Protein 2KR1 (pdb70)

InterPro domains:
  IPR000569 HECT domain [PF00632] (576-874)
  IPR000569 HECT domain [PS50237] (547-875)
  IPR000569 HECT domain [SM00119] (545-875)
  IPR000569 HECT domain [cd00078] (523-873)
  IPR017134 Ubiquitin-protein ligase E3A [PIRSF037201] (8-875)
  IPR032353 Ubiquitin-protein ligase E3A, N-terminal zinc-binding domain [PF16558] (29-83)
  IPR035983 HECT, E3 ligase catalytic domain [SSF56204] (521-868)
  IPR042556 Ubiquitin-protein ligase E3A, N-terminal zinc-binding domain superfamily [G3DSA:6.10.130.10] (24-87)
  IPR044611 Ubiquitin-protein ligase E3A/B/C-like [PTHR45700] (105-874)

Secondary structure (DSSP, 8-state):
---HHHHHHHHHHHHHHHT--S-SS---TTSTTSTT-----HHHHHHHHHHHHHHT--------

Structure (mmCIF, N/CA/C/O backbone):
data_2KR1
#
_entry.id   2KR1
#
_cell.length_a   1.000
_cell.length_b   1.000
_cell.length_c   1.000
_cell.angle_alpha   90.00
_cell.angle_beta   90.00
_cell.angle_gamma   90.00
#
_symmetry.space_group_name_H-M   'P 1'
#
loop_
_entity.id
_entity.type
_entity.pdbx_description
1 polymer 'Ubiquitin protein ligase E3A'
2 non-polymer 'ZINC ION'
#
loop_
_atom_site.group_PDB
_atom_site.id
_atom_site.type_symbol
_atom_site.label_atom_id
_atom_site.label_alt_id
_atom_site.label_comp_id
_atom_site.label_asym_id
_atom_site.label_entity_id
_atom_site.label_seq_id
_atom_site.pdbx_PDB_ins_code
_atom_site.Cartn_x
_atom_site.Cartn_y
_atom_site.Cartn_z
_atom_site.occupancy
_atom_site.B_iso_or_equiv
_atom_site.auth_seq_id
_atom_site.auth_comp_id
_atom_site.auth_asym_id
_atom_site.auth_atom_id
_atom_site.pdbx_PDB_model_num
ATOM 1 N N . MET A 1 19 ? 1.127 1.121 -0.316 1.00 0.00 1 MET A N 1
ATOM 2 C CA . MET A 1 19 ? 1.629 0.800 -1.680 1.00 0.00 1 MET A CA 1
ATOM 3 C C . MET A 1 19 ? 1.640 2.053 -2.569 1.00 0.00 1 MET A C 1
ATOM 4 O O . MET A 1 19 ? 2.439 2.138 -3.506 1.00 0.00 1 MET A O 1
ATOM 18 N N . LYS A 1 20 ? 0.734 3.013 -2.271 1.00 0.00 2 LYS A N 1
ATOM 19 C CA . LYS A 1 20 ? 0.662 4.304 -2.971 1.00 0.00 2 LYS A CA 1
ATOM 20 C C . LYS A 1 20 ? 1.970 5.097 -2.744 1.00 0.00 2 LYS A C 1
ATOM 21 O O . LYS A 1 20 ? 2.274 5.523 -1.617 1.00 0.00 2 LYS A O 1
ATOM 40 N N . ARG A 1 21 ? 2.759 5.225 -3.815 1.00 0.00 3 ARG A N 1
ATOM 41 C CA . ARG A 1 21 ? 4.025 5.962 -3.806 1.00 0.00 3 ARG A CA 1
ATOM 42 C C . ARG A 1 21 ? 3.732 7.448 -4.076 1.00 0.00 3 ARG A C 1
ATOM 43 O O . ARG A 1 21 ? 3.533 7.835 -5.229 1.00 0.00 3 ARG A O 1
ATOM 64 N N . ALA A 1 22 ? 3.656 8.260 -3.002 1.00 0.00 4 ALA A N 1
ATOM 65 C CA . ALA A 1 22 ? 3.328 9.698 -3.092 1.00 0.00 4 ALA A CA 1
ATOM 66 C C . ALA A 1 22 ? 4.397 10.471 -3.885 1.00 0.00 4 ALA A C 1
ATOM 67 O O . ALA A 1 22 ? 4.064 11.306 -4.725 1.00 0.00 4 ALA A O 1
ATOM 74 N N . ALA A 1 23 ? 5.680 10.148 -3.618 1.00 0.00 5 ALA A N 1
ATOM 75 C CA . ALA A 1 23 ? 6.837 10.785 -4.286 1.00 0.00 5 ALA A CA 1
ATOM 76 C C . ALA A 1 23 ? 6.819 10.516 -5.803 1.00 0.00 5 ALA A C 1
ATOM 77 O O . ALA A 1 23 ? 7.055 11.427 -6.604 1.00 0.00 5 ALA A O 1
ATOM 84 N N . ALA A 1 24 ? 6.515 9.252 -6.169 1.00 0.00 6 ALA A N 1
ATOM 85 C CA . ALA A 1 24 ? 6.401 8.812 -7.574 1.00 0.00 6 ALA A CA 1
ATOM 86 C C . ALA A 1 24 ? 5.206 9.469 -8.272 1.00 0.00 6 ALA A C 1
ATOM 87 O O . ALA A 1 24 ? 5.321 9.904 -9.413 1.00 0.00 6 ALA A O 1
ATOM 94 N N . LYS A 1 25 ? 4.069 9.547 -7.553 1.00 0.00 7 LYS A N 1
ATOM 95 C CA . LYS A 1 25 ? 2.804 10.091 -8.084 1.00 0.00 7 LYS A CA 1
ATOM 96 C C . LYS A 1 25 ? 2.939 11.591 -8.397 1.00 0.00 7 LYS A C 1
ATOM 97 O O . LYS A 1 25 ? 2.450 12.063 -9.426 1.00 0.00 7 LYS A O 1
ATOM 116 N N . HIS A 1 26 ? 3.630 12.315 -7.493 1.00 0.00 8 HIS A N 1
ATOM 117 C CA . HIS A 1 26 ? 3.919 13.750 -7.659 1.00 0.00 8 HIS A CA 1
ATOM 118 C C . HIS A 1 26 ? 4.954 13.970 -8.766 1.00 0.00 8 HIS A C 1
ATOM 119 O O . HIS A 1 26 ? 4.864 14.953 -9.474 1.00 0.00 8 HIS A O 1
ATOM 134 N N . LEU A 1 27 ? 5.910 13.028 -8.925 1.00 0.00 9 LEU A N 1
ATOM 135 C CA . LEU A 1 27 ? 6.931 13.080 -10.004 1.00 0.00 9 LEU A CA 1
ATOM 136 C C . LEU A 1 27 ? 6.233 13.010 -11.380 1.00 0.00 9 LEU A C 1
ATOM 137 O O . LEU A 1 27 ? 6.521 13.812 -12.280 1.00 0.00 9 LEU A O 1
ATOM 153 N N . ILE A 1 28 ? 5.289 12.059 -11.491 1.00 0.00 10 ILE A N 1
ATOM 154 C CA . ILE A 1 28 ? 4.403 11.897 -12.662 1.00 0.00 10 ILE A CA 1
ATOM 155 C C . ILE A 1 28 ? 3.555 13.165 -12.874 1.00 0.00 10 ILE A C 1
ATOM 156 O O . ILE A 1 28 ? 3.311 13.566 -14.008 1.00 0.00 10 ILE A O 1
ATOM 172 N N . GLU A 1 29 ? 3.122 13.782 -11.753 1.00 0.00 11 GLU A N 1
ATOM 173 C CA . GLU A 1 29 ? 2.296 15.009 -11.753 1.00 0.00 11 GLU A CA 1
ATOM 174 C C . GLU A 1 29 ? 3.105 16.236 -12.215 1.00 0.00 11 GLU A C 1
ATOM 175 O O . GLU A 1 29 ? 2.529 17.200 -12.705 1.00 0.00 11 GLU A O 1
ATOM 187 N N . ARG A 1 30 ? 4.442 16.193 -12.051 1.00 0.00 12 ARG A N 1
ATOM 188 C CA . ARG A 1 30 ? 5.343 17.267 -12.530 1.00 0.00 12 ARG A CA 1
ATOM 189 C C . ARG A 1 30 ? 5.555 17.148 -14.043 1.00 0.00 12 ARG A C 1
ATOM 190 O O . ARG A 1 30 ? 5.699 18.164 -14.730 1.00 0.00 12 ARG A O 1
ATOM 211 N N . TYR A 1 31 ? 5.580 15.897 -14.542 1.00 0.00 13 TYR A N 1
ATOM 212 C CA . TYR A 1 31 ? 5.551 15.612 -15.987 1.00 0.00 13 TYR A CA 1
ATOM 213 C C . TYR A 1 31 ? 4.176 15.997 -16.580 1.00 0.00 13 TYR A C 1
ATOM 214 O O . TYR A 1 31 ? 4.104 16.606 -17.636 1.00 0.00 13 TYR A O 1
ATOM 232 N N . TYR A 1 32 ? 3.103 15.676 -15.845 1.00 0.00 14 TYR A N 1
ATOM 233 C CA . TYR A 1 32 ? 1.711 15.959 -16.252 1.00 0.00 14 TYR A CA 1
ATOM 234 C C . TYR A 1 32 ? 1.478 17.477 -16.316 1.00 0.00 14 TYR A C 1
ATOM 235 O O . TYR A 1 32 ? 0.855 17.973 -17.259 1.00 0.00 14 TYR A O 1
ATOM 253 N N . HIS A 1 33 ? 2.017 18.194 -15.310 1.00 0.00 15 HIS A N 1
ATOM 254 C CA . HIS A 1 33 ? 1.979 19.665 -15.237 1.00 0.00 15 HIS A CA 1
ATOM 255 C C . HIS A 1 33 ? 2.804 20.255 -16.376 1.00 0.00 15 HIS A C 1
ATOM 256 O O . HIS A 1 33 ? 2.442 21.287 -16.931 1.00 0.00 15 HIS A O 1
ATOM 271 N N . GLN A 1 34 ? 3.925 19.577 -16.696 1.00 0.00 16 GLN A N 1
ATOM 272 C CA . GLN A 1 34 ? 4.828 19.967 -17.790 1.00 0.00 16 GLN A CA 1
ATOM 273 C C . GLN A 1 34 ? 4.101 19.945 -19.148 1.00 0.00 16 GLN A C 1
ATOM 274 O O . GLN A 1 34 ? 4.320 20.830 -19.967 1.00 0.00 16 GLN A O 1
ATOM 288 N N . LEU A 1 35 ? 3.217 18.950 -19.366 1.00 0.00 17 LEU A N 1
ATOM 289 C CA . LEU A 1 35 ? 2.431 18.851 -20.619 1.00 0.00 17 LEU A CA 1
ATOM 290 C C . LEU A 1 35 ? 1.199 19.797 -20.618 1.00 0.00 17 LEU A C 1
ATOM 291 O O . LEU A 1 35 ? 0.910 20.415 -21.641 1.00 0.00 17 LEU A O 1
ATOM 307 N N . THR A 1 36 ? 0.479 19.903 -19.486 1.00 0.00 18 THR A N 1
ATOM 308 C CA . THR A 1 36 ? -0.789 20.671 -19.425 1.00 0.00 18 THR A CA 1
ATOM 309 C C . THR A 1 36 ? -0.535 22.190 -19.336 1.00 0.00 18 THR A C 1
ATOM 310 O O . THR A 1 36 ? -0.976 22.960 -20.198 1.00 0.00 18 THR A O 1
ATOM 321 N N . GLU A 1 37 ? 0.171 22.612 -18.280 1.00 0.00 19 GLU A N 1
ATOM 322 C CA . GLU A 1 37 ? 0.395 24.045 -17.974 1.00 0.00 19 GLU A CA 1
ATOM 323 C C . GLU A 1 37 ? 1.799 24.506 -18.392 1.00 0.00 19 GLU A C 1
ATOM 324 O O . GLU A 1 37 ? 2.026 25.707 -18.590 1.00 0.00 19 GLU A O 1
ATOM 336 N N . GLY A 1 38 ? 2.730 23.556 -18.518 1.00 0.00 20 GLY A N 1
ATOM 337 C CA . GLY A 1 38 ? 4.130 23.851 -18.800 1.00 0.00 20 GLY A CA 1
ATOM 338 C C . GLY A 1 38 ? 4.981 23.918 -17.548 1.00 0.00 20 GLY A C 1
ATOM 339 O O . GLY A 1 38 ? 4.777 23.152 -16.600 1.00 0.00 20 GLY A O 1
ATOM 343 N N . CYS A 1 39 ? 5.959 24.822 -17.569 1.00 0.00 21 CYS A N 1
ATOM 344 C CA . CYS A 1 39 ? 6.856 25.078 -16.422 1.00 0.00 21 CYS A CA 1
ATOM 345 C C . CYS A 1 39 ? 6.985 26.587 -16.124 1.00 0.00 21 CYS A C 1
ATOM 346 O O . CYS A 1 39 ? 7.831 26.988 -15.309 1.00 0.00 21 CYS A O 1
ATOM 353 N N . GLY A 1 40 ? 6.146 27.414 -16.785 1.00 0.00 22 GLY A N 1
ATOM 354 C CA . GLY A 1 40 ? 6.046 28.847 -16.481 1.00 0.00 22 GLY A CA 1
ATOM 355 C C . GLY A 1 40 ? 6.990 29.735 -17.288 1.00 0.00 22 GLY A C 1
ATOM 356 O O . GLY A 1 40 ? 6.591 30.822 -17.724 1.00 0.00 22 GLY A O 1
ATOM 360 N N . ASN A 1 41 ? 8.248 29.289 -17.458 1.00 0.00 23 ASN A N 1
ATOM 361 C CA . ASN A 1 41 ? 9.307 30.100 -18.104 1.00 0.00 23 ASN A CA 1
ATOM 362 C C . ASN A 1 41 ? 9.083 30.228 -19.630 1.00 0.00 23 ASN A C 1
ATOM 363 O O . ASN A 1 41 ? 8.668 29.264 -20.296 1.00 0.00 23 ASN A O 1
ATOM 374 N N . GLU A 1 42 ? 9.322 31.445 -20.159 1.00 0.00 24 GLU A N 1
ATOM 375 C CA . GLU A 1 42 ? 9.234 31.729 -21.601 1.00 0.00 24 GLU A CA 1
ATOM 376 C C . GLU A 1 42 ? 10.382 31.025 -22.352 1.00 0.00 24 GLU A C 1
ATOM 377 O O . GLU A 1 42 ? 10.171 30.406 -23.410 1.00 0.00 24 GLU A O 1
ATOM 389 N N . ALA A 1 43 ? 11.592 31.107 -21.777 1.00 0.00 25 ALA A N 1
ATOM 390 C CA . ALA A 1 43 ? 12.803 30.523 -22.368 1.00 0.00 25 ALA A CA 1
ATOM 391 C C . ALA A 1 43 ? 12.934 29.036 -21.973 1.00 0.00 25 ALA A C 1
ATOM 392 O O . ALA A 1 43 ? 13.690 28.670 -21.069 1.00 0.00 25 ALA A O 1
ATOM 399 N N . CYS A 1 44 ? 12.113 28.200 -22.628 1.00 0.00 26 CYS A N 1
ATOM 400 C CA . CYS A 1 44 ? 12.186 26.732 -22.526 1.00 0.00 26 CYS A CA 1
ATOM 401 C C . CYS A 1 44 ? 12.082 26.142 -23.939 1.00 0.00 26 CYS A C 1
ATOM 402 O O . CYS A 1 44 ? 11.116 26.422 -24.657 1.00 0.00 26 CYS A O 1
ATOM 409 N N . THR A 1 45 ? 13.102 25.358 -24.343 1.00 0.00 27 THR A N 1
ATOM 410 C CA . THR A 1 45 ? 13.132 24.666 -25.645 1.00 0.00 27 THR A CA 1
ATOM 411 C C . THR A 1 45 ? 13.141 23.142 -25.401 1.00 0.00 27 THR A C 1
ATOM 412 O O . THR A 1 45 ? 14.138 22.430 -25.595 1.00 0.00 27 THR A O 1
ATOM 423 N N . ASN A 1 46 ? 11.993 22.656 -24.921 1.00 0.00 28 ASN A N 1
ATOM 424 C CA . ASN A 1 46 ? 11.779 21.239 -24.604 1.00 0.00 28 ASN A CA 1
ATOM 425 C C . ASN A 1 46 ? 10.497 20.798 -25.325 1.00 0.00 28 ASN A C 1
ATOM 426 O O . ASN A 1 46 ? 9.406 21.286 -25.004 1.00 0.00 28 ASN A O 1
ATOM 437 N N . GLU A 1 47 ? 10.648 19.896 -26.307 1.00 0.00 29 GLU A N 1
ATOM 438 C CA . GLU A 1 47 ? 9.529 19.403 -27.136 1.00 0.00 29 GLU A CA 1
ATOM 439 C C . GLU A 1 47 ? 8.496 18.618 -26.301 1.00 0.00 29 GLU A C 1
ATOM 440 O O . GLU A 1 47 ? 7.309 18.589 -26.635 1.00 0.00 29 GLU A O 1
ATOM 452 N N . PHE A 1 48 ? 8.964 18.030 -25.190 1.00 0.00 30 PHE A N 1
ATOM 453 C CA . PHE A 1 48 ? 8.130 17.250 -24.254 1.00 0.00 30 PHE A CA 1
ATOM 454 C C . PHE A 1 48 ? 7.484 18.161 -23.187 1.00 0.00 30 PHE A C 1
ATOM 455 O O . PHE A 1 48 ? 7.080 17.682 -22.113 1.00 0.00 30 PHE A O 1
ATOM 472 N N . CYS A 1 49 ? 7.338 19.463 -23.505 1.00 0.00 31 CYS A N 1
ATOM 473 C CA . CYS A 1 49 ? 6.938 20.482 -22.529 1.00 0.00 31 CYS A CA 1
ATOM 474 C C . CYS A 1 49 ? 6.093 21.584 -23.171 1.00 0.00 31 CYS A C 1
ATOM 475 O O . CYS A 1 49 ? 6.410 22.060 -24.260 1.00 0.00 31 CYS A O 1
ATOM 482 N N . ALA A 1 50 ? 5.042 21.992 -22.446 1.00 0.00 32 ALA A N 1
ATOM 483 C CA . ALA A 1 50 ? 4.244 23.189 -22.728 1.00 0.00 32 ALA A CA 1
ATOM 484 C C . ALA A 1 50 ? 5.004 24.429 -22.234 1.00 0.00 32 ALA A C 1
ATOM 485 O O . ALA A 1 50 ? 5.999 24.294 -21.503 1.00 0.00 32 ALA A O 1
ATOM 492 N N . SER A 1 51 ? 4.558 25.620 -22.686 1.00 0.00 33 SER A N 1
ATOM 493 C CA . SER A 1 51 ? 5.280 26.910 -22.529 1.00 0.00 33 SER A CA 1
ATOM 494 C C . SER A 1 51 ? 6.524 26.969 -23.458 1.00 0.00 33 SER A C 1
ATOM 495 O O . SER A 1 51 ? 7.284 27.944 -23.433 1.00 0.00 33 SER A O 1
ATOM 503 N N . CYS A 1 52 ? 6.707 25.917 -24.291 1.00 0.00 34 CYS A N 1
ATOM 504 C CA . CYS A 1 52 ? 7.762 25.827 -25.303 1.00 0.00 34 CYS A CA 1
ATOM 505 C C . CYS A 1 52 ? 7.123 25.945 -26.702 1.00 0.00 34 CYS A C 1
ATOM 506 O O . CYS A 1 52 ? 6.021 25.423 -26.894 1.00 0.00 34 CYS A O 1
ATOM 514 N N . PRO A 1 53 ? 7.798 26.613 -27.702 1.00 0.00 35 PRO A N 1
ATOM 515 C CA . PRO A 1 53 ? 7.260 26.779 -29.087 1.00 0.00 35 PRO A CA 1
ATOM 516 C C . PRO A 1 53 ? 6.935 25.435 -29.773 1.00 0.00 35 PRO A C 1
ATOM 517 O O . PRO A 1 53 ? 5.984 25.321 -30.538 1.00 0.00 35 PRO A O 1
ATOM 528 N N . THR A 1 54 ? 7.727 24.417 -29.425 1.00 0.00 36 THR A N 1
ATOM 529 C CA . THR A 1 54 ? 7.726 23.100 -30.074 1.00 0.00 36 THR A CA 1
ATOM 530 C C . THR A 1 54 ? 6.603 22.160 -29.561 1.00 0.00 36 THR A C 1
ATOM 531 O O . THR A 1 54 ? 6.495 21.018 -30.030 1.00 0.00 36 THR A O 1
ATOM 542 N N . PHE A 1 55 ? 5.763 22.650 -28.620 1.00 0.00 37 PHE A N 1
ATOM 543 C CA . PHE A 1 55 ? 4.660 21.863 -28.028 1.00 0.00 37 PHE A CA 1
ATOM 544 C C . PHE A 1 55 ? 3.392 21.906 -28.911 1.00 0.00 37 PHE A C 1
ATOM 545 O O . PHE A 1 55 ? 2.984 22.982 -29.366 1.00 0.00 37 PHE A O 1
ATOM 562 N N . LEU A 1 56 ? 2.785 20.724 -29.127 1.00 0.00 38 LEU A N 1
ATOM 563 C CA . LEU A 1 56 ? 1.456 20.571 -29.758 1.00 0.00 38 LEU A CA 1
ATOM 564 C C . LEU A 1 56 ? 0.440 20.266 -28.641 1.00 0.00 38 LEU A C 1
ATOM 565 O O . LEU A 1 56 ? 0.658 19.346 -27.841 1.00 0.00 38 LEU A O 1
ATOM 581 N N . ARG A 1 57 ? -0.649 21.054 -28.602 1.00 0.00 39 ARG A N 1
ATOM 582 C CA . ARG A 1 57 ? -1.714 20.951 -27.583 1.00 0.00 39 ARG A CA 1
ATOM 583 C C . ARG A 1 57 ? -2.368 19.548 -27.572 1.00 0.00 39 ARG A C 1
ATOM 584 O O . ARG A 1 57 ? -3.090 19.179 -28.512 1.00 0.00 39 ARG A O 1
ATOM 605 N N . MET A 1 58 ? -2.073 18.777 -26.512 1.00 0.00 40 MET A N 1
ATOM 606 C CA . MET A 1 58 ? -2.648 17.435 -26.279 1.00 0.00 40 MET A CA 1
ATOM 607 C C . MET A 1 58 ? -3.766 17.506 -25.221 1.00 0.00 40 MET A C 1
ATOM 608 O O . MET A 1 58 ? -3.946 18.535 -24.547 1.00 0.00 40 MET A O 1
ATOM 622 N N . ASP A 1 59 ? -4.517 16.400 -25.094 1.00 0.00 41 ASP A N 1
ATOM 623 C CA . ASP A 1 59 ? -5.553 16.241 -24.050 1.00 0.00 41 ASP A CA 1
ATOM 624 C C . ASP A 1 59 ? -4.894 15.956 -22.698 1.00 0.00 41 ASP A C 1
ATOM 625 O O . ASP A 1 59 ? -3.714 15.609 -22.651 1.00 0.00 41 ASP A O 1
ATOM 634 N N . ASN A 1 60 ? -5.671 16.091 -21.601 1.00 0.00 42 ASN A N 1
ATOM 635 C CA . ASN A 1 60 ? -5.185 15.792 -20.228 1.00 0.00 42 ASN A CA 1
ATOM 636 C C . ASN A 1 60 ? -5.008 14.280 -20.007 1.00 0.00 42 ASN A C 1
ATOM 637 O O . ASN A 1 60 ? -4.192 13.864 -19.174 1.00 0.00 42 ASN A O 1
ATOM 648 N N . ASN A 1 61 ? -5.771 13.468 -20.766 1.00 0.00 43 ASN A N 1
ATOM 649 C CA . ASN A 1 61 ? -5.609 11.997 -20.775 1.00 0.00 43 ASN A CA 1
ATOM 650 C C . ASN A 1 61 ? -4.269 11.637 -21.449 1.00 0.00 43 ASN A C 1
ATOM 651 O O . ASN A 1 61 ? -3.510 10.807 -20.938 1.00 0.00 43 ASN A O 1
ATOM 662 N N . ALA A 1 62 ? -3.993 12.314 -22.586 1.00 0.00 44 ALA A N 1
ATOM 663 C CA . ALA A 1 62 ? -2.750 12.146 -23.368 1.00 0.00 44 ALA A CA 1
ATOM 664 C C . ALA A 1 62 ? -1.531 12.697 -22.609 1.00 0.00 44 ALA A C 1
ATOM 665 O O . ALA A 1 62 ? -0.425 12.168 -22.733 1.00 0.00 44 ALA A O 1
ATOM 672 N N . ALA A 1 63 ? -1.772 13.756 -21.814 1.00 0.00 45 ALA A N 1
ATOM 673 C CA . ALA A 1 63 ? -0.750 14.415 -20.982 1.00 0.00 45 ALA A CA 1
ATOM 674 C C . ALA A 1 63 ? -0.328 13.504 -19.830 1.00 0.00 45 ALA A C 1
ATOM 675 O O . ALA A 1 63 ? 0.833 13.505 -19.432 1.00 0.00 45 ALA A O 1
ATOM 682 N N . ALA A 1 64 ? -1.304 12.735 -19.307 1.00 0.00 46 ALA A N 1
ATOM 683 C CA . ALA A 1 64 ? -1.085 11.751 -18.236 1.00 0.00 46 ALA A CA 1
ATOM 684 C C . ALA A 1 64 ? -0.397 10.483 -18.781 1.00 0.00 46 ALA A C 1
ATOM 685 O O . ALA A 1 64 ? 0.438 9.895 -18.102 1.00 0.00 46 ALA A O 1
ATOM 692 N N . ILE A 1 65 ? -0.747 10.091 -20.023 1.00 0.00 47 ILE A N 1
ATOM 693 C CA . ILE A 1 65 ? -0.102 8.964 -20.735 1.00 0.00 47 ILE A CA 1
ATOM 694 C C . ILE A 1 65 ? 1.386 9.279 -20.969 1.00 0.00 47 ILE A C 1
ATOM 695 O O . ILE A 1 65 ? 2.265 8.473 -20.638 1.00 0.00 47 ILE A O 1
ATOM 711 N N . LYS A 1 66 ? 1.651 10.485 -21.497 1.00 0.00 48 LYS A N 1
ATOM 712 C CA . LYS A 1 66 ? 3.010 10.924 -21.824 1.00 0.00 48 LYS A CA 1
ATOM 713 C C . LYS A 1 66 ? 3.787 11.276 -20.538 1.00 0.00 48 LYS A C 1
ATOM 714 O O . LYS A 1 66 ? 5.011 11.238 -20.529 1.00 0.00 48 LYS A O 1
ATOM 733 N N . ALA A 1 67 ? 3.050 11.604 -19.451 1.00 0.00 49 ALA A N 1
ATOM 734 C CA . ALA A 1 67 ? 3.632 11.774 -18.105 1.00 0.00 49 ALA A CA 1
ATOM 735 C C . ALA A 1 67 ? 4.300 10.471 -17.646 1.00 0.00 49 ALA A C 1
ATOM 736 O O . ALA A 1 67 ? 5.424 10.500 -17.152 1.00 0.00 49 ALA A O 1
ATOM 743 N N . LEU A 1 68 ? 3.598 9.336 -17.862 1.00 0.00 50 LEU A N 1
ATOM 744 C CA . LEU A 1 68 ? 4.111 7.982 -17.545 1.00 0.00 50 LEU A CA 1
ATOM 745 C C . LEU A 1 68 ? 5.279 7.571 -18.467 1.00 0.00 50 LEU A C 1
ATOM 746 O O . LEU A 1 68 ? 6.205 6.892 -18.013 1.00 0.00 50 LEU A O 1
ATOM 762 N N . GLU A 1 69 ? 5.216 7.963 -19.759 1.00 0.00 51 GLU A N 1
ATOM 763 C CA . GLU A 1 69 ? 6.285 7.664 -20.737 1.00 0.00 51 GLU A CA 1
ATOM 764 C C . GLU A 1 69 ? 7.596 8.329 -20.326 1.00 0.00 51 GLU A C 1
ATOM 765 O O . GLU A 1 69 ? 8.611 7.652 -20.144 1.00 0.00 51 GLU A O 1
ATOM 777 N N . LEU A 1 70 ? 7.528 9.652 -20.136 1.00 0.00 52 LEU A N 1
ATOM 778 C CA . LEU A 1 70 ? 8.673 10.486 -19.739 1.00 0.00 52 LEU A CA 1
ATOM 779 C C . LEU A 1 70 ? 9.165 10.132 -18.327 1.00 0.00 52 LEU A C 1
ATOM 780 O O . LEU A 1 70 ? 10.333 10.335 -18.008 1.00 0.00 52 LEU A O 1
ATOM 796 N N . TYR A 1 71 ? 8.249 9.615 -17.491 1.00 0.00 53 TYR A N 1
ATOM 797 C CA . TYR A 1 71 ? 8.567 9.184 -16.123 1.00 0.00 53 TYR A CA 1
ATOM 798 C C . TYR A 1 71 ? 9.461 7.937 -16.135 1.00 0.00 53 TYR A C 1
ATOM 799 O O . TYR A 1 71 ? 10.534 7.945 -15.523 1.00 0.00 53 TYR A O 1
ATOM 817 N N . LYS A 1 72 ? 9.019 6.886 -16.850 1.00 0.00 54 LYS A N 1
ATOM 818 C CA . LYS A 1 72 ? 9.670 5.564 -16.804 1.00 0.00 54 LYS A CA 1
ATOM 819 C C . LYS A 1 72 ? 11.049 5.605 -17.490 1.00 0.00 54 LYS A C 1
ATOM 820 O O . LYS A 1 72 ? 11.980 4.933 -17.050 1.00 0.00 54 LYS A O 1
ATOM 839 N N . ILE A 1 73 ? 11.165 6.411 -18.567 1.00 0.00 55 ILE A N 1
ATOM 840 C CA . ILE A 1 73 ? 12.438 6.595 -19.297 1.00 0.00 55 ILE A CA 1
ATOM 841 C C . ILE A 1 73 ? 13.314 7.653 -18.600 1.00 0.00 55 ILE A C 1
ATOM 842 O O . ILE A 1 73 ? 14.526 7.713 -18.845 1.00 0.00 55 ILE A O 1
ATOM 858 N N . ASN A 1 74 ? 12.676 8.472 -17.718 1.00 0.00 56 ASN A N 1
ATOM 859 C CA . ASN A 1 74 ? 13.314 9.588 -16.990 1.00 0.00 56 ASN A CA 1
ATOM 860 C C . ASN A 1 74 ? 13.936 10.588 -17.982 1.00 0.00 56 ASN A C 1
ATOM 861 O O . ASN A 1 74 ? 15.164 10.724 -18.083 1.00 0.00 56 ASN A O 1
ATOM 872 N N . ALA A 1 75 ? 13.051 11.238 -18.759 1.00 0.00 57 ALA A N 1
ATOM 873 C CA . ALA A 1 75 ? 13.420 12.218 -19.797 1.00 0.00 57 ALA A CA 1
ATOM 874 C C . ALA A 1 75 ? 13.687 13.610 -19.188 1.00 0.00 57 ALA A C 1
ATOM 875 O O . ALA A 1 75 ? 13.860 13.744 -17.966 1.00 0.00 57 ALA A O 1
ATOM 882 N N . LYS A 1 76 ? 13.742 14.635 -20.062 1.00 0.00 58 LYS A N 1
ATOM 883 C CA . LYS A 1 76 ? 13.970 16.025 -19.659 1.00 0.00 58 LYS A CA 1
ATOM 884 C C . LYS A 1 76 ? 12.738 16.574 -18.907 1.00 0.00 58 LYS A C 1
ATOM 885 O O . LYS A 1 76 ? 11.736 16.969 -19.528 1.00 0.00 58 LYS A O 1
ATOM 904 N N . LEU A 1 77 ? 12.801 16.525 -17.567 1.00 0.00 59 LEU A N 1
ATOM 905 C CA . LEU A 1 77 ? 11.809 17.163 -16.697 1.00 0.00 59 LEU A CA 1
ATOM 906 C C . LEU A 1 77 ? 12.274 18.582 -16.368 1.00 0.00 59 LEU A C 1
ATOM 907 O O . LEU A 1 77 ? 13.464 18.821 -16.146 1.00 0.00 59 LEU A O 1
ATOM 923 N N . CYS A 1 78 ? 11.324 19.510 -16.346 1.00 0.00 60 CYS A N 1
ATOM 924 C CA . CYS A 1 78 ? 11.552 20.881 -15.914 1.00 0.00 60 CYS A CA 1
ATOM 925 C C . CYS A 1 78 ? 11.185 20.980 -14.427 1.00 0.00 60 CYS A C 1
ATOM 926 O O . CYS A 1 78 ? 9.990 20.994 -14.076 1.00 0.00 60 CYS A O 1
ATOM 933 N N . ASP A 1 79 ? 12.209 20.982 -13.564 1.00 0.00 61 ASP A N 1
ATOM 934 C CA . ASP A 1 79 ? 12.029 21.136 -12.110 1.00 0.00 61 ASP A CA 1
ATOM 935 C C . ASP A 1 79 ? 11.668 22.602 -11.781 1.00 0.00 61 ASP A C 1
ATOM 936 O O . ASP A 1 79 ? 12.206 23.527 -12.417 1.00 0.00 61 ASP A O 1
ATOM 945 N N . PRO A 1 80 ? 10.722 22.848 -10.814 1.00 0.00 62 PRO A N 1
ATOM 946 C CA . PRO A 1 80 ? 10.433 24.218 -10.354 1.00 0.00 62 PRO A CA 1
ATOM 947 C C . PRO A 1 80 ? 11.538 24.699 -9.380 1.00 0.00 62 PRO A C 1
ATOM 948 O O . PRO A 1 80 ? 11.626 24.231 -8.237 1.00 0.00 62 PRO A O 1
ATOM 959 N N . HIS A 1 81 ? 12.393 25.615 -9.859 1.00 0.00 63 HIS A N 1
ATOM 960 C CA . HIS A 1 81 ? 13.500 26.189 -9.069 1.00 0.00 63 HIS A CA 1
ATOM 961 C C . HIS A 1 81 ? 13.350 27.725 -9.064 1.00 0.00 63 HIS A C 1
ATOM 962 O O . HIS A 1 81 ? 13.757 28.374 -10.036 1.00 0.00 63 HIS A O 1
ATOM 977 N N . PRO A 1 82 ? 12.696 28.318 -8.012 1.00 0.00 64 PRO A N 1
ATOM 978 C CA . PRO A 1 82 ? 12.560 29.790 -7.878 1.00 0.00 64 PRO A CA 1
ATOM 979 C C . PRO A 1 82 ? 13.936 30.483 -7.656 1.00 0.00 64 PRO A C 1
ATOM 980 O O . PRO A 1 82 ? 14.450 31.123 -8.598 1.00 0.00 64 PRO A O 1
ATOM 993 N N . MET A 1 19 ? 11.742 3.133 -4.387 1.00 0.00 1 MET A N 2
ATOM 994 C CA . MET A 1 19 ? 10.546 2.349 -3.986 1.00 0.00 1 MET A CA 2
ATOM 995 C C . MET A 1 19 ? 9.491 3.248 -3.311 1.00 0.00 1 MET A C 2
ATOM 996 O O . MET A 1 19 ? 8.448 2.756 -2.856 1.00 0.00 1 MET A O 2
ATOM 1010 N N . LYS A 1 20 ? 9.767 4.570 -3.256 1.00 0.00 2 LYS A N 2
ATOM 1011 C CA . LYS A 1 20 ? 8.816 5.568 -2.748 1.00 0.00 2 LYS A CA 2
ATOM 1012 C C . LYS A 1 20 ? 7.711 5.796 -3.795 1.00 0.00 2 LYS A C 2
ATOM 1013 O O . LYS A 1 20 ? 7.935 6.466 -4.817 1.00 0.00 2 LYS A O 2
ATOM 1032 N N . ARG A 1 21 ? 6.535 5.196 -3.547 1.00 0.00 3 ARG A N 2
ATOM 1033 C CA . ARG A 1 21 ? 5.360 5.313 -4.436 1.00 0.00 3 ARG A CA 2
ATOM 1034 C C . ARG A 1 21 ? 4.768 6.741 -4.380 1.00 0.00 3 ARG A C 2
ATOM 1035 O O . ARG A 1 21 ? 4.170 7.213 -5.356 1.00 0.00 3 ARG A O 2
ATOM 1056 N N . ALA A 1 22 ? 4.968 7.414 -3.230 1.00 0.00 4 ALA A N 2
ATOM 1057 C CA . ALA A 1 22 ? 4.631 8.836 -3.050 1.00 0.00 4 ALA A CA 2
ATOM 1058 C C . ALA A 1 22 ? 5.441 9.708 -4.027 1.00 0.00 4 ALA A C 2
ATOM 1059 O O . ALA A 1 22 ? 4.875 10.554 -4.725 1.00 0.00 4 ALA A O 2
ATOM 1066 N N . ALA A 1 23 ? 6.766 9.442 -4.092 1.00 0.00 5 ALA A N 2
ATOM 1067 C CA . ALA A 1 23 ? 7.702 10.143 -5.000 1.00 0.00 5 ALA A CA 2
ATOM 1068 C C . ALA A 1 23 ? 7.356 9.875 -6.472 1.00 0.00 5 ALA A C 2
ATOM 1069 O O . ALA A 1 23 ? 7.471 10.770 -7.310 1.00 0.00 5 ALA A O 2
ATOM 1076 N N . ALA A 1 24 ? 6.917 8.631 -6.753 1.00 0.00 6 ALA A N 2
ATOM 1077 C CA . ALA A 1 24 ? 6.451 8.213 -8.088 1.00 0.00 6 ALA A CA 2
ATOM 1078 C C . ALA A 1 24 ? 5.281 9.089 -8.556 1.00 0.00 6 ALA A C 2
ATOM 1079 O O . ALA A 1 24 ? 5.301 9.613 -9.665 1.00 0.00 6 ALA A O 2
ATOM 1086 N N . LYS A 1 25 ? 4.298 9.277 -7.655 1.00 0.00 7 LYS A N 2
ATOM 1087 C CA . LYS A 1 25 ? 3.099 10.106 -7.912 1.00 0.00 7 LYS A CA 2
ATOM 1088 C C . LYS A 1 25 ? 3.438 11.602 -8.003 1.00 0.00 7 LYS A C 2
ATOM 1089 O O . LYS A 1 25 ? 2.745 12.332 -8.699 1.00 0.00 7 LYS A O 2
ATOM 1108 N N . HIS A 1 26 ? 4.497 12.036 -7.292 1.00 0.00 8 HIS A N 2
ATOM 1109 C CA . HIS A 1 26 ? 4.983 13.437 -7.347 1.00 0.00 8 HIS A CA 2
ATOM 1110 C C . HIS A 1 26 ? 5.612 13.735 -8.723 1.00 0.00 8 HIS A C 2
ATOM 1111 O O . HIS A 1 26 ? 5.529 14.854 -9.225 1.00 0.00 8 HIS A O 2
ATOM 1126 N N . LEU A 1 27 ? 6.237 12.705 -9.317 1.00 0.00 9 LEU A N 2
ATOM 1127 C CA . LEU A 1 27 ? 6.858 12.790 -10.654 1.00 0.00 9 LEU A CA 2
ATOM 1128 C C . LEU A 1 27 ? 5.790 12.770 -11.756 1.00 0.00 9 LEU A C 2
ATOM 1129 O O . LEU A 1 27 ? 5.869 13.555 -12.693 1.00 0.00 9 LEU A O 2
ATOM 1145 N N . ILE A 1 28 ? 4.798 11.870 -11.620 1.00 0.00 10 ILE A N 2
ATOM 1146 C CA . ILE A 1 28 ? 3.653 11.782 -12.554 1.00 0.00 10 ILE A CA 2
ATOM 1147 C C . ILE A 1 28 ? 2.866 13.114 -12.544 1.00 0.00 10 ILE A C 2
ATOM 1148 O O . ILE A 1 28 ? 2.434 13.589 -13.582 1.00 0.00 10 ILE A O 2
ATOM 1164 N N . GLU A 1 29 ? 2.730 13.692 -11.337 1.00 0.00 11 GLU A N 2
ATOM 1165 C CA . GLU A 1 29 ? 2.152 15.034 -11.085 1.00 0.00 11 GLU A CA 2
ATOM 1166 C C . GLU A 1 29 ? 2.907 16.124 -11.879 1.00 0.00 11 GLU A C 2
ATOM 1167 O O . GLU A 1 29 ? 2.283 16.948 -12.571 1.00 0.00 11 GLU A O 2
ATOM 1179 N N . ARG A 1 30 ? 4.252 16.096 -11.785 1.00 0.00 12 ARG A N 2
ATOM 1180 C CA . ARG A 1 30 ? 5.126 17.127 -12.386 1.00 0.00 12 ARG A CA 2
ATOM 1181 C C . ARG A 1 30 ? 5.243 16.991 -13.913 1.00 0.00 12 ARG A C 2
ATOM 1182 O O . ARG A 1 30 ? 5.393 18.001 -14.594 1.00 0.00 12 ARG A O 2
ATOM 1203 N N . TYR A 1 31 ? 5.167 15.752 -14.439 1.00 0.00 13 TYR A N 2
ATOM 1204 C CA . TYR A 1 31 ? 5.187 15.492 -15.898 1.00 0.00 13 TYR A CA 2
ATOM 1205 C C . TYR A 1 31 ? 3.819 15.838 -16.526 1.00 0.00 13 TYR A C 2
ATOM 1206 O O . TYR A 1 31 ? 3.762 16.428 -17.599 1.00 0.00 13 TYR A O 2
ATOM 1224 N N . TYR A 1 32 ? 2.736 15.489 -15.815 1.00 0.00 14 TYR A N 2
ATOM 1225 C CA . TYR A 1 32 ? 1.342 15.768 -16.236 1.00 0.00 14 TYR A CA 2
ATOM 1226 C C . TYR A 1 32 ? 1.118 17.277 -16.439 1.00 0.00 14 TYR A C 2
ATOM 1227 O O . TYR A 1 32 ? 0.642 17.708 -17.493 1.00 0.00 14 TYR A O 2
ATOM 1245 N N . HIS A 1 33 ? 1.490 18.055 -15.407 1.00 0.00 15 HIS A N 2
ATOM 1246 C CA . HIS A 1 33 ? 1.354 19.525 -15.403 1.00 0.00 15 HIS A CA 2
ATOM 1247 C C . HIS A 1 33 ? 2.436 20.201 -16.251 1.00 0.00 15 HIS A C 2
ATOM 1248 O O . HIS A 1 33 ? 2.263 21.343 -16.641 1.00 0.00 15 HIS A O 2
ATOM 1263 N N . GLN A 1 34 ? 3.560 19.501 -16.507 1.00 0.00 16 GLN A N 2
ATOM 1264 C CA . GLN A 1 34 ? 4.572 19.945 -17.497 1.00 0.00 16 GLN A CA 2
ATOM 1265 C C . GLN A 1 34 ? 3.960 19.991 -18.913 1.00 0.00 16 GLN A C 2
ATOM 1266 O O . GLN A 1 34 ? 4.294 20.855 -19.721 1.00 0.00 16 GLN A O 2
ATOM 1280 N N . LEU A 1 35 ? 3.065 19.041 -19.194 1.00 0.00 17 LEU A N 2
ATOM 1281 C CA . LEU A 1 35 ? 2.454 18.869 -20.525 1.00 0.00 17 LEU A CA 2
ATOM 1282 C C . LEU A 1 35 ? 1.153 19.693 -20.690 1.00 0.00 17 LEU A C 2
ATOM 1283 O O . LEU A 1 35 ? 0.917 20.275 -21.756 1.00 0.00 17 LEU A O 2
ATOM 1299 N N . THR A 1 36 ? 0.318 19.736 -19.634 1.00 0.00 18 THR A N 2
ATOM 1300 C CA . THR A 1 36 ? -0.967 20.467 -19.655 1.00 0.00 18 THR A CA 2
ATOM 1301 C C . THR A 1 36 ? -0.745 21.987 -19.492 1.00 0.00 18 THR A C 2
ATOM 1302 O O . THR A 1 36 ? -1.210 22.782 -20.317 1.00 0.00 18 THR A O 2
ATOM 1313 N N . GLU A 1 37 ? -0.023 22.370 -18.421 1.00 0.00 19 GLU A N 2
ATOM 1314 C CA . GLU A 1 37 ? 0.213 23.787 -18.061 1.00 0.00 19 GLU A CA 2
ATOM 1315 C C . GLU A 1 37 ? 1.517 24.287 -18.704 1.00 0.00 19 GLU A C 2
ATOM 1316 O O . GLU A 1 37 ? 1.554 25.327 -19.372 1.00 0.00 19 GLU A O 2
ATOM 1328 N N . GLY A 1 38 ? 2.581 23.502 -18.489 1.00 0.00 20 GLY A N 2
ATOM 1329 C CA . GLY A 1 38 ? 3.933 23.865 -18.861 1.00 0.00 20 GLY A CA 2
ATOM 1330 C C . GLY A 1 38 ? 4.683 24.475 -17.708 1.00 0.00 20 GLY A C 2
ATOM 1331 O O . GLY A 1 38 ? 4.909 23.813 -16.689 1.00 0.00 20 GLY A O 2
ATOM 1335 N N . CYS A 1 39 ? 5.067 25.743 -17.874 1.00 0.00 21 CYS A N 2
ATOM 1336 C CA . CYS A 1 39 ? 5.784 26.507 -16.838 1.00 0.00 21 CYS A CA 2
ATOM 1337 C C . CYS A 1 39 ? 5.597 28.025 -17.001 1.00 0.00 21 CYS A C 2
ATOM 1338 O O . CYS A 1 39 ? 6.114 28.793 -16.187 1.00 0.00 21 CYS A O 2
ATOM 1345 N N . GLY A 1 40 ? 4.867 28.468 -18.043 1.00 0.00 22 GLY A N 2
ATOM 1346 C CA . GLY A 1 40 ? 4.686 29.903 -18.322 1.00 0.00 22 GLY A CA 2
ATOM 1347 C C . GLY A 1 40 ? 5.892 30.558 -19.008 1.00 0.00 22 GLY A C 2
ATOM 1348 O O . GLY A 1 40 ? 5.729 31.476 -19.805 1.00 0.00 22 GLY A O 2
ATOM 1352 N N . ASN A 1 41 ? 7.104 30.086 -18.665 1.00 0.00 23 ASN A N 2
ATOM 1353 C CA . ASN A 1 41 ? 8.374 30.685 -19.079 1.00 0.00 23 ASN A CA 2
ATOM 1354 C C . ASN A 1 41 ? 8.645 30.437 -20.577 1.00 0.00 23 ASN A C 2
ATOM 1355 O O . ASN A 1 41 ? 8.642 29.280 -21.032 1.00 0.00 23 ASN A O 2
ATOM 1366 N N . GLU A 1 42 ? 8.877 31.541 -21.316 1.00 0.00 24 GLU A N 2
ATOM 1367 C CA . GLU A 1 42 ? 9.134 31.533 -22.766 1.00 0.00 24 GLU A CA 2
ATOM 1368 C C . GLU A 1 42 ? 10.465 30.822 -23.100 1.00 0.00 24 GLU A C 2
ATOM 1369 O O . GLU A 1 42 ? 10.551 30.060 -24.077 1.00 0.00 24 GLU A O 2
ATOM 1381 N N . ALA A 1 43 ? 11.490 31.073 -22.264 1.00 0.00 25 ALA A N 2
ATOM 1382 C CA . ALA A 1 43 ? 12.827 30.473 -22.405 1.00 0.00 25 ALA A CA 2
ATOM 1383 C C . ALA A 1 43 ? 12.823 29.042 -21.839 1.00 0.00 25 ALA A C 2
ATOM 1384 O O . ALA A 1 43 ? 13.297 28.788 -20.727 1.00 0.00 25 ALA A O 2
ATOM 1391 N N . CYS A 1 44 ? 12.191 28.131 -22.580 1.00 0.00 26 CYS A N 2
ATOM 1392 C CA . CYS A 1 44 ? 12.127 26.709 -22.232 1.00 0.00 26 CYS A CA 2
ATOM 1393 C C . CYS A 1 44 ? 12.398 25.870 -23.499 1.00 0.00 26 CYS A C 2
ATOM 1394 O O . CYS A 1 44 ? 11.563 25.818 -24.407 1.00 0.00 26 CYS A O 2
ATOM 1401 N N . THR A 1 45 ? 13.589 25.244 -23.549 1.00 0.00 27 THR A N 2
ATOM 1402 C CA . THR A 1 45 ? 14.113 24.530 -24.734 1.00 0.00 27 THR A CA 2
ATOM 1403 C C . THR A 1 45 ? 13.614 23.064 -24.842 1.00 0.00 27 THR A C 2
ATOM 1404 O O . THR A 1 45 ? 13.908 22.380 -25.836 1.00 0.00 27 THR A O 2
ATOM 1415 N N . ASN A 1 46 ? 12.872 22.586 -23.826 1.00 0.00 28 ASN A N 2
ATOM 1416 C CA . ASN A 1 46 ? 12.342 21.209 -23.799 1.00 0.00 28 ASN A CA 2
ATOM 1417 C C . ASN A 1 46 ? 11.036 21.116 -24.607 1.00 0.00 28 ASN A C 2
ATOM 1418 O O . ASN A 1 46 ? 10.011 21.676 -24.211 1.00 0.00 28 ASN A O 2
ATOM 1429 N N . GLU A 1 47 ? 11.099 20.391 -25.730 1.00 0.00 29 GLU A N 2
ATOM 1430 C CA . GLU A 1 47 ? 9.940 20.121 -26.615 1.00 0.00 29 GLU A CA 2
ATOM 1431 C C . GLU A 1 47 ? 8.856 19.279 -25.909 1.00 0.00 29 GLU A C 2
ATOM 1432 O O . GLU A 1 47 ? 7.705 19.307 -26.319 1.00 0.00 29 GLU A O 2
ATOM 1444 N N . PHE A 1 48 ? 9.241 18.533 -24.849 1.00 0.00 30 PHE A N 2
ATOM 1445 C CA . PHE A 1 48 ? 8.302 17.744 -24.012 1.00 0.00 30 PHE A CA 2
ATOM 1446 C C . PHE A 1 48 ? 7.732 18.588 -22.848 1.00 0.00 30 PHE A C 2
ATOM 1447 O O . PHE A 1 48 ? 7.370 18.050 -21.799 1.00 0.00 30 PHE A O 2
ATOM 1464 N N . CYS A 1 49 ? 7.632 19.908 -23.051 1.00 0.00 31 CYS A N 2
ATOM 1465 C CA . CYS A 1 49 ? 7.069 20.838 -22.060 1.00 0.00 31 CYS A CA 2
ATOM 1466 C C . CYS A 1 49 ? 6.209 21.877 -22.762 1.00 0.00 31 CYS A C 2
ATOM 1467 O O . CYS A 1 49 ? 6.599 22.366 -23.813 1.00 0.00 31 CYS A O 2
ATOM 1474 N N . ALA A 1 50 ? 5.059 22.218 -22.170 1.00 0.00 32 ALA A N 2
ATOM 1475 C CA . ALA A 1 50 ? 4.215 23.317 -22.644 1.00 0.00 32 ALA A CA 2
ATOM 1476 C C . ALA A 1 50 ? 4.872 24.655 -22.282 1.00 0.00 32 ALA A C 2
ATOM 1477 O O . ALA A 1 50 ? 5.797 24.687 -21.447 1.00 0.00 32 ALA A O 2
ATOM 1484 N N . SER A 1 51 ? 4.406 25.733 -22.949 1.00 0.00 33 SER A N 2
ATOM 1485 C CA . SER A 1 51 ? 5.035 27.079 -22.934 1.00 0.00 33 SER A CA 2
ATOM 1486 C C . SER A 1 51 ? 6.332 27.102 -23.789 1.00 0.00 33 SER A C 2
ATOM 1487 O O . SER A 1 51 ? 7.024 28.128 -23.849 1.00 0.00 33 SER A O 2
ATOM 1495 N N . CYS A 1 52 ? 6.641 25.963 -24.454 1.00 0.00 34 CYS A N 2
ATOM 1496 C CA . CYS A 1 52 ? 7.774 25.837 -25.388 1.00 0.00 34 CYS A CA 2
ATOM 1497 C C . CYS A 1 52 ? 7.268 25.915 -26.849 1.00 0.00 34 CYS A C 2
ATOM 1498 O O . CYS A 1 52 ? 6.228 25.328 -27.156 1.00 0.00 34 CYS A O 2
ATOM 1506 N N . PRO A 1 53 ? 8.002 26.628 -27.768 1.00 0.00 35 PRO A N 2
ATOM 1507 C CA . PRO A 1 53 ? 7.621 26.758 -29.209 1.00 0.00 35 PRO A CA 2
ATOM 1508 C C . PRO A 1 53 ? 7.458 25.398 -29.925 1.00 0.00 35 PRO A C 2
ATOM 1509 O O . PRO A 1 53 ? 6.550 25.215 -30.737 1.00 0.00 35 PRO A O 2
ATOM 1520 N N . THR A 1 54 ? 8.351 24.456 -29.592 1.00 0.00 36 THR A N 2
ATOM 1521 C CA . THR A 1 54 ? 8.471 23.153 -30.271 1.00 0.00 36 THR A CA 2
ATOM 1522 C C . THR A 1 54 ? 7.571 22.062 -29.651 1.00 0.00 36 THR A C 2
ATOM 1523 O O . THR A 1 54 ? 7.663 20.885 -30.034 1.00 0.00 36 THR A O 2
ATOM 1534 N N . PHE A 1 55 ? 6.690 22.457 -28.715 1.00 0.00 37 PHE A N 2
ATOM 1535 C CA . PHE A 1 55 ? 5.766 21.528 -28.039 1.00 0.00 37 PHE A CA 2
ATOM 1536 C C . PHE A 1 55 ? 4.525 21.268 -28.900 1.00 0.00 37 PHE A C 2
ATOM 1537 O O . PHE A 1 55 ? 3.987 22.191 -29.534 1.00 0.00 37 PHE A O 2
ATOM 1554 N N . LEU A 1 56 ? 4.090 20.002 -28.917 1.00 0.00 38 LEU A N 2
ATOM 1555 C CA . LEU A 1 56 ? 2.821 19.588 -29.515 1.00 0.00 38 LEU A CA 2
ATOM 1556 C C . LEU A 1 56 ? 1.807 19.400 -28.377 1.00 0.00 38 LEU A C 2
ATOM 1557 O O . LEU A 1 56 ? 2.026 18.557 -27.492 1.00 0.00 38 LEU A O 2
ATOM 1573 N N . ARG A 1 57 ? 0.722 20.201 -28.404 1.00 0.00 39 ARG A N 2
ATOM 1574 C CA . ARG A 1 57 ? -0.266 20.277 -27.312 1.00 0.00 39 ARG A CA 2
ATOM 1575 C C . ARG A 1 57 ? -0.910 18.917 -26.991 1.00 0.00 39 ARG A C 2
ATOM 1576 O O . ARG A 1 57 ? -1.455 18.254 -27.881 1.00 0.00 39 ARG A O 2
ATOM 1597 N N . MET A 1 58 ? -0.829 18.530 -25.710 1.00 0.00 40 MET A N 2
ATOM 1598 C CA . MET A 1 58 ? -1.485 17.329 -25.168 1.00 0.00 40 MET A CA 2
ATOM 1599 C C . MET A 1 58 ? -2.191 17.711 -23.852 1.00 0.00 40 MET A C 2
ATOM 1600 O O . MET A 1 58 ? -1.566 18.224 -22.910 1.00 0.00 40 MET A O 2
ATOM 1614 N N . ASP A 1 59 ? -3.520 17.520 -23.828 1.00 0.00 41 ASP A N 2
ATOM 1615 C CA . ASP A 1 59 ? -4.374 17.860 -22.674 1.00 0.00 41 ASP A CA 2
ATOM 1616 C C . ASP A 1 59 ? -4.520 16.660 -21.726 1.00 0.00 41 ASP A C 2
ATOM 1617 O O . ASP A 1 59 ? -3.932 15.620 -21.975 1.00 0.00 41 ASP A O 2
ATOM 1626 N N . ASN A 1 60 ? -5.377 16.818 -20.696 1.00 0.00 42 ASN A N 2
ATOM 1627 C CA . ASN A 1 60 ? -5.414 15.990 -19.462 1.00 0.00 42 ASN A CA 2
ATOM 1628 C C . ASN A 1 60 ? -5.269 14.451 -19.689 1.00 0.00 42 ASN A C 2
ATOM 1629 O O . ASN A 1 60 ? -4.435 13.822 -19.039 1.00 0.00 42 ASN A O 2
ATOM 1640 N N . ASN A 1 61 ? -6.038 13.864 -20.634 1.00 0.00 43 ASN A N 2
ATOM 1641 C CA . ASN A 1 61 ? -5.994 12.405 -20.906 1.00 0.00 43 ASN A CA 2
ATOM 1642 C C . ASN A 1 61 ? -4.667 12.025 -21.597 1.00 0.00 43 ASN A C 2
ATOM 1643 O O . ASN A 1 61 ? -3.960 11.112 -21.156 1.00 0.00 43 ASN A O 2
ATOM 1654 N N . ALA A 1 62 ? -4.328 12.782 -22.655 1.00 0.00 44 ALA A N 2
ATOM 1655 C CA . ALA A 1 62 ? -3.116 12.555 -23.476 1.00 0.00 44 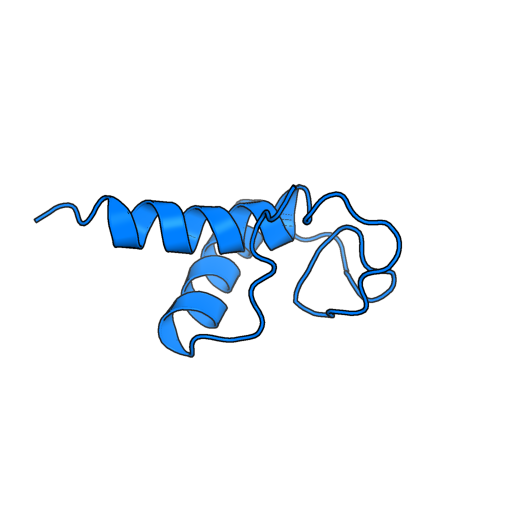ALA A CA 2
ATOM 1656 C C . ALA A 1 62 ? -1.819 12.805 -22.673 1.00 0.00 44 ALA A C 2
ATOM 1657 O O . ALA A 1 62 ? -0.796 12.142 -22.893 1.00 0.00 44 ALA A O 2
ATOM 1664 N N . ALA A 1 63 ? -1.912 13.740 -21.716 1.00 0.00 45 ALA A N 2
ATOM 1665 C CA . ALA A 1 63 ? -0.784 14.202 -20.896 1.00 0.00 45 ALA A CA 2
ATOM 1666 C C . ALA A 1 63 ? -0.585 13.295 -19.685 1.00 0.00 45 ALA A C 2
ATOM 1667 O O . ALA A 1 63 ? 0.510 13.234 -19.149 1.00 0.00 45 ALA A O 2
ATOM 1674 N N . ALA A 1 64 ? -1.672 12.623 -19.244 1.00 0.00 46 ALA A N 2
ATOM 1675 C CA . ALA A 1 64 ? -1.620 11.613 -18.166 1.00 0.00 46 ALA A CA 2
ATOM 1676 C C . ALA A 1 64 ? -0.851 10.373 -18.645 1.00 0.00 46 ALA A C 2
ATOM 1677 O O . ALA A 1 64 ? 0.056 9.881 -17.962 1.00 0.00 46 ALA A O 2
ATOM 1684 N N . ILE A 1 65 ? -1.215 9.911 -19.858 1.00 0.00 47 ILE A N 2
ATOM 1685 C CA . ILE A 1 65 ? -0.538 8.789 -20.538 1.00 0.00 47 ILE A CA 2
ATOM 1686 C C . ILE A 1 65 ? 0.947 9.121 -20.756 1.00 0.00 47 ILE A C 2
ATOM 1687 O O . ILE A 1 65 ? 1.833 8.343 -20.372 1.00 0.00 47 ILE A O 2
ATOM 1703 N N . LYS A 1 66 ? 1.189 10.318 -21.323 1.00 0.00 48 LYS A N 2
ATOM 1704 C CA . LYS A 1 66 ? 2.538 10.786 -21.662 1.00 0.00 48 LYS A CA 2
ATOM 1705 C C . LYS A 1 66 ? 3.354 11.105 -20.387 1.00 0.00 48 LYS A C 2
ATOM 1706 O O . LYS A 1 66 ? 4.570 11.090 -20.432 1.00 0.00 48 LYS A O 2
ATOM 1725 N N . ALA A 1 67 ? 2.666 11.378 -19.257 1.00 0.00 49 ALA A N 2
ATOM 1726 C CA . ALA A 1 67 ? 3.317 11.586 -17.941 1.00 0.00 49 ALA A CA 2
ATOM 1727 C C . ALA A 1 67 ? 4.031 10.306 -17.492 1.00 0.00 49 ALA A C 2
ATOM 1728 O O . ALA A 1 67 ? 5.184 10.350 -17.061 1.00 0.00 49 ALA A O 2
ATOM 1735 N N . LEU A 1 68 ? 3.322 9.168 -17.634 1.00 0.00 50 LEU A N 2
ATOM 1736 C CA . LEU A 1 68 ? 3.875 7.824 -17.339 1.00 0.00 50 LEU A CA 2
ATOM 1737 C C . LEU A 1 68 ? 5.014 7.459 -18.316 1.00 0.00 50 LEU A C 2
ATOM 1738 O O . LEU A 1 68 ? 6.006 6.849 -17.907 1.00 0.00 50 LEU A O 2
ATOM 1754 N N . GLU A 1 69 ? 4.841 7.829 -19.601 1.00 0.00 51 GLU A N 2
ATOM 1755 C CA . GLU A 1 69 ? 5.839 7.586 -20.664 1.00 0.00 51 GLU A CA 2
ATOM 1756 C C . GLU A 1 69 ? 7.166 8.301 -20.350 1.00 0.00 51 GLU A C 2
ATOM 1757 O O . GLU A 1 69 ? 8.223 7.670 -20.301 1.00 0.00 51 GLU A O 2
ATOM 1769 N N . LEU A 1 70 ? 7.071 9.616 -20.097 1.00 0.00 52 LEU A N 2
ATOM 1770 C CA . LEU A 1 70 ? 8.231 10.480 -19.825 1.00 0.00 52 LEU A CA 2
ATOM 1771 C C . LEU A 1 70 ? 8.856 10.168 -18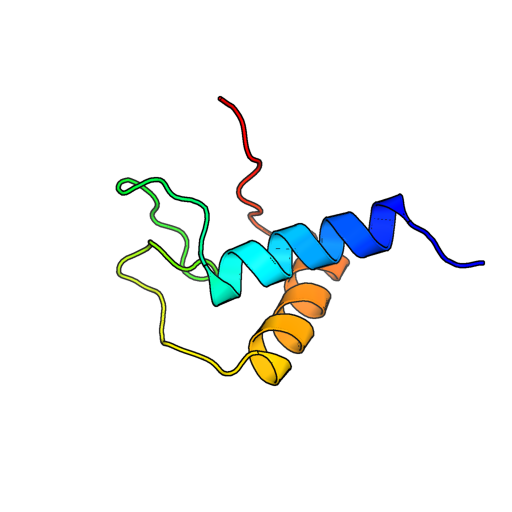.451 1.00 0.00 52 LEU A C 2
ATOM 1772 O O . LEU A 1 70 ? 10.025 10.473 -18.220 1.00 0.00 52 LEU A O 2
ATOM 1788 N N . TYR A 1 71 ? 8.065 9.570 -17.547 1.00 0.00 53 TYR A N 2
ATOM 1789 C CA . TYR A 1 71 ? 8.554 9.141 -16.230 1.00 0.00 53 TYR A CA 2
ATOM 1790 C C . TYR A 1 71 ? 9.434 7.875 -16.356 1.00 0.00 53 TYR A C 2
ATOM 1791 O O . TYR A 1 71 ? 10.566 7.860 -15.862 1.00 0.00 53 TYR A O 2
ATOM 1809 N N . LYS A 1 72 ? 8.923 6.838 -17.053 1.00 0.00 54 LYS A N 2
ATOM 1810 C CA . LYS A 1 72 ? 9.593 5.515 -17.117 1.00 0.00 54 LYS A CA 2
ATOM 1811 C C . LYS A 1 72 ? 10.900 5.569 -17.944 1.00 0.00 54 LYS A C 2
ATOM 1812 O O . LYS A 1 72 ? 11.863 4.859 -17.635 1.00 0.00 54 LYS A O 2
ATOM 1831 N N . ILE A 1 73 ? 10.928 6.427 -18.985 1.00 0.00 55 ILE A N 2
ATOM 1832 C CA . ILE A 1 73 ? 12.127 6.612 -19.841 1.00 0.00 55 ILE A CA 2
ATOM 1833 C C . ILE A 1 73 ? 13.116 7.622 -19.209 1.00 0.00 55 ILE A C 2
ATOM 1834 O O . ILE A 1 73 ? 14.271 7.691 -19.631 1.00 0.00 55 ILE A O 2
ATOM 1850 N N . ASN A 1 74 ? 12.631 8.386 -18.196 1.00 0.00 56 ASN A N 2
ATOM 1851 C CA . ASN A 1 74 ? 13.389 9.471 -17.528 1.00 0.00 56 ASN A CA 2
ATOM 1852 C C . ASN A 1 74 ? 13.746 10.574 -18.545 1.00 0.00 56 ASN A C 2
ATOM 1853 O O . ASN A 1 74 ? 14.923 10.833 -18.830 1.00 0.00 56 ASN A O 2
ATOM 1864 N N . ALA A 1 75 ? 12.694 11.172 -19.120 1.00 0.00 57 ALA A N 2
ATOM 1865 C CA . ALA A 1 75 ? 12.803 12.295 -20.067 1.00 0.00 57 ALA A CA 2
ATOM 1866 C C . ALA A 1 75 ? 13.044 13.621 -19.326 1.00 0.00 57 ALA A C 2
ATOM 1867 O O . ALA A 1 75 ? 13.108 13.650 -18.092 1.00 0.00 57 ALA A O 2
ATOM 1874 N N . LYS A 1 76 ? 13.185 14.704 -20.101 1.00 0.00 58 LYS A N 2
ATOM 1875 C CA . LYS A 1 76 ? 13.483 16.043 -19.583 1.00 0.00 58 LYS A CA 2
ATOM 1876 C C . LYS A 1 76 ? 12.308 16.591 -18.746 1.00 0.00 58 LYS A C 2
ATOM 1877 O O . LYS A 1 76 ? 11.247 16.937 -19.288 1.00 0.00 58 LYS A O 2
ATOM 1896 N N . LEU A 1 77 ? 12.501 16.600 -17.418 1.00 0.00 59 LEU A N 2
ATOM 1897 C CA . LEU A 1 77 ? 11.556 17.199 -16.465 1.00 0.00 59 LEU A CA 2
ATOM 1898 C C . LEU A 1 77 ? 11.888 18.691 -16.309 1.00 0.00 59 LEU A C 2
ATOM 1899 O O . LEU A 1 77 ? 13.061 19.057 -16.166 1.00 0.00 59 LEU A O 2
ATOM 1915 N N . CYS A 1 78 ? 10.852 19.551 -16.312 1.00 0.00 60 CYS A N 2
ATOM 1916 C CA . CYS A 1 78 ? 11.017 21.010 -16.310 1.00 0.00 60 CYS A CA 2
ATOM 1917 C C . CYS A 1 78 ? 11.177 21.580 -14.895 1.00 0.00 60 CYS A C 2
ATOM 1918 O O . CYS A 1 78 ? 11.215 22.809 -14.728 1.00 0.00 60 CYS A O 2
ATOM 1925 N N . ASP A 1 79 ? 11.266 20.691 -13.882 1.00 0.00 61 ASP A N 2
ATOM 1926 C CA . ASP A 1 79 ? 11.476 21.086 -12.483 1.00 0.00 61 ASP A CA 2
ATOM 1927 C C . ASP A 1 79 ? 12.760 21.941 -12.376 1.00 0.00 61 ASP A C 2
ATOM 1928 O O . ASP A 1 79 ? 13.827 21.466 -12.767 1.00 0.00 61 ASP A O 2
ATOM 1937 N N . PRO A 1 80 ? 12.666 23.212 -11.882 1.00 0.00 62 PRO A N 2
ATOM 1938 C CA . PRO A 1 80 ? 13.808 24.148 -11.886 1.00 0.00 62 PRO A CA 2
ATOM 1939 C C . PRO A 1 80 ? 14.897 23.718 -10.875 1.00 0.00 62 PRO A C 2
ATOM 1940 O O . PRO A 1 80 ? 14.703 23.788 -9.659 1.00 0.00 62 PRO A O 2
ATOM 1951 N N . HIS A 1 81 ? 16.020 23.229 -11.413 1.00 0.00 63 HIS A N 2
ATOM 1952 C CA . HIS A 1 81 ? 17.196 22.810 -10.625 1.00 0.00 63 HIS A CA 2
ATOM 1953 C C . HIS A 1 81 ? 18.201 23.985 -10.546 1.00 0.00 63 HIS A C 2
ATOM 1954 O O . HIS A 1 81 ? 18.115 24.910 -11.369 1.00 0.00 63 HIS A O 2
ATOM 1969 N N . PRO A 1 82 ? 19.150 23.988 -9.552 1.00 0.00 64 PRO A N 2
ATOM 1970 C CA . PRO A 1 82 ? 20.273 24.963 -9.527 1.00 0.00 64 PRO A CA 2
ATOM 1971 C C . PRO A 1 82 ? 21.157 24.836 -10.807 1.00 0.00 64 PRO A C 2
ATOM 1972 O O . PRO A 1 82 ? 21.136 25.750 -11.657 1.00 0.00 64 PRO A O 2
ATOM 1985 N N . MET A 1 19 ? 6.279 0.204 -7.254 1.00 0.00 1 MET A N 3
ATOM 1986 C CA . MET A 1 19 ? 7.135 1.257 -7.848 1.00 0.00 1 MET A CA 3
ATOM 1987 C C . MET A 1 19 ? 6.528 2.655 -7.610 1.00 0.00 1 MET A C 3
ATOM 1988 O O . MET A 1 19 ? 7.262 3.637 -7.454 1.00 0.00 1 MET A O 3
ATOM 2002 N N . LYS A 1 20 ? 5.175 2.733 -7.584 1.00 0.00 2 LYS A N 3
ATOM 2003 C CA . LYS A 1 20 ? 4.446 3.993 -7.400 1.00 0.00 2 LYS A CA 3
ATOM 2004 C C . LYS A 1 20 ? 4.481 4.399 -5.917 1.00 0.00 2 LYS A C 3
ATOM 2005 O O . LYS A 1 20 ? 3.670 3.944 -5.098 1.00 0.00 2 LYS A O 3
ATOM 2024 N N . ARG A 1 21 ? 5.509 5.181 -5.578 1.00 0.00 3 ARG A N 3
ATOM 2025 C CA . ARG A 1 21 ? 5.654 5.820 -4.265 1.00 0.00 3 ARG A CA 3
ATOM 2026 C C . ARG A 1 21 ? 4.915 7.172 -4.242 1.00 0.00 3 ARG A C 3
ATOM 2027 O O . ARG A 1 21 ? 4.305 7.569 -5.240 1.00 0.00 3 ARG A O 3
ATOM 2048 N N . ALA A 1 22 ? 4.981 7.870 -3.092 1.00 0.00 4 ALA A N 3
ATOM 2049 C CA . ALA A 1 22 ? 4.430 9.231 -2.935 1.00 0.00 4 ALA A CA 3
ATOM 2050 C C . ALA A 1 22 ? 5.231 10.236 -3.784 1.00 0.00 4 ALA A C 3
ATOM 2051 O O . ALA A 1 22 ? 4.652 11.087 -4.468 1.00 0.00 4 ALA A O 3
ATOM 2058 N N . ALA A 1 23 ? 6.572 10.095 -3.746 1.00 0.00 5 ALA A N 3
ATOM 2059 C CA . ALA A 1 23 ? 7.505 10.926 -4.529 1.00 0.00 5 ALA A CA 3
ATOM 2060 C C . ALA A 1 23 ? 7.403 10.594 -6.026 1.00 0.00 5 ALA A C 3
ATOM 2061 O O . ALA A 1 23 ? 7.532 11.481 -6.867 1.00 0.00 5 ALA A O 3
ATOM 2068 N N . ALA A 1 24 ? 7.169 9.299 -6.329 1.00 0.00 6 ALA A N 3
ATOM 2069 C CA . ALA A 1 24 ? 6.968 8.800 -7.706 1.00 0.00 6 ALA A CA 3
ATOM 2070 C C . ALA A 1 24 ? 5.681 9.361 -8.319 1.00 0.00 6 ALA A C 3
ATOM 2071 O O . ALA A 1 24 ? 5.668 9.746 -9.486 1.00 0.00 6 ALA A O 3
ATOM 2078 N N . LYS A 1 25 ? 4.610 9.409 -7.494 1.00 0.00 7 LYS A N 3
ATOM 2079 C CA . LYS A 1 25 ? 3.309 9.996 -7.873 1.00 0.00 7 LYS A CA 3
ATOM 2080 C C . LYS A 1 25 ? 3.484 11.492 -8.153 1.00 0.00 7 LYS A C 3
ATOM 2081 O O . LYS A 1 25 ? 2.980 11.993 -9.148 1.00 0.00 7 LYS A O 3
ATOM 2100 N N . HIS A 1 26 ? 4.238 12.172 -7.266 1.00 0.00 8 HIS A N 3
ATOM 2101 C CA . HIS A 1 26 ? 4.574 13.600 -7.406 1.00 0.00 8 HIS A CA 3
ATOM 2102 C C . HIS A 1 26 ? 5.381 13.859 -8.686 1.00 0.00 8 HIS A C 3
ATOM 2103 O O . HIS A 1 26 ? 5.203 14.892 -9.318 1.00 0.00 8 HIS A O 3
ATOM 2118 N N . LEU A 1 27 ? 6.245 12.893 -9.054 1.00 0.00 9 LEU A N 3
ATOM 2119 C CA . LEU A 1 27 ? 7.131 12.983 -10.236 1.00 0.00 9 LEU A CA 3
ATOM 2120 C C . LEU A 1 27 ? 6.297 12.872 -11.531 1.00 0.00 9 LEU A C 3
ATOM 2121 O O . LEU A 1 27 ? 6.573 13.555 -12.528 1.00 0.00 9 LEU A O 3
ATOM 2137 N N . ILE A 1 28 ? 5.262 12.017 -11.481 1.00 0.00 10 ILE A N 3
ATOM 2138 C CA . ILE A 1 28 ? 4.265 11.892 -12.559 1.00 0.00 10 ILE A CA 3
ATOM 2139 C C . ILE A 1 28 ? 3.464 13.208 -12.682 1.00 0.00 10 ILE A C 3
ATOM 2140 O O . ILE A 1 28 ? 3.144 13.641 -13.789 1.00 0.00 10 ILE A O 3
ATOM 2156 N N . GLU A 1 29 ? 3.163 13.836 -11.516 1.00 0.00 11 GLU A N 3
ATOM 2157 C CA . GLU A 1 29 ? 2.489 15.154 -11.445 1.00 0.00 11 GLU A CA 3
ATOM 2158 C C . GLU A 1 29 ? 3.366 16.276 -12.028 1.00 0.00 11 GLU A C 3
ATOM 2159 O O . GLU A 1 29 ? 2.843 17.259 -12.541 1.00 0.00 11 GLU A O 3
ATOM 2171 N N . ARG A 1 30 ? 4.704 16.126 -11.910 1.00 0.00 12 ARG A N 3
ATOM 2172 C CA . ARG A 1 30 ? 5.666 17.089 -12.474 1.00 0.00 12 ARG A CA 3
ATOM 2173 C C . ARG A 1 30 ? 5.599 17.056 -14.002 1.00 0.00 12 ARG A C 3
ATOM 2174 O O . ARG A 1 30 ? 5.518 18.103 -14.638 1.00 0.00 12 ARG A O 3
ATOM 2195 N N . TYR A 1 31 ? 5.617 15.827 -14.559 1.00 0.00 13 TYR A N 3
ATOM 2196 C CA . TYR A 1 31 ? 5.512 15.594 -16.009 1.00 0.00 13 TYR A CA 3
ATOM 2197 C C . TYR A 1 31 ? 4.128 15.984 -16.552 1.00 0.00 13 TYR A C 3
ATOM 2198 O O . TYR A 1 31 ? 4.037 16.501 -17.663 1.00 0.00 13 TYR A O 3
ATOM 2216 N N . TYR A 1 32 ? 3.071 15.746 -15.763 1.00 0.00 14 TYR A N 3
ATOM 2217 C CA . TYR A 1 32 ? 1.688 16.060 -16.166 1.00 0.00 14 TYR A CA 3
ATOM 2218 C C . TYR A 1 32 ? 1.492 17.580 -16.245 1.00 0.00 14 TYR A C 3
ATOM 2219 O O . TYR A 1 32 ? 0.999 18.096 -17.250 1.00 0.00 14 TYR A O 3
ATOM 2237 N N . HIS A 1 33 ? 1.907 18.277 -15.170 1.00 0.00 15 HIS A N 3
ATOM 2238 C CA . HIS A 1 33 ? 1.849 19.751 -15.077 1.00 0.00 15 HIS A CA 3
ATOM 2239 C C . HIS A 1 33 ? 2.777 20.385 -16.126 1.00 0.00 15 HIS A C 3
ATOM 2240 O O . HIS A 1 33 ? 2.524 21.487 -16.582 1.00 0.00 15 HIS A O 3
ATOM 2255 N N . GLN A 1 34 ? 3.859 19.666 -16.483 1.00 0.00 16 GLN A N 3
ATOM 2256 C CA . GLN A 1 34 ? 4.809 20.081 -17.535 1.00 0.00 16 GLN A CA 3
ATOM 2257 C C . GLN A 1 34 ? 4.112 20.126 -18.910 1.00 0.00 16 GLN A C 3
ATOM 2258 O O . GLN A 1 34 ? 4.346 21.039 -19.698 1.00 0.00 16 GLN A O 3
ATOM 2272 N N . LEU A 1 35 ? 3.247 19.133 -19.167 1.00 0.00 17 LEU A N 3
ATOM 2273 C CA . LEU A 1 35 ? 2.540 18.976 -20.463 1.00 0.00 17 LEU A CA 3
ATOM 2274 C C . LEU A 1 35 ? 1.317 19.915 -20.578 1.00 0.00 17 LEU A C 3
ATOM 2275 O O . LEU A 1 35 ? 1.141 20.602 -21.591 1.00 0.00 17 LEU A O 3
ATOM 2291 N N . THR A 1 36 ? 0.478 19.927 -19.534 1.00 0.00 18 THR A N 3
ATOM 2292 C CA . THR A 1 36 ? -0.823 20.619 -19.556 1.00 0.00 18 THR A CA 3
ATOM 2293 C C . THR A 1 36 ? -0.690 22.114 -19.251 1.00 0.00 18 THR A C 3
ATOM 2294 O O . THR A 1 36 ? -1.498 22.911 -19.725 1.00 0.00 18 THR A O 3
ATOM 2305 N N . GLU A 1 37 ? 0.320 22.495 -18.445 1.00 0.00 19 GLU A N 3
ATOM 2306 C CA . GLU A 1 37 ? 0.472 23.883 -17.953 1.00 0.00 19 GLU A CA 3
ATOM 2307 C C . GLU A 1 37 ? 1.784 24.510 -18.446 1.00 0.00 19 GLU A C 3
ATOM 2308 O O . GLU A 1 37 ? 1.777 25.567 -19.093 1.00 0.00 19 GLU A O 3
ATOM 2320 N N . GLY A 1 38 ? 2.900 23.820 -18.159 1.00 0.00 20 GLY A N 3
ATOM 2321 C CA . GLY A 1 38 ? 4.256 24.330 -18.399 1.00 0.00 20 GLY A CA 3
ATOM 2322 C C . GLY A 1 38 ? 5.015 24.553 -17.095 1.00 0.00 20 GLY A C 3
ATOM 2323 O O . GLY A 1 38 ? 4.890 23.756 -16.156 1.00 0.00 20 GLY A O 3
ATOM 2327 N N . CYS A 1 39 ? 5.799 25.643 -17.047 1.00 0.00 21 CYS A N 3
ATOM 2328 C CA . CYS A 1 39 ? 6.620 26.031 -15.873 1.00 0.00 21 CYS A CA 3
ATOM 2329 C C . CYS A 1 39 ? 6.624 27.554 -15.650 1.00 0.00 21 CYS A C 3
ATOM 2330 O O . CYS A 1 39 ? 7.309 28.047 -14.743 1.00 0.00 21 CYS A O 3
ATOM 2337 N N . GLY A 1 40 ? 5.873 28.297 -16.486 1.00 0.00 22 GLY A N 3
ATOM 2338 C CA . GLY A 1 40 ? 5.824 29.762 -16.405 1.00 0.00 22 GLY A CA 3
ATOM 2339 C C . GLY A 1 40 ? 6.767 30.428 -17.393 1.00 0.00 22 GLY A C 3
ATOM 2340 O O . GLY A 1 40 ? 6.472 31.522 -17.883 1.00 0.00 22 GLY A O 3
ATOM 2344 N N . ASN A 1 41 ? 7.916 29.762 -17.657 1.00 0.00 23 ASN A N 3
ATOM 2345 C CA . ASN A 1 41 ? 8.966 30.239 -18.581 1.00 0.00 23 ASN A CA 3
ATOM 2346 C C . ASN A 1 41 ? 8.392 30.630 -19.956 1.00 0.00 23 ASN A C 3
ATOM 2347 O O . ASN A 1 41 ? 7.800 29.791 -20.649 1.00 0.00 23 ASN A O 3
ATOM 2358 N N . GLU A 1 42 ? 8.554 31.910 -20.320 1.00 0.00 24 GLU A N 3
ATOM 2359 C CA . GLU A 1 42 ? 8.289 32.404 -21.677 1.00 0.00 24 GLU A CA 3
ATOM 2360 C C . GLU A 1 42 ? 9.257 31.714 -22.656 1.00 0.00 24 GLU A C 3
ATOM 2361 O O . GLU A 1 42 ? 8.853 31.196 -23.699 1.00 0.00 24 GLU A O 3
ATOM 2373 N N . ALA A 1 43 ? 10.537 31.696 -22.267 1.00 0.00 25 ALA A N 3
ATOM 2374 C CA . ALA A 1 43 ? 11.610 31.016 -22.995 1.00 0.00 25 ALA A CA 3
ATOM 2375 C C . ALA A 1 43 ? 12.031 29.743 -22.229 1.00 0.00 25 ALA A C 3
ATOM 2376 O O . ALA A 1 43 ? 12.679 29.817 -21.174 1.00 0.00 25 ALA A O 3
ATOM 2383 N N . CYS A 1 44 ? 11.589 28.588 -22.747 1.00 0.00 26 CYS A N 3
ATOM 2384 C CA . CYS A 1 44 ? 11.976 27.249 -22.259 1.00 0.00 26 CYS A CA 3
ATOM 2385 C C . CYS A 1 44 ? 12.143 26.332 -23.467 1.00 0.00 26 CYS A C 3
ATOM 2386 O O . CYS A 1 44 ? 11.312 26.342 -24.386 1.00 0.00 26 CYS A O 3
ATOM 2393 N N . THR A 1 45 ? 13.232 25.564 -23.467 1.00 0.00 27 THR A N 3
ATOM 2394 C CA . THR A 1 45 ? 13.639 24.736 -24.575 1.00 0.00 27 THR A CA 3
ATOM 2395 C C . THR A 1 45 ? 13.557 23.259 -24.165 1.00 0.00 27 THR A C 3
ATOM 2396 O O . THR A 1 45 ? 14.530 22.667 -23.678 1.00 0.00 27 THR A O 3
ATOM 2407 N N . ASN A 1 46 ? 12.343 22.714 -24.278 1.00 0.00 28 ASN A N 3
ATOM 2408 C CA . ASN A 1 46 ? 12.070 21.281 -24.076 1.00 0.00 28 ASN A CA 3
ATOM 2409 C C . ASN A 1 46 ? 10.808 20.888 -24.849 1.00 0.00 28 ASN A C 3
ATOM 2410 O O . ASN A 1 46 ? 9.739 21.467 -24.647 1.00 0.00 28 ASN A O 3
ATOM 2421 N N . GLU A 1 47 ? 10.960 19.864 -25.696 1.00 0.00 29 GLU A N 3
ATOM 2422 C CA . GLU A 1 47 ? 9.892 19.318 -26.566 1.00 0.00 29 GLU A CA 3
ATOM 2423 C C . GLU A 1 47 ? 8.735 18.681 -25.758 1.00 0.00 29 GLU A C 3
ATOM 2424 O O . GLU A 1 47 ? 7.654 18.445 -26.302 1.00 0.00 29 GLU A O 3
ATOM 2436 N N . PHE A 1 48 ? 8.993 18.389 -24.468 1.00 0.00 30 PHE A N 3
ATOM 2437 C CA . PHE A 1 48 ? 8.004 17.783 -23.550 1.00 0.00 30 PHE A CA 3
ATOM 2438 C C . PHE A 1 48 ? 7.401 18.821 -22.584 1.00 0.00 30 PHE A C 3
ATOM 2439 O O . PHE A 1 48 ? 6.560 18.469 -21.752 1.00 0.00 30 PHE A O 3
ATOM 2456 N N . CYS A 1 49 ? 7.831 20.090 -22.690 1.00 0.00 31 CYS A N 3
ATOM 2457 C CA . CYS A 1 49 ? 7.366 21.171 -21.790 1.00 0.00 31 CYS A CA 3
ATOM 2458 C C . CYS A 1 49 ? 6.425 22.116 -22.544 1.00 0.00 31 CYS A C 3
ATOM 2459 O O . CYS A 1 49 ? 6.697 22.465 -23.690 1.00 0.00 31 CYS A O 3
ATOM 2466 N N . ALA A 1 50 ? 5.328 22.536 -21.888 1.00 0.00 32 ALA A N 3
ATOM 2467 C CA . ALA A 1 50 ? 4.294 23.376 -22.514 1.00 0.00 32 ALA A CA 3
ATOM 2468 C C . ALA A 1 50 ? 4.795 24.805 -22.710 1.00 0.00 32 ALA A C 3
ATOM 2469 O O . ALA A 1 50 ? 5.633 25.271 -21.936 1.00 0.00 32 ALA A O 3
ATOM 2476 N N . SER A 1 51 ? 4.283 25.458 -23.779 1.00 0.00 33 SER A N 3
ATOM 2477 C CA . SER A 1 51 ? 4.646 26.831 -24.198 1.00 0.00 33 SER A CA 3
ATOM 2478 C C . SER A 1 51 ? 6.039 26.892 -24.874 1.00 0.00 33 SER A C 3
ATOM 2479 O O . SER A 1 51 ? 6.510 27.977 -25.229 1.00 0.00 33 SER A O 3
ATOM 2487 N N . CYS A 1 52 ? 6.682 25.719 -25.073 1.00 0.00 34 CYS A N 3
ATOM 2488 C CA . CYS A 1 52 ? 7.963 25.602 -25.790 1.00 0.00 34 CYS A CA 3
ATOM 2489 C C . CYS A 1 52 ? 7.718 25.491 -27.316 1.00 0.00 34 CYS A C 3
ATOM 2490 O O . CYS A 1 52 ? 6.663 24.983 -27.721 1.00 0.00 34 CYS A O 3
ATOM 2498 N N . PRO A 1 53 ? 8.689 25.970 -28.183 1.00 0.00 35 PRO A N 3
ATOM 2499 C CA . PRO A 1 53 ? 8.526 26.002 -29.665 1.00 0.00 35 PRO A CA 3
ATOM 2500 C C . PRO A 1 53 ? 8.128 24.642 -30.284 1.00 0.00 35 PRO A C 3
ATOM 2501 O O . PRO A 1 53 ? 7.190 24.555 -31.079 1.00 0.00 35 PRO A O 3
ATOM 2512 N N . THR A 1 54 ? 8.836 23.584 -29.864 1.00 0.00 36 THR A N 3
ATOM 2513 C CA . THR A 1 54 ? 8.713 22.228 -30.440 1.00 0.00 36 THR A CA 3
ATOM 2514 C C . THR A 1 54 ? 7.627 21.379 -29.735 1.00 0.00 36 THR A C 3
ATOM 2515 O O . THR A 1 54 ? 7.569 20.153 -29.918 1.00 0.00 36 THR A O 3
ATOM 2526 N N . PHE A 1 55 ? 6.742 22.045 -28.968 1.00 0.00 37 PHE A N 3
ATOM 2527 C CA . PHE A 1 55 ? 5.662 21.390 -28.212 1.00 0.00 37 PHE A CA 3
ATOM 2528 C C . PHE A 1 55 ? 4.289 21.733 -28.832 1.00 0.00 37 PHE A C 3
ATOM 2529 O O . PHE A 1 55 ? 4.095 22.834 -29.362 1.00 0.00 37 PHE A O 3
ATOM 2546 N N . LEU A 1 56 ? 3.350 20.772 -28.755 1.00 0.00 38 LEU A N 3
ATOM 2547 C CA . LEU A 1 56 ? 1.935 20.946 -29.152 1.00 0.00 38 LEU A CA 3
ATOM 2548 C C . LEU A 1 56 ? 1.038 20.464 -28.005 1.00 0.00 38 LEU A C 3
ATOM 2549 O O . LEU A 1 56 ? 1.334 19.435 -27.380 1.00 0.00 38 LEU A O 3
ATOM 2565 N N . ARG A 1 57 ? -0.042 21.221 -27.729 1.00 0.00 39 ARG A N 3
ATOM 2566 C CA . ARG A 1 57 ? -0.960 20.931 -26.611 1.00 0.00 39 ARG A CA 3
ATOM 2567 C C . ARG A 1 57 ? -1.744 19.632 -26.869 1.00 0.00 39 ARG A C 3
ATOM 2568 O O . ARG A 1 57 ? -2.501 19.529 -27.842 1.00 0.00 39 ARG A O 3
ATOM 2589 N N . MET A 1 58 ? -1.529 18.644 -26.003 1.00 0.00 40 MET A N 3
ATOM 2590 C CA . MET A 1 58 ? -2.251 17.357 -26.033 1.00 0.00 40 MET A CA 3
ATOM 2591 C C . MET A 1 58 ? -3.514 17.419 -25.144 1.00 0.00 40 MET A C 3
ATOM 2592 O O . MET A 1 58 ? -3.657 18.328 -24.313 1.00 0.00 40 MET A O 3
ATOM 2606 N N . ASP A 1 59 ? -4.422 16.436 -25.337 1.00 0.00 41 ASP A N 3
ATOM 2607 C CA . ASP A 1 59 ? -5.619 16.234 -24.476 1.00 0.00 41 ASP A CA 3
ATOM 2608 C C . ASP A 1 59 ? -5.176 15.820 -23.051 1.00 0.00 41 ASP A C 3
ATOM 2609 O O . ASP A 1 59 ? -4.034 15.391 -22.877 1.00 0.00 41 ASP A O 3
ATOM 2618 N N . ASN A 1 60 ? -6.079 15.937 -22.045 1.00 0.00 42 ASN A N 3
ATOM 2619 C CA . ASN A 1 60 ? -5.752 15.637 -20.621 1.00 0.00 42 ASN A CA 3
ATOM 2620 C C . ASN A 1 60 ? -5.384 14.147 -20.431 1.00 0.00 42 ASN A C 3
ATOM 2621 O O . ASN A 1 60 ? -4.496 13.818 -19.643 1.00 0.00 42 ASN A O 3
ATOM 2632 N N . ASN A 1 61 ? -6.081 13.263 -21.175 1.00 0.00 43 ASN A N 3
ATOM 2633 C CA . ASN A 1 61 ? -5.848 11.806 -21.144 1.00 0.00 43 ASN A CA 3
ATOM 2634 C C . ASN A 1 61 ? -4.556 11.457 -21.893 1.00 0.00 43 ASN A C 3
ATOM 2635 O O . ASN A 1 61 ? -3.831 10.545 -21.496 1.00 0.00 43 ASN A O 3
ATOM 2646 N N . ALA A 1 62 ? -4.286 12.203 -22.980 1.00 0.00 44 ALA A N 3
ATOM 2647 C CA . ALA A 1 62 ? -3.056 12.052 -23.779 1.00 0.00 44 ALA A CA 3
ATOM 2648 C C . ALA A 1 62 ? -1.825 12.495 -22.965 1.00 0.00 44 ALA A C 3
ATOM 2649 O O . ALA A 1 62 ? -0.762 11.885 -23.052 1.00 0.00 44 ALA A O 3
ATOM 2656 N N . ALA A 1 63 ? -2.021 13.552 -22.152 1.00 0.00 45 ALA A N 3
ATOM 2657 C CA . ALA A 1 63 ? -0.999 14.110 -21.250 1.00 0.00 45 ALA A CA 3
ATOM 2658 C C . ALA A 1 63 ? -0.793 13.201 -20.039 1.00 0.00 45 ALA A C 3
ATOM 2659 O O . ALA A 1 63 ? 0.288 13.175 -19.470 1.00 0.00 45 ALA A O 3
ATOM 2666 N N . ALA A 1 64 ? -1.862 12.488 -19.644 1.00 0.00 46 ALA A N 3
ATOM 2667 C CA . ALA A 1 64 ? -1.816 11.500 -18.559 1.00 0.00 46 ALA A CA 3
ATOM 2668 C C . ALA A 1 64 ? -0.927 10.309 -18.960 1.00 0.00 46 ALA A C 3
ATOM 2669 O O . ALA A 1 64 ? -0.007 9.938 -18.222 1.00 0.00 46 ALA A O 3
ATOM 2676 N N . ILE A 1 65 ? -1.188 9.762 -20.165 1.00 0.00 47 ILE A N 3
ATOM 2677 C CA . ILE A 1 65 ? -0.389 8.674 -20.758 1.00 0.00 47 ILE A CA 3
ATOM 2678 C C . ILE A 1 65 ? 1.069 9.126 -20.933 1.00 0.00 47 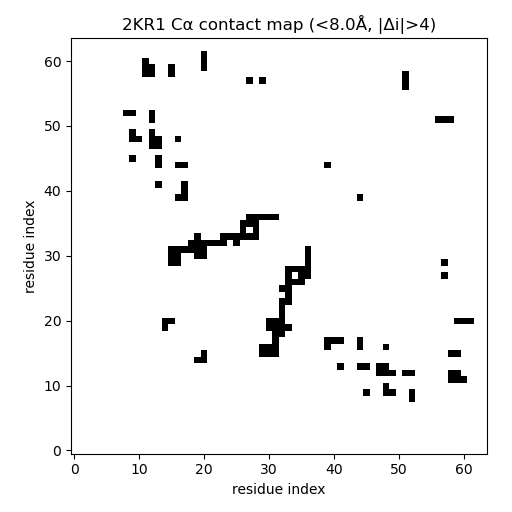ILE A C 3
ATOM 2679 O O . ILE A 1 65 ? 1.994 8.432 -20.506 1.00 0.00 47 ILE A O 3
ATOM 2695 N N . LYS A 1 66 ? 1.240 10.329 -21.527 1.00 0.00 48 LYS A N 3
ATOM 2696 C CA . LYS A 1 66 ? 2.560 10.890 -21.856 1.00 0.00 48 LYS A CA 3
ATOM 2697 C C . LYS A 1 66 ? 3.376 11.136 -20.578 1.00 0.00 48 LYS A C 3
ATOM 2698 O O . LYS A 1 66 ? 4.567 10.906 -20.571 1.00 0.00 48 LYS A O 3
ATOM 2717 N N . ALA A 1 67 ? 2.692 11.557 -19.488 1.00 0.00 49 ALA A N 3
ATOM 2718 C CA . ALA A 1 67 ? 3.327 11.801 -18.168 1.00 0.00 49 ALA A CA 3
ATOM 2719 C C . ALA A 1 67 ? 3.938 10.511 -17.606 1.00 0.00 49 ALA A C 3
ATOM 2720 O O . ALA A 1 67 ? 5.056 10.522 -17.077 1.00 0.00 49 ALA A O 3
ATOM 2727 N N . LEU A 1 68 ? 3.187 9.401 -17.759 1.00 0.00 50 LEU A N 3
ATOM 2728 C CA . LEU A 1 68 ? 3.638 8.056 -17.357 1.00 0.00 50 LEU A CA 3
ATOM 2729 C C . LEU A 1 68 ? 4.794 7.564 -18.245 1.00 0.00 50 LEU A C 3
ATOM 2730 O O . LEU A 1 68 ? 5.702 6.896 -17.746 1.00 0.00 50 LEU A O 3
ATOM 2746 N N . GLU A 1 69 ? 4.748 7.889 -19.553 1.00 0.00 51 GLU A N 3
ATOM 2747 C CA . GLU A 1 69 ? 5.787 7.467 -20.516 1.00 0.00 51 GLU A CA 3
ATOM 2748 C C . GLU A 1 69 ? 7.097 8.213 -20.279 1.00 0.00 51 GLU A C 3
ATOM 2749 O O . GLU A 1 69 ? 8.168 7.618 -20.322 1.00 0.00 51 GLU A O 3
ATOM 2761 N N . LEU A 1 70 ? 6.988 9.511 -19.985 1.00 0.00 52 LEU A N 3
ATOM 2762 C CA . LEU A 1 70 ? 8.145 10.367 -19.676 1.00 0.00 52 LEU A CA 3
ATOM 2763 C C . LEU A 1 70 ? 8.742 10.001 -18.311 1.00 0.00 52 LEU A C 3
ATOM 2764 O O . LEU A 1 70 ? 9.937 10.197 -18.079 1.00 0.00 52 LEU A O 3
ATOM 2780 N N . TYR A 1 71 ? 7.885 9.479 -17.413 1.00 0.00 53 TYR A N 3
ATOM 2781 C CA . TYR A 1 71 ? 8.301 9.008 -16.084 1.00 0.00 53 TYR A CA 3
ATOM 2782 C C . TYR A 1 71 ? 9.148 7.728 -16.207 1.00 0.00 53 TYR A C 3
ATOM 2783 O O . TYR A 1 71 ? 10.272 7.692 -15.704 1.00 0.00 53 TYR A O 3
ATOM 2801 N N . LYS A 1 72 ? 8.607 6.699 -16.901 1.00 0.00 54 LYS A N 3
ATOM 2802 C CA . LYS A 1 72 ? 9.251 5.368 -17.020 1.00 0.00 54 LYS A CA 3
ATOM 2803 C C . LYS A 1 72 ? 10.612 5.451 -17.744 1.00 0.00 54 LYS A C 3
ATOM 2804 O O . LYS A 1 72 ? 11.575 4.807 -17.327 1.00 0.00 54 LYS A O 3
ATOM 2823 N N . ILE A 1 73 ? 10.683 6.269 -18.814 1.00 0.00 55 ILE A N 3
ATOM 2824 C CA . ILE A 1 73 ? 11.919 6.442 -19.614 1.00 0.00 55 ILE A CA 3
ATOM 2825 C C . ILE A 1 73 ? 12.876 7.449 -18.941 1.00 0.00 55 ILE A C 3
ATOM 2826 O O . ILE A 1 73 ? 14.083 7.440 -19.222 1.00 0.00 55 ILE A O 3
ATOM 2842 N N . ASN A 1 74 ? 12.310 8.295 -18.036 1.00 0.00 56 ASN A N 3
ATOM 2843 C CA . ASN A 1 74 ? 12.992 9.453 -17.425 1.00 0.00 56 ASN A CA 3
ATOM 2844 C C . ASN A 1 74 ? 13.516 10.404 -18.519 1.00 0.00 56 ASN A C 3
ATOM 2845 O O . ASN A 1 74 ? 14.712 10.431 -18.836 1.00 0.00 56 ASN A O 3
ATOM 2856 N N . ALA A 1 75 ? 12.572 11.129 -19.140 1.00 0.00 57 ALA A N 3
ATOM 2857 C CA . ALA A 1 75 ? 12.858 12.133 -20.177 1.00 0.00 57 ALA A CA 3
ATOM 2858 C C . ALA A 1 75 ? 13.351 13.452 -19.547 1.00 0.00 57 ALA A C 3
ATOM 2859 O O . ALA A 1 75 ? 13.720 13.486 -18.362 1.00 0.00 57 ALA A O 3
ATOM 2866 N N . LYS A 1 76 ? 13.392 14.527 -20.356 1.00 0.00 58 LYS A N 3
ATOM 2867 C CA . LYS A 1 76 ? 13.765 15.863 -19.880 1.00 0.00 58 LYS A CA 3
ATOM 2868 C C . LYS A 1 76 ? 12.665 16.406 -18.952 1.00 0.00 58 LYS A C 3
ATOM 2869 O O . LYS A 1 76 ? 11.629 16.910 -19.413 1.00 0.00 58 LYS A O 3
ATOM 2888 N N . LEU A 1 77 ? 12.881 16.211 -17.645 1.00 0.00 59 LEU A N 3
ATOM 2889 C CA . LEU A 1 77 ? 12.009 16.754 -16.598 1.00 0.00 59 LEU A CA 3
ATOM 2890 C C . LEU A 1 77 ? 12.329 18.232 -16.388 1.00 0.00 59 LEU A C 3
ATOM 2891 O O . LEU A 1 77 ? 13.495 18.591 -16.249 1.00 0.00 59 LEU A O 3
ATOM 2907 N N . CYS A 1 78 ? 11.300 19.078 -16.357 1.00 0.00 60 CYS A N 3
ATOM 2908 C CA . CYS A 1 78 ? 11.480 20.523 -16.216 1.00 0.00 60 CYS A CA 3
ATOM 2909 C C . CYS A 1 78 ? 11.301 20.949 -14.751 1.00 0.00 60 CYS A C 3
ATOM 2910 O O . CYS A 1 78 ? 10.177 21.227 -14.294 1.00 0.00 60 CYS A O 3
ATOM 2917 N N . ASP A 1 79 ? 12.415 20.918 -14.006 1.00 0.00 61 ASP A N 3
ATOM 2918 C CA . ASP A 1 79 ? 12.514 21.525 -12.672 1.00 0.00 61 ASP A CA 3
ATOM 2919 C C . ASP A 1 79 ? 12.598 23.061 -12.831 1.00 0.00 61 ASP A C 3
ATOM 2920 O O . ASP A 1 79 ? 13.155 23.529 -13.831 1.00 0.00 61 ASP A O 3
ATOM 2929 N N . PRO A 1 80 ? 12.045 23.874 -11.873 1.00 0.00 62 PRO A N 3
ATOM 2930 C CA . PRO A 1 80 ? 12.189 25.349 -11.926 1.00 0.00 62 PRO A CA 3
ATOM 2931 C C . PRO A 1 80 ? 13.661 25.758 -11.671 1.00 0.00 62 PRO A C 3
ATOM 2932 O O . PRO A 1 80 ? 14.167 25.608 -10.554 1.00 0.00 62 PRO A O 3
ATOM 2943 N N . HIS A 1 81 ? 14.346 26.223 -12.734 1.00 0.00 63 HIS A N 3
ATOM 2944 C CA . HIS A 1 81 ? 15.770 26.614 -12.688 1.00 0.00 63 HIS A CA 3
ATOM 2945 C C . HIS A 1 81 ? 15.884 28.150 -12.528 1.00 0.00 63 HIS A C 3
ATOM 2946 O O . HIS A 1 81 ? 15.615 28.873 -13.494 1.00 0.00 63 HIS A O 3
ATOM 2961 N N . PRO A 1 82 ? 16.241 28.679 -11.313 1.00 0.00 64 PRO A N 3
ATOM 2962 C CA . PRO A 1 82 ? 16.495 30.130 -11.107 1.00 0.00 64 PRO A CA 3
ATOM 2963 C C . PRO A 1 82 ? 17.804 30.577 -11.817 1.00 0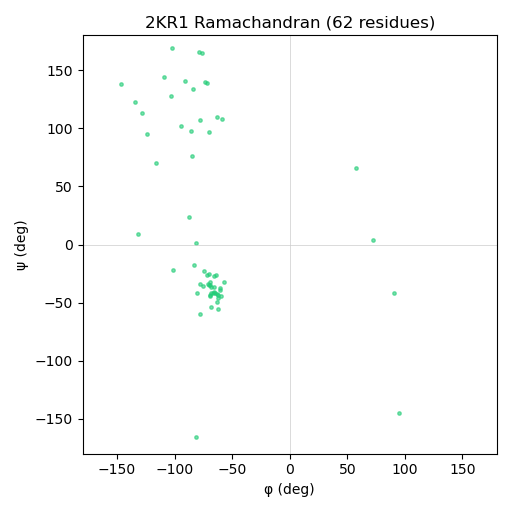.00 64 PRO A C 3
ATOM 2964 O O . PRO A 1 82 ? 17.724 31.227 -12.884 1.00 0.00 64 PRO A O 3
ATOM 2977 N N . MET A 1 19 ? 2.399 0.721 -4.295 1.00 0.00 1 MET A N 4
ATOM 2978 C CA . MET A 1 19 ? 3.338 0.738 -5.448 1.00 0.00 1 MET A CA 4
ATOM 2979 C C . MET A 1 19 ? 3.497 2.165 -5.990 1.00 0.00 1 MET A C 4
ATOM 2980 O O . MET A 1 19 ? 4.587 2.548 -6.440 1.00 0.00 1 MET A O 4
ATOM 2994 N N . LYS A 1 20 ? 2.399 2.949 -5.952 1.00 0.00 2 LYS A N 4
ATOM 2995 C CA . LYS A 1 20 ? 2.414 4.363 -6.351 1.00 0.00 2 LYS A CA 4
ATOM 2996 C C . LYS A 1 20 ? 2.917 5.209 -5.170 1.00 0.00 2 LYS A C 4
ATOM 2997 O O . LYS A 1 20 ? 2.134 5.781 -4.411 1.00 0.00 2 LYS A O 4
ATOM 3016 N N . ARG A 1 21 ? 4.249 5.170 -4.989 1.00 0.00 3 ARG A N 4
ATOM 3017 C CA . ARG A 1 21 ? 4.989 5.925 -3.944 1.00 0.00 3 ARG A CA 4
ATOM 3018 C C . ARG A 1 21 ? 4.780 7.430 -4.130 1.00 0.00 3 ARG A C 4
ATOM 3019 O O . ARG A 1 21 ? 4.804 7.876 -5.251 1.00 0.00 3 ARG A O 4
ATOM 3040 N N . ALA A 1 22 ? 4.608 8.190 -3.028 1.00 0.00 4 ALA A N 4
ATOM 3041 C CA . ALA A 1 22 ? 4.261 9.636 -3.065 1.00 0.00 4 ALA A CA 4
ATOM 3042 C C . ALA A 1 22 ? 5.277 10.467 -3.878 1.00 0.00 4 ALA A C 4
ATOM 3043 O O . ALA A 1 22 ? 4.883 11.358 -4.634 1.00 0.00 4 ALA A O 4
ATOM 3050 N N . ALA A 1 23 ? 6.572 10.144 -3.717 1.00 0.00 5 ALA A N 4
ATOM 3051 C CA . ALA A 1 23 ? 7.672 10.787 -4.471 1.00 0.00 5 ALA A CA 4
ATOM 3052 C C . ALA A 1 23 ? 7.533 10.526 -5.983 1.00 0.00 5 ALA A C 4
ATOM 3053 O O . ALA A 1 23 ? 7.608 11.449 -6.793 1.00 0.00 5 ALA A O 4
ATOM 3060 N N . ALA A 1 24 ? 7.275 9.247 -6.309 1.00 0.00 6 ALA A N 4
ATOM 3061 C CA . ALA A 1 24 ? 7.135 8.741 -7.689 1.00 0.00 6 ALA A CA 4
ATOM 3062 C C . ALA A 1 24 ? 5.780 9.150 -8.312 1.00 0.00 6 ALA A C 4
ATOM 3063 O O . ALA A 1 24 ? 5.659 9.290 -9.529 1.00 0.00 6 ALA A O 4
ATOM 3070 N N . LYS A 1 25 ? 4.783 9.373 -7.444 1.00 0.00 7 LYS A N 4
ATOM 3071 C CA . LYS A 1 25 ? 3.409 9.726 -7.827 1.00 0.00 7 LYS A CA 4
ATOM 3072 C C . LYS A 1 25 ? 3.395 11.177 -8.296 1.00 0.00 7 LYS A C 4
ATOM 3073 O O . LYS A 1 25 ? 2.959 11.477 -9.398 1.00 0.00 7 LYS A O 4
ATOM 3092 N N . HIS A 1 26 ? 3.939 12.052 -7.436 1.00 0.00 8 HIS A N 4
ATOM 3093 C CA . HIS A 1 26 ? 4.052 13.489 -7.703 1.00 0.00 8 HIS A CA 4
ATOM 3094 C C . HIS A 1 26 ? 5.092 13.770 -8.790 1.00 0.00 8 HIS A C 4
ATOM 3095 O O . HIS A 1 26 ? 5.034 14.813 -9.419 1.00 0.00 8 HIS A O 4
ATOM 3110 N N . LEU A 1 27 ? 6.039 12.824 -8.985 1.00 0.00 9 LEU A N 4
ATOM 3111 C CA . LEU A 1 27 ? 6.987 12.815 -10.130 1.00 0.00 9 LEU A CA 4
ATOM 3112 C C . LEU A 1 27 ? 6.180 12.758 -11.458 1.00 0.00 9 LEU A C 4
ATOM 3113 O O . LEU A 1 27 ? 6.485 13.473 -12.421 1.00 0.00 9 LEU A O 4
ATOM 3129 N N . ILE A 1 28 ? 5.136 11.897 -11.469 1.00 0.00 10 ILE A N 4
ATOM 3130 C CA . ILE A 1 28 ? 4.183 11.786 -12.602 1.00 0.00 10 ILE A CA 4
ATOM 3131 C C . ILE A 1 28 ? 3.344 13.079 -12.731 1.00 0.00 10 ILE A C 4
ATOM 3132 O O . ILE A 1 28 ? 3.007 13.475 -13.843 1.00 0.00 10 ILE A O 4
ATOM 3148 N N . GLU A 1 29 ? 3.004 13.718 -11.582 1.00 0.00 11 GLU A N 4
ATOM 3149 C CA . GLU A 1 29 ? 2.336 15.047 -11.573 1.00 0.00 11 GLU A CA 4
ATOM 3150 C C . GLU A 1 29 ? 3.277 16.160 -12.079 1.00 0.00 11 GLU A C 4
ATOM 3151 O O . GLU A 1 29 ? 2.796 17.174 -12.566 1.00 0.00 11 GLU A O 4
ATOM 3163 N N . ARG A 1 30 ? 4.604 15.977 -11.942 1.00 0.00 12 ARG A N 4
ATOM 3164 C CA . ARG A 1 30 ? 5.596 16.952 -12.444 1.00 0.00 12 ARG A CA 4
ATOM 3165 C C . ARG A 1 30 ? 5.628 16.904 -13.972 1.00 0.00 12 ARG A C 4
ATOM 3166 O O . ARG A 1 30 ? 5.673 17.941 -14.637 1.00 0.00 12 ARG A O 4
ATOM 3187 N N . TYR A 1 31 ? 5.598 15.671 -14.509 1.00 0.00 13 TYR A N 4
ATOM 3188 C CA . TYR A 1 31 ? 5.471 15.430 -15.949 1.00 0.00 13 TYR A CA 4
ATOM 3189 C C . TYR A 1 31 ? 4.125 15.943 -16.461 1.00 0.00 13 TYR A C 4
ATOM 3190 O O . TYR A 1 31 ? 4.085 16.688 -17.416 1.00 0.00 13 TYR A O 4
ATOM 3208 N N . TYR A 1 32 ? 3.038 15.572 -15.772 1.00 0.00 14 TYR A N 4
ATOM 3209 C CA . TYR A 1 32 ? 1.662 15.966 -16.137 1.00 0.00 14 TYR A CA 4
ATOM 3210 C C . TYR A 1 32 ? 1.541 17.500 -16.179 1.00 0.00 14 TYR A C 4
ATOM 3211 O O . TYR A 1 32 ? 0.894 18.052 -17.065 1.00 0.00 14 TYR A O 4
ATOM 3229 N N . HIS A 1 33 ? 2.211 18.154 -15.212 1.00 0.00 15 HIS A N 4
ATOM 3230 C CA . HIS A 1 33 ? 2.330 19.613 -15.145 1.00 0.00 15 HIS A CA 4
ATOM 3231 C C . HIS A 1 33 ? 3.106 20.131 -16.363 1.00 0.00 15 HIS A C 4
ATOM 3232 O O . HIS A 1 33 ? 2.724 21.129 -16.955 1.00 0.00 15 HIS A O 4
ATOM 3247 N N . GLN A 1 34 ? 4.193 19.426 -16.714 1.00 0.00 16 GLN A N 4
ATOM 3248 C CA . GLN A 1 34 ? 5.065 19.796 -17.840 1.00 0.00 16 GLN A CA 4
ATOM 3249 C C . GLN A 1 34 ? 4.354 19.594 -19.203 1.00 0.00 16 GLN A C 4
ATOM 3250 O O . GLN A 1 34 ? 4.674 20.274 -20.172 1.00 0.00 16 GLN A O 4
ATOM 3264 N N . LEU A 1 35 ? 3.370 18.680 -19.262 1.00 0.00 17 LEU A N 4
ATOM 3265 C CA . LEU A 1 35 ? 2.594 18.422 -20.498 1.00 0.00 17 LEU A CA 4
ATOM 3266 C C . LEU A 1 35 ? 1.377 19.369 -20.623 1.00 0.00 17 LEU A C 4
ATOM 3267 O O . LEU A 1 35 ? 0.972 19.701 -21.739 1.00 0.00 17 LEU A O 4
ATOM 3283 N N . THR A 1 36 ? 0.784 19.789 -19.485 1.00 0.00 18 THR A N 4
ATOM 3284 C CA . THR A 1 36 ? -0.424 20.651 -19.493 1.00 0.00 18 THR A CA 4
ATOM 3285 C C . THR A 1 36 ? -0.052 22.148 -19.544 1.00 0.00 18 THR A C 4
ATOM 3286 O O . THR A 1 36 ? -0.551 22.891 -20.393 1.00 0.00 18 THR A O 4
ATOM 3297 N N . GLU A 1 37 ? 0.820 22.582 -18.616 1.00 0.00 19 GLU A N 4
ATOM 3298 C CA . GLU A 1 37 ? 1.235 24.001 -18.475 1.00 0.00 19 GLU A CA 4
ATOM 3299 C C . GLU A 1 37 ? 2.695 24.232 -18.907 1.00 0.00 19 GLU A C 4
ATOM 3300 O O . GLU A 1 37 ? 3.039 25.306 -19.418 1.00 0.00 19 GLU A O 4
ATOM 3312 N N . GLY A 1 38 ? 3.543 23.214 -18.701 1.00 0.00 20 GLY A N 4
ATOM 3313 C CA . GLY A 1 38 ? 4.982 23.339 -18.891 1.00 0.00 20 GLY A CA 4
ATOM 3314 C C . GLY A 1 38 ? 5.683 23.671 -17.589 1.00 0.00 20 GLY A C 4
ATOM 3315 O O . GLY A 1 38 ? 5.813 22.816 -16.713 1.00 0.00 20 GLY A O 4
ATOM 3319 N N . CYS A 1 39 ? 6.152 24.909 -17.486 1.00 0.00 21 CYS A N 4
ATOM 3320 C CA . CYS A 1 39 ? 6.784 25.453 -16.273 1.00 0.00 21 CYS A CA 4
ATOM 3321 C C . CYS A 1 39 ? 6.547 26.974 -16.177 1.00 0.00 21 CYS A C 4
ATOM 3322 O O . CYS A 1 39 ? 7.125 27.639 -15.313 1.00 0.00 21 CYS A O 4
ATOM 3329 N N . GLY A 1 40 ? 5.659 27.507 -17.050 1.00 0.00 22 GLY A N 4
ATOM 3330 C CA . GLY A 1 40 ? 5.356 28.940 -17.101 1.00 0.00 22 GLY A CA 4
ATOM 3331 C C . GLY A 1 40 ? 6.184 29.680 -18.148 1.00 0.00 22 GLY A C 4
ATOM 3332 O O . GLY A 1 40 ? 5.639 30.441 -18.955 1.00 0.00 22 GLY A O 4
ATOM 3336 N N . ASN A 1 41 ? 7.513 29.449 -18.121 1.00 0.00 23 ASN A N 4
ATOM 3337 C CA . ASN A 1 41 ? 8.469 30.088 -19.049 1.00 0.00 23 ASN A CA 4
ATOM 3338 C C . ASN A 1 41 ? 8.232 29.615 -20.504 1.00 0.00 23 ASN A C 4
ATOM 3339 O O . ASN A 1 41 ? 8.399 28.432 -20.815 1.00 0.00 23 ASN A O 4
ATOM 3350 N N . GLU A 1 42 ? 7.855 30.558 -21.379 1.00 0.00 24 GLU A N 4
ATOM 3351 C CA . GLU A 1 42 ? 7.615 30.291 -22.816 1.00 0.00 24 GLU A CA 4
ATOM 3352 C C . GLU A 1 42 ? 8.941 30.039 -23.567 1.00 0.00 24 GLU A C 4
ATOM 3353 O O . GLU A 1 42 ? 9.000 29.212 -24.486 1.00 0.00 24 GLU A O 4
ATOM 3365 N N . ALA A 1 43 ? 10.008 30.738 -23.127 1.00 0.00 25 ALA A N 4
ATOM 3366 C CA . ALA A 1 43 ? 11.368 30.640 -23.701 1.00 0.00 25 ALA A CA 4
ATOM 3367 C C . ALA A 1 43 ? 12.159 29.490 -23.024 1.00 0.00 25 ALA A C 4
ATOM 3368 O O . ALA A 1 43 ? 13.326 29.642 -22.628 1.00 0.00 25 ALA A O 4
ATOM 3375 N N . CYS A 1 44 ? 11.505 28.329 -22.949 1.00 0.00 26 CYS A N 4
ATOM 3376 C CA . CYS A 1 44 ? 12.052 27.095 -22.374 1.00 0.00 26 CYS A CA 4
ATOM 3377 C C . CYS A 1 44 ? 12.483 26.134 -23.497 1.00 0.00 26 CYS A C 4
ATOM 3378 O O . CYS A 1 44 ? 11.657 25.759 -24.335 1.00 0.00 26 CYS A O 4
ATOM 3385 N N . THR A 1 45 ? 13.758 25.703 -23.480 1.00 0.00 27 THR A N 4
ATOM 3386 C CA . THR A 1 45 ? 14.375 24.880 -24.552 1.00 0.00 27 THR A CA 4
ATOM 3387 C C . THR A 1 45 ? 14.064 23.358 -24.403 1.00 0.00 27 THR A C 4
ATOM 3388 O O . THR A 1 45 ? 14.859 22.502 -24.816 1.00 0.00 27 THR A O 4
ATOM 3399 N N . ASN A 1 46 ? 12.886 23.035 -23.847 1.00 0.00 28 ASN A N 4
ATOM 3400 C CA . ASN A 1 46 ? 12.420 21.658 -23.621 1.00 0.00 28 ASN A CA 4
ATOM 3401 C C . ASN A 1 46 ? 11.214 21.397 -24.555 1.00 0.00 28 ASN A C 4
ATOM 3402 O O . ASN A 1 46 ? 10.160 22.020 -24.402 1.00 0.00 28 ASN A O 4
ATOM 3413 N N . GLU A 1 47 ? 11.400 20.495 -25.527 1.00 0.00 29 GLU A N 4
ATOM 3414 C CA . GLU A 1 47 ? 10.368 20.121 -26.528 1.00 0.00 29 GLU A CA 4
ATOM 3415 C C . GLU A 1 47 ? 9.195 19.335 -25.901 1.00 0.00 29 GLU A C 4
ATOM 3416 O O . GLU A 1 47 ? 8.098 19.328 -26.455 1.00 0.00 29 GLU A O 4
ATOM 3428 N N . PHE A 1 48 ? 9.443 18.680 -24.747 1.00 0.00 30 PHE A N 4
ATOM 3429 C CA . PHE A 1 48 ? 8.413 17.926 -23.981 1.00 0.00 30 PHE A CA 4
ATOM 3430 C C . PHE A 1 48 ? 7.702 18.831 -22.942 1.00 0.00 30 PHE A C 4
ATOM 3431 O O . PHE A 1 48 ? 7.109 18.332 -21.976 1.00 0.00 30 PHE A O 4
ATOM 3448 N N . CYS A 1 49 ? 7.723 20.154 -23.176 1.00 0.00 31 CYS A N 4
ATOM 3449 C CA . CYS A 1 49 ? 7.238 21.157 -22.211 1.00 0.00 31 CYS A CA 4
ATOM 3450 C C . CYS A 1 49 ? 6.217 22.083 -22.864 1.00 0.00 31 CYS A C 4
ATOM 3451 O O . CYS A 1 49 ? 6.517 22.700 -23.883 1.00 0.00 31 CYS A O 4
ATOM 3458 N N . ALA A 1 50 ? 5.034 22.200 -22.252 1.00 0.00 32 ALA A N 4
ATOM 3459 C CA . ALA A 1 50 ? 3.962 23.083 -22.724 1.00 0.00 32 ALA A CA 4
ATOM 3460 C C . ALA A 1 50 ? 4.343 24.551 -22.494 1.00 0.00 32 ALA A C 4
ATOM 3461 O O . ALA A 1 50 ? 5.289 24.838 -21.752 1.00 0.00 32 ALA A O 4
ATOM 3468 N N . SER A 1 51 ? 3.644 25.455 -23.204 1.00 0.00 33 SER A N 4
ATOM 3469 C CA . SER A 1 51 ? 3.953 26.902 -23.274 1.00 0.00 33 SER A CA 4
ATOM 3470 C C . SER A 1 51 ? 5.245 27.166 -24.104 1.00 0.00 33 SER A C 4
ATOM 3471 O O . SER A 1 51 ? 5.622 28.320 -24.296 1.00 0.00 33 SER A O 4
ATOM 3479 N N . CYS A 1 52 ? 5.880 26.103 -24.651 1.00 0.00 34 CYS A N 4
ATOM 3480 C CA . CYS A 1 52 ? 7.066 26.236 -25.524 1.00 0.00 34 CYS A CA 4
ATOM 3481 C C . CYS A 1 52 ? 6.639 26.121 -27.008 1.00 0.00 34 CYS A C 4
ATOM 3482 O O . CYS A 1 52 ? 5.726 25.343 -27.324 1.00 0.00 34 CYS A O 4
ATOM 3490 N N . PRO A 1 53 ? 7.295 26.879 -27.950 1.00 0.00 35 PRO A N 4
ATOM 3491 C CA . PRO A 1 53 ? 6.954 26.839 -29.400 1.00 0.00 35 PRO A CA 4
ATOM 3492 C C . PRO A 1 53 ? 7.454 25.545 -30.084 1.00 0.00 35 PRO A C 4
ATOM 3493 O O . PRO A 1 53 ? 7.174 25.307 -31.260 1.00 0.00 35 PRO A O 4
ATOM 3504 N N . THR A 1 54 ? 8.205 24.730 -29.322 1.00 0.00 36 THR A N 4
ATOM 3505 C CA . THR A 1 54 ? 8.748 23.441 -29.764 1.00 0.00 36 THR A CA 4
ATOM 3506 C C . THR A 1 54 ? 7.909 22.261 -29.231 1.00 0.00 36 THR A C 4
ATOM 3507 O O . THR A 1 54 ? 8.331 21.100 -29.316 1.00 0.00 36 THR A O 4
ATOM 3518 N N . PHE A 1 55 ? 6.709 22.569 -28.697 1.00 0.00 37 PHE A N 4
ATOM 3519 C CA . PHE A 1 55 ? 5.767 21.562 -28.162 1.00 0.00 37 PHE A CA 4
ATOM 3520 C C . PHE A 1 55 ? 4.431 21.634 -28.920 1.00 0.00 37 PHE A C 4
ATOM 3521 O O . PHE A 1 55 ? 4.087 22.673 -29.493 1.00 0.00 37 PHE A O 4
ATOM 3538 N N . LEU A 1 56 ? 3.694 20.512 -28.905 1.00 0.00 38 LEU A N 4
ATOM 3539 C CA . LEU A 1 56 ? 2.332 20.402 -29.445 1.00 0.00 38 LEU A CA 4
ATOM 3540 C C . LEU A 1 56 ? 1.372 20.106 -28.279 1.00 0.00 38 LEU A C 4
ATOM 3541 O O . LEU A 1 56 ? 1.463 19.027 -27.671 1.00 0.00 38 LEU A O 4
ATOM 3557 N N . ARG A 1 57 ? 0.490 21.087 -27.949 1.00 0.00 39 ARG A N 4
ATOM 3558 C CA . ARG A 1 57 ? -0.493 20.965 -26.844 1.00 0.00 39 ARG A CA 4
ATOM 3559 C C . ARG A 1 57 ? -1.386 19.720 -27.026 1.00 0.00 39 ARG A C 4
ATOM 3560 O O . ARG A 1 57 ? -1.823 19.407 -28.143 1.00 0.00 39 ARG A O 4
ATOM 3581 N N . MET A 1 58 ? -1.649 19.033 -25.912 1.00 0.00 40 MET A N 4
ATOM 3582 C CA . MET A 1 58 ? -2.418 17.781 -25.882 1.00 0.00 40 MET A CA 4
ATOM 3583 C C . MET A 1 58 ? -3.507 17.855 -24.802 1.00 0.00 40 MET A C 4
ATOM 3584 O O . MET A 1 58 ? -3.488 18.746 -23.938 1.00 0.00 40 MET A O 4
ATOM 3598 N N . ASP A 1 59 ? -4.458 16.909 -24.877 1.00 0.00 41 ASP A N 4
ATOM 3599 C CA . ASP A 1 59 ? -5.569 16.771 -23.906 1.00 0.00 41 ASP A CA 4
ATOM 3600 C C . ASP A 1 59 ? -5.029 16.314 -22.533 1.00 0.00 41 ASP A C 4
ATOM 3601 O O . ASP A 1 59 ? -3.914 15.823 -22.455 1.00 0.00 41 ASP A O 4
ATOM 3610 N N . ASN A 1 60 ? -5.837 16.492 -21.466 1.00 0.00 42 ASN A N 4
ATOM 3611 C CA . ASN A 1 60 ? -5.471 16.112 -20.080 1.00 0.00 42 ASN A CA 4
ATOM 3612 C C . ASN A 1 60 ? -5.199 14.589 -19.954 1.00 0.00 42 ASN A C 4
ATOM 3613 O O . ASN A 1 60 ? -4.241 14.184 -19.301 1.00 0.00 42 ASN A O 4
ATOM 3624 N N . ASN A 1 61 ? -6.028 13.762 -20.624 1.00 0.00 43 ASN A N 4
ATOM 3625 C CA . ASN A 1 61 ? -5.865 12.291 -20.628 1.00 0.00 43 ASN A CA 4
ATOM 3626 C C . ASN A 1 61 ? -4.622 11.898 -21.447 1.00 0.00 43 ASN A C 4
ATOM 3627 O O . ASN A 1 61 ? -3.874 11.004 -21.052 1.00 0.00 43 ASN A O 4
ATOM 3638 N N . ALA A 1 62 ? -4.410 12.610 -22.576 1.00 0.00 44 ALA A N 4
ATOM 3639 C CA . ALA A 1 62 ? -3.222 12.426 -23.447 1.00 0.00 44 ALA A CA 4
ATOM 3640 C C . ALA A 1 62 ? -1.933 12.862 -22.718 1.00 0.00 44 ALA A C 4
ATOM 3641 O O . ALA A 1 62 ? -0.863 12.292 -22.931 1.00 0.00 44 ALA A O 4
ATOM 3648 N N . ALA A 1 63 ? -2.081 13.860 -21.830 1.00 0.00 45 ALA A N 4
ATOM 3649 C CA . ALA A 1 63 ? -0.988 14.408 -21.011 1.00 0.00 45 ALA A CA 4
ATOM 3650 C C . ALA A 1 63 ? -0.636 13.445 -19.877 1.00 0.00 45 ALA A C 4
ATOM 3651 O O . ALA A 1 63 ? 0.496 13.423 -19.424 1.00 0.00 45 ALA A O 4
ATOM 3658 N N . ALA A 1 64 ? -1.640 12.664 -19.429 1.00 0.00 46 ALA A N 4
ATOM 3659 C CA . ALA A 1 64 ? -1.470 11.613 -18.407 1.00 0.00 46 ALA A CA 4
ATOM 3660 C C . ALA A 1 64 ? -0.756 10.379 -18.995 1.00 0.00 46 ALA A C 4
ATOM 3661 O O . ALA A 1 64 ? 0.053 9.731 -18.316 1.00 0.00 46 ALA A O 4
ATOM 3668 N N . ILE A 1 65 ? -1.078 10.067 -20.270 1.00 0.00 47 ILE A N 4
ATOM 3669 C CA . ILE A 1 65 ? -0.420 8.989 -21.039 1.00 0.00 47 ILE A CA 4
ATOM 3670 C C . ILE A 1 65 ? 1.059 9.344 -21.275 1.00 0.00 47 ILE A C 4
ATOM 3671 O O . ILE A 1 65 ? 1.954 8.535 -21.006 1.00 0.00 47 ILE A O 4
ATOM 3687 N N . LYS A 1 66 ? 1.286 10.580 -21.753 1.00 0.00 48 LYS A N 4
ATOM 3688 C CA . LYS A 1 66 ? 2.632 11.095 -22.058 1.00 0.00 48 LYS A CA 4
ATOM 3689 C C . LYS A 1 66 ? 3.451 11.270 -20.767 1.00 0.00 48 LYS A C 4
ATOM 3690 O O . LYS A 1 66 ? 4.654 11.047 -20.769 1.00 0.00 48 LYS A O 4
ATOM 3709 N N . ALA A 1 67 ? 2.769 11.647 -19.668 1.00 0.00 49 ALA A N 4
ATOM 3710 C CA . ALA A 1 67 ? 3.383 11.766 -18.329 1.00 0.00 49 ALA A CA 4
ATOM 3711 C C . ALA A 1 67 ? 3.952 10.421 -17.876 1.00 0.00 49 ALA A C 4
ATOM 3712 O O . ALA A 1 67 ? 5.048 10.367 -17.327 1.00 0.00 49 ALA A O 4
ATOM 3719 N N . LEU A 1 68 ? 3.185 9.347 -18.147 1.00 0.00 50 LEU A N 4
ATOM 3720 C CA . LEU A 1 68 ? 3.553 7.970 -17.766 1.00 0.00 50 LEU A CA 4
ATOM 3721 C C . LEU A 1 68 ? 4.698 7.440 -18.665 1.00 0.00 50 LEU A C 4
ATOM 3722 O O . LEU A 1 68 ? 5.565 6.705 -18.187 1.00 0.00 50 LEU A O 4
ATOM 3738 N N . GLU A 1 69 ? 4.670 7.815 -19.961 1.00 0.00 51 GLU A N 4
ATOM 3739 C CA . GLU A 1 69 ? 5.738 7.486 -20.930 1.00 0.00 51 GLU A CA 4
ATOM 3740 C C . GLU A 1 69 ? 7.076 8.077 -20.463 1.00 0.00 51 GLU A C 4
ATOM 3741 O O . GLU A 1 69 ? 8.061 7.358 -20.271 1.00 0.00 51 GLU A O 4
ATOM 3753 N N . LEU A 1 70 ? 7.056 9.394 -20.237 1.00 0.00 52 LEU A N 4
ATOM 3754 C CA . LEU A 1 70 ? 8.227 10.165 -19.822 1.00 0.00 52 LEU A CA 4
ATOM 3755 C C . LEU A 1 70 ? 8.676 9.771 -18.400 1.00 0.00 52 LEU A C 4
ATOM 3756 O O . LEU A 1 70 ? 9.854 9.894 -18.067 1.00 0.00 52 LEU A O 4
ATOM 3772 N N . TYR A 1 71 ? 7.727 9.277 -17.585 1.00 0.00 53 TYR A N 4
ATOM 3773 C CA . TYR A 1 71 ? 8.004 8.794 -16.220 1.00 0.00 53 TYR A CA 4
ATOM 3774 C C . TYR A 1 71 ? 8.893 7.552 -16.247 1.00 0.00 53 TYR A C 4
ATOM 3775 O O . TYR A 1 71 ? 9.956 7.533 -15.624 1.00 0.00 53 TYR A O 4
ATOM 3793 N N . LYS A 1 72 ? 8.451 6.533 -16.996 1.00 0.00 54 LYS A N 4
ATOM 3794 C CA . LYS A 1 72 ? 9.095 5.212 -16.983 1.00 0.00 54 LYS A CA 4
ATOM 3795 C C . LYS A 1 72 ? 10.471 5.240 -17.677 1.00 0.00 54 LYS A C 4
ATOM 3796 O O . LYS A 1 72 ? 11.359 4.465 -17.319 1.00 0.00 54 LYS A O 4
ATOM 3815 N N . ILE A 1 73 ? 10.650 6.159 -18.645 1.00 0.00 55 ILE A N 4
ATOM 3816 C CA . ILE A 1 73 ? 11.947 6.342 -19.347 1.00 0.00 55 ILE A CA 4
ATOM 3817 C C . ILE A 1 73 ? 12.854 7.368 -18.613 1.00 0.00 55 ILE A C 4
ATOM 3818 O O . ILE A 1 73 ? 14.057 7.439 -18.890 1.00 0.00 55 ILE A O 4
ATOM 3834 N N . ASN A 1 74 ? 12.248 8.141 -17.678 1.00 0.00 56 ASN A N 4
ATOM 3835 C CA . ASN A 1 74 ? 12.909 9.240 -16.931 1.00 0.00 56 ASN A CA 4
ATOM 3836 C C . ASN A 1 74 ? 13.459 10.316 -17.900 1.00 0.00 56 ASN A C 4
ATOM 3837 O O . ASN A 1 74 ? 14.674 10.454 -18.082 1.00 0.00 56 ASN A O 4
ATOM 3848 N N . ALA A 1 75 ? 12.532 11.030 -18.553 1.00 0.00 57 ALA A N 4
ATOM 3849 C CA . ALA A 1 75 ? 12.849 12.140 -19.464 1.00 0.00 57 ALA A CA 4
ATOM 3850 C C . ALA A 1 75 ? 13.218 13.430 -18.693 1.00 0.00 57 ALA A C 4
ATOM 3851 O O . ALA A 1 75 ? 13.251 13.454 -17.453 1.00 0.00 57 ALA A O 4
ATOM 3858 N N . LYS A 1 76 ? 13.518 14.485 -19.459 1.00 0.00 58 LYS A N 4
ATOM 3859 C CA . LYS A 1 76 ? 13.918 15.802 -18.936 1.00 0.00 58 LYS A CA 4
ATOM 3860 C C . LYS A 1 76 ? 12.730 16.540 -18.268 1.00 0.00 58 LYS A C 4
ATOM 3861 O O . LYS A 1 76 ? 11.712 16.829 -18.915 1.00 0.00 58 LYS A O 4
ATOM 3880 N N . LEU A 1 77 ? 12.863 16.794 -16.954 1.00 0.00 59 LEU A N 4
ATOM 3881 C CA . LEU A 1 77 ? 11.903 17.599 -16.179 1.00 0.00 59 LEU A CA 4
ATOM 3882 C C . LEU A 1 77 ? 12.414 19.034 -16.014 1.00 0.00 59 LEU A C 4
ATOM 3883 O O . LEU A 1 77 ? 13.623 19.278 -15.905 1.00 0.00 59 LEU A O 4
ATOM 3899 N N . CYS A 1 78 ? 11.460 19.967 -16.013 1.00 0.00 60 CYS A N 4
ATOM 3900 C CA . CYS A 1 78 ? 11.676 21.357 -15.597 1.00 0.00 60 CYS A CA 4
ATOM 3901 C C . CYS A 1 78 ? 11.495 21.476 -14.081 1.00 0.00 60 CYS A C 4
ATOM 3902 O O . CYS A 1 78 ? 12.129 22.307 -13.420 1.00 0.00 60 CYS A O 4
ATOM 3909 N N . ASP A 1 79 ? 10.609 20.621 -13.559 1.00 0.00 61 ASP A N 4
ATOM 3910 C CA . ASP A 1 79 ? 10.183 20.622 -12.163 1.00 0.00 61 ASP A CA 4
ATOM 3911 C C . ASP A 1 79 ? 11.251 19.996 -11.247 1.00 0.00 61 ASP A C 4
ATOM 3912 O O . ASP A 1 79 ? 11.896 19.016 -11.646 1.00 0.00 61 ASP A O 4
ATOM 3921 N N . PRO A 1 80 ? 11.458 20.559 -10.013 1.00 0.00 62 PRO A N 4
ATOM 3922 C CA . PRO A 1 80 ? 12.282 19.919 -8.964 1.00 0.00 62 PRO A CA 4
ATOM 3923 C C . PRO A 1 80 ? 11.668 18.575 -8.506 1.00 0.00 62 PRO A C 4
ATOM 3924 O O . PRO A 1 80 ? 10.436 18.448 -8.412 1.00 0.00 62 PRO A O 4
ATOM 3935 N N . HIS A 1 81 ? 12.534 17.572 -8.254 1.00 0.00 63 HIS A N 4
ATOM 3936 C CA . HIS A 1 81 ? 12.109 16.232 -7.808 1.00 0.00 63 HIS A CA 4
ATOM 3937 C C . HIS A 1 81 ? 11.487 16.327 -6.395 1.00 0.00 63 HIS A C 4
ATOM 3938 O O . HIS A 1 81 ? 12.130 16.871 -5.493 1.00 0.00 63 HIS A O 4
ATOM 3953 N N . PRO A 1 82 ? 10.205 15.870 -6.197 1.00 0.00 64 PRO A N 4
ATOM 3954 C CA . PRO A 1 82 ? 9.542 15.862 -4.866 1.00 0.00 64 PRO A CA 4
ATOM 3955 C C . PRO A 1 82 ? 10.221 14.851 -3.893 1.00 0.00 64 PRO A C 4
ATOM 3956 O O . PRO A 1 82 ? 9.852 13.657 -3.886 1.00 0.00 64 PRO A O 4
ATOM 3969 N N . MET A 1 19 ? 3.462 0.070 -7.017 1.00 0.00 1 MET A N 5
ATOM 3970 C CA . MET A 1 19 ? 4.239 1.339 -7.047 1.00 0.00 1 MET A CA 5
ATOM 3971 C C . MET A 1 19 ? 3.549 2.433 -6.189 1.00 0.00 1 MET A C 5
ATOM 3972 O O . MET A 1 19 ? 3.577 3.631 -6.530 1.00 0.00 1 MET A O 5
ATOM 3986 N N . LYS A 1 20 ? 2.971 2.008 -5.036 1.00 0.00 2 LYS A N 5
ATOM 3987 C CA . LYS A 1 20 ? 2.365 2.923 -4.048 1.00 0.00 2 LYS A CA 5
ATOM 3988 C C . LYS A 1 20 ? 3.469 3.732 -3.332 1.00 0.00 2 LYS A C 5
ATOM 3989 O O . LYS A 1 20 ? 4.047 3.282 -2.333 1.00 0.00 2 LYS A O 5
ATOM 4008 N N . ARG A 1 21 ? 3.772 4.904 -3.888 1.00 0.00 3 ARG A N 5
ATOM 4009 C CA . ARG A 1 21 ? 4.835 5.790 -3.395 1.00 0.00 3 ARG A CA 5
ATOM 4010 C C . ARG A 1 21 ? 4.424 7.242 -3.669 1.00 0.00 3 ARG A C 5
ATOM 4011 O O . ARG A 1 21 ? 4.040 7.568 -4.799 1.00 0.00 3 ARG A O 5
ATOM 4032 N N . ALA A 1 22 ? 4.502 8.097 -2.630 1.00 0.00 4 ALA A N 5
ATOM 4033 C CA . ALA A 1 22 ? 4.165 9.530 -2.728 1.00 0.00 4 ALA A CA 5
ATOM 4034 C C . ALA A 1 22 ? 5.116 10.258 -3.692 1.00 0.00 4 ALA A C 5
ATOM 4035 O O . ALA A 1 22 ? 4.673 11.059 -4.515 1.00 0.00 4 ALA A O 5
ATOM 4042 N N . ALA A 1 23 ? 6.421 9.934 -3.594 1.00 0.00 5 ALA A N 5
ATOM 4043 C CA . ALA A 1 23 ? 7.470 10.514 -4.461 1.00 0.00 5 ALA A CA 5
ATOM 4044 C C . ALA A 1 23 ? 7.251 10.140 -5.940 1.00 0.00 5 ALA A C 5
ATOM 4045 O O . ALA A 1 23 ? 7.539 10.947 -6.822 1.00 0.00 5 ALA A O 5
ATOM 4052 N N . ALA A 1 24 ? 6.710 8.924 -6.182 1.00 0.00 6 ALA A N 5
ATOM 4053 C CA . ALA A 1 24 ? 6.431 8.406 -7.539 1.00 0.00 6 ALA A CA 5
ATOM 4054 C C . ALA A 1 24 ? 5.207 9.103 -8.150 1.00 0.00 6 ALA A C 5
ATOM 4055 O O . ALA A 1 24 ? 5.250 9.532 -9.302 1.00 0.00 6 ALA A O 5
ATOM 4062 N N . LYS A 1 25 ? 4.127 9.210 -7.346 1.00 0.00 7 LYS A N 5
ATOM 4063 C CA . LYS A 1 25 ? 2.875 9.893 -7.740 1.00 0.00 7 LYS A CA 5
ATOM 4064 C C . LYS A 1 25 ? 3.145 11.369 -8.086 1.00 0.00 7 LYS A C 5
ATOM 4065 O O . LYS A 1 25 ? 2.678 11.873 -9.112 1.00 0.00 7 LYS A O 5
ATOM 4084 N N . HIS A 1 26 ? 3.919 12.032 -7.213 1.00 0.00 8 HIS A N 5
ATOM 4085 C CA . HIS A 1 26 ? 4.292 13.445 -7.374 1.00 0.00 8 HIS A CA 5
ATOM 4086 C C . HIS A 1 26 ? 5.318 13.632 -8.506 1.00 0.00 8 HIS A C 5
ATOM 4087 O O . HIS A 1 26 ? 5.383 14.710 -9.074 1.00 0.00 8 HIS A O 5
ATOM 4102 N N . LEU A 1 27 ? 6.087 12.576 -8.846 1.00 0.00 9 LEU A N 5
ATOM 4103 C CA . LEU A 1 27 ? 7.041 12.599 -9.986 1.00 0.00 9 LEU A CA 5
ATOM 4104 C C . LEU A 1 27 ? 6.256 12.628 -11.320 1.00 0.00 9 LEU A C 5
ATOM 4105 O O . LEU A 1 27 ? 6.552 13.430 -12.216 1.00 0.00 9 LEU A O 5
ATOM 4121 N N . ILE A 1 28 ? 5.244 11.743 -11.408 1.00 0.00 10 ILE A N 5
ATOM 4122 C CA . ILE A 1 28 ? 4.301 11.675 -12.548 1.00 0.00 10 ILE A CA 5
ATOM 4123 C C . ILE A 1 28 ? 3.516 12.999 -12.663 1.00 0.00 10 ILE A C 5
ATOM 4124 O O . ILE A 1 28 ? 3.205 13.455 -13.766 1.00 0.00 10 ILE A O 5
ATOM 4140 N N . GLU A 1 29 ? 3.201 13.580 -11.492 1.00 0.00 11 GLU A N 5
ATOM 4141 C CA . GLU A 1 29 ? 2.520 14.882 -11.353 1.00 0.00 11 GLU A CA 5
ATOM 4142 C C . GLU A 1 29 ? 3.352 16.016 -11.980 1.00 0.00 11 GLU A C 5
ATOM 4143 O O . GLU A 1 29 ? 2.787 16.940 -12.551 1.00 0.00 11 GLU A O 5
ATOM 4155 N N . ARG A 1 30 ? 4.693 15.917 -11.867 1.00 0.00 12 ARG A N 5
ATOM 4156 C CA . ARG A 1 30 ? 5.625 16.914 -12.449 1.00 0.00 12 ARG A CA 5
ATOM 4157 C C . ARG A 1 30 ? 5.672 16.814 -13.975 1.00 0.00 12 ARG A C 5
ATOM 4158 O O . ARG A 1 30 ? 5.731 17.838 -14.651 1.00 0.00 12 ARG A O 5
ATOM 4179 N N . TYR A 1 31 ? 5.646 15.570 -14.496 1.00 0.00 13 TYR A N 5
ATOM 4180 C CA . TYR A 1 31 ? 5.590 15.317 -15.951 1.00 0.00 13 TYR A CA 5
ATOM 4181 C C . TYR A 1 31 ? 4.233 15.762 -16.544 1.00 0.00 13 TYR A C 5
ATOM 4182 O O . TYR A 1 31 ? 4.183 16.308 -17.647 1.00 0.00 13 TYR A O 5
ATOM 4200 N N . TYR A 1 32 ? 3.147 15.533 -15.784 1.00 0.00 14 TYR A N 5
ATOM 4201 C CA . TYR A 1 32 ? 1.779 15.902 -16.192 1.00 0.00 14 TYR A CA 5
ATOM 4202 C C . TYR A 1 32 ? 1.634 17.427 -16.214 1.00 0.00 14 TYR A C 5
ATOM 4203 O O . TYR A 1 32 ? 1.141 17.995 -17.188 1.00 0.00 14 TYR A O 5
ATOM 4221 N N . HIS A 1 33 ? 2.101 18.063 -15.122 1.00 0.00 15 HIS A N 5
ATOM 4222 C CA . HIS A 1 33 ? 2.101 19.529 -14.951 1.00 0.00 15 HIS A CA 5
ATOM 4223 C C . HIS A 1 33 ? 2.951 20.190 -16.040 1.00 0.00 15 HIS A C 5
ATOM 4224 O O . HIS A 1 33 ? 2.634 21.277 -16.505 1.00 0.00 15 HIS A O 5
ATOM 4239 N N . GLN A 1 34 ? 4.038 19.504 -16.417 1.00 0.00 16 GLN A N 5
ATOM 4240 C CA . GLN A 1 34 ? 4.962 19.943 -17.471 1.00 0.00 16 GLN A CA 5
ATOM 4241 C C . GLN A 1 34 ? 4.245 20.073 -18.827 1.00 0.00 16 GLN A C 5
ATOM 4242 O O . GLN A 1 34 ? 4.421 21.070 -19.533 1.00 0.00 16 GLN A O 5
ATOM 4256 N N . LEU A 1 35 ? 3.423 19.065 -19.156 1.00 0.00 17 LEU A N 5
ATOM 4257 C CA . LEU A 1 35 ? 2.722 18.987 -20.459 1.00 0.00 17 LEU A CA 5
ATOM 4258 C C . LEU A 1 35 ? 1.458 19.891 -20.508 1.00 0.00 17 LEU A C 5
ATOM 4259 O O . LEU A 1 35 ? 1.222 20.577 -21.507 1.00 0.00 17 LEU A O 5
ATOM 4275 N N . THR A 1 36 ? 0.651 19.878 -19.435 1.00 0.00 18 THR A N 5
ATOM 4276 C CA . THR A 1 36 ? -0.641 20.601 -19.388 1.00 0.00 18 THR A CA 5
ATOM 4277 C C . THR A 1 36 ? -0.450 22.074 -18.984 1.00 0.00 18 THR A C 5
ATOM 4278 O O . THR A 1 36 ? -0.787 22.991 -19.748 1.00 0.00 18 THR A O 5
ATOM 4289 N N . GLU A 1 37 ? 0.109 22.288 -17.783 1.00 0.00 19 GLU A N 5
ATOM 4290 C CA . GLU A 1 37 ? 0.220 23.624 -17.166 1.00 0.00 19 GLU A CA 5
ATOM 4291 C C . GLU A 1 37 ? 1.402 24.406 -17.762 1.00 0.00 19 GLU A C 5
ATOM 4292 O O . GLU A 1 37 ? 1.294 25.614 -18.029 1.00 0.00 19 GLU A O 5
ATOM 4304 N N . GLY A 1 38 ? 2.525 23.702 -17.950 1.00 0.00 20 GLY A N 5
ATOM 4305 C CA . GLY A 1 38 ? 3.766 24.287 -18.434 1.00 0.00 20 GLY A CA 5
ATOM 4306 C C . GLY A 1 38 ? 4.669 24.741 -17.306 1.00 0.00 20 GLY A C 5
ATOM 4307 O O . GLY A 1 38 ? 4.607 24.206 -16.189 1.00 0.00 20 GLY A O 5
ATOM 4311 N N . CYS A 1 39 ? 5.515 25.728 -17.607 1.00 0.00 21 CYS A N 5
ATOM 4312 C CA . CYS A 1 39 ? 6.405 26.377 -16.623 1.00 0.00 21 CYS A CA 5
ATOM 4313 C C . CYS A 1 39 ? 6.350 27.915 -16.722 1.00 0.00 21 CYS A C 5
ATOM 4314 O O . CYS A 1 39 ? 7.089 28.601 -16.023 1.00 0.00 21 CYS A O 5
ATOM 4321 N N . GLY A 1 40 ? 5.490 28.452 -17.610 1.00 0.00 22 GLY A N 5
ATOM 4322 C CA . GLY A 1 40 ? 5.303 29.905 -17.761 1.00 0.00 22 GLY A CA 5
ATOM 4323 C C . GLY A 1 40 ? 6.381 30.608 -18.604 1.00 0.00 22 GLY A C 5
ATOM 4324 O O . GLY A 1 40 ? 6.070 31.574 -19.306 1.00 0.00 22 GLY A O 5
ATOM 4328 N N . ASN A 1 41 ? 7.643 30.130 -18.514 1.00 0.00 23 ASN A N 5
ATOM 4329 C CA . ASN A 1 41 ? 8.825 30.758 -19.149 1.00 0.00 23 ASN A CA 5
ATOM 4330 C C . ASN A 1 41 ? 8.685 30.851 -20.686 1.00 0.00 23 ASN A C 5
ATOM 4331 O O . ASN A 1 41 ? 8.248 29.889 -21.322 1.00 0.00 23 ASN A O 5
ATOM 4342 N N . GLU A 1 42 ? 9.097 32.013 -21.248 1.00 0.00 24 GLU A N 5
ATOM 4343 C CA . GLU A 1 42 ? 9.011 32.329 -22.689 1.00 0.00 24 GLU A CA 5
ATOM 4344 C C . GLU A 1 42 ? 9.776 31.287 -23.552 1.00 0.00 24 GLU A C 5
ATOM 4345 O O . GLU A 1 42 ? 9.152 30.419 -24.177 1.00 0.00 24 GLU A O 5
ATOM 4357 N N . ALA A 1 43 ? 11.126 31.354 -23.554 1.00 0.00 25 ALA A N 5
ATOM 4358 C CA . ALA A 1 43 ? 11.969 30.446 -24.361 1.00 0.00 25 ALA A CA 5
ATOM 4359 C C . ALA A 1 43 ? 12.446 29.269 -23.500 1.00 0.00 25 ALA A C 5
ATOM 4360 O O . ALA A 1 43 ? 13.569 29.273 -22.970 1.00 0.00 25 ALA A O 5
ATOM 4367 N N . CYS A 1 44 ? 11.546 28.302 -23.298 1.00 0.00 26 CYS A N 5
ATOM 4368 C CA . CYS A 1 44 ? 11.833 27.077 -22.535 1.00 0.00 26 CYS A CA 5
ATOM 4369 C C . CYS A 1 44 ? 12.553 26.027 -23.413 1.00 0.00 26 CYS A C 5
ATOM 4370 O O . CYS A 1 44 ? 12.056 25.670 -24.487 1.00 0.00 26 CYS A O 5
ATOM 4377 N N . THR A 1 45 ? 13.705 25.518 -22.926 1.00 0.00 27 THR A N 5
ATOM 4378 C CA . THR A 1 45 ? 14.614 24.644 -23.706 1.00 0.00 27 THR A CA 5
ATOM 4379 C C . THR A 1 45 ? 14.302 23.127 -23.494 1.00 0.00 27 THR A C 5
ATOM 4380 O O . THR A 1 45 ? 15.168 22.335 -23.107 1.00 0.00 27 THR A O 5
ATOM 4391 N N . ASN A 1 46 ? 13.044 22.727 -23.768 1.00 0.00 28 ASN A N 5
ATOM 4392 C CA . ASN A 1 46 ? 12.618 21.309 -23.730 1.00 0.00 28 ASN A CA 5
ATOM 4393 C C . ASN A 1 46 ? 11.389 21.111 -24.629 1.00 0.00 28 ASN A C 5
ATOM 4394 O O . ASN A 1 46 ? 10.349 21.728 -24.402 1.00 0.00 28 ASN A O 5
ATOM 4405 N N . GLU A 1 47 ? 11.538 20.236 -25.637 1.00 0.00 29 GLU A N 5
ATOM 4406 C CA . GLU A 1 47 ? 10.461 19.867 -26.576 1.00 0.00 29 GLU A CA 5
ATOM 4407 C C . GLU A 1 47 ? 9.235 19.263 -25.846 1.00 0.00 29 GLU A C 5
ATOM 4408 O O . GLU A 1 47 ? 8.087 19.553 -26.208 1.00 0.00 29 GLU A O 5
ATOM 4420 N N . PHE A 1 48 ? 9.501 18.447 -24.802 1.00 0.00 30 PHE A N 5
ATOM 4421 C CA . PHE A 1 48 ? 8.457 17.806 -23.971 1.00 0.00 30 PHE A CA 5
ATOM 4422 C C . PHE A 1 48 ? 8.070 18.726 -22.800 1.00 0.00 30 PHE A C 5
ATOM 4423 O O . PHE A 1 48 ? 8.275 18.378 -21.636 1.00 0.00 30 PHE A O 5
ATOM 4440 N N . CYS A 1 49 ? 7.536 19.914 -23.117 1.00 0.00 31 CYS A N 5
ATOM 4441 C CA . CYS A 1 49 ? 7.132 20.893 -22.097 1.00 0.00 31 CYS A CA 5
ATOM 4442 C C . CYS A 1 49 ? 6.250 21.973 -22.708 1.00 0.00 31 CYS A C 5
ATOM 4443 O O . CYS A 1 49 ? 6.601 22.522 -23.745 1.00 0.00 31 CYS A O 5
ATOM 4450 N N . ALA A 1 50 ? 5.120 22.286 -22.062 1.00 0.00 32 ALA A N 5
ATOM 4451 C CA . ALA A 1 50 ? 4.324 23.473 -22.392 1.00 0.00 32 ALA A CA 5
ATOM 4452 C C . ALA A 1 50 ? 5.082 24.730 -21.929 1.00 0.00 32 ALA A C 5
ATOM 4453 O O . ALA A 1 50 ? 5.970 24.625 -21.061 1.00 0.00 32 ALA A O 5
ATOM 4460 N N . SER A 1 51 ? 4.718 25.889 -22.521 1.00 0.00 33 SER A N 5
ATOM 4461 C CA . SER A 1 51 ? 5.528 27.132 -22.507 1.00 0.00 33 SER A CA 5
ATOM 4462 C C . SER A 1 51 ? 6.724 27.022 -23.483 1.00 0.00 33 SER A C 5
ATOM 4463 O O . SER A 1 51 ? 7.623 27.874 -23.488 1.00 0.00 33 SER A O 5
ATOM 4471 N N . CYS A 1 52 ? 6.718 25.966 -24.325 1.00 0.00 34 CYS A N 5
ATOM 4472 C CA . CYS A 1 52 ? 7.608 25.835 -25.481 1.00 0.00 34 CYS A CA 5
ATOM 4473 C C . CYS A 1 52 ? 6.747 25.872 -26.754 1.00 0.00 34 CYS A C 5
ATOM 4474 O O . CYS A 1 52 ? 5.710 25.189 -26.799 1.00 0.00 34 CYS A O 5
ATOM 4482 N N . PRO A 1 53 ? 7.136 26.667 -27.804 1.00 0.00 35 PRO A N 5
ATOM 4483 C CA . PRO A 1 53 ? 6.426 26.673 -29.119 1.00 0.00 35 PRO A CA 5
ATOM 4484 C C . PRO A 1 53 ? 6.549 25.318 -29.857 1.00 0.00 35 PRO A C 5
ATOM 4485 O O . PRO A 1 53 ? 5.750 25.002 -30.747 1.00 0.00 35 PRO A O 5
ATOM 4496 N N . THR A 1 54 ? 7.568 24.536 -29.461 1.00 0.00 36 THR A N 5
ATOM 4497 C CA . THR A 1 54 ? 7.850 23.200 -30.009 1.00 0.00 36 THR A CA 5
ATOM 4498 C C . THR A 1 54 ? 6.820 22.159 -29.528 1.00 0.00 36 THR A C 5
ATOM 4499 O O . THR A 1 54 ? 6.621 21.126 -30.188 1.00 0.00 36 THR A O 5
ATOM 4510 N N . PHE A 1 55 ? 6.186 22.434 -28.371 1.00 0.00 37 PHE A N 5
ATOM 4511 C CA . PHE A 1 55 ? 5.183 21.536 -27.783 1.00 0.00 37 PHE A CA 5
ATOM 4512 C C . PHE A 1 55 ? 3.834 21.684 -28.511 1.00 0.00 37 PHE A C 5
ATOM 4513 O O . PHE A 1 55 ? 3.278 22.790 -28.577 1.00 0.00 37 PHE A O 5
ATOM 4530 N N . LEU A 1 56 ? 3.321 20.569 -29.056 1.00 0.00 38 LEU A N 5
ATOM 4531 C CA . LEU A 1 56 ? 1.952 20.496 -29.577 1.00 0.00 38 LEU A CA 5
ATOM 4532 C C . LEU A 1 56 ? 0.984 20.267 -28.411 1.00 0.00 38 LEU A C 5
ATOM 4533 O O . LEU A 1 56 ? 1.189 19.341 -27.609 1.00 0.00 38 LEU A O 5
ATOM 4549 N N . ARG A 1 57 ? -0.045 21.122 -28.312 1.00 0.00 39 ARG A N 5
ATOM 4550 C CA . ARG A 1 57 ? -1.094 20.989 -27.304 1.00 0.00 39 ARG A CA 5
ATOM 4551 C C . ARG A 1 57 ? -1.857 19.669 -27.488 1.00 0.00 39 ARG A C 5
ATOM 4552 O O . ARG A 1 57 ? -2.605 19.495 -28.452 1.00 0.00 39 ARG A O 5
ATOM 4573 N N . MET A 1 58 ? -1.590 18.735 -26.575 1.00 0.00 40 MET A N 5
ATOM 4574 C CA . MET A 1 58 ? -2.259 17.431 -26.495 1.00 0.00 40 MET A CA 5
ATOM 4575 C C . MET A 1 58 ? -3.418 17.501 -25.481 1.00 0.00 40 MET A C 5
ATOM 4576 O O . MET A 1 58 ? -3.543 18.484 -24.727 1.00 0.00 40 MET A O 5
ATOM 4590 N N . ASP A 1 59 ? -4.255 16.455 -25.461 1.00 0.00 41 ASP A N 5
ATOM 4591 C CA . ASP A 1 59 ? -5.371 16.327 -24.507 1.00 0.00 41 ASP A CA 5
ATOM 4592 C C . ASP A 1 59 ? -4.824 16.017 -23.092 1.00 0.00 41 ASP A C 5
ATOM 4593 O O . ASP A 1 59 ? -3.667 15.620 -22.958 1.00 0.00 41 ASP A O 5
ATOM 4602 N N . ASN A 1 60 ? -5.664 16.218 -22.058 1.00 0.00 42 ASN A N 5
ATOM 4603 C CA . ASN A 1 60 ? -5.315 15.962 -20.644 1.00 0.00 42 ASN A CA 5
ATOM 4604 C C . ASN A 1 60 ? -5.067 14.459 -20.396 1.00 0.00 42 ASN A C 5
ATOM 4605 O O . ASN A 1 60 ? -4.165 14.098 -19.644 1.00 0.00 42 ASN A O 5
ATOM 4616 N N . ASN A 1 61 ? -5.868 13.594 -21.056 1.00 0.00 43 ASN A N 5
ATOM 4617 C CA . ASN A 1 61 ? -5.697 12.128 -20.998 1.00 0.00 43 ASN A CA 5
ATOM 4618 C C . ASN A 1 61 ? -4.394 11.730 -21.692 1.00 0.00 43 ASN A C 5
ATOM 4619 O O . ASN A 1 61 ? -3.655 10.888 -21.186 1.00 0.00 43 ASN A O 5
ATOM 4630 N N . ALA A 1 62 ? -4.149 12.363 -22.854 1.00 0.00 44 ALA A N 5
ATOM 4631 C CA . ALA A 1 62 ? -2.932 12.168 -23.658 1.00 0.00 44 ALA A CA 5
ATOM 4632 C C . ALA A 1 62 ? -1.676 12.561 -22.864 1.00 0.00 44 ALA A C 5
ATOM 4633 O O . ALA A 1 62 ? -0.655 11.883 -22.932 1.00 0.00 44 ALA A O 5
ATOM 4640 N N . ALA A 1 63 ? -1.795 13.658 -22.099 1.00 0.00 45 ALA A N 5
ATOM 4641 C CA . ALA A 1 63 ? -0.715 14.198 -21.265 1.00 0.00 45 ALA A CA 5
ATOM 4642 C C . ALA A 1 63 ? -0.500 13.336 -20.017 1.00 0.00 45 ALA A C 5
ATOM 4643 O O . ALA A 1 63 ? 0.591 13.320 -19.468 1.00 0.00 45 ALA A O 5
ATOM 4650 N N . ALA A 1 64 ? -1.567 12.646 -19.567 1.00 0.00 46 ALA A N 5
ATOM 4651 C CA . ALA A 1 64 ? -1.499 11.698 -18.438 1.00 0.00 46 ALA A CA 5
ATOM 4652 C C . ALA A 1 64 ? -0.786 10.403 -18.860 1.00 0.00 46 ALA A C 5
ATOM 4653 O O . ALA A 1 64 ? 0.009 9.851 -18.097 1.00 0.00 46 ALA A O 5
ATOM 4660 N N . ILE A 1 65 ? -1.070 9.948 -20.099 1.00 0.00 47 ILE A N 5
ATOM 4661 C CA . ILE A 1 65 ? -0.399 8.784 -20.704 1.00 0.00 47 ILE A CA 5
ATOM 4662 C C . ILE A 1 65 ? 1.086 9.105 -20.877 1.00 0.00 47 ILE A C 5
ATOM 4663 O O . ILE A 1 65 ? 1.946 8.346 -20.429 1.00 0.00 47 ILE A O 5
ATOM 4679 N N . LYS A 1 66 ? 1.365 10.272 -21.489 1.00 0.00 48 LYS A N 5
ATOM 4680 C CA . LYS A 1 66 ? 2.730 10.706 -21.793 1.00 0.00 48 LYS A CA 5
ATOM 4681 C C . LYS A 1 66 ? 3.480 11.078 -20.500 1.00 0.00 48 LYS A C 5
ATOM 4682 O O . LYS A 1 66 ? 4.698 11.050 -20.476 1.00 0.00 48 LYS A O 5
ATOM 4701 N N . ALA A 1 67 ? 2.737 11.404 -19.418 1.00 0.00 49 ALA A N 5
ATOM 4702 C CA . ALA A 1 67 ? 3.324 11.596 -18.074 1.00 0.00 49 ALA A CA 5
ATOM 4703 C C . ALA A 1 67 ? 3.938 10.281 -17.575 1.00 0.00 49 ALA A C 5
ATOM 4704 O O . ALA A 1 67 ? 5.056 10.276 -17.062 1.00 0.00 49 ALA A O 5
ATOM 4711 N N . LEU A 1 68 ? 3.190 9.175 -17.773 1.00 0.00 50 LEU A N 5
ATOM 4712 C CA . LEU A 1 68 ? 3.637 7.810 -17.419 1.00 0.00 50 LEU A CA 5
ATOM 4713 C C . LEU A 1 68 ? 4.778 7.318 -18.345 1.00 0.00 50 LEU A C 5
ATOM 4714 O O . LEU A 1 68 ? 5.664 6.579 -17.893 1.00 0.00 50 LEU A O 5
ATOM 4730 N N . GLU A 1 69 ? 4.731 7.712 -19.637 1.00 0.00 51 GLU A N 5
ATOM 4731 C CA . GLU A 1 69 ? 5.772 7.353 -20.620 1.00 0.00 51 GLU A CA 5
ATOM 4732 C C . GLU A 1 69 ? 7.093 8.025 -20.239 1.00 0.00 51 GLU A C 5
ATOM 4733 O O . GLU A 1 69 ? 8.083 7.342 -19.974 1.00 0.00 51 GLU A O 5
ATOM 4745 N N . LEU A 1 70 ? 7.053 9.369 -20.153 1.00 0.00 52 LEU A N 5
ATOM 4746 C CA . LEU A 1 70 ? 8.215 10.206 -19.789 1.00 0.00 52 LEU A CA 5
ATOM 4747 C C . LEU A 1 70 ? 8.748 9.855 -18.384 1.00 0.00 52 LEU A C 5
ATOM 4748 O O . LEU A 1 70 ? 9.935 10.049 -18.102 1.00 0.00 52 LEU A O 5
ATOM 4764 N N . TYR A 1 71 ? 7.855 9.322 -17.519 1.00 0.00 53 TYR A N 5
ATOM 4765 C CA . TYR A 1 71 ? 8.206 8.888 -16.160 1.00 0.00 53 TYR A CA 5
ATOM 4766 C C . TYR A 1 71 ? 9.178 7.709 -16.202 1.00 0.00 53 TYR A C 5
ATOM 4767 O O . TYR A 1 71 ? 10.284 7.794 -15.662 1.00 0.00 53 TYR A O 5
ATOM 4785 N N . LYS A 1 72 ? 8.765 6.624 -16.878 1.00 0.00 54 LYS A N 5
ATOM 4786 C CA . LYS A 1 72 ? 9.513 5.356 -16.864 1.00 0.00 54 LYS A CA 5
ATOM 4787 C C . LYS A 1 72 ? 10.769 5.429 -17.747 1.00 0.00 54 LYS A C 5
ATOM 4788 O O . LYS A 1 72 ? 11.790 4.819 -17.418 1.00 0.00 54 LYS A O 5
ATOM 4807 N N . ILE A 1 73 ? 10.702 6.192 -18.857 1.00 0.00 55 ILE A N 5
ATOM 4808 C CA . ILE A 1 73 ? 11.855 6.367 -19.776 1.00 0.00 55 ILE A CA 5
ATOM 4809 C C . ILE A 1 73 ? 12.830 7.440 -19.234 1.00 0.00 55 ILE A C 5
ATOM 4810 O O . ILE A 1 73 ? 13.911 7.631 -19.801 1.00 0.00 55 ILE A O 5
ATOM 4826 N N . ASN A 1 74 ? 12.405 8.132 -18.135 1.00 0.00 56 ASN A N 5
ATOM 4827 C CA . ASN A 1 74 ? 13.217 9.124 -17.396 1.00 0.00 56 ASN A CA 5
ATOM 4828 C C . ASN A 1 74 ? 13.656 10.273 -18.322 1.00 0.00 56 ASN A C 5
ATOM 4829 O O . ASN A 1 74 ? 14.849 10.592 -18.444 1.00 0.00 56 ASN A O 5
ATOM 4840 N N . ALA A 1 75 ? 12.653 10.873 -18.981 1.00 0.00 57 ALA A N 5
ATOM 4841 C CA . ALA A 1 75 ? 12.836 11.973 -19.937 1.00 0.00 57 ALA A CA 5
ATOM 4842 C C . ALA A 1 75 ? 13.103 13.310 -19.217 1.00 0.00 57 ALA A C 5
ATOM 4843 O O . ALA A 1 75 ? 13.260 13.360 -17.986 1.00 0.00 57 ALA A O 5
ATOM 4850 N N . LYS A 1 76 ? 13.158 14.387 -20.016 1.00 0.00 58 LYS A N 5
ATOM 4851 C CA . LYS A 1 76 ? 13.559 15.723 -19.556 1.00 0.00 58 LYS A CA 5
ATOM 4852 C C . LYS A 1 76 ? 12.494 16.361 -18.639 1.00 0.00 58 LYS A C 5
ATOM 4853 O O . LYS A 1 76 ? 11.425 16.768 -19.116 1.00 0.00 58 LYS A O 5
ATOM 4872 N N . LEU A 1 77 ? 12.784 16.400 -17.323 1.00 0.00 59 LEU A N 5
ATOM 4873 C CA . LEU A 1 77 ? 12.034 17.209 -16.352 1.00 0.00 59 LEU A CA 5
ATOM 4874 C C . LEU A 1 77 ? 12.473 18.675 -16.447 1.00 0.00 59 LEU A C 5
ATOM 4875 O O . LEU A 1 77 ? 13.672 18.979 -16.542 1.00 0.00 59 LEU A O 5
ATOM 4891 N N . CYS A 1 78 ? 11.481 19.556 -16.422 1.00 0.00 60 CYS A N 5
ATOM 4892 C CA . CYS A 1 78 ? 11.651 21.018 -16.460 1.00 0.00 60 CYS A CA 5
ATOM 4893 C C . CYS A 1 78 ? 11.169 21.615 -15.139 1.00 0.00 60 CYS A C 5
ATOM 4894 O O . CYS A 1 78 ? 11.677 22.645 -14.675 1.00 0.00 60 CYS A O 5
ATOM 4901 N N . ASP A 1 79 ? 10.156 20.960 -14.559 1.00 0.00 61 ASP A N 5
ATOM 4902 C CA . ASP A 1 79 ? 9.655 21.252 -13.216 1.00 0.00 61 ASP A CA 5
ATOM 4903 C C . ASP A 1 79 ? 10.698 20.818 -12.169 1.00 0.00 61 ASP A C 5
ATOM 4904 O O . ASP A 1 79 ? 11.406 19.816 -12.398 1.00 0.00 61 ASP A O 5
ATOM 4913 N N . PRO A 1 80 ? 10.808 21.550 -11.003 1.00 0.00 62 PRO A N 5
ATOM 4914 C CA . PRO A 1 80 ? 11.866 21.294 -9.996 1.00 0.00 62 PRO A CA 5
ATOM 4915 C C . PRO A 1 80 ? 11.785 19.866 -9.404 1.00 0.00 62 PRO A C 5
ATOM 4916 O O . PRO A 1 80 ? 10.699 19.380 -9.069 1.00 0.00 62 PRO A O 5
ATOM 4927 N N . HIS A 1 81 ? 12.949 19.210 -9.303 1.00 0.00 63 HIS A N 5
ATOM 4928 C CA . HIS A 1 81 ? 13.083 17.850 -8.749 1.00 0.00 63 HIS A CA 5
ATOM 4929 C C . HIS A 1 81 ? 13.968 17.910 -7.480 1.00 0.00 63 HIS A C 5
ATOM 4930 O O . HIS A 1 81 ? 15.202 17.909 -7.591 1.00 0.00 63 HIS A O 5
ATOM 4945 N N . PRO A 1 82 ? 13.358 18.046 -6.260 1.00 0.00 64 PRO A N 5
ATOM 4946 C CA . PRO A 1 82 ? 14.096 17.943 -4.978 1.00 0.00 64 PRO A CA 5
ATOM 4947 C C . PRO A 1 82 ? 14.644 16.504 -4.776 1.00 0.00 64 PRO A C 5
ATOM 4948 O O . PRO A 1 82 ? 15.871 16.311 -4.809 1.00 0.00 64 PRO A O 5
ATOM 4961 N N . MET A 1 19 ? 7.843 0.352 0.148 1.00 0.00 1 MET A N 6
ATOM 4962 C CA . MET A 1 19 ? 7.829 1.814 -0.089 1.00 0.00 1 MET A CA 6
ATOM 4963 C C . MET A 1 19 ? 6.537 2.207 -0.817 1.00 0.00 1 MET A C 6
ATOM 4964 O O . MET A 1 19 ? 6.212 1.631 -1.860 1.00 0.00 1 MET A O 6
ATOM 4978 N N . LYS A 1 20 ? 5.794 3.184 -0.256 1.00 0.00 2 LYS A N 6
ATOM 4979 C CA . LYS A 1 20 ? 4.604 3.750 -0.907 1.00 0.00 2 LYS A CA 6
ATOM 4980 C C . LYS A 1 20 ? 5.045 4.633 -2.083 1.00 0.00 2 LYS A C 6
ATOM 4981 O O . LYS A 1 20 ? 6.112 5.272 -2.038 1.00 0.00 2 LYS A O 6
ATOM 5000 N N . ARG A 1 21 ? 4.201 4.696 -3.113 1.00 0.00 3 ARG A N 6
ATOM 5001 C CA . ARG A 1 21 ? 4.522 5.370 -4.385 1.00 0.00 3 ARG A CA 6
ATOM 5002 C C . ARG A 1 21 ? 4.094 6.848 -4.347 1.00 0.00 3 ARG A C 6
ATOM 5003 O O . ARG A 1 21 ? 3.785 7.416 -5.381 1.00 0.00 3 ARG A O 6
ATOM 5024 N N . ALA A 1 22 ? 4.140 7.469 -3.145 1.00 0.00 4 ALA A N 6
ATOM 5025 C CA . ALA A 1 22 ? 3.764 8.880 -2.945 1.00 0.00 4 ALA A CA 6
ATOM 5026 C C . ALA A 1 22 ? 4.794 9.828 -3.587 1.00 0.00 4 ALA A C 6
ATOM 5027 O O . ALA A 1 22 ? 4.422 10.773 -4.287 1.00 0.00 4 ALA A O 6
ATOM 5034 N N . ALA A 1 23 ? 6.090 9.548 -3.350 1.00 0.00 5 ALA A N 6
ATOM 5035 C CA . ALA A 1 23 ? 7.206 10.320 -3.946 1.00 0.00 5 ALA A CA 6
ATOM 5036 C C . ALA A 1 23 ? 7.249 10.126 -5.473 1.00 0.00 5 ALA A C 6
ATOM 5037 O O . ALA A 1 23 ? 7.564 11.056 -6.221 1.00 0.00 5 ALA A O 6
ATOM 5044 N N . ALA A 1 24 ? 6.905 8.901 -5.906 1.00 0.00 6 ALA A N 6
ATOM 5045 C CA . ALA A 1 24 ? 6.807 8.531 -7.328 1.00 0.00 6 ALA A CA 6
ATOM 5046 C C . ALA A 1 24 ? 5.600 9.220 -7.995 1.00 0.00 6 ALA A C 6
ATOM 5047 O O . ALA A 1 24 ? 5.679 9.624 -9.153 1.00 0.00 6 ALA A O 6
ATOM 5054 N N . LYS A 1 25 ? 4.509 9.368 -7.222 1.00 0.00 7 LYS A N 6
ATOM 5055 C CA . LYS A 1 25 ? 3.251 10.008 -7.667 1.00 0.00 7 LYS A CA 6
ATOM 5056 C C . LYS A 1 25 ? 3.462 11.515 -7.865 1.00 0.00 7 LYS A C 6
ATOM 5057 O O . LYS A 1 25 ? 2.936 12.103 -8.808 1.00 0.00 7 LYS A O 6
ATOM 5076 N N . HIS A 1 26 ? 4.243 12.117 -6.944 1.00 0.00 8 HIS A N 6
ATOM 5077 C CA . HIS A 1 26 ? 4.666 13.525 -7.035 1.00 0.00 8 HIS A CA 6
ATOM 5078 C C . HIS A 1 26 ? 5.558 13.733 -8.266 1.00 0.00 8 HIS A C 6
ATOM 5079 O O . HIS A 1 26 ? 5.400 14.716 -8.968 1.00 0.00 8 HIS A O 6
ATOM 5094 N N . LEU A 1 27 ? 6.459 12.769 -8.524 1.00 0.00 9 LEU A N 6
ATOM 5095 C CA . LEU A 1 27 ? 7.399 12.815 -9.668 1.00 0.00 9 LEU A CA 6
ATOM 5096 C C . LEU A 1 27 ? 6.613 12.783 -11.009 1.00 0.00 9 LEU A C 6
ATOM 5097 O O . LEU A 1 27 ? 6.907 13.557 -11.928 1.00 0.00 9 LEU A O 6
ATOM 5113 N N . ILE A 1 28 ? 5.587 11.907 -11.072 1.00 0.00 10 ILE A N 6
ATOM 5114 C CA . ILE A 1 28 ? 4.646 11.826 -12.214 1.00 0.00 10 ILE A CA 6
ATOM 5115 C C . ILE A 1 28 ? 3.820 13.127 -12.324 1.00 0.00 10 ILE A C 6
ATOM 5116 O O . ILE A 1 28 ? 3.520 13.576 -13.428 1.00 0.00 10 ILE A O 6
ATOM 5132 N N . GLU A 1 29 ? 3.469 13.707 -11.158 1.00 0.00 11 GLU A N 6
ATOM 5133 C CA . GLU A 1 29 ? 2.661 14.943 -11.061 1.00 0.00 11 GLU A CA 6
ATOM 5134 C C . GLU A 1 29 ? 3.430 16.132 -11.673 1.00 0.00 11 GLU A C 6
ATOM 5135 O O . GLU A 1 29 ? 2.826 17.039 -12.246 1.00 0.00 11 GLU A O 6
ATOM 5147 N N . ARG A 1 30 ? 4.776 16.090 -11.551 1.00 0.00 12 ARG A N 6
ATOM 5148 C CA . ARG A 1 30 ? 5.674 17.117 -12.115 1.00 0.00 12 ARG A CA 6
ATOM 5149 C C . ARG A 1 30 ? 5.791 16.950 -13.641 1.00 0.00 12 ARG A C 6
ATOM 5150 O O . ARG A 1 30 ? 5.853 17.940 -14.373 1.00 0.00 12 ARG A O 6
ATOM 5171 N N . TYR A 1 31 ? 5.830 15.682 -14.106 1.00 0.00 13 TYR A N 6
ATOM 5172 C CA . TYR A 1 31 ? 5.798 15.362 -15.549 1.00 0.00 13 TYR A CA 6
ATOM 5173 C C . TYR A 1 31 ? 4.447 15.783 -16.165 1.00 0.00 13 TYR A C 6
ATOM 5174 O O . TYR A 1 31 ? 4.413 16.358 -17.247 1.00 0.00 13 TYR A O 6
ATOM 5192 N N . TYR A 1 32 ? 3.348 15.531 -15.435 1.00 0.00 14 TYR A N 6
ATOM 5193 C CA . TYR A 1 32 ? 1.984 15.878 -15.880 1.00 0.00 14 TYR A CA 6
ATOM 5194 C C . TYR A 1 32 ? 1.830 17.399 -15.939 1.00 0.00 14 TYR A C 6
ATOM 5195 O O . TYR A 1 32 ? 1.207 17.926 -16.867 1.00 0.00 14 TYR A O 6
ATOM 5213 N N . HIS A 1 33 ? 2.431 18.078 -14.940 1.00 0.00 15 HIS A N 6
ATOM 5214 C CA . HIS A 1 33 ? 2.484 19.543 -14.875 1.00 0.00 15 HIS A CA 6
ATOM 5215 C C . HIS A 1 33 ? 3.211 20.073 -16.108 1.00 0.00 15 HIS A C 6
ATOM 5216 O O . HIS A 1 33 ? 2.780 21.048 -16.699 1.00 0.00 15 HIS A O 6
ATOM 5231 N N . GLN A 1 34 ? 4.299 19.377 -16.491 1.00 0.00 16 GLN A N 6
ATOM 5232 C CA . GLN A 1 34 ? 5.114 19.723 -17.660 1.00 0.00 16 GLN A CA 6
ATOM 5233 C C . GLN A 1 34 ? 4.289 19.663 -18.969 1.00 0.00 16 GLN A C 6
ATOM 5234 O O . GLN A 1 34 ? 4.387 20.578 -19.785 1.00 0.00 16 GLN A O 6
ATOM 5248 N N . LEU A 1 35 ? 3.462 18.609 -19.152 1.00 0.00 17 LEU A N 6
ATOM 5249 C CA . LEU A 1 35 ? 2.610 18.485 -20.367 1.00 0.00 17 LEU A CA 6
ATOM 5250 C C . LEU A 1 35 ? 1.488 19.553 -20.397 1.00 0.00 17 LEU A C 6
ATOM 5251 O O . LEU A 1 35 ? 1.143 20.054 -21.469 1.00 0.00 17 LEU A O 6
ATOM 5267 N N . THR A 1 36 ? 0.901 19.871 -19.223 1.00 0.00 18 THR A N 6
ATOM 5268 C CA . THR A 1 36 ? -0.286 20.749 -19.142 1.00 0.00 18 THR A CA 6
ATOM 5269 C C . THR A 1 36 ? 0.101 22.231 -18.998 1.00 0.00 18 THR A C 6
ATOM 5270 O O . THR A 1 36 ? -0.165 23.034 -19.895 1.00 0.00 18 THR A O 6
ATOM 5281 N N . GLU A 1 37 ? 0.722 22.581 -17.863 1.00 0.00 19 GLU A N 6
ATOM 5282 C CA . GLU A 1 37 ? 1.083 23.970 -17.527 1.00 0.00 19 GLU A CA 6
ATOM 5283 C C . GLU A 1 37 ? 2.429 24.364 -18.180 1.00 0.00 19 GLU A C 6
ATOM 5284 O O . GLU A 1 37 ? 2.557 25.436 -18.793 1.00 0.00 19 GLU A O 6
ATOM 5296 N N . GLY A 1 38 ? 3.415 23.467 -18.048 1.00 0.00 20 GLY A N 6
ATOM 5297 C CA . GLY A 1 38 ? 4.783 23.716 -18.474 1.00 0.00 20 GLY A CA 6
ATOM 5298 C C . GLY A 1 38 ? 5.619 24.248 -17.326 1.00 0.00 20 GLY A C 6
ATOM 5299 O O . GLY A 1 38 ? 5.939 23.507 -16.392 1.00 0.00 20 GLY A O 6
ATOM 5303 N N . CYS A 1 39 ? 5.973 25.536 -17.413 1.00 0.00 21 CYS A N 6
ATOM 5304 C CA . CYS A 1 39 ? 6.738 26.249 -16.365 1.00 0.00 21 CYS A CA 6
ATOM 5305 C C . CYS A 1 39 ? 6.457 27.760 -16.371 1.00 0.00 21 CYS A C 6
ATOM 5306 O O . CYS A 1 39 ? 7.059 28.498 -15.583 1.00 0.00 21 CYS A O 6
ATOM 5313 N N . GLY A 1 40 ? 5.546 28.225 -17.261 1.00 0.00 22 GLY A N 6
ATOM 5314 C CA . GLY A 1 40 ? 5.279 29.660 -17.403 1.00 0.00 22 GLY A CA 6
ATOM 5315 C C . GLY A 1 40 ? 6.191 30.346 -18.421 1.00 0.00 22 GLY A C 6
ATOM 5316 O O . GLY A 1 40 ? 5.787 31.334 -19.033 1.00 0.00 22 GLY A O 6
ATOM 5320 N N . ASN A 1 41 ? 7.442 29.840 -18.552 1.00 0.00 23 ASN A N 6
ATOM 5321 C CA . ASN A 1 41 ? 8.491 30.415 -19.429 1.00 0.00 23 ASN A CA 6
ATOM 5322 C C . ASN A 1 41 ? 8.011 30.617 -20.879 1.00 0.00 23 ASN A C 6
ATOM 5323 O O . ASN A 1 41 ? 7.349 29.740 -21.455 1.00 0.00 23 ASN A O 6
ATOM 5334 N N . GLU A 1 42 ? 8.363 31.784 -21.446 1.00 0.00 24 GLU A N 6
ATOM 5335 C CA . GLU A 1 42 ? 8.196 32.066 -22.876 1.00 0.00 24 GLU A CA 6
ATOM 5336 C C . GLU A 1 42 ? 9.258 31.276 -23.666 1.00 0.00 24 GLU A C 6
ATOM 5337 O O . GLU A 1 42 ? 8.938 30.457 -24.536 1.00 0.00 24 GLU A O 6
ATOM 5349 N N . ALA A 1 43 ? 10.530 31.530 -23.326 1.00 0.00 25 ALA A N 6
ATOM 5350 C CA . ALA A 1 43 ? 11.674 30.796 -23.873 1.00 0.00 25 ALA A CA 6
ATOM 5351 C C . ALA A 1 43 ? 12.031 29.622 -22.947 1.00 0.00 25 ALA A C 6
ATOM 5352 O O . ALA A 1 43 ? 12.636 29.809 -21.879 1.00 0.00 25 ALA A O 6
ATOM 5359 N N . CYS A 1 44 ? 11.605 28.421 -23.345 1.00 0.00 26 CYS A N 6
ATOM 5360 C CA . CYS A 1 44 ? 11.949 27.162 -22.673 1.00 0.00 26 CYS A CA 6
ATOM 5361 C C . CYS A 1 44 ? 12.292 26.107 -23.732 1.00 0.00 26 CYS A C 6
ATOM 5362 O O . CYS A 1 44 ? 11.428 25.721 -24.533 1.00 0.00 26 CYS A O 6
ATOM 5369 N N . THR A 1 45 ? 13.556 25.645 -23.739 1.00 0.00 27 THR A N 6
ATOM 5370 C CA . THR A 1 45 ? 14.082 24.721 -24.763 1.00 0.00 27 THR A CA 6
ATOM 5371 C C . THR A 1 45 ? 13.899 23.237 -24.330 1.00 0.00 27 THR A C 6
ATOM 5372 O O . THR A 1 45 ? 14.851 22.447 -24.220 1.00 0.00 27 THR A O 6
ATOM 5383 N N . ASN A 1 46 ? 12.625 22.867 -24.101 1.00 0.00 28 ASN A N 6
ATOM 5384 C CA . ASN A 1 46 ? 12.231 21.501 -23.713 1.00 0.00 28 ASN A CA 6
ATOM 5385 C C . ASN A 1 46 ? 11.046 21.061 -24.600 1.00 0.00 28 ASN A C 6
ATOM 5386 O O . ASN A 1 46 ? 9.977 21.681 -24.586 1.00 0.00 28 ASN A O 6
ATOM 5397 N N . GLU A 1 47 ? 11.280 19.966 -25.336 1.00 0.00 29 GLU A N 6
ATOM 5398 C CA . GLU A 1 47 ? 10.370 19.413 -26.361 1.00 0.00 29 GLU A CA 6
ATOM 5399 C C . GLU A 1 47 ? 9.062 18.840 -25.767 1.00 0.00 29 GLU A C 6
ATOM 5400 O O . GLU A 1 47 ? 8.034 18.793 -26.449 1.00 0.00 29 GLU A O 6
ATOM 5412 N N . PHE A 1 48 ? 9.126 18.406 -24.498 1.00 0.00 30 PHE A N 6
ATOM 5413 C CA . PHE A 1 48 ? 7.989 17.782 -23.783 1.00 0.00 30 PHE A CA 6
ATOM 5414 C C . PHE A 1 48 ? 7.268 18.786 -22.851 1.00 0.00 30 PHE A C 6
ATOM 5415 O O . PHE A 1 48 ? 6.357 18.398 -22.106 1.00 0.00 30 PHE A O 6
ATOM 5432 N N . CYS A 1 49 ? 7.665 20.067 -22.903 1.00 0.00 31 CYS A N 6
ATOM 5433 C CA . CYS A 1 49 ? 7.175 21.099 -21.964 1.00 0.00 31 CYS A CA 6
ATOM 5434 C C . CYS A 1 49 ? 6.158 22.011 -22.642 1.00 0.00 31 CYS A C 6
ATOM 5435 O O . CYS A 1 49 ? 6.393 22.482 -23.751 1.00 0.00 31 CYS A O 6
ATOM 5442 N N . ALA A 1 50 ? 5.048 22.281 -21.950 1.00 0.00 32 ALA A N 6
ATOM 5443 C CA . ALA A 1 50 ? 4.006 23.196 -22.418 1.00 0.00 32 ALA A CA 6
ATOM 5444 C C . ALA A 1 50 ? 4.475 24.641 -22.251 1.00 0.00 32 ALA A C 6
ATOM 5445 O O . ALA A 1 50 ? 5.416 24.905 -21.477 1.00 0.00 32 ALA A O 6
ATOM 5452 N N . SER A 1 51 ? 3.845 25.554 -23.016 1.00 0.00 33 SER A N 6
ATOM 5453 C CA . SER A 1 51 ? 4.276 26.962 -23.140 1.00 0.00 33 SER A CA 6
ATOM 5454 C C . SER A 1 51 ? 5.665 27.068 -23.826 1.00 0.00 33 SER A C 6
ATOM 5455 O O . SER A 1 51 ? 6.327 28.104 -23.729 1.00 0.00 33 SER A O 6
ATOM 5463 N N . CYS A 1 52 ? 6.105 25.976 -24.515 1.00 0.00 34 CYS A N 6
ATOM 5464 C CA . CYS A 1 52 ? 7.340 25.970 -25.324 1.00 0.00 34 CYS A CA 6
ATOM 5465 C C . CYS A 1 52 ? 6.984 25.843 -26.824 1.00 0.00 34 CYS A C 6
ATOM 5466 O O . CYS A 1 52 ? 6.015 25.156 -27.160 1.00 0.00 34 CYS A O 6
ATOM 5474 N N . PRO A 1 53 ? 7.773 26.482 -27.754 1.00 0.00 35 PRO A N 6
ATOM 5475 C CA . PRO A 1 53 ? 7.503 26.418 -29.224 1.00 0.00 35 PRO A CA 6
ATOM 5476 C C . PRO A 1 53 ? 7.807 25.027 -29.835 1.00 0.00 35 PRO A C 6
ATOM 5477 O O . PRO A 1 53 ? 7.468 24.760 -30.991 1.00 0.00 35 PRO A O 6
ATOM 5488 N N . THR A 1 54 ? 8.450 24.160 -29.042 1.00 0.00 36 THR A N 6
ATOM 5489 C CA . THR A 1 54 ? 8.837 22.801 -29.445 1.00 0.00 36 THR A CA 6
ATOM 5490 C C . THR A 1 54 ? 7.793 21.752 -29.002 1.00 0.00 36 THR A C 6
ATOM 5491 O O . THR A 1 54 ? 7.998 20.548 -29.200 1.00 0.00 36 THR A O 6
ATOM 5502 N N . PHE A 1 55 ? 6.667 22.221 -28.423 1.00 0.00 37 PHE A N 6
ATOM 5503 C CA . PHE A 1 55 ? 5.573 21.343 -27.962 1.00 0.00 37 PHE A CA 6
ATOM 5504 C C . PHE A 1 55 ? 4.225 21.876 -28.475 1.00 0.00 37 PHE A C 6
ATOM 5505 O O . PHE A 1 55 ? 3.977 23.086 -28.449 1.00 0.00 37 PHE A O 6
ATOM 5522 N N . LEU A 1 56 ? 3.363 20.953 -28.945 1.00 0.00 38 LEU A N 6
ATOM 5523 C CA . LEU A 1 56 ? 2.025 21.274 -29.475 1.00 0.00 38 LEU A CA 6
ATOM 5524 C C . LEU A 1 56 ? 0.949 20.937 -28.433 1.00 0.00 38 LEU A C 6
ATOM 5525 O O . LEU A 1 56 ? 1.189 20.140 -27.518 1.00 0.00 38 LEU A O 6
ATOM 5541 N N . ARG A 1 57 ? -0.239 21.536 -28.608 1.00 0.00 39 ARG A N 6
ATOM 5542 C CA . ARG A 1 57 ? -1.383 21.360 -27.702 1.00 0.00 39 ARG A CA 6
ATOM 5543 C C . ARG A 1 57 ? -1.952 19.930 -27.832 1.00 0.00 39 ARG A C 6
ATOM 5544 O O . ARG A 1 57 ? -2.266 19.471 -28.937 1.00 0.00 39 ARG A O 6
ATOM 5565 N N . MET A 1 58 ? -2.065 19.247 -26.686 1.00 0.00 40 MET A N 6
ATOM 5566 C CA . MET A 1 58 ? -2.496 17.833 -26.593 1.00 0.00 40 MET A CA 6
ATOM 5567 C C . MET A 1 58 ? -3.938 17.727 -26.050 1.00 0.00 40 MET A C 6
ATOM 5568 O O . MET A 1 58 ? -4.662 18.728 -25.976 1.00 0.00 40 MET A O 6
ATOM 5582 N N . ASP A 1 59 ? -4.347 16.494 -25.707 1.00 0.00 41 ASP A N 6
ATOM 5583 C CA . ASP A 1 59 ? -5.606 16.213 -24.989 1.00 0.00 41 ASP A CA 6
ATOM 5584 C C . ASP A 1 59 ? -5.279 15.839 -23.528 1.00 0.00 41 ASP A C 6
ATOM 5585 O O . ASP A 1 59 ? -4.145 15.453 -23.233 1.00 0.00 41 ASP A O 6
ATOM 5594 N N . ASN A 1 60 ? -6.282 15.948 -22.636 1.00 0.00 42 ASN A N 6
ATOM 5595 C CA . ASN A 1 60 ? -6.142 15.661 -21.188 1.00 0.00 42 ASN A CA 6
ATOM 5596 C C . ASN A 1 60 ? -5.664 14.212 -20.926 1.00 0.00 42 ASN A C 6
ATOM 5597 O O . ASN A 1 60 ? -4.809 13.976 -20.068 1.00 0.00 42 ASN A O 6
ATOM 5608 N N . ASN A 1 61 ? -6.209 13.263 -21.710 1.00 0.00 43 ASN A N 6
ATOM 5609 C CA . ASN A 1 61 ? -5.849 11.839 -21.632 1.00 0.00 43 ASN A CA 6
ATOM 5610 C C . ASN A 1 61 ? -4.425 11.621 -22.159 1.00 0.00 43 ASN A C 6
ATOM 5611 O O . ASN A 1 61 ? -3.668 10.829 -21.604 1.00 0.00 43 ASN A O 6
ATOM 5622 N N . ALA A 1 62 ? -4.078 12.357 -23.235 1.00 0.00 44 ALA A N 6
ATOM 5623 C CA . ALA A 1 62 ? -2.745 12.294 -23.869 1.00 0.00 44 ALA A CA 6
ATOM 5624 C C . ALA A 1 62 ? -1.655 12.833 -22.925 1.00 0.00 44 ALA A C 6
ATOM 5625 O O . ALA A 1 62 ? -0.532 12.329 -22.914 1.00 0.00 44 ALA A O 6
ATOM 5632 N N . ALA A 1 63 ? -2.023 13.844 -22.120 1.00 0.00 45 ALA A N 6
ATOM 5633 C CA . ALA A 1 63 ? -1.137 14.452 -21.115 1.00 0.00 45 ALA A CA 6
ATOM 5634 C C . ALA A 1 63 ? -0.872 13.470 -19.966 1.00 0.00 45 ALA A C 6
ATOM 5635 O O . ALA A 1 63 ? 0.239 13.414 -19.434 1.00 0.00 45 ALA A O 6
ATOM 5642 N N . ALA A 1 64 ? -1.915 12.704 -19.596 1.00 0.00 46 ALA A N 6
ATOM 5643 C CA . ALA A 1 64 ? -1.835 11.685 -18.536 1.00 0.00 46 ALA A CA 6
ATOM 5644 C C . ALA A 1 64 ? -0.943 10.499 -18.951 1.00 0.00 46 ALA A C 6
ATOM 5645 O O . ALA A 1 64 ? -0.074 10.062 -18.178 1.00 0.00 46 ALA A O 6
ATOM 5652 N N . ILE A 1 65 ? -1.168 9.994 -20.184 1.00 0.00 47 ILE A N 6
ATOM 5653 C CA . ILE A 1 65 ? -0.384 8.884 -20.758 1.00 0.00 47 ILE A CA 6
ATOM 5654 C C . ILE A 1 65 ? 1.084 9.298 -20.884 1.00 0.00 47 ILE A C 6
ATOM 5655 O O . ILE A 1 65 ? 1.968 8.584 -20.408 1.00 0.00 47 ILE A O 6
ATOM 5671 N N . LYS A 1 66 ? 1.321 10.481 -21.482 1.00 0.00 48 LYS A N 6
ATOM 5672 C CA . LYS A 1 66 ? 2.678 10.973 -21.755 1.00 0.00 48 LYS A CA 6
ATOM 5673 C C . LYS A 1 66 ? 3.416 11.294 -20.441 1.00 0.00 48 LYS A C 6
ATOM 5674 O O . LYS A 1 66 ? 4.625 11.159 -20.384 1.00 0.00 48 LYS A O 6
ATOM 5693 N N . ALA A 1 67 ? 2.671 11.671 -19.381 1.00 0.00 49 ALA A N 6
ATOM 5694 C CA . ALA A 1 67 ? 3.240 11.873 -18.025 1.00 0.00 49 ALA A CA 6
ATOM 5695 C C . ALA A 1 67 ? 3.882 10.571 -17.508 1.00 0.00 49 ALA A C 6
ATOM 5696 O O . ALA A 1 67 ? 5.014 10.573 -17.005 1.00 0.00 49 ALA A O 6
ATOM 5703 N N . LEU A 1 68 ? 3.137 9.468 -17.675 1.00 0.00 50 LEU A N 6
ATOM 5704 C CA . LEU A 1 68 ? 3.603 8.116 -17.306 1.00 0.00 50 LEU A CA 6
ATOM 5705 C C . LEU A 1 68 ? 4.751 7.643 -18.224 1.00 0.00 50 LEU A C 6
ATOM 5706 O O . LEU A 1 68 ? 5.680 6.990 -17.743 1.00 0.00 50 LEU A O 6
ATOM 5722 N N . GLU A 1 69 ? 4.674 7.974 -19.533 1.00 0.00 51 GLU A N 6
ATOM 5723 C CA . GLU A 1 69 ? 5.722 7.629 -20.514 1.00 0.00 51 GLU A CA 6
ATOM 5724 C C . GLU A 1 69 ? 7.057 8.271 -20.102 1.00 0.00 51 GLU A C 6
ATOM 5725 O O . GLU A 1 69 ? 8.046 7.574 -19.905 1.00 0.00 51 GLU A O 6
ATOM 5737 N N . LEU A 1 70 ? 7.026 9.605 -19.918 1.00 0.00 52 LEU A N 6
ATOM 5738 C CA . LEU A 1 70 ? 8.211 10.423 -19.593 1.00 0.00 52 LEU A CA 6
ATOM 5739 C C . LEU A 1 70 ? 8.836 10.010 -18.257 1.00 0.00 52 LEU A C 6
ATOM 5740 O O . LEU A 1 70 ? 10.058 10.098 -18.083 1.00 0.00 52 LEU A O 6
ATOM 5756 N N . TYR A 1 71 ? 7.985 9.558 -17.331 1.00 0.00 53 TYR A N 6
ATOM 5757 C CA . TYR A 1 71 ? 8.421 9.034 -16.039 1.00 0.00 53 TYR A CA 6
ATOM 5758 C C . TYR A 1 71 ? 9.260 7.751 -16.230 1.00 0.00 53 TYR A C 6
ATOM 5759 O O . TYR A 1 71 ? 10.420 7.692 -15.819 1.00 0.00 53 TYR A O 6
ATOM 5777 N N . LYS A 1 72 ? 8.673 6.750 -16.906 1.00 0.00 54 LYS A N 6
ATOM 5778 C CA . LYS A 1 72 ? 9.257 5.397 -16.990 1.00 0.00 54 LYS A CA 6
ATOM 5779 C C . LYS A 1 72 ? 10.406 5.301 -18.017 1.00 0.00 54 LYS A C 6
ATOM 5780 O O . LYS A 1 72 ? 11.165 4.334 -17.985 1.00 0.00 54 LYS A O 6
ATOM 5799 N N . ILE A 1 73 ? 10.528 6.284 -18.931 1.00 0.00 55 ILE A N 6
ATOM 5800 C CA . ILE A 1 73 ? 11.664 6.350 -19.890 1.00 0.00 55 ILE A CA 6
ATOM 5801 C C . ILE A 1 73 ? 12.792 7.239 -19.328 1.00 0.00 55 ILE A C 6
ATOM 5802 O O . ILE A 1 73 ? 13.922 7.194 -19.832 1.00 0.00 55 ILE A O 6
ATOM 5818 N N . ASN A 1 74 ? 12.464 8.036 -18.278 1.00 0.00 56 ASN A N 6
ATOM 5819 C CA . ASN A 1 74 ? 13.376 9.029 -17.668 1.00 0.00 56 ASN A CA 6
ATOM 5820 C C . ASN A 1 74 ? 13.743 10.114 -18.700 1.00 0.00 56 ASN A C 6
ATOM 5821 O O . ASN A 1 74 ? 14.875 10.180 -19.201 1.00 0.00 56 ASN A O 6
ATOM 5832 N N . ALA A 1 75 ? 12.731 10.916 -19.055 1.00 0.00 57 ALA A N 6
ATOM 5833 C CA . ALA A 1 75 ? 12.868 12.041 -19.988 1.00 0.00 57 ALA A CA 6
ATOM 5834 C C . ALA A 1 75 ? 13.297 13.331 -19.257 1.00 0.00 57 ALA A C 6
ATOM 5835 O O . ALA A 1 75 ? 13.438 13.350 -18.024 1.00 0.00 57 ALA A O 6
ATOM 5842 N N . LYS A 1 76 ? 13.515 14.393 -20.050 1.00 0.00 58 LYS A N 6
ATOM 5843 C CA . LYS A 1 76 ? 13.919 15.721 -19.561 1.00 0.00 58 LYS A CA 6
ATOM 5844 C C . LYS A 1 76 ? 12.751 16.393 -18.788 1.00 0.00 58 LYS A C 6
ATOM 5845 O O . LYS A 1 76 ? 11.779 16.875 -19.387 1.00 0.00 58 LYS A O 6
ATOM 5864 N N . LEU A 1 77 ? 12.827 16.329 -17.444 1.00 0.00 59 LEU A N 6
ATOM 5865 C CA . LEU A 1 77 ? 11.858 16.973 -16.544 1.00 0.00 59 LEU A CA 6
ATOM 5866 C C . LEU A 1 77 ? 12.249 18.447 -16.333 1.00 0.00 59 LEU A C 6
ATOM 5867 O O . LEU A 1 77 ? 13.410 18.755 -16.025 1.00 0.00 59 LEU A O 6
ATOM 5883 N N . CYS A 1 78 ? 11.267 19.341 -16.503 1.00 0.00 60 CYS A N 6
ATOM 5884 C CA . CYS A 1 78 ? 11.467 20.795 -16.441 1.00 0.00 60 CYS A CA 6
ATOM 5885 C C . CYS A 1 78 ? 11.115 21.343 -15.055 1.00 0.00 60 CYS A C 6
ATOM 5886 O O . CYS A 1 78 ? 11.693 22.342 -14.610 1.00 0.00 60 CYS A O 6
ATOM 5893 N N . ASP A 1 79 ? 10.143 20.690 -14.388 1.00 0.00 61 ASP A N 6
ATOM 5894 C CA . ASP A 1 79 ? 9.784 20.988 -12.994 1.00 0.00 61 ASP A CA 6
ATOM 5895 C C . ASP A 1 79 ? 10.890 20.471 -12.054 1.00 0.00 61 ASP A C 6
ATOM 5896 O O . ASP A 1 79 ? 11.195 19.275 -12.097 1.00 0.00 61 ASP A O 6
ATOM 5905 N N . PRO A 1 80 ? 11.520 21.353 -11.202 1.00 0.00 62 PRO A N 6
ATOM 5906 C CA . PRO A 1 80 ? 12.634 20.949 -10.313 1.00 0.00 62 PRO A CA 6
ATOM 5907 C C . PRO A 1 80 ? 12.220 19.830 -9.337 1.00 0.00 62 PRO A C 6
ATOM 5908 O O . PRO A 1 80 ? 11.476 20.080 -8.384 1.00 0.00 62 PRO A O 6
ATOM 5919 N N . HIS A 1 81 ? 12.700 18.602 -9.597 1.00 0.00 63 HIS A N 6
ATOM 5920 C CA . HIS A 1 81 ? 12.367 17.424 -8.778 1.00 0.00 63 HIS A CA 6
ATOM 5921 C C . HIS A 1 81 ? 13.042 17.511 -7.387 1.00 0.00 63 HIS A C 6
ATOM 5922 O O . HIS A 1 81 ? 14.194 17.962 -7.302 1.00 0.00 63 HIS A O 6
ATOM 5937 N N . PRO A 1 82 ? 12.326 17.110 -6.277 1.00 0.00 64 PRO A N 6
ATOM 5938 C CA . PRO A 1 82 ? 12.857 17.190 -4.890 1.00 0.00 64 PRO A CA 6
ATOM 5939 C C . PRO A 1 82 ? 14.165 16.369 -4.698 1.00 0.00 64 PRO A C 6
ATOM 5940 O O . PRO A 1 82 ? 15.217 16.971 -4.405 1.00 0.00 64 PRO A O 6
ATOM 5953 N N . MET A 1 19 ? 11.165 2.897 -5.943 1.00 0.00 1 MET A N 7
ATOM 5954 C CA . MET A 1 19 ? 10.781 1.995 -4.830 1.00 0.00 1 MET A CA 7
ATOM 5955 C C . MET A 1 19 ? 9.589 2.594 -4.060 1.00 0.00 1 MET A C 7
ATOM 5956 O O . MET A 1 19 ? 8.591 1.911 -3.816 1.00 0.00 1 MET A O 7
ATOM 5970 N N . LYS A 1 20 ? 9.699 3.888 -3.702 1.00 0.00 2 LYS A N 7
ATOM 5971 C CA . LYS A 1 20 ? 8.707 4.588 -2.871 1.00 0.00 2 LYS A CA 7
ATOM 5972 C C . LYS A 1 20 ? 7.617 5.223 -3.763 1.00 0.00 2 LYS A C 7
ATOM 5973 O O . LYS A 1 20 ? 7.876 6.192 -4.497 1.00 0.00 2 LYS A O 7
ATOM 5992 N N . ARG A 1 21 ? 6.394 4.647 -3.676 1.00 0.00 3 ARG A N 7
ATOM 5993 C CA . ARG A 1 21 ? 5.251 4.971 -4.562 1.00 0.00 3 ARG A CA 7
ATOM 5994 C C . ARG A 1 21 ? 4.720 6.404 -4.357 1.00 0.00 3 ARG A C 7
ATOM 5995 O O . ARG A 1 21 ? 4.041 6.927 -5.239 1.00 0.00 3 ARG A O 7
ATOM 6016 N N . ALA A 1 22 ? 5.025 7.016 -3.189 1.00 0.00 4 ALA A N 7
ATOM 6017 C CA . ALA A 1 22 ? 4.628 8.408 -2.875 1.00 0.00 4 ALA A CA 7
ATOM 6018 C C . ALA A 1 22 ? 5.412 9.408 -3.748 1.00 0.00 4 ALA A C 7
ATOM 6019 O O . ALA A 1 22 ? 4.823 10.307 -4.366 1.00 0.00 4 ALA A O 7
ATOM 6026 N N . ALA A 1 23 ? 6.747 9.215 -3.793 1.00 0.00 5 ALA A N 7
ATOM 6027 C CA . ALA A 1 23 ? 7.661 10.006 -4.648 1.00 0.00 5 ALA A CA 7
ATOM 6028 C C . ALA A 1 23 ? 7.350 9.780 -6.133 1.00 0.00 5 ALA A C 7
ATOM 6029 O O . ALA A 1 23 ? 7.402 10.711 -6.939 1.00 0.00 5 ALA A O 7
ATOM 6036 N N . ALA A 1 24 ? 7.010 8.518 -6.455 1.00 0.00 6 ALA A N 7
ATOM 6037 C CA . ALA A 1 24 ? 6.647 8.075 -7.809 1.00 0.00 6 ALA A CA 7
ATOM 6038 C C . ALA A 1 24 ? 5.380 8.790 -8.314 1.00 0.00 6 ALA A C 7
ATOM 6039 O O . ALA A 1 24 ? 5.364 9.299 -9.433 1.00 0.00 6 ALA A O 7
ATOM 6046 N N . LYS A 1 25 ? 4.343 8.830 -7.453 1.00 0.00 7 LYS A N 7
ATOM 6047 C CA . LYS A 1 25 ? 3.048 9.502 -7.731 1.00 0.00 7 LYS A CA 7
ATOM 6048 C C . LYS A 1 25 ? 3.262 10.989 -8.052 1.00 0.00 7 LYS A C 7
ATOM 6049 O O . LYS A 1 25 ? 2.781 11.492 -9.075 1.00 0.00 7 LYS A O 7
ATOM 6068 N N . HIS A 1 26 ? 4.017 11.656 -7.172 1.00 0.00 8 HIS A N 7
ATOM 6069 C CA . HIS A 1 26 ? 4.286 13.098 -7.274 1.00 0.00 8 HIS A CA 7
ATOM 6070 C C . HIS A 1 26 ? 5.151 13.423 -8.499 1.00 0.00 8 HIS A C 7
ATOM 6071 O O . HIS A 1 26 ? 4.984 14.484 -9.092 1.00 0.00 8 HIS A O 7
ATOM 6086 N N . LEU A 1 27 ? 6.043 12.479 -8.886 1.00 0.00 9 LEU A N 7
ATOM 6087 C CA . LEU A 1 27 ? 6.901 12.612 -10.091 1.00 0.00 9 LEU A CA 7
ATOM 6088 C C . LEU A 1 27 ? 6.041 12.614 -11.364 1.00 0.00 9 LEU A C 7
ATOM 6089 O O . LEU A 1 27 ? 6.229 13.464 -12.238 1.00 0.00 9 LEU A O 7
ATOM 6105 N N . ILE A 1 28 ? 5.088 11.667 -11.434 1.00 0.00 10 ILE A N 7
ATOM 6106 C CA . ILE A 1 28 ? 4.112 11.578 -12.538 1.00 0.00 10 ILE A CA 7
ATOM 6107 C C . ILE A 1 28 ? 3.311 12.900 -12.648 1.00 0.00 10 ILE A C 7
ATOM 6108 O O . ILE A 1 28 ? 3.046 13.377 -13.748 1.00 0.00 10 ILE A O 7
ATOM 6124 N N . GLU A 1 29 ? 2.970 13.483 -11.483 1.00 0.00 11 GLU A N 7
ATOM 6125 C CA . GLU A 1 29 ? 2.240 14.764 -11.393 1.00 0.00 11 GLU A CA 7
ATOM 6126 C C . GLU A 1 29 ? 3.109 15.967 -11.819 1.00 0.00 11 GLU A C 7
ATOM 6127 O O . GLU A 1 29 ? 2.572 16.977 -12.276 1.00 0.00 11 GLU A O 7
ATOM 6139 N N . ARG A 1 30 ? 4.443 15.866 -11.633 1.00 0.00 12 ARG A N 7
ATOM 6140 C CA . ARG A 1 30 ? 5.398 16.916 -12.063 1.00 0.00 12 ARG A CA 7
ATOM 6141 C C . ARG A 1 30 ? 5.478 16.963 -13.594 1.00 0.00 12 ARG A C 7
ATOM 6142 O O . ARG A 1 30 ? 5.420 18.042 -14.200 1.00 0.00 12 ARG A O 7
ATOM 6163 N N . TYR A 1 31 ? 5.584 15.768 -14.197 1.00 0.00 13 TYR A N 7
ATOM 6164 C CA . TYR A 1 31 ? 5.573 15.601 -15.657 1.00 0.00 13 TYR A CA 7
ATOM 6165 C C . TYR A 1 31 ? 4.198 15.995 -16.238 1.00 0.00 13 TYR A C 7
ATOM 6166 O O . TYR A 1 31 ? 4.130 16.675 -17.248 1.00 0.00 13 TYR A O 7
ATOM 6184 N N . TYR A 1 32 ? 3.111 15.607 -15.545 1.00 0.00 14 TYR A N 7
ATOM 6185 C CA . TYR A 1 32 ? 1.719 15.910 -15.961 1.00 0.00 14 TYR A CA 7
ATOM 6186 C C . TYR A 1 32 ? 1.487 17.431 -16.010 1.00 0.00 14 TYR A C 7
ATOM 6187 O O . TYR A 1 32 ? 0.909 17.950 -16.967 1.00 0.00 14 TYR A O 7
ATOM 6205 N N . HIS A 1 33 ? 1.967 18.108 -14.955 1.00 0.00 15 HIS A N 7
ATOM 6206 C CA . HIS A 1 33 ? 1.969 19.577 -14.843 1.00 0.00 15 HIS A CA 7
ATOM 6207 C C . HIS A 1 33 ? 2.763 20.205 -16.003 1.00 0.00 15 HIS A C 7
ATOM 6208 O O . HIS A 1 33 ? 2.401 21.264 -16.508 1.00 0.00 15 HIS A O 7
ATOM 6223 N N . GLN A 1 34 ? 3.848 19.527 -16.400 1.00 0.00 16 GLN A N 7
ATOM 6224 C CA . GLN A 1 34 ? 4.749 19.995 -17.462 1.00 0.00 16 GLN A CA 7
ATOM 6225 C C . GLN A 1 34 ? 4.080 19.943 -18.857 1.00 0.00 16 GLN A C 7
ATOM 6226 O O . GLN A 1 34 ? 4.399 20.771 -19.707 1.00 0.00 16 GLN A O 7
ATOM 6240 N N . LEU A 1 35 ? 3.141 18.998 -19.089 1.00 0.00 17 LEU A N 7
ATOM 6241 C CA . LEU A 1 35 ? 2.405 18.926 -20.387 1.00 0.00 17 LEU A CA 7
ATOM 6242 C C . LEU A 1 35 ? 1.161 19.834 -20.397 1.00 0.00 17 LEU A C 7
ATOM 6243 O O . LEU A 1 35 ? 0.829 20.416 -21.431 1.00 0.00 17 LEU A O 7
ATOM 6259 N N . THR A 1 36 ? 0.447 19.914 -19.260 1.00 0.00 18 THR A N 7
ATOM 6260 C CA . THR A 1 36 ? -0.827 20.665 -19.171 1.00 0.00 18 THR A CA 7
ATOM 6261 C C . THR A 1 36 ? -0.590 22.187 -19.100 1.00 0.00 18 THR A C 7
ATOM 6262 O O . THR A 1 36 ? -1.304 22.973 -19.738 1.00 0.00 18 THR A O 7
ATOM 6273 N N . GLU A 1 37 ? 0.425 22.582 -18.321 1.00 0.00 19 GLU A N 7
ATOM 6274 C CA . GLU A 1 37 ? 0.742 23.994 -18.050 1.00 0.00 19 GLU A CA 7
ATOM 6275 C C . GLU A 1 37 ? 2.122 24.340 -18.622 1.00 0.00 19 GLU A C 7
ATOM 6276 O O . GLU A 1 37 ? 2.258 25.248 -19.452 1.00 0.00 19 GLU A O 7
ATOM 6288 N N . GLY A 1 38 ? 3.144 23.594 -18.183 1.00 0.00 20 GLY A N 7
ATOM 6289 C CA . GLY A 1 38 ? 4.526 23.795 -18.621 1.00 0.00 20 GLY A CA 7
ATOM 6290 C C . GLY A 1 38 ? 5.436 24.110 -17.452 1.00 0.00 20 GLY A C 7
ATOM 6291 O O . GLY A 1 38 ? 5.551 23.310 -16.514 1.00 0.00 20 GLY A O 7
ATOM 6295 N N . CYS A 1 39 ? 6.082 25.280 -17.506 1.00 0.00 21 CYS A N 7
ATOM 6296 C CA . CYS A 1 39 ? 6.997 25.747 -16.446 1.00 0.00 21 CYS A CA 7
ATOM 6297 C C . CYS A 1 39 ? 7.015 27.285 -16.340 1.00 0.00 21 CYS A C 7
ATOM 6298 O O . CYS A 1 39 ? 7.763 27.827 -15.535 1.00 0.00 21 CYS A O 7
ATOM 6305 N N . GLY A 1 40 ? 6.187 27.978 -17.146 1.00 0.00 22 GLY A N 7
ATOM 6306 C CA . GLY A 1 40 ? 6.176 29.452 -17.184 1.00 0.00 22 GLY A CA 7
ATOM 6307 C C . GLY A 1 40 ? 7.212 30.008 -18.157 1.00 0.00 22 GLY A C 7
ATOM 6308 O O . GLY A 1 40 ? 6.949 30.985 -18.872 1.00 0.00 22 GLY A O 7
ATOM 6312 N N . ASN A 1 41 ? 8.406 29.394 -18.137 1.00 0.00 23 ASN A N 7
ATOM 6313 C CA . ASN A 1 41 ? 9.477 29.640 -19.106 1.00 0.00 23 ASN A CA 7
ATOM 6314 C C . ASN A 1 41 ? 8.989 29.304 -20.539 1.00 0.00 23 ASN A C 7
ATOM 6315 O O . ASN A 1 41 ? 8.806 28.122 -20.887 1.00 0.00 23 ASN A O 7
ATOM 6326 N N . GLU A 1 42 ? 8.716 30.365 -21.331 1.00 0.00 24 GLU A N 7
ATOM 6327 C CA . GLU A 1 42 ? 8.326 30.236 -22.747 1.00 0.00 24 GLU A CA 7
ATOM 6328 C C . GLU A 1 42 ? 9.541 29.857 -23.618 1.00 0.00 24 GLU A C 7
ATOM 6329 O O . GLU A 1 42 ? 9.413 29.109 -24.595 1.00 0.00 24 GLU A O 7
ATOM 6341 N N . ALA A 1 43 ? 10.723 30.380 -23.233 1.00 0.00 25 ALA A N 7
ATOM 6342 C CA . ALA A 1 43 ? 12.008 30.069 -23.880 1.00 0.00 25 ALA A CA 7
ATOM 6343 C C . ALA A 1 43 ? 12.592 28.791 -23.260 1.00 0.00 25 ALA A C 7
ATOM 6344 O O . ALA A 1 43 ? 13.652 28.807 -22.628 1.00 0.00 25 ALA A O 7
ATOM 6351 N N . CYS A 1 44 ? 11.847 27.691 -23.415 1.00 0.00 26 CYS A N 7
ATOM 6352 C CA . CYS A 1 44 ? 12.181 26.385 -22.834 1.00 0.00 26 CYS A CA 7
ATOM 6353 C C . CYS A 1 44 ? 12.500 25.383 -23.948 1.00 0.00 26 CYS A C 7
ATOM 6354 O O . CYS A 1 44 ? 11.636 25.097 -24.786 1.00 0.00 26 CYS A O 7
ATOM 6361 N N . THR A 1 45 ? 13.737 24.846 -23.954 1.00 0.00 27 THR A N 7
ATOM 6362 C CA . THR A 1 45 ? 14.220 23.912 -24.991 1.00 0.00 27 THR A CA 7
ATOM 6363 C C . THR A 1 45 ? 13.867 22.443 -24.645 1.00 0.00 27 THR A C 7
ATOM 6364 O O . THR A 1 45 ? 14.744 21.577 -24.524 1.00 0.00 27 THR A O 7
ATOM 6375 N N . ASN A 1 46 ? 12.558 22.182 -24.491 1.00 0.00 28 ASN A N 7
ATOM 6376 C CA . ASN A 1 46 ? 12.037 20.840 -24.185 1.00 0.00 28 ASN A CA 7
ATOM 6377 C C . ASN A 1 46 ? 10.714 20.628 -24.939 1.00 0.00 28 ASN A C 7
ATOM 6378 O O . ASN A 1 46 ? 9.718 21.307 -24.660 1.00 0.00 28 ASN A O 7
ATOM 6389 N N . GLU A 1 47 ? 10.738 19.694 -25.909 1.00 0.00 29 GLU A N 7
ATOM 6390 C CA . GLU A 1 47 ? 9.555 19.289 -26.712 1.00 0.00 29 GLU A CA 7
ATOM 6391 C C . GLU A 1 47 ? 8.465 18.635 -25.829 1.00 0.00 29 GLU A C 7
ATOM 6392 O O . GLU A 1 47 ? 7.270 18.715 -26.134 1.00 0.00 29 GLU A O 7
ATOM 6404 N N . PHE A 1 48 ? 8.917 18.032 -24.711 1.00 0.00 30 PHE A N 7
ATOM 6405 C CA . PHE A 1 48 ? 8.062 17.331 -23.729 1.00 0.00 30 PHE A CA 7
ATOM 6406 C C . PHE A 1 48 ? 7.544 18.318 -22.657 1.00 0.00 30 PHE A C 7
ATOM 6407 O O . PHE A 1 48 ? 7.399 17.957 -21.477 1.00 0.00 30 PHE A O 7
ATOM 6424 N N . CYS A 1 49 ? 7.225 19.550 -23.082 1.00 0.00 31 CYS A N 7
ATOM 6425 C CA . CYS A 1 49 ? 6.874 20.639 -22.168 1.00 0.00 31 CYS A CA 7
ATOM 6426 C C . CYS A 1 49 ? 5.970 21.647 -22.863 1.00 0.00 31 CYS A C 7
ATOM 6427 O O . CYS A 1 49 ? 6.214 21.996 -24.016 1.00 0.00 31 CYS A O 7
ATOM 6434 N N . ALA A 1 50 ? 4.968 22.138 -22.124 1.00 0.00 32 ALA A N 7
ATOM 6435 C CA . ALA A 1 50 ? 4.051 23.182 -22.575 1.00 0.00 32 ALA A CA 7
ATOM 6436 C C . ALA A 1 50 ? 4.673 24.559 -22.340 1.00 0.00 32 ALA A C 7
ATOM 6437 O O . ALA A 1 50 ? 5.670 24.683 -21.607 1.00 0.00 32 ALA A O 7
ATOM 6444 N N . SER A 1 51 ? 4.093 25.571 -23.015 1.00 0.00 33 SER A N 7
ATOM 6445 C CA . SER A 1 51 ? 4.608 26.960 -23.088 1.00 0.00 33 SER A CA 7
ATOM 6446 C C . SER A 1 51 ? 5.895 27.037 -23.954 1.00 0.00 33 SER A C 7
ATOM 6447 O O . SER A 1 51 ? 6.435 28.123 -24.149 1.00 0.00 33 SER A O 7
ATOM 6455 N N . CYS A 1 52 ? 6.337 25.888 -24.527 1.00 0.00 34 CYS A N 7
ATOM 6456 C CA . CYS A 1 52 ? 7.523 25.812 -25.395 1.00 0.00 34 CYS A CA 7
ATOM 6457 C C . CYS A 1 52 ? 7.104 25.965 -26.875 1.00 0.00 34 CYS A C 7
ATOM 6458 O O . CYS A 1 52 ? 5.997 25.536 -27.236 1.00 0.00 34 CYS A O 7
ATOM 6466 N N . PRO A 1 53 ? 7.964 26.595 -27.749 1.00 0.00 35 PRO A N 7
ATOM 6467 C CA . PRO A 1 53 ? 7.706 26.709 -29.214 1.00 0.00 35 PRO A CA 7
ATOM 6468 C C . PRO A 1 53 ? 7.536 25.329 -29.885 1.00 0.00 35 PRO A C 7
ATOM 6469 O O . PRO A 1 53 ? 6.791 25.173 -30.856 1.00 0.00 35 PRO A O 7
ATOM 6480 N N . THR A 1 54 ? 8.245 24.342 -29.314 1.00 0.00 36 THR A N 7
ATOM 6481 C CA . THR A 1 54 ? 8.314 22.964 -29.810 1.00 0.00 36 THR A CA 7
ATOM 6482 C C . THR A 1 54 ? 7.168 22.074 -29.257 1.00 0.00 36 THR A C 7
ATOM 6483 O O . THR A 1 54 ? 7.229 20.847 -29.374 1.00 0.00 36 THR A O 7
ATOM 6494 N N . PHE A 1 55 ? 6.122 22.698 -28.665 1.00 0.00 37 PHE A N 7
ATOM 6495 C CA . PHE A 1 55 ? 4.961 21.967 -28.109 1.00 0.00 37 PHE A CA 7
ATOM 6496 C C . PHE A 1 55 ? 3.738 22.128 -29.028 1.00 0.00 37 PHE A C 7
ATOM 6497 O O . PHE A 1 55 ? 3.446 23.234 -29.502 1.00 0.00 37 PHE A O 7
ATOM 6514 N N . LEU A 1 56 ? 3.037 21.007 -29.269 1.00 0.00 38 LEU A N 7
ATOM 6515 C CA . LEU A 1 56 ? 1.716 20.983 -29.929 1.00 0.00 38 LEU A CA 7
ATOM 6516 C C . LEU A 1 56 ? 0.657 20.637 -28.869 1.00 0.00 38 LEU A C 7
ATOM 6517 O O . LEU A 1 56 ? 0.943 19.868 -27.942 1.00 0.00 38 LEU A O 7
ATOM 6533 N N . ARG A 1 57 ? -0.552 21.215 -29.005 1.00 0.00 39 ARG A N 7
ATOM 6534 C CA . ARG A 1 57 ? -1.659 20.999 -28.050 1.00 0.00 39 ARG A CA 7
ATOM 6535 C C . ARG A 1 57 ? -2.122 19.537 -28.076 1.00 0.00 39 ARG A C 7
ATOM 6536 O O . ARG A 1 57 ? -2.595 19.048 -29.105 1.00 0.00 39 ARG A O 7
ATOM 6557 N N . MET A 1 58 ? -1.937 18.858 -26.939 1.00 0.00 40 MET A N 7
ATOM 6558 C CA . MET A 1 58 ? -2.419 17.494 -26.694 1.00 0.00 40 MET A CA 7
ATOM 6559 C C . MET A 1 58 ? -3.526 17.549 -25.633 1.00 0.00 40 MET A C 7
ATOM 6560 O O . MET A 1 58 ? -3.651 18.545 -24.903 1.00 0.00 40 MET A O 7
ATOM 6574 N N . ASP A 1 59 ? -4.330 16.484 -25.565 1.00 0.00 41 ASP A N 7
ATOM 6575 C CA . ASP A 1 59 ? -5.427 16.360 -24.586 1.00 0.00 41 ASP A CA 7
ATOM 6576 C C . ASP A 1 59 ? -4.878 16.114 -23.178 1.00 0.00 41 ASP A C 7
ATOM 6577 O O . ASP A 1 59 ? -3.698 15.818 -23.018 1.00 0.00 41 ASP A O 7
ATOM 6586 N N . ASN A 1 60 ? -5.755 16.242 -22.166 1.00 0.00 42 ASN A N 7
ATOM 6587 C CA . ASN A 1 60 ? -5.387 16.035 -20.741 1.00 0.00 42 ASN A CA 7
ATOM 6588 C C . ASN A 1 60 ? -5.160 14.545 -20.439 1.00 0.00 42 ASN A C 7
ATOM 6589 O O . ASN A 1 60 ? -4.326 14.196 -19.598 1.00 0.00 42 ASN A O 7
ATOM 6600 N N . ASN A 1 61 ? -5.906 13.675 -21.142 1.00 0.00 43 ASN A N 7
ATOM 6601 C CA . ASN A 1 61 ? -5.704 12.214 -21.091 1.00 0.00 43 ASN A CA 7
ATOM 6602 C C . ASN A 1 61 ? -4.412 11.830 -21.841 1.00 0.00 43 ASN A C 7
ATOM 6603 O O . ASN A 1 61 ? -3.707 10.908 -21.433 1.00 0.00 43 ASN A O 7
ATOM 6614 N N . ALA A 1 62 ? -4.118 12.572 -22.933 1.00 0.00 44 ALA A N 7
ATOM 6615 C CA . ALA A 1 62 ? -2.861 12.423 -23.701 1.00 0.00 44 ALA A CA 7
ATOM 6616 C C . ALA A 1 62 ? -1.657 12.887 -22.864 1.00 0.00 44 ALA A C 7
ATOM 6617 O O . ALA A 1 62 ? -0.570 12.325 -22.970 1.00 0.00 44 ALA A O 7
ATOM 6624 N N . ALA A 1 63 ? -1.896 13.908 -22.020 1.00 0.00 45 ALA A N 7
ATOM 6625 C CA . ALA A 1 63 ? -0.895 14.483 -21.106 1.00 0.00 45 ALA A CA 7
ATOM 6626 C C . ALA A 1 63 ? -0.657 13.550 -19.910 1.00 0.00 45 ALA A C 7
ATOM 6627 O O . ALA A 1 63 ? 0.428 13.551 -19.336 1.00 0.00 45 ALA A O 7
ATOM 6634 N N . ALA A 1 64 ? -1.700 12.773 -19.540 1.00 0.00 46 ALA A N 7
ATOM 6635 C CA . ALA A 1 64 ? -1.614 11.734 -18.489 1.00 0.00 46 ALA A CA 7
ATOM 6636 C C . ALA A 1 64 ? -0.764 10.552 -18.968 1.00 0.00 46 ALA A C 7
ATOM 6637 O O . ALA A 1 64 ? 0.088 10.046 -18.228 1.00 0.00 46 ALA A O 7
ATOM 6644 N N . ILE A 1 65 ? -1.001 10.134 -20.228 1.00 0.00 47 ILE A N 7
ATOM 6645 C CA . ILE A 1 65 ? -0.180 9.116 -20.910 1.00 0.00 47 ILE A CA 7
ATOM 6646 C C . ILE A 1 65 ? 1.277 9.596 -20.990 1.00 0.00 47 ILE A C 7
ATOM 6647 O O . ILE A 1 65 ? 2.198 8.854 -20.638 1.00 0.00 47 ILE A O 7
ATOM 6663 N N . LYS A 1 66 ? 1.449 10.866 -21.405 1.00 0.00 48 LYS A N 7
ATOM 6664 C CA . LYS A 1 66 ? 2.766 11.488 -21.597 1.00 0.00 48 LYS A CA 7
ATOM 6665 C C . LYS A 1 66 ? 3.498 11.653 -20.254 1.00 0.00 48 LYS A C 7
ATOM 6666 O O . LYS A 1 66 ? 4.710 11.578 -20.208 1.00 0.00 48 LYS A O 7
ATOM 6685 N N . ALA A 1 67 ? 2.731 11.858 -19.172 1.00 0.00 49 ALA A N 7
ATOM 6686 C CA . ALA A 1 67 ? 3.261 11.921 -17.792 1.00 0.00 49 ALA A CA 7
ATOM 6687 C C . ALA A 1 67 ? 3.965 10.608 -17.422 1.00 0.00 49 ALA A C 7
ATOM 6688 O O . ALA A 1 67 ? 5.071 10.629 -16.879 1.00 0.00 49 ALA A O 7
ATOM 6695 N N . LEU A 1 68 ? 3.311 9.478 -17.756 1.00 0.00 50 LEU A N 7
ATOM 6696 C CA . LEU A 1 68 ? 3.879 8.122 -17.561 1.00 0.00 50 LEU A CA 7
ATOM 6697 C C . LEU A 1 68 ? 5.053 7.846 -18.536 1.00 0.00 50 LEU A C 7
ATOM 6698 O O . LEU A 1 68 ? 5.989 7.137 -18.170 1.00 0.00 50 LEU A O 7
ATOM 6714 N N . GLU A 1 69 ? 4.976 8.399 -19.771 1.00 0.00 51 GLU A N 7
ATOM 6715 C CA . GLU A 1 69 ? 6.056 8.290 -20.782 1.00 0.00 51 GLU A CA 7
ATOM 6716 C C . GLU A 1 69 ? 7.359 8.892 -20.230 1.00 0.00 51 GLU A C 7
ATOM 6717 O O . GLU A 1 69 ? 8.394 8.233 -20.181 1.00 0.00 51 GLU A O 7
ATOM 6729 N N . LEU A 1 70 ? 7.253 10.143 -19.772 1.00 0.00 52 LEU A N 7
ATOM 6730 C CA . LEU A 1 70 ? 8.388 10.933 -19.283 1.00 0.00 52 LEU A CA 7
ATOM 6731 C C . LEU A 1 70 ? 8.858 10.438 -17.916 1.00 0.00 52 LEU A C 7
ATOM 6732 O O . LEU A 1 70 ? 10.002 10.664 -17.540 1.00 0.00 52 LEU A O 7
ATOM 6748 N N . TYR A 1 71 ? 7.945 9.804 -17.173 1.00 0.00 53 TYR A N 7
ATOM 6749 C CA . TYR A 1 71 ? 8.250 9.193 -15.875 1.00 0.00 53 TYR A CA 7
ATOM 6750 C C . TYR A 1 71 ? 9.238 8.022 -16.038 1.00 0.00 53 TYR A C 7
ATOM 6751 O O . TYR A 1 71 ? 10.280 7.980 -15.370 1.00 0.00 53 TYR A O 7
ATOM 6769 N N . LYS A 1 72 ? 8.905 7.094 -16.957 1.00 0.00 54 LYS A N 7
ATOM 6770 C CA . LYS A 1 72 ? 9.658 5.841 -17.133 1.00 0.00 54 LYS A CA 7
ATOM 6771 C C . LYS A 1 72 ? 10.990 6.075 -17.874 1.00 0.00 54 LYS A C 7
ATOM 6772 O O . LYS A 1 72 ? 11.987 5.420 -17.564 1.00 0.00 54 LYS A O 7
ATOM 6791 N N . ILE A 1 73 ? 11.009 7.011 -18.846 1.00 0.00 55 ILE A N 7
ATOM 6792 C CA . ILE A 1 73 ? 12.249 7.367 -19.581 1.00 0.00 55 ILE A CA 7
ATOM 6793 C C . ILE A 1 73 ? 13.066 8.431 -18.803 1.00 0.00 55 ILE A C 7
ATOM 6794 O O . ILE A 1 73 ? 14.233 8.672 -19.126 1.00 0.00 55 ILE A O 7
ATOM 6810 N N . ASN A 1 74 ? 12.422 9.044 -17.775 1.00 0.00 56 ASN A N 7
ATOM 6811 C CA . ASN A 1 74 ? 13.014 10.099 -16.920 1.00 0.00 56 ASN A CA 7
ATOM 6812 C C . ASN A 1 74 ? 13.476 11.291 -17.785 1.00 0.00 56 ASN A C 7
ATOM 6813 O O . ASN A 1 74 ? 14.655 11.664 -17.790 1.00 0.00 56 ASN A O 7
ATOM 6824 N N . ALA A 1 75 ? 12.515 11.864 -18.533 1.00 0.00 57 ALA A N 7
ATOM 6825 C CA . ALA A 1 75 ? 12.763 12.973 -19.472 1.00 0.00 57 ALA A CA 7
ATOM 6826 C C . ALA A 1 75 ? 13.012 14.304 -18.738 1.00 0.00 57 ALA A C 7
ATOM 6827 O O . ALA A 1 75 ? 12.957 14.368 -17.501 1.00 0.00 57 ALA A O 7
ATOM 6834 N N . LYS A 1 76 ? 13.273 15.360 -19.536 1.00 0.00 58 LYS A N 7
ATOM 6835 C CA . LYS A 1 76 ? 13.672 16.692 -19.050 1.00 0.00 58 LYS A CA 7
ATOM 6836 C C . LYS A 1 76 ? 12.576 17.321 -18.177 1.00 0.00 58 LYS A C 7
ATOM 6837 O O . LYS A 1 76 ? 11.575 17.827 -18.687 1.00 0.00 58 LYS A O 7
ATOM 6856 N N . LEU A 1 77 ? 12.759 17.213 -16.858 1.00 0.00 59 LEU A N 7
ATOM 6857 C CA . LEU A 1 77 ? 11.839 17.786 -15.867 1.00 0.00 59 LEU A CA 7
ATOM 6858 C C . LEU A 1 77 ? 12.305 19.208 -15.496 1.00 0.00 59 LEU A C 7
ATOM 6859 O O . LEU A 1 77 ? 13.457 19.407 -15.087 1.00 0.00 59 LEU A O 7
ATOM 6875 N N . CYS A 1 78 ? 11.396 20.184 -15.640 1.00 0.00 60 CYS A N 7
ATOM 6876 C CA . CYS A 1 78 ? 11.696 21.623 -15.481 1.00 0.00 60 CYS A CA 7
ATOM 6877 C C . CYS A 1 78 ? 11.594 22.119 -14.019 1.00 0.00 60 CYS A C 7
ATOM 6878 O O . CYS A 1 78 ? 11.693 23.329 -13.781 1.00 0.00 60 CYS A O 7
ATOM 6885 N N . ASP A 1 79 ? 11.408 21.202 -13.053 1.00 0.00 61 ASP A N 7
ATOM 6886 C CA . ASP A 1 79 ? 11.326 21.553 -11.620 1.00 0.00 61 ASP A CA 7
ATOM 6887 C C . ASP A 1 79 ? 12.724 21.916 -11.046 1.00 0.00 61 ASP A C 7
ATOM 6888 O O . ASP A 1 79 ? 13.718 21.265 -11.407 1.00 0.00 61 ASP A O 7
ATOM 6897 N N . PRO A 1 80 ? 12.803 22.980 -10.160 1.00 0.00 62 PRO A N 7
ATOM 6898 C CA . PRO A 1 80 ? 14.069 23.430 -9.509 1.00 0.00 62 PRO A CA 7
ATOM 6899 C C . PRO A 1 80 ? 14.827 22.300 -8.771 1.00 0.00 62 PRO A C 7
ATOM 6900 O O . PRO A 1 80 ? 14.216 21.500 -8.058 1.00 0.00 62 PRO A O 7
ATOM 6911 N N . HIS A 1 81 ? 16.161 22.265 -8.941 1.00 0.00 63 HIS A N 7
ATOM 6912 C CA . HIS A 1 81 ? 17.034 21.215 -8.373 1.00 0.00 63 HIS A CA 7
ATOM 6913 C C . HIS A 1 81 ? 17.765 21.750 -7.110 1.00 0.00 63 HIS A C 7
ATOM 6914 O O . HIS A 1 81 ? 18.228 22.893 -7.121 1.00 0.00 63 HIS A O 7
ATOM 6929 N N . PRO A 1 82 ? 17.855 20.944 -5.991 1.00 0.00 64 PRO A N 7
ATOM 6930 C CA . PRO A 1 82 ? 18.535 21.360 -4.731 1.00 0.00 64 PRO A CA 7
ATOM 6931 C C . PRO A 1 82 ? 20.082 21.500 -4.904 1.00 0.00 64 PRO A C 7
ATOM 6932 O O . PRO A 1 82 ? 20.550 22.625 -5.173 1.00 0.00 64 PRO A O 7
ATOM 6945 N N . MET A 1 19 ? 9.963 3.112 -4.221 1.00 0.00 1 MET A N 8
ATOM 6946 C CA . MET A 1 19 ? 9.315 2.480 -3.049 1.00 0.00 1 MET A CA 8
ATOM 6947 C C . MET A 1 19 ? 8.225 3.401 -2.461 1.00 0.00 1 MET A C 8
ATOM 6948 O O . MET A 1 19 ? 7.193 2.924 -1.972 1.00 0.00 1 MET A O 8
ATOM 6962 N N . LYS A 1 20 ? 8.473 4.724 -2.518 1.00 0.00 2 LYS A N 8
ATOM 6963 C CA . LYS A 1 20 ? 7.577 5.746 -1.973 1.00 0.00 2 LYS A CA 8
ATOM 6964 C C . LYS A 1 20 ? 6.641 6.248 -3.087 1.00 0.00 2 LYS A C 8
ATOM 6965 O O . LYS A 1 20 ? 7.056 7.010 -3.969 1.00 0.00 2 LYS A O 8
ATOM 6984 N N . ARG A 1 21 ? 5.380 5.786 -3.036 1.00 0.00 3 ARG A N 8
ATOM 6985 C CA . ARG A 1 21 ? 4.347 6.095 -4.051 1.00 0.00 3 ARG A CA 8
ATOM 6986 C C . ARG A 1 21 ? 3.930 7.577 -4.021 1.00 0.00 3 ARG A C 8
ATOM 6987 O O . ARG A 1 21 ? 3.306 8.039 -4.963 1.00 0.00 3 ARG A O 8
ATOM 7008 N N . ALA A 1 22 ? 4.268 8.297 -2.935 1.00 0.00 4 ALA A N 8
ATOM 7009 C CA . ALA A 1 22 ? 4.037 9.746 -2.827 1.00 0.00 4 ALA A CA 8
ATOM 7010 C C . ALA A 1 22 ? 5.061 10.506 -3.684 1.00 0.00 4 ALA A C 8
ATOM 7011 O O . ALA A 1 22 ? 4.705 11.437 -4.402 1.00 0.00 4 ALA A O 8
ATOM 7018 N N . ALA A 1 23 ? 6.333 10.063 -3.614 1.00 0.00 5 ALA A N 8
ATOM 7019 C CA . ALA A 1 23 ? 7.436 10.621 -4.427 1.00 0.00 5 ALA A CA 8
ATOM 7020 C C . ALA A 1 23 ? 7.254 10.253 -5.904 1.00 0.00 5 ALA A C 8
ATOM 7021 O O . ALA A 1 23 ? 7.597 11.036 -6.791 1.00 0.00 5 ALA A O 8
ATOM 7028 N N . ALA A 1 24 ? 6.712 9.042 -6.139 1.00 0.00 6 ALA A N 8
ATOM 7029 C CA . ALA A 1 24 ? 6.377 8.547 -7.481 1.00 0.00 6 ALA A CA 8
ATOM 7030 C C . ALA A 1 24 ? 5.224 9.362 -8.081 1.00 0.00 6 ALA A C 8
ATOM 7031 O O . ALA A 1 24 ? 5.305 9.784 -9.228 1.00 0.00 6 ALA A O 8
ATOM 7038 N N . LYS A 1 25 ? 4.173 9.597 -7.265 1.00 0.00 7 LYS A N 8
ATOM 7039 C CA . LYS A 1 25 ? 2.971 10.354 -7.676 1.00 0.00 7 LYS A CA 8
ATOM 7040 C C . LYS A 1 25 ? 3.330 11.810 -7.995 1.00 0.00 7 LYS A C 8
ATOM 7041 O O . LYS A 1 25 ? 2.831 12.370 -8.965 1.00 0.00 7 LYS A O 8
ATOM 7060 N N . HIS A 1 26 ? 4.201 12.398 -7.151 1.00 0.00 8 HIS A N 8
ATOM 7061 C CA . HIS A 1 26 ? 4.702 13.775 -7.328 1.00 0.00 8 HIS A CA 8
ATOM 7062 C C . HIS A 1 26 ? 5.608 13.880 -8.556 1.00 0.00 8 HIS A C 8
ATOM 7063 O O . HIS A 1 26 ? 5.611 14.905 -9.212 1.00 0.00 8 HIS A O 8
ATOM 7078 N N . LEU A 1 27 ? 6.359 12.813 -8.862 1.00 0.00 9 LEU A N 8
ATOM 7079 C CA . LEU A 1 27 ? 7.253 12.774 -10.039 1.00 0.00 9 LEU A CA 8
ATOM 7080 C C . LEU A 1 27 ? 6.408 12.764 -11.335 1.00 0.00 9 LEU A C 8
ATOM 7081 O O . LEU A 1 27 ? 6.681 13.518 -12.278 1.00 0.00 9 LEU A O 8
ATOM 7097 N N . ILE A 1 28 ? 5.362 11.917 -11.336 1.00 0.00 10 ILE A N 8
ATOM 7098 C CA . ILE A 1 28 ? 4.365 11.846 -12.424 1.00 0.00 10 ILE A CA 8
ATOM 7099 C C . ILE A 1 28 ? 3.584 13.179 -12.513 1.00 0.00 10 ILE A C 8
ATOM 7100 O O . ILE A 1 28 ? 3.203 13.611 -13.605 1.00 0.00 10 ILE A O 8
ATOM 7116 N N . GLU A 1 29 ? 3.356 13.804 -11.334 1.00 0.00 11 GLU A N 8
ATOM 7117 C CA . GLU A 1 29 ? 2.663 15.101 -11.204 1.00 0.00 11 GLU A CA 8
ATOM 7118 C C . GLU A 1 29 ? 3.467 16.174 -11.920 1.00 0.00 11 GLU A C 8
ATOM 7119 O O . GLU A 1 29 ? 2.892 16.977 -12.622 1.00 0.00 11 GLU A O 8
ATOM 7131 N N . ARG A 1 30 ? 4.801 16.149 -11.750 1.00 0.00 12 ARG A N 8
ATOM 7132 C CA . ARG A 1 30 ? 5.704 17.144 -12.359 1.00 0.00 12 ARG A CA 8
ATOM 7133 C C . ARG A 1 30 ? 5.762 16.991 -13.884 1.00 0.00 12 ARG A C 8
ATOM 7134 O O . ARG A 1 30 ? 5.913 17.982 -14.590 1.00 0.00 12 ARG A O 8
ATOM 7155 N N . TYR A 1 31 ? 5.652 15.739 -14.379 1.00 0.00 13 TYR A N 8
ATOM 7156 C CA . TYR A 1 31 ? 5.599 15.457 -15.832 1.00 0.00 13 TYR A CA 8
ATOM 7157 C C . TYR A 1 31 ? 4.251 15.910 -16.437 1.00 0.00 13 TYR A C 8
ATOM 7158 O O . TYR A 1 31 ? 4.226 16.496 -17.517 1.00 0.00 13 TYR A O 8
ATOM 7176 N N . TYR A 1 32 ? 3.144 15.636 -15.724 1.00 0.00 14 TYR A N 8
ATOM 7177 C CA . TYR A 1 32 ? 1.775 16.008 -16.164 1.00 0.00 14 TYR A CA 8
ATOM 7178 C C . TYR A 1 32 ? 1.598 17.539 -16.127 1.00 0.00 14 TYR A C 8
ATOM 7179 O O . TYR A 1 32 ? 0.988 18.136 -17.023 1.00 0.00 14 TYR A O 8
ATOM 7197 N N . HIS A 1 33 ? 2.168 18.138 -15.072 1.00 0.00 15 HIS A N 8
ATOM 7198 C CA . HIS A 1 33 ? 2.197 19.595 -14.848 1.00 0.00 15 HIS A CA 8
ATOM 7199 C C . HIS A 1 33 ? 3.007 20.242 -15.965 1.00 0.00 15 HIS A C 8
ATOM 7200 O O . HIS A 1 33 ? 2.633 21.285 -16.479 1.00 0.00 15 HIS A O 8
ATOM 7215 N N . GLN A 1 34 ? 4.127 19.582 -16.317 1.00 0.00 16 GLN A N 8
ATOM 7216 C CA . GLN A 1 34 ? 5.040 20.022 -17.376 1.00 0.00 16 GLN A CA 8
ATOM 7217 C C . GLN A 1 34 ? 4.313 20.087 -18.731 1.00 0.00 16 GLN A C 8
ATOM 7218 O O . GLN A 1 34 ? 4.566 20.983 -19.517 1.00 0.00 16 GLN A O 8
ATOM 7232 N N . LEU A 1 35 ? 3.392 19.143 -18.971 1.00 0.00 17 LEU A N 8
ATOM 7233 C CA . LEU A 1 35 ? 2.611 19.081 -20.226 1.00 0.00 17 LEU A CA 8
ATOM 7234 C C . LEU A 1 35 ? 1.502 20.156 -20.270 1.00 0.00 17 LEU A C 8
ATOM 7235 O O . LEU A 1 35 ? 1.296 20.806 -21.303 1.00 0.00 17 LEU A O 8
ATOM 7251 N N . THR A 1 36 ? 0.785 20.325 -19.150 1.00 0.00 18 THR A N 8
ATOM 7252 C CA . THR A 1 36 ? -0.397 21.206 -19.072 1.00 0.00 18 THR A CA 8
ATOM 7253 C C . THR A 1 36 ? 0.005 22.687 -18.913 1.00 0.00 18 THR A C 8
ATOM 7254 O O . THR A 1 36 ? -0.359 23.544 -19.730 1.00 0.00 18 THR A O 8
ATOM 7265 N N . GLU A 1 37 ? 0.750 22.963 -17.838 1.00 0.00 19 GLU A N 8
ATOM 7266 C CA . GLU A 1 37 ? 1.132 24.322 -17.418 1.00 0.00 19 GLU A CA 8
ATOM 7267 C C . GLU A 1 37 ? 2.539 24.679 -17.934 1.00 0.00 19 GLU A C 8
ATOM 7268 O O . GLU A 1 37 ? 2.759 25.771 -18.469 1.00 0.00 19 GLU A O 8
ATOM 7280 N N . GLY A 1 38 ? 3.477 23.732 -17.787 1.00 0.00 20 GLY A N 8
ATOM 7281 C CA . GLY A 1 38 ? 4.867 23.923 -18.191 1.00 0.00 20 GLY A CA 8
ATOM 7282 C C . GLY A 1 38 ? 5.749 24.316 -17.024 1.00 0.00 20 GLY A C 8
ATOM 7283 O O . GLY A 1 38 ? 5.989 23.504 -16.126 1.00 0.00 20 GLY A O 8
ATOM 7287 N N . CYS A 1 39 ? 6.225 25.565 -17.049 1.00 0.00 21 CYS A N 8
ATOM 7288 C CA . CYS A 1 39 ? 7.122 26.120 -16.009 1.00 0.00 21 CYS A CA 8
ATOM 7289 C C . CYS A 1 39 ? 7.086 27.658 -15.984 1.00 0.00 21 CYS A C 8
ATOM 7290 O O . CYS A 1 39 ? 7.901 28.281 -15.292 1.00 0.00 21 CYS A O 8
ATOM 7297 N N . GLY A 1 40 ? 6.155 28.275 -16.747 1.00 0.00 22 GLY A N 8
ATOM 7298 C CA . GLY A 1 40 ? 6.079 29.742 -16.847 1.00 0.00 22 GLY A CA 8
ATOM 7299 C C . GLY A 1 40 ? 7.007 30.337 -17.911 1.00 0.00 22 GLY A C 8
ATOM 7300 O O . GLY A 1 40 ? 6.689 31.381 -18.484 1.00 0.00 22 GLY A O 8
ATOM 7304 N N . ASN A 1 41 ? 8.179 29.686 -18.120 1.00 0.00 23 ASN A N 8
ATOM 7305 C CA . ASN A 1 41 ? 9.258 30.172 -19.008 1.00 0.00 23 ASN A CA 8
ATOM 7306 C C . ASN A 1 41 ? 8.769 30.443 -20.443 1.00 0.00 23 ASN A C 8
ATOM 7307 O O . ASN A 1 41 ? 8.447 29.500 -21.177 1.00 0.00 23 ASN A O 8
ATOM 7318 N N . GLU A 1 42 ? 8.744 31.742 -20.808 1.00 0.00 24 GLU A N 8
ATOM 7319 C CA . GLU A 1 42 ? 8.351 32.243 -22.140 1.00 0.00 24 GLU A CA 8
ATOM 7320 C C . GLU A 1 42 ? 9.094 31.510 -23.281 1.00 0.00 24 GLU A C 8
ATOM 7321 O O . GLU A 1 42 ? 8.467 30.956 -24.192 1.00 0.00 24 GLU A O 8
ATOM 7333 N N . ALA A 1 43 ? 10.433 31.515 -23.200 1.00 0.00 25 ALA A N 8
ATOM 7334 C CA . ALA A 1 43 ? 11.312 30.919 -24.226 1.00 0.00 25 ALA A CA 8
ATOM 7335 C C . ALA A 1 43 ? 11.923 29.598 -23.714 1.00 0.00 25 ALA A C 8
ATOM 7336 O O . ALA A 1 43 ? 13.140 29.380 -23.810 1.00 0.00 25 ALA A O 8
ATOM 7343 N N . CYS A 1 44 ? 11.063 28.716 -23.165 1.00 0.00 26 CYS A N 8
ATOM 7344 C CA . CYS A 1 44 ? 11.491 27.396 -22.665 1.00 0.00 26 CYS A CA 8
ATOM 7345 C C . CYS A 1 44 ? 11.908 26.466 -23.829 1.00 0.00 26 CYS A C 8
ATOM 7346 O O . CYS A 1 44 ? 11.253 26.448 -24.879 1.00 0.00 26 CYS A O 8
ATOM 7353 N N . THR A 1 45 ? 12.988 25.686 -23.617 1.00 0.00 27 THR A N 8
ATOM 7354 C CA . THR A 1 45 ? 13.559 24.779 -24.625 1.00 0.00 27 THR A CA 8
ATOM 7355 C C . THR A 1 45 ? 13.415 23.299 -24.164 1.00 0.00 27 THR A C 8
ATOM 7356 O O . THR A 1 45 ? 14.341 22.686 -23.609 1.00 0.00 27 THR A O 8
ATOM 7367 N N . ASN A 1 46 ? 12.191 22.769 -24.334 1.00 0.00 28 ASN A N 8
ATOM 7368 C CA . ASN A 1 46 ? 11.887 21.335 -24.140 1.00 0.00 28 ASN A CA 8
ATOM 7369 C C . ASN A 1 46 ? 10.549 21.004 -24.817 1.00 0.00 28 ASN A C 8
ATOM 7370 O O . ASN A 1 46 ? 9.514 21.563 -24.455 1.00 0.00 28 ASN A O 8
ATOM 7381 N N . GLU A 1 47 ? 10.587 20.061 -25.770 1.00 0.00 29 GLU A N 8
ATOM 7382 C CA . GLU A 1 47 ? 9.426 19.659 -26.591 1.00 0.00 29 GLU A CA 8
ATOM 7383 C C . GLU A 1 47 ? 8.342 18.934 -25.762 1.00 0.00 29 GLU A C 8
ATOM 7384 O O . GLU A 1 47 ? 7.209 18.768 -26.224 1.00 0.00 29 GLU A O 8
ATOM 7396 N N . PHE A 1 48 ? 8.720 18.489 -24.547 1.00 0.00 30 PHE A N 8
ATOM 7397 C CA . PHE A 1 48 ? 7.814 17.805 -23.600 1.00 0.00 30 PHE A CA 8
ATOM 7398 C C . PHE A 1 48 ? 7.291 18.774 -22.516 1.00 0.00 30 PHE A C 8
ATOM 7399 O O . PHE A 1 48 ? 6.718 18.335 -21.513 1.00 0.00 30 PHE A O 8
ATOM 7416 N N . CYS A 1 49 ? 7.456 20.089 -22.739 1.00 0.00 31 CYS A N 8
ATOM 7417 C CA . CYS A 1 49 ? 7.087 21.130 -21.757 1.00 0.00 31 CYS A CA 8
ATOM 7418 C C . CYS A 1 49 ? 6.208 22.193 -22.418 1.00 0.00 31 CYS A C 8
ATOM 7419 O O . CYS A 1 49 ? 6.514 22.634 -23.518 1.00 0.00 31 CYS A O 8
ATOM 7426 N N . ALA A 1 50 ? 5.140 22.612 -21.733 1.00 0.00 32 ALA A N 8
ATOM 7427 C CA . ALA A 1 50 ? 4.263 23.696 -22.182 1.00 0.00 32 ALA A CA 8
ATOM 7428 C C . ALA A 1 50 ? 4.976 25.034 -21.989 1.00 0.00 32 ALA A C 8
ATOM 7429 O O . ALA A 1 50 ? 5.962 25.118 -21.228 1.00 0.00 32 ALA A O 8
ATOM 7436 N N . SER A 1 51 ? 4.483 26.060 -22.714 1.00 0.00 33 SER A N 8
ATOM 7437 C CA . SER A 1 51 ? 5.135 27.380 -22.840 1.00 0.00 33 SER A CA 8
ATOM 7438 C C . SER A 1 51 ? 6.468 27.267 -23.645 1.00 0.00 33 SER A C 8
ATOM 7439 O O . SER A 1 51 ? 7.282 28.200 -23.665 1.00 0.00 33 SER A O 8
ATOM 7447 N N . CYS A 1 52 ? 6.679 26.101 -24.306 1.00 0.00 34 CYS A N 8
ATOM 7448 C CA . CYS A 1 52 ? 7.746 25.911 -25.302 1.00 0.00 34 CYS A CA 8
ATOM 7449 C C . CYS A 1 52 ? 7.137 26.000 -26.719 1.00 0.00 34 CYS A C 8
ATOM 7450 O O . CYS A 1 52 ? 6.019 25.494 -26.931 1.00 0.00 34 CYS A O 8
ATOM 7458 N N . PRO A 1 53 ? 7.841 26.650 -27.700 1.00 0.00 35 PRO A N 8
ATOM 7459 C CA . PRO A 1 53 ? 7.389 26.707 -29.121 1.00 0.00 35 PRO A CA 8
ATOM 7460 C C . PRO A 1 53 ? 7.365 25.307 -29.786 1.00 0.00 35 PRO A C 8
ATOM 7461 O O . PRO A 1 53 ? 6.558 25.048 -30.675 1.00 0.00 35 PRO A O 8
ATOM 7472 N N . THR A 1 54 ? 8.249 24.411 -29.312 1.00 0.00 36 THR A N 8
ATOM 7473 C CA . THR A 1 54 ? 8.423 23.047 -29.861 1.00 0.00 36 THR A CA 8
ATOM 7474 C C . THR A 1 54 ? 7.431 22.025 -29.262 1.00 0.00 36 THR A C 8
ATOM 7475 O O . THR A 1 54 ? 7.435 20.847 -29.659 1.00 0.00 36 THR A O 8
ATOM 7486 N N . PHE A 1 55 ? 6.593 22.476 -28.308 1.00 0.00 37 PHE A N 8
ATOM 7487 C CA . PHE A 1 55 ? 5.612 21.605 -27.639 1.00 0.00 37 PHE A CA 8
ATOM 7488 C C . PHE A 1 55 ? 4.379 21.381 -28.531 1.00 0.00 37 PHE A C 8
ATOM 7489 O O . PHE A 1 55 ? 3.745 22.339 -28.983 1.00 0.00 37 PHE A O 8
ATOM 7506 N N . LEU A 1 56 ? 4.053 20.105 -28.769 1.00 0.00 38 LEU A N 8
ATOM 7507 C CA . LEU A 1 56 ? 2.800 19.701 -29.408 1.00 0.00 38 LEU A CA 8
ATOM 7508 C C . LEU A 1 56 ? 1.719 19.573 -28.318 1.00 0.00 38 LEU A C 8
ATOM 7509 O O . LEU A 1 56 ? 1.880 18.775 -27.381 1.00 0.00 38 LEU A O 8
ATOM 7525 N N . ARG A 1 57 ? 0.644 20.383 -28.422 1.00 0.00 39 ARG A N 8
ATOM 7526 C CA . ARG A 1 57 ? -0.479 20.351 -27.462 1.00 0.00 39 ARG A CA 8
ATOM 7527 C C . ARG A 1 57 ? -1.248 19.018 -27.565 1.00 0.00 39 ARG A C 8
ATOM 7528 O O . ARG A 1 57 ? -1.241 18.350 -28.609 1.00 0.00 39 ARG A O 8
ATOM 7549 N N . MET A 1 58 ? -1.922 18.666 -26.469 1.00 0.00 40 MET A N 8
ATOM 7550 C CA . MET A 1 58 ? -2.455 17.315 -26.235 1.00 0.00 40 MET A CA 8
ATOM 7551 C C . MET A 1 58 ? -3.856 17.366 -25.609 1.00 0.00 40 MET A C 8
ATOM 7552 O O . MET A 1 58 ? -4.329 18.431 -25.195 1.00 0.00 40 MET A O 8
ATOM 7566 N N . ASP A 1 59 ? -4.500 16.194 -25.569 1.00 0.00 41 ASP A N 8
ATOM 7567 C CA . ASP A 1 59 ? -5.741 15.958 -24.803 1.00 0.00 41 ASP A CA 8
ATOM 7568 C C . ASP A 1 59 ? -5.373 15.550 -23.353 1.00 0.00 41 ASP A C 8
ATOM 7569 O O . ASP A 1 59 ? -4.211 15.229 -23.095 1.00 0.00 41 ASP A O 8
ATOM 7578 N N . ASN A 1 60 ? -6.356 15.550 -22.417 1.00 0.00 42 ASN A N 8
ATOM 7579 C CA . ASN A 1 60 ? -6.126 15.186 -20.994 1.00 0.00 42 ASN A CA 8
ATOM 7580 C C . ASN A 1 60 ? -5.699 13.709 -20.849 1.00 0.00 42 ASN A C 8
ATOM 7581 O O . ASN A 1 60 ? -4.867 13.380 -19.996 1.00 0.00 42 ASN A O 8
ATOM 7592 N N . ASN A 1 61 ? -6.266 12.839 -21.709 1.00 0.00 43 ASN A N 8
ATOM 7593 C CA . ASN A 1 61 ? -5.914 11.407 -21.752 1.00 0.00 43 ASN A CA 8
ATOM 7594 C C . ASN A 1 61 ? -4.509 11.233 -22.329 1.00 0.00 43 ASN A C 8
ATOM 7595 O O . ASN A 1 61 ? -3.723 10.435 -21.826 1.00 0.00 43 ASN A O 8
ATOM 7606 N N . ALA A 1 62 ? -4.216 12.018 -23.388 1.00 0.00 44 ALA A N 8
ATOM 7607 C CA . ALA A 1 62 ? -2.901 12.025 -24.054 1.00 0.00 44 ALA A CA 8
ATOM 7608 C C . ALA A 1 62 ? -1.799 12.494 -23.092 1.00 0.00 44 ALA A C 8
ATOM 7609 O O . ALA A 1 62 ? -0.700 11.960 -23.117 1.00 0.00 44 ALA A O 8
ATOM 7616 N N . ALA A 1 63 ? -2.142 13.472 -22.230 1.00 0.00 45 ALA A N 8
ATOM 7617 C CA . ALA A 1 63 ? -1.230 14.041 -21.220 1.00 0.00 45 ALA A CA 8
ATOM 7618 C C . ALA A 1 63 ? -0.995 13.049 -20.076 1.00 0.00 45 ALA A C 8
ATOM 7619 O O . ALA A 1 63 ? 0.096 12.993 -19.517 1.00 0.00 45 ALA A O 8
ATOM 7626 N N . ALA A 1 64 ? -2.043 12.282 -19.727 1.00 0.00 46 ALA A N 8
ATOM 7627 C CA . ALA A 1 64 ? -1.969 11.241 -18.687 1.00 0.00 46 ALA A CA 8
ATOM 7628 C C . ALA A 1 64 ? -0.990 10.127 -19.101 1.00 0.00 46 ALA A C 8
ATOM 7629 O O . ALA A 1 64 ? -0.077 9.767 -18.337 1.00 0.00 46 ALA A O 8
ATOM 7636 N N . ILE A 1 65 ? -1.186 9.623 -20.340 1.00 0.00 47 ILE A N 8
ATOM 7637 C CA . ILE A 1 65 ? -0.318 8.599 -20.949 1.00 0.00 47 ILE A CA 8
ATOM 7638 C C . ILE A 1 65 ? 1.118 9.131 -21.057 1.00 0.00 47 ILE A C 8
ATOM 7639 O O . ILE A 1 65 ? 2.051 8.492 -20.581 1.00 0.00 47 ILE A O 8
ATOM 7655 N N . LYS A 1 66 ? 1.246 10.343 -21.645 1.00 0.00 48 LYS A N 8
ATOM 7656 C CA . LYS A 1 66 ? 2.544 10.962 -21.976 1.00 0.00 48 LYS A CA 8
ATOM 7657 C C . LYS A 1 66 ? 3.383 11.163 -20.708 1.00 0.00 48 LYS A C 8
ATOM 7658 O O . LYS A 1 66 ? 4.571 10.901 -20.720 1.00 0.00 48 LYS A O 8
ATOM 7677 N N . ALA A 1 67 ? 2.724 11.599 -19.614 1.00 0.00 49 ALA A N 8
ATOM 7678 C CA . ALA A 1 67 ? 3.375 11.820 -18.304 1.00 0.00 49 ALA A CA 8
ATOM 7679 C C . ALA A 1 67 ? 3.976 10.519 -17.759 1.00 0.00 49 ALA A C 8
ATOM 7680 O O . ALA A 1 67 ? 5.108 10.518 -17.264 1.00 0.00 49 ALA A O 8
ATOM 7687 N N . LEU A 1 68 ? 3.208 9.417 -17.882 1.00 0.00 50 LEU A N 8
ATOM 7688 C CA . LEU A 1 68 ? 3.666 8.069 -17.483 1.00 0.00 50 LEU A CA 8
ATOM 7689 C C . LEU A 1 68 ? 4.815 7.572 -18.387 1.00 0.00 50 LEU A C 8
ATOM 7690 O O . LEU A 1 68 ? 5.724 6.899 -17.898 1.00 0.00 50 LEU A O 8
ATOM 7706 N N . GLU A 1 69 ? 4.768 7.908 -19.694 1.00 0.00 51 GLU A N 8
ATOM 7707 C CA . GLU A 1 69 ? 5.809 7.500 -20.662 1.00 0.00 51 GLU A CA 8
ATOM 7708 C C . GLU A 1 69 ? 7.129 8.216 -20.361 1.00 0.00 51 GLU A C 8
ATOM 7709 O O . GLU A 1 69 ? 8.179 7.588 -20.323 1.00 0.00 51 GLU A O 8
ATOM 7721 N N . LEU A 1 70 ? 7.036 9.529 -20.105 1.00 0.00 52 LEU A N 8
ATOM 7722 C CA . LEU A 1 70 ? 8.187 10.373 -19.745 1.00 0.00 52 LEU A CA 8
ATOM 7723 C C . LEU A 1 70 ? 8.758 9.967 -18.373 1.00 0.00 52 LEU A C 8
ATOM 7724 O O . LEU A 1 70 ? 9.944 10.144 -18.113 1.00 0.00 52 LEU A O 8
ATOM 7740 N N . TYR A 1 71 ? 7.886 9.428 -17.511 1.00 0.00 53 TYR A N 8
ATOM 7741 C CA . TYR A 1 71 ? 8.259 8.959 -16.168 1.00 0.00 53 TYR A CA 8
ATOM 7742 C C . TYR A 1 71 ? 9.091 7.661 -16.237 1.00 0.00 53 TYR A C 8
ATOM 7743 O O . TYR A 1 71 ? 10.160 7.570 -15.621 1.00 0.00 53 TYR A O 8
ATOM 7761 N N . LYS A 1 72 ? 8.592 6.675 -17.005 1.00 0.00 54 LYS A N 8
ATOM 7762 C CA . LYS A 1 72 ? 9.196 5.330 -17.081 1.00 0.00 54 LYS A CA 8
ATOM 7763 C C . LYS A 1 72 ? 10.531 5.346 -17.859 1.00 0.00 54 LYS A C 8
ATOM 7764 O O . LYS A 1 72 ? 11.443 4.586 -17.529 1.00 0.00 54 LYS A O 8
ATOM 7783 N N . ILE A 1 73 ? 10.637 6.215 -18.887 1.00 0.00 55 ILE A N 8
ATOM 7784 C CA . ILE A 1 73 ? 11.888 6.379 -19.669 1.00 0.00 55 ILE A CA 8
ATOM 7785 C C . ILE A 1 73 ? 12.844 7.362 -18.970 1.00 0.00 55 ILE A C 8
ATOM 7786 O O . ILE A 1 73 ? 14.047 7.360 -19.250 1.00 0.00 55 ILE A O 8
ATOM 7802 N N . ASN A 1 74 ? 12.278 8.179 -18.049 1.00 0.00 56 ASN A N 8
ATOM 7803 C CA . ASN A 1 74 ? 12.989 9.261 -17.341 1.00 0.00 56 ASN A CA 8
ATOM 7804 C C . ASN A 1 74 ? 13.529 10.282 -18.366 1.00 0.00 56 ASN A C 8
ATOM 7805 O O . ASN A 1 74 ? 14.731 10.345 -18.641 1.00 0.00 56 ASN A O 8
ATOM 7816 N N . ALA A 1 75 ? 12.589 11.017 -18.978 1.00 0.00 57 ALA A N 8
ATOM 7817 C CA . ALA A 1 75 ? 12.873 12.039 -19.998 1.00 0.00 57 ALA A CA 8
ATOM 7818 C C . ALA A 1 75 ? 13.262 13.383 -19.356 1.00 0.00 57 ALA A C 8
ATOM 7819 O O . ALA A 1 75 ? 13.491 13.461 -18.142 1.00 0.00 57 ALA A O 8
ATOM 7826 N N . LYS A 1 76 ? 13.344 14.433 -20.195 1.00 0.00 58 LYS A N 8
ATOM 7827 C CA . LYS A 1 76 ? 13.703 15.793 -19.765 1.00 0.00 58 LYS A CA 8
ATOM 7828 C C . LYS A 1 76 ? 12.604 16.367 -18.855 1.00 0.00 58 LYS A C 8
ATOM 7829 O O . LYS A 1 76 ? 11.563 16.838 -19.337 1.00 0.00 58 LYS A O 8
ATOM 7848 N N . LEU A 1 77 ? 12.825 16.246 -17.537 1.00 0.00 59 LEU A N 8
ATOM 7849 C CA . LEU A 1 77 ? 11.917 16.797 -16.524 1.00 0.00 59 LEU A CA 8
ATOM 7850 C C . LEU A 1 77 ? 12.307 18.255 -16.250 1.00 0.00 59 LEU A C 8
ATOM 7851 O O . LEU A 1 77 ? 13.325 18.526 -15.601 1.00 0.00 59 LEU A O 8
ATOM 7867 N N . CYS A 1 78 ? 11.494 19.175 -16.769 1.00 0.00 60 CYS A N 8
ATOM 7868 C CA . CYS A 1 78 ? 11.713 20.620 -16.650 1.00 0.00 60 CYS A CA 8
ATOM 7869 C C . CYS A 1 78 ? 11.183 21.105 -15.286 1.00 0.00 60 CYS A C 8
ATOM 7870 O O . CYS A 1 78 ? 10.010 21.486 -15.150 1.00 0.00 60 CYS A O 8
ATOM 7877 N N . ASP A 1 79 ? 12.067 21.019 -14.284 1.00 0.00 61 ASP A N 8
ATOM 7878 C CA . ASP A 1 79 ? 11.753 21.276 -12.862 1.00 0.00 61 ASP A CA 8
ATOM 7879 C C . ASP A 1 79 ? 11.680 22.791 -12.556 1.00 0.00 61 ASP A C 8
ATOM 7880 O O . ASP A 1 79 ? 12.215 23.613 -13.331 1.00 0.00 61 ASP A O 8
ATOM 7889 N N . PRO A 1 80 ? 11.011 23.196 -11.419 1.00 0.00 62 PRO A N 8
ATOM 7890 C CA . PRO A 1 80 ? 11.073 24.584 -10.924 1.00 0.00 62 PRO A CA 8
ATOM 7891 C C . PRO A 1 80 ? 12.459 24.860 -10.292 1.00 0.00 62 PRO A C 8
ATOM 7892 O O . PRO A 1 80 ? 12.799 24.317 -9.235 1.00 0.00 62 PRO A O 8
ATOM 7903 N N . HIS A 1 81 ? 13.257 25.686 -10.970 1.00 0.00 63 HIS A N 8
ATOM 7904 C CA . HIS A 1 81 ? 14.645 26.015 -10.568 1.00 0.00 63 HIS A CA 8
ATOM 7905 C C . HIS A 1 81 ? 14.742 27.525 -10.237 1.00 0.00 63 HIS A C 8
ATOM 7906 O O . HIS A 1 81 ? 13.960 28.310 -10.784 1.00 0.00 63 HIS A O 8
ATOM 7921 N N . PRO A 1 82 ? 15.681 27.949 -9.322 1.00 0.00 64 PRO A N 8
ATOM 7922 C CA . PRO A 1 82 ? 15.835 29.379 -8.918 1.00 0.00 64 PRO A CA 8
ATOM 7923 C C . PRO A 1 82 ? 16.192 30.311 -10.119 1.00 0.00 64 PRO A C 8
ATOM 7924 O O . PRO A 1 82 ? 15.285 30.986 -10.651 1.00 0.00 64 PRO A O 8
ATOM 7937 N N . MET A 1 19 ? 3.089 1.005 -7.772 1.00 0.00 1 MET A N 9
ATOM 7938 C CA . MET A 1 19 ? 3.938 2.216 -7.960 1.00 0.00 1 MET A CA 9
ATOM 7939 C C . MET A 1 19 ? 3.250 3.493 -7.408 1.00 0.00 1 MET A C 9
ATOM 7940 O O . MET A 1 19 ? 3.706 4.616 -7.678 1.00 0.00 1 MET A O 9
ATOM 7954 N N . LYS A 1 20 ? 2.161 3.326 -6.620 1.00 0.00 2 LYS A N 9
ATOM 7955 C CA . LYS A 1 20 ? 1.451 4.461 -6.000 1.00 0.00 2 LYS A CA 9
ATOM 7956 C C . LYS A 1 20 ? 2.128 4.847 -4.661 1.00 0.00 2 LYS A C 9
ATOM 7957 O O . LYS A 1 20 ? 1.706 4.429 -3.575 1.00 0.00 2 LYS A O 9
ATOM 7976 N N . ARG A 1 21 ? 3.236 5.579 -4.773 1.00 0.00 3 ARG A N 9
ATOM 7977 C CA . ARG A 1 21 ? 3.920 6.232 -3.638 1.00 0.00 3 ARG A CA 9
ATOM 7978 C C . ARG A 1 21 ? 3.743 7.748 -3.794 1.00 0.00 3 ARG A C 9
ATOM 7979 O O . ARG A 1 21 ? 3.539 8.213 -4.916 1.00 0.00 3 ARG A O 9
ATOM 8000 N N . ALA A 1 22 ? 3.817 8.505 -2.678 1.00 0.00 4 ALA A N 9
ATOM 8001 C CA . ALA A 1 22 ? 3.667 9.975 -2.685 1.00 0.00 4 ALA A CA 9
ATOM 8002 C C . ALA A 1 22 ? 4.681 10.637 -3.641 1.00 0.00 4 ALA A C 9
ATOM 8003 O O . ALA A 1 22 ? 4.280 11.358 -4.545 1.00 0.00 4 ALA A O 9
ATOM 8010 N N . ALA A 1 23 ? 5.980 10.313 -3.464 1.00 0.00 5 ALA A N 9
ATOM 8011 C CA . ALA A 1 23 ? 7.089 10.853 -4.292 1.00 0.00 5 ALA A CA 9
ATOM 8012 C C . ALA A 1 23 ? 7.006 10.381 -5.756 1.00 0.00 5 ALA A C 9
ATOM 8013 O O . ALA A 1 23 ? 7.411 11.108 -6.666 1.00 0.00 5 ALA A O 9
ATOM 8020 N N . ALA A 1 24 ? 6.465 9.165 -5.960 1.00 0.00 6 ALA A N 9
ATOM 8021 C CA . ALA A 1 24 ? 6.264 8.590 -7.307 1.00 0.00 6 ALA A CA 9
ATOM 8022 C C . ALA A 1 24 ? 5.204 9.388 -8.079 1.00 0.00 6 ALA A C 9
ATOM 8023 O O . ALA A 1 24 ? 5.420 9.771 -9.224 1.00 0.00 6 ALA A O 9
ATOM 8030 N N . LYS A 1 25 ? 4.083 9.661 -7.394 1.00 0.00 7 LYS A N 9
ATOM 8031 C CA . LYS A 1 25 ? 2.944 10.427 -7.934 1.00 0.00 7 LYS A CA 9
ATOM 8032 C C . LYS A 1 25 ? 3.289 11.914 -8.074 1.00 0.00 7 LYS A C 9
ATOM 8033 O O . LYS A 1 25 ? 2.709 12.602 -8.909 1.00 0.00 7 LYS A O 9
ATOM 8052 N N . HIS A 1 26 ? 4.227 12.394 -7.241 1.00 0.00 8 HIS A N 9
ATOM 8053 C CA . HIS A 1 26 ? 4.752 13.764 -7.331 1.00 0.00 8 HIS A CA 9
ATOM 8054 C C . HIS A 1 26 ? 5.626 13.917 -8.581 1.00 0.00 8 HIS A C 9
ATOM 8055 O O . HIS A 1 26 ? 5.575 14.953 -9.231 1.00 0.00 8 HIS A O 9
ATOM 8070 N N . LEU A 1 27 ? 6.399 12.859 -8.904 1.00 0.00 9 LEU A N 9
ATOM 8071 C CA . LEU A 1 27 ? 7.281 12.819 -10.094 1.00 0.00 9 LEU A CA 9
ATOM 8072 C C . LEU A 1 27 ? 6.425 12.692 -11.381 1.00 0.00 9 LEU A C 9
ATOM 8073 O O . LEU A 1 27 ? 6.764 13.254 -12.426 1.00 0.00 9 LEU A O 9
ATOM 8089 N N . ILE A 1 28 ? 5.314 11.945 -11.268 1.00 0.00 10 ILE A N 9
ATOM 8090 C CA . ILE A 1 28 ? 4.284 11.859 -12.323 1.00 0.00 10 ILE A CA 9
ATOM 8091 C C . ILE A 1 28 ? 3.624 13.235 -12.523 1.00 0.00 10 ILE A C 9
ATOM 8092 O O . ILE A 1 28 ? 3.385 13.647 -13.654 1.00 0.00 10 ILE A O 9
ATOM 8108 N N . GLU A 1 29 ? 3.371 13.933 -11.394 1.00 0.00 11 GLU A N 9
ATOM 8109 C CA . GLU A 1 29 ? 2.803 15.295 -11.378 1.00 0.00 11 GLU A CA 9
ATOM 8110 C C . GLU A 1 29 ? 3.797 16.297 -11.991 1.00 0.00 11 GLU A C 9
ATOM 8111 O O . GLU A 1 29 ? 3.385 17.281 -12.583 1.00 0.00 11 GLU A O 9
ATOM 8123 N N . ARG A 1 30 ? 5.109 16.023 -11.850 1.00 0.00 12 ARG A N 9
ATOM 8124 C CA . ARG A 1 30 ? 6.158 16.854 -12.456 1.00 0.00 12 ARG A CA 9
ATOM 8125 C C . ARG A 1 30 ? 6.042 16.810 -13.992 1.00 0.00 12 ARG A C 9
ATOM 8126 O O . ARG A 1 30 ? 6.014 17.854 -14.633 1.00 0.00 12 ARG A O 9
ATOM 8147 N N . TYR A 1 31 ? 5.929 15.583 -14.548 1.00 0.00 13 TYR A N 9
ATOM 8148 C CA . TYR A 1 31 ? 5.821 15.360 -16.012 1.00 0.00 13 TYR A CA 9
ATOM 8149 C C . TYR A 1 31 ? 4.423 15.733 -16.566 1.00 0.00 13 TYR A C 9
ATOM 8150 O O . TYR A 1 31 ? 4.317 16.194 -17.702 1.00 0.00 13 TYR A O 9
ATOM 8168 N N . TYR A 1 32 ? 3.368 15.544 -15.754 1.00 0.00 14 TYR A N 9
ATOM 8169 C CA . TYR A 1 32 ? 1.975 15.818 -16.176 1.00 0.00 14 TYR A CA 9
ATOM 8170 C C . TYR A 1 32 ? 1.730 17.327 -16.236 1.00 0.00 14 TYR A C 9
ATOM 8171 O O . TYR A 1 32 ? 1.207 17.844 -17.224 1.00 0.00 14 TYR A O 9
ATOM 8189 N N . HIS A 1 33 ? 2.126 18.015 -15.154 1.00 0.00 15 HIS A N 9
ATOM 8190 C CA . HIS A 1 33 ? 2.030 19.477 -15.053 1.00 0.00 15 HIS A CA 9
ATOM 8191 C C . HIS A 1 33 ? 3.013 20.143 -16.032 1.00 0.00 15 HIS A C 9
ATOM 8192 O O . HIS A 1 33 ? 2.810 21.288 -16.432 1.00 0.00 15 HIS A O 9
ATOM 8207 N N . GLN A 1 34 ? 4.080 19.400 -16.405 1.00 0.00 16 GLN A N 9
ATOM 8208 C CA . GLN A 1 34 ? 5.014 19.796 -17.473 1.00 0.00 16 GLN A CA 9
ATOM 8209 C C . GLN A 1 34 ? 4.302 19.803 -18.840 1.00 0.00 16 GLN A C 9
ATOM 8210 O O . GLN A 1 34 ? 4.584 20.651 -19.668 1.00 0.00 16 GLN A O 9
ATOM 8224 N N . LEU A 1 35 ? 3.376 18.857 -19.064 1.00 0.00 17 LEU A N 9
ATOM 8225 C CA . LEU A 1 35 ? 2.620 18.760 -20.342 1.00 0.00 17 LEU A CA 9
ATOM 8226 C C . LEU A 1 35 ? 1.408 19.714 -20.392 1.00 0.00 17 LEU A C 9
ATOM 8227 O O . LEU A 1 35 ? 0.964 20.086 -21.486 1.00 0.00 17 LEU A O 9
ATOM 8243 N N . THR A 1 36 ? 0.863 20.091 -19.221 1.00 0.00 18 THR A N 9
ATOM 8244 C CA . THR A 1 36 ? -0.339 20.951 -19.149 1.00 0.00 18 THR A CA 9
ATOM 8245 C C . THR A 1 36 ? 0.028 22.449 -19.210 1.00 0.00 18 THR A C 9
ATOM 8246 O O . THR A 1 36 ? -0.489 23.179 -20.062 1.00 0.00 18 THR A O 9
ATOM 8257 N N . GLU A 1 37 ? 0.922 22.904 -18.305 1.00 0.00 19 GLU A N 9
ATOM 8258 C CA . GLU A 1 37 ? 1.322 24.338 -18.202 1.00 0.00 19 GLU A CA 9
ATOM 8259 C C . GLU A 1 37 ? 2.839 24.528 -18.414 1.00 0.00 19 GLU A C 9
ATOM 8260 O O . GLU A 1 37 ? 3.284 25.603 -18.830 1.00 0.00 19 GLU A O 9
ATOM 8272 N N . GLY A 1 38 ? 3.624 23.486 -18.102 1.00 0.00 20 GLY A N 9
ATOM 8273 C CA . GLY A 1 38 ? 5.061 23.463 -18.375 1.00 0.00 20 GLY A CA 9
ATOM 8274 C C . GLY A 1 38 ? 5.876 23.973 -17.206 1.00 0.00 20 GLY A C 9
ATOM 8275 O O . GLY A 1 38 ? 5.954 23.324 -16.159 1.00 0.00 20 GLY A O 9
ATOM 8279 N N . CYS A 1 39 ? 6.484 25.144 -17.404 1.00 0.00 21 CYS A N 9
ATOM 8280 C CA . CYS A 1 39 ? 7.160 25.919 -16.354 1.00 0.00 21 CYS A CA 9
ATOM 8281 C C . CYS A 1 39 ? 6.807 27.408 -16.521 1.00 0.00 21 CYS A C 9
ATOM 8282 O O . CYS A 1 39 ? 7.428 28.269 -15.901 1.00 0.00 21 CYS A O 9
ATOM 8289 N N . GLY A 1 40 ? 5.799 27.705 -17.371 1.00 0.00 22 GLY A N 9
ATOM 8290 C CA . GLY A 1 40 ? 5.321 29.074 -17.590 1.00 0.00 22 GLY A CA 9
ATOM 8291 C C . GLY A 1 40 ? 6.139 29.840 -18.629 1.00 0.00 22 GLY A C 9
ATOM 8292 O O . GLY A 1 40 ? 5.585 30.326 -19.621 1.00 0.00 22 GLY A O 9
ATOM 8296 N N . ASN A 1 41 ? 7.465 29.937 -18.388 1.00 0.00 23 ASN A N 9
ATOM 8297 C CA . ASN A 1 41 ? 8.411 30.676 -19.254 1.00 0.00 23 ASN A CA 9
ATOM 8298 C C . ASN A 1 41 ? 8.439 30.106 -20.684 1.00 0.00 23 ASN A C 9
ATOM 8299 O O . ASN A 1 41 ? 8.600 28.894 -20.887 1.00 0.00 23 ASN A O 9
ATOM 8310 N N . GLU A 1 42 ? 8.267 31.006 -21.668 1.00 0.00 24 GLU A N 9
ATOM 8311 C CA . GLU A 1 42 ? 8.266 30.655 -23.101 1.00 0.00 24 GLU A CA 9
ATOM 8312 C C . GLU A 1 42 ? 9.702 30.468 -23.620 1.00 0.00 24 GLU A C 9
ATOM 8313 O O . GLU A 1 42 ? 9.917 29.822 -24.652 1.00 0.00 24 GLU A O 9
ATOM 8325 N N . ALA A 1 43 ? 10.677 31.040 -22.879 1.00 0.00 25 ALA A N 9
ATOM 8326 C CA . ALA A 1 43 ? 12.114 30.805 -23.093 1.00 0.00 25 ALA A CA 9
ATOM 8327 C C . ALA A 1 43 ? 12.498 29.467 -22.427 1.00 0.00 25 ALA A C 9
ATOM 8328 O O . ALA A 1 43 ? 13.113 29.426 -21.349 1.00 0.00 25 ALA A O 9
ATOM 8335 N N . CYS A 1 44 ? 12.045 28.384 -23.066 1.00 0.00 26 CYS A N 9
ATOM 8336 C CA . CYS A 1 44 ? 12.242 26.999 -22.616 1.00 0.00 26 CYS A CA 9
ATOM 8337 C C . CYS A 1 44 ? 12.420 26.074 -23.842 1.00 0.00 26 CYS A C 9
ATOM 8338 O O . CYS A 1 44 ? 11.496 25.926 -24.653 1.00 0.00 26 CYS A O 9
ATOM 8345 N N . THR A 1 45 ? 13.616 25.464 -23.954 1.00 0.00 27 THR A N 9
ATOM 8346 C CA . THR A 1 45 ? 14.008 24.610 -25.096 1.00 0.00 27 THR A CA 9
ATOM 8347 C C . THR A 1 45 ? 13.340 23.212 -25.051 1.00 0.00 27 THR A C 9
ATOM 8348 O O . THR A 1 45 ? 13.263 22.530 -26.081 1.00 0.00 27 THR A O 9
ATOM 8359 N N . ASN A 1 46 ? 12.864 22.797 -23.859 1.00 0.00 28 ASN A N 9
ATOM 8360 C CA . ASN A 1 46 ? 12.230 21.473 -23.653 1.00 0.00 28 ASN A CA 9
ATOM 8361 C C . ASN A 1 46 ? 10.877 21.398 -24.415 1.00 0.00 28 ASN A C 9
ATOM 8362 O O . ASN A 1 46 ? 9.912 22.064 -24.048 1.00 0.00 28 ASN A O 9
ATOM 8373 N N . GLU A 1 47 ? 10.845 20.582 -25.478 1.00 0.00 29 GLU A N 9
ATOM 8374 C CA . GLU A 1 47 ? 9.661 20.402 -26.364 1.00 0.00 29 GLU A CA 9
ATOM 8375 C C . GLU A 1 47 ? 8.574 19.513 -25.725 1.00 0.00 29 GLU A C 9
ATOM 8376 O O . GLU A 1 47 ? 7.444 19.461 -26.224 1.00 0.00 29 GLU A O 9
ATOM 8388 N N . PHE A 1 48 ? 8.925 18.810 -24.633 1.00 0.00 30 PHE A N 9
ATOM 8389 C CA . PHE A 1 48 ? 7.973 18.005 -23.823 1.00 0.00 30 PHE A CA 9
ATOM 8390 C C . PHE A 1 48 ? 7.382 18.858 -22.677 1.00 0.00 30 PHE A C 9
ATOM 8391 O O . PHE A 1 48 ? 6.841 18.327 -21.704 1.00 0.00 30 PHE A O 9
ATOM 8408 N N . CYS A 1 49 ? 7.465 20.191 -22.826 1.00 0.00 31 CYS A N 9
ATOM 8409 C CA . CYS A 1 49 ? 7.078 21.162 -21.798 1.00 0.00 31 CYS A CA 9
ATOM 8410 C C . CYS A 1 49 ? 6.150 22.200 -22.437 1.00 0.00 31 CYS A C 9
ATOM 8411 O O . CYS A 1 49 ? 6.513 22.804 -23.440 1.00 0.00 31 CYS A O 9
ATOM 8418 N N . ALA A 1 50 ? 4.934 22.347 -21.893 1.00 0.00 32 ALA A N 9
ATOM 8419 C CA . ALA A 1 50 ? 3.949 23.342 -22.339 1.00 0.00 32 ALA A CA 9
ATOM 8420 C C . ALA A 1 50 ? 4.439 24.762 -22.062 1.00 0.00 32 ALA A C 9
ATOM 8421 O O . ALA A 1 50 ? 5.332 24.963 -21.239 1.00 0.00 32 ALA A O 9
ATOM 8428 N N . SER A 1 51 ? 3.855 25.724 -22.801 1.00 0.00 33 SER A N 9
ATOM 8429 C CA . SER A 1 51 ? 4.289 27.135 -22.852 1.00 0.00 33 SER A CA 9
ATOM 8430 C C . SER A 1 51 ? 5.637 27.300 -23.596 1.00 0.00 33 SER A C 9
ATOM 8431 O O . SER A 1 51 ? 6.126 28.417 -23.716 1.00 0.00 33 SER A O 9
ATOM 8439 N N . CYS A 1 52 ? 6.203 26.193 -24.138 1.00 0.00 34 CYS A N 9
ATOM 8440 C CA . CYS A 1 52 ? 7.360 26.247 -25.051 1.00 0.00 34 CYS A CA 9
ATOM 8441 C C . CYS A 1 52 ? 6.842 26.406 -26.493 1.00 0.00 34 CYS A C 9
ATOM 8442 O O . CYS A 1 52 ? 5.828 25.788 -26.839 1.00 0.00 34 CYS A O 9
ATOM 8450 N N . PRO A 1 53 ? 7.527 27.217 -27.366 1.00 0.00 35 PRO A N 9
ATOM 8451 C CA . PRO A 1 53 ? 7.058 27.498 -28.753 1.00 0.00 35 PRO A CA 9
ATOM 8452 C C . PRO A 1 53 ? 7.225 26.292 -29.715 1.00 0.00 35 PRO A C 9
ATOM 8453 O O . PRO A 1 53 ? 6.800 26.353 -30.872 1.00 0.00 35 PRO A O 9
ATOM 8464 N N . THR A 1 54 ? 7.862 25.215 -29.229 1.00 0.00 36 THR A N 9
ATOM 8465 C CA . THR A 1 54 ? 8.037 23.950 -29.974 1.00 0.00 36 THR A CA 9
ATOM 8466 C C . THR A 1 54 ? 7.004 22.879 -29.558 1.00 0.00 36 THR A C 9
ATOM 8467 O O . THR A 1 54 ? 6.804 21.890 -30.278 1.00 0.00 36 THR A O 9
ATOM 8478 N N . PHE A 1 55 ? 6.347 23.102 -28.401 1.00 0.00 37 PHE A N 9
ATOM 8479 C CA . PHE A 1 55 ? 5.352 22.167 -27.838 1.00 0.00 37 PHE A CA 9
ATOM 8480 C C . PHE A 1 55 ? 4.018 22.251 -28.614 1.00 0.00 37 PHE A C 9
ATOM 8481 O O . PHE A 1 55 ? 3.577 23.342 -28.989 1.00 0.00 37 PHE A O 9
ATOM 8498 N N . LEU A 1 56 ? 3.384 21.086 -28.842 1.00 0.00 38 LEU A N 9
ATOM 8499 C CA . LEU A 1 56 ? 2.022 20.998 -29.406 1.00 0.00 38 LEU A CA 9
ATOM 8500 C C . LEU A 1 56 ? 1.056 20.469 -28.341 1.00 0.00 38 LEU A C 9
ATOM 8501 O O . LEU A 1 56 ? 1.413 19.582 -27.552 1.00 0.00 38 LEU A O 9
ATOM 8517 N N . ARG A 1 57 ? -0.172 21.012 -28.353 1.00 0.00 39 ARG A N 9
ATOM 8518 C CA . ARG A 1 57 ? -1.219 20.705 -27.357 1.00 0.00 39 ARG A CA 9
ATOM 8519 C C . ARG A 1 57 ? -1.649 19.226 -27.409 1.00 0.00 39 ARG A C 9
ATOM 8520 O O . ARG A 1 57 ? -1.591 18.586 -28.461 1.00 0.00 39 ARG A O 9
ATOM 8541 N N . MET A 1 58 ? -2.091 18.703 -26.266 1.00 0.00 40 MET A N 9
ATOM 8542 C CA . MET A 1 58 ? -2.529 17.301 -26.133 1.00 0.00 40 MET A CA 9
ATOM 8543 C C . MET A 1 58 ? -3.750 17.225 -25.214 1.00 0.00 40 MET A C 9
ATOM 8544 O O . MET A 1 58 ? -3.973 18.113 -24.381 1.00 0.00 40 MET A O 9
ATOM 8558 N N . ASP A 1 59 ? -4.528 16.151 -25.389 1.00 0.00 41 ASP A N 9
ATOM 8559 C CA . ASP A 1 59 ? -5.751 15.876 -24.610 1.00 0.00 41 ASP A CA 9
ATOM 8560 C C . ASP A 1 59 ? -5.383 15.548 -23.145 1.00 0.00 41 ASP A C 9
ATOM 8561 O O . ASP A 1 59 ? -4.226 15.239 -22.862 1.00 0.00 41 ASP A O 9
ATOM 8570 N N . ASN A 1 60 ? -6.375 15.628 -22.239 1.00 0.00 42 ASN A N 9
ATOM 8571 C CA . ASN A 1 60 ? -6.245 15.245 -20.805 1.00 0.00 42 ASN A CA 9
ATOM 8572 C C . ASN A 1 60 ? -5.648 13.825 -20.647 1.00 0.00 42 ASN A C 9
ATOM 8573 O O . ASN A 1 60 ? -4.682 13.613 -19.900 1.00 0.00 42 ASN A O 9
ATOM 8584 N N . ASN A 1 61 ? -6.241 12.882 -21.390 1.00 0.00 43 ASN A N 9
ATOM 8585 C CA . ASN A 1 61 ? -5.855 11.465 -21.375 1.00 0.00 43 ASN A CA 9
ATOM 8586 C C . ASN A 1 61 ? -4.507 11.249 -22.082 1.00 0.00 43 ASN A C 9
ATOM 8587 O O . ASN A 1 61 ? -3.695 10.450 -21.623 1.00 0.00 43 ASN A O 9
ATOM 8598 N N . ALA A 1 62 ? -4.275 11.995 -23.185 1.00 0.00 44 ALA A N 9
ATOM 8599 C CA . ALA A 1 62 ? -3.007 11.929 -23.955 1.00 0.00 44 ALA A CA 9
ATOM 8600 C C . ALA A 1 62 ? -1.820 12.458 -23.120 1.00 0.00 44 ALA A C 9
ATOM 8601 O O . ALA A 1 62 ? -0.697 11.965 -23.241 1.00 0.00 44 ALA A O 9
ATOM 8608 N N . ALA A 1 63 ? -2.108 13.453 -22.260 1.00 0.00 45 ALA A N 9
ATOM 8609 C CA . ALA A 1 63 ? -1.128 14.056 -21.340 1.00 0.00 45 ALA A CA 9
ATOM 8610 C C . ALA A 1 63 ? -0.835 13.109 -20.173 1.00 0.00 45 ALA A C 9
ATOM 8611 O O . ALA A 1 63 ? 0.291 13.038 -19.711 1.00 0.00 45 ALA A O 9
ATOM 8618 N N . ALA A 1 64 ? -1.873 12.382 -19.713 1.00 0.00 46 ALA A N 9
ATOM 8619 C CA . ALA A 1 64 ? -1.745 11.380 -18.635 1.00 0.00 46 ALA A CA 9
ATOM 8620 C C . ALA A 1 64 ? -0.859 10.203 -19.083 1.00 0.00 46 ALA A C 9
ATOM 8621 O O . ALA A 1 64 ? 0.004 9.742 -18.327 1.00 0.00 46 ALA A O 9
ATOM 8628 N N . ILE A 1 65 ? -1.067 9.751 -20.337 1.00 0.00 47 ILE A N 9
ATOM 8629 C CA . ILE A 1 65 ? -0.268 8.673 -20.947 1.00 0.00 47 ILE A CA 9
ATOM 8630 C C . ILE A 1 65 ? 1.191 9.124 -21.103 1.00 0.00 47 ILE A C 9
ATOM 8631 O O . ILE A 1 65 ? 2.098 8.468 -20.588 1.00 0.00 47 ILE A O 9
ATOM 8647 N N . LYS A 1 66 ? 1.384 10.277 -21.773 1.00 0.00 48 LYS A N 9
ATOM 8648 C CA . LYS A 1 66 ? 2.718 10.821 -22.092 1.00 0.00 48 LYS A CA 9
ATOM 8649 C C . LYS A 1 66 ? 3.502 11.177 -20.808 1.00 0.00 48 LYS A C 9
ATOM 8650 O O . LYS A 1 66 ? 4.720 11.085 -20.794 1.00 0.00 48 LYS A O 9
ATOM 8669 N N . ALA A 1 67 ? 2.779 11.540 -19.729 1.00 0.00 49 ALA A N 9
ATOM 8670 C CA . ALA A 1 67 ? 3.376 11.815 -18.400 1.00 0.00 49 ALA A CA 9
ATOM 8671 C C . ALA A 1 67 ? 4.033 10.552 -17.835 1.00 0.00 49 ALA A C 9
ATOM 8672 O O . ALA A 1 67 ? 5.189 10.580 -17.407 1.00 0.00 49 ALA A O 9
ATOM 8679 N N . LEU A 1 68 ? 3.272 9.445 -17.885 1.00 0.00 50 LEU A N 9
ATOM 8680 C CA . LEU A 1 68 ? 3.737 8.120 -17.434 1.00 0.00 50 LEU A CA 9
ATOM 8681 C C . LEU A 1 68 ? 4.835 7.558 -18.363 1.00 0.00 50 LEU A C 9
ATOM 8682 O O . LEU A 1 68 ? 5.680 6.793 -17.906 1.00 0.00 50 LEU A O 9
ATOM 8698 N N . GLU A 1 69 ? 4.809 7.945 -19.656 1.00 0.00 51 GLU A N 9
ATOM 8699 C CA . GLU A 1 69 ? 5.856 7.569 -20.627 1.00 0.00 51 GLU A CA 9
ATOM 8700 C C . GLU A 1 69 ? 7.186 8.239 -20.260 1.00 0.00 51 GLU A C 9
ATOM 8701 O O . GLU A 1 69 ? 8.208 7.572 -20.149 1.00 0.00 51 GLU A O 9
ATOM 8713 N N . LEU A 1 70 ? 7.129 9.557 -20.029 1.00 0.00 52 LEU A N 9
ATOM 8714 C CA . LEU A 1 70 ? 8.296 10.368 -19.632 1.00 0.00 52 LEU A CA 9
ATOM 8715 C C . LEU A 1 70 ? 8.796 9.969 -18.225 1.00 0.00 52 LEU A C 9
ATOM 8716 O O . LEU A 1 70 ? 9.975 10.135 -17.907 1.00 0.00 52 LEU A O 9
ATOM 8732 N N . TYR A 1 71 ? 7.880 9.438 -17.402 1.00 0.00 53 TYR A N 9
ATOM 8733 C CA . TYR A 1 71 ? 8.182 8.960 -16.042 1.00 0.00 53 TYR A CA 9
ATOM 8734 C C . TYR A 1 71 ? 8.977 7.640 -16.078 1.00 0.00 53 TYR A C 9
ATOM 8735 O O . TYR A 1 71 ? 10.018 7.524 -15.420 1.00 0.00 53 TYR A O 9
ATOM 8753 N N . LYS A 1 72 ? 8.483 6.657 -16.862 1.00 0.00 54 LYS A N 9
ATOM 8754 C CA . LYS A 1 72 ? 9.061 5.296 -16.905 1.00 0.00 54 LYS A CA 9
ATOM 8755 C C . LYS A 1 72 ? 10.447 5.294 -17.584 1.00 0.00 54 LYS A C 9
ATOM 8756 O O . LYS A 1 72 ? 11.355 4.580 -17.143 1.00 0.00 54 LYS A O 9
ATOM 8775 N N . ILE A 1 73 ? 10.605 6.121 -18.640 1.00 0.00 55 ILE A N 9
ATOM 8776 C CA . ILE A 1 73 ? 11.883 6.251 -19.377 1.00 0.00 55 ILE A CA 9
ATOM 8777 C C . ILE A 1 73 ? 12.860 7.184 -18.628 1.00 0.00 55 ILE A C 9
ATOM 8778 O O . ILE A 1 73 ? 14.067 7.143 -18.886 1.00 0.00 55 ILE A O 9
ATOM 8794 N N . ASN A 1 74 ? 12.300 8.004 -17.696 1.00 0.00 56 ASN A N 9
ATOM 8795 C CA . ASN A 1 74 ? 13.031 9.051 -16.954 1.00 0.00 56 ASN A CA 9
ATOM 8796 C C . ASN A 1 74 ? 13.646 10.054 -17.945 1.00 0.00 56 ASN A C 9
ATOM 8797 O O . ASN A 1 74 ? 14.862 10.079 -18.179 1.00 0.00 56 ASN A O 9
ATOM 8808 N N . ALA A 1 75 ? 12.752 10.824 -18.574 1.00 0.00 57 ALA A N 9
ATOM 8809 C CA . ALA A 1 75 ? 13.084 11.808 -19.610 1.00 0.00 57 ALA A CA 9
ATOM 8810 C C . ALA A 1 75 ? 13.670 13.103 -19.018 1.00 0.00 57 ALA A C 9
ATOM 8811 O O . ALA A 1 75 ? 13.940 13.203 -17.810 1.00 0.00 57 ALA A O 9
ATOM 8818 N N . LYS A 1 76 ? 13.897 14.075 -19.918 1.00 0.00 58 LYS A N 9
ATOM 8819 C CA . LYS A 1 76 ? 14.316 15.435 -19.559 1.00 0.00 58 LYS A CA 9
ATOM 8820 C C . LYS A 1 76 ? 13.200 16.140 -18.747 1.00 0.00 58 LYS A C 9
ATOM 8821 O O . LYS A 1 76 ? 12.212 16.656 -19.295 1.00 0.00 58 LYS A O 9
ATOM 8840 N N . LEU A 1 77 ? 13.336 16.083 -17.414 1.00 0.00 59 LEU A N 9
ATOM 8841 C CA . LEU A 1 77 ? 12.399 16.735 -16.495 1.00 0.00 59 LEU A CA 9
ATOM 8842 C C . LEU A 1 77 ? 12.781 18.214 -16.324 1.00 0.00 59 LEU A C 9
ATOM 8843 O O . LEU A 1 77 ? 13.895 18.533 -15.887 1.00 0.00 59 LEU A O 9
ATOM 8859 N N . CYS A 1 78 ? 11.841 19.100 -16.667 1.00 0.00 60 CYS A N 9
ATOM 8860 C CA . CYS A 1 78 ? 12.071 20.538 -16.709 1.00 0.00 60 CYS A CA 9
ATOM 8861 C C . CYS A 1 78 ? 11.919 21.159 -15.315 1.00 0.00 60 CYS A C 9
ATOM 8862 O O . CYS A 1 78 ? 10.891 20.967 -14.648 1.00 0.00 60 CYS A O 9
ATOM 8869 N N . ASP A 1 79 ? 12.959 21.887 -14.886 1.00 0.00 61 ASP A N 9
ATOM 8870 C CA . ASP A 1 79 ? 12.973 22.605 -13.607 1.00 0.00 61 ASP A CA 9
ATOM 8871 C C . ASP A 1 79 ? 12.086 23.871 -13.670 1.00 0.00 61 ASP A C 9
ATOM 8872 O O . ASP A 1 79 ? 11.910 24.456 -14.756 1.00 0.00 61 ASP A O 9
ATOM 8881 N N . PRO A 1 80 ? 11.471 24.284 -12.512 1.00 0.00 62 PRO A N 9
ATOM 8882 C CA . PRO A 1 80 ? 10.869 25.627 -12.359 1.00 0.00 62 PRO A CA 9
ATOM 8883 C C . PRO A 1 80 ? 11.932 26.736 -12.519 1.00 0.00 62 PRO A C 9
ATOM 8884 O O . PRO A 1 80 ? 13.063 26.574 -12.038 1.00 0.00 62 PRO A O 9
ATOM 8895 N N . HIS A 1 81 ? 11.579 27.844 -13.199 1.00 0.00 63 HIS A N 9
ATOM 8896 C CA . HIS A 1 81 ? 12.513 28.960 -13.432 1.00 0.00 63 HIS A CA 9
ATOM 8897 C C . HIS A 1 81 ? 12.726 29.768 -12.121 1.00 0.00 63 HIS A C 9
ATOM 8898 O O . HIS A 1 81 ? 11.748 30.245 -11.532 1.00 0.00 63 HIS A O 9
ATOM 8913 N N . PRO A 1 82 ? 13.996 29.865 -11.600 1.00 0.00 64 PRO A N 9
ATOM 8914 C CA . PRO A 1 82 ? 14.326 30.720 -10.450 1.00 0.00 64 PRO A CA 9
ATOM 8915 C C . PRO A 1 82 ? 14.692 32.166 -10.912 1.00 0.00 64 PRO A C 9
ATOM 8916 O O . PRO A 1 82 ? 13.775 33.000 -11.004 1.00 0.00 64 PRO A O 9
ATOM 8929 N N . MET A 1 19 ? 12.845 4.399 -5.849 1.00 0.00 1 MET A N 10
ATOM 8930 C CA . MET A 1 19 ? 11.454 3.911 -5.928 1.00 0.00 1 MET A CA 10
ATOM 8931 C C . MET A 1 19 ? 10.757 4.092 -4.573 1.00 0.00 1 MET A C 10
ATOM 8932 O O . MET A 1 19 ? 11.055 3.375 -3.608 1.00 0.00 1 MET A O 10
ATOM 8946 N N . LYS A 1 20 ? 9.849 5.074 -4.513 1.00 0.00 2 LYS A N 10
ATOM 8947 C CA . LYS A 1 20 ? 8.989 5.338 -3.352 1.00 0.00 2 LYS A CA 10
ATOM 8948 C C . LYS A 1 20 ? 7.691 5.975 -3.864 1.00 0.00 2 LYS A C 10
ATOM 8949 O O . LYS A 1 20 ? 7.744 6.803 -4.777 1.00 0.00 2 LYS A O 10
ATOM 8968 N N . ARG A 1 21 ? 6.543 5.598 -3.260 1.00 0.00 3 ARG A N 10
ATOM 8969 C CA . ARG A 1 21 ? 5.192 5.937 -3.781 1.00 0.00 3 ARG A CA 10
ATOM 8970 C C . ARG A 1 21 ? 4.919 7.454 -3.691 1.00 0.00 3 ARG A C 10
ATOM 8971 O O . ARG A 1 21 ? 4.208 8.012 -4.533 1.00 0.00 3 ARG A O 10
ATOM 8992 N N . ALA A 1 22 ? 5.503 8.106 -2.665 1.00 0.00 4 ALA A N 10
ATOM 8993 C CA . ALA A 1 22 ? 5.429 9.567 -2.487 1.00 0.00 4 ALA A CA 10
ATOM 8994 C C . ALA A 1 22 ? 6.162 10.287 -3.636 1.00 0.00 4 ALA A C 10
ATOM 8995 O O . ALA A 1 22 ? 5.606 11.192 -4.266 1.00 0.00 4 ALA A O 10
ATOM 9002 N N . ALA A 1 23 ? 7.401 9.837 -3.920 1.00 0.00 5 ALA A N 10
ATOM 9003 C CA . ALA A 1 23 ? 8.236 10.385 -5.013 1.00 0.00 5 ALA A CA 10
ATOM 9004 C C . ALA A 1 23 ? 7.647 10.052 -6.395 1.00 0.00 5 ALA A C 10
ATOM 9005 O O . ALA A 1 23 ? 7.813 10.824 -7.341 1.00 0.00 5 ALA A O 10
ATOM 9012 N N . ALA A 1 24 ? 6.963 8.892 -6.485 1.00 0.00 6 ALA A N 10
ATOM 9013 C CA . ALA A 1 24 ? 6.319 8.418 -7.723 1.00 0.00 6 ALA A CA 10
ATOM 9014 C C . ALA A 1 24 ? 5.169 9.350 -8.090 1.00 0.00 6 ALA A C 10
ATOM 9015 O O . ALA A 1 24 ? 5.095 9.824 -9.217 1.00 0.00 6 ALA A O 10
ATOM 9022 N N . LYS A 1 25 ? 4.313 9.628 -7.086 1.00 0.00 7 LYS A N 10
ATOM 9023 C CA . LYS A 1 25 ? 3.177 10.560 -7.209 1.00 0.00 7 LYS A CA 10
ATOM 9024 C C . LYS A 1 25 ? 3.658 11.947 -7.654 1.00 0.00 7 LYS A C 10
ATOM 9025 O O . LYS A 1 25 ? 3.162 12.480 -8.639 1.00 0.00 7 LYS A O 10
ATOM 9044 N N . HIS A 1 26 ? 4.654 12.488 -6.918 1.00 0.00 8 HIS A N 10
ATOM 9045 C CA . HIS A 1 26 ? 5.224 13.825 -7.175 1.00 0.00 8 HIS A CA 10
ATOM 9046 C C . HIS A 1 26 ? 5.777 13.930 -8.598 1.00 0.00 8 HIS A C 10
ATOM 9047 O O . HIS A 1 26 ? 5.476 14.894 -9.283 1.00 0.00 8 HIS A O 10
ATOM 9062 N N . LEU A 1 27 ? 6.542 12.911 -9.034 1.00 0.00 9 LEU A N 10
ATOM 9063 C CA . LEU A 1 27 ? 7.189 12.897 -10.367 1.00 0.00 9 LEU A CA 10
ATOM 9064 C C . LEU A 1 27 ? 6.164 12.774 -11.506 1.00 0.00 9 LEU A C 10
ATOM 9065 O O . LEU A 1 27 ? 6.320 13.424 -12.537 1.00 0.00 9 LEU A O 10
ATOM 9081 N N . ILE A 1 28 ? 5.115 11.957 -11.312 1.00 0.00 10 ILE A N 10
ATOM 9082 C CA . ILE A 1 28 ? 4.008 11.836 -12.290 1.00 0.00 10 ILE A CA 10
ATOM 9083 C C . ILE A 1 28 ? 3.280 13.191 -12.422 1.00 0.00 10 ILE A C 10
ATOM 9084 O O . ILE A 1 28 ? 2.938 13.608 -13.528 1.00 0.00 10 ILE A O 10
ATOM 9100 N N . GLU A 1 29 ? 3.109 13.876 -11.276 1.00 0.00 11 GLU A N 10
ATOM 9101 C CA . GLU A 1 29 ? 2.548 15.239 -11.207 1.00 0.00 11 GLU A CA 10
ATOM 9102 C C . GLU A 1 29 ? 3.467 16.269 -11.894 1.00 0.00 11 GLU A C 10
ATOM 9103 O O . GLU A 1 29 ? 2.981 17.210 -12.505 1.00 0.00 11 GLU A O 10
ATOM 9115 N N . ARG A 1 30 ? 4.793 16.062 -11.779 1.00 0.00 12 ARG A N 10
ATOM 9116 C CA . ARG A 1 30 ? 5.816 16.944 -12.378 1.00 0.00 12 ARG A CA 10
ATOM 9117 C C . ARG A 1 30 ? 5.760 16.874 -13.918 1.00 0.00 12 ARG A C 10
ATOM 9118 O O . ARG A 1 30 ? 5.753 17.909 -14.580 1.00 0.00 12 ARG A O 10
ATOM 9139 N N . TYR A 1 31 ? 5.704 15.638 -14.461 1.00 0.00 13 TYR A N 10
ATOM 9140 C CA . TYR A 1 31 ? 5.663 15.392 -15.919 1.00 0.00 13 TYR A CA 10
ATOM 9141 C C . TYR A 1 31 ? 4.283 15.735 -16.516 1.00 0.00 13 TYR A C 10
ATOM 9142 O O . TYR A 1 31 ? 4.202 16.200 -17.657 1.00 0.00 13 TYR A O 10
ATOM 9160 N N . TYR A 1 32 ? 3.214 15.514 -15.730 1.00 0.00 14 TYR A N 10
ATOM 9161 C CA . TYR A 1 32 ? 1.827 15.816 -16.151 1.00 0.00 14 TYR A CA 10
ATOM 9162 C C . TYR A 1 32 ? 1.629 17.331 -16.255 1.00 0.00 14 TYR A C 10
ATOM 9163 O O . TYR A 1 32 ? 1.100 17.822 -17.249 1.00 0.00 14 TYR A O 10
ATOM 9181 N N . HIS A 1 33 ? 2.082 18.050 -15.211 1.00 0.00 15 HIS A N 10
ATOM 9182 C CA . HIS A 1 33 ? 2.000 19.524 -15.129 1.00 0.00 15 HIS A CA 10
ATOM 9183 C C . HIS A 1 33 ? 2.899 20.165 -16.196 1.00 0.00 15 HIS A C 10
ATOM 9184 O O . HIS A 1 33 ? 2.570 21.225 -16.720 1.00 0.00 15 HIS A O 10
ATOM 9199 N N . GLN A 1 34 ? 4.031 19.493 -16.485 1.00 0.00 16 GLN A N 10
ATOM 9200 C CA . GLN A 1 34 ? 4.983 19.893 -17.538 1.00 0.00 16 GLN A CA 10
ATOM 9201 C C . GLN A 1 34 ? 4.275 19.964 -18.908 1.00 0.00 16 GLN A C 10
ATOM 9202 O O . GLN A 1 34 ? 4.422 20.944 -19.639 1.00 0.00 16 GLN A O 10
ATOM 9216 N N . LEU A 1 35 ? 3.488 18.921 -19.214 1.00 0.00 17 LEU A N 10
ATOM 9217 C CA . LEU A 1 35 ? 2.750 18.802 -20.493 1.00 0.00 17 LEU A CA 10
ATOM 9218 C C . LEU A 1 35 ? 1.532 19.747 -20.552 1.00 0.00 17 LEU A C 10
ATOM 9219 O O . LEU A 1 35 ? 1.360 20.473 -21.529 1.00 0.00 17 LEU A O 10
ATOM 9235 N N . THR A 1 36 ? 0.680 19.699 -19.510 1.00 0.00 18 THR A N 10
ATOM 9236 C CA . THR A 1 36 ? -0.609 20.413 -19.480 1.00 0.00 18 THR A CA 10
ATOM 9237 C C . THR A 1 36 ? -0.413 21.921 -19.293 1.00 0.00 18 THR A C 10
ATOM 9238 O O . THR A 1 36 ? -0.682 22.710 -20.204 1.00 0.00 18 THR A O 10
ATOM 9249 N N . GLU A 1 37 ? 0.086 22.300 -18.115 1.00 0.00 19 GLU A N 10
ATOM 9250 C CA . GLU A 1 37 ? 0.169 23.698 -17.688 1.00 0.00 19 GLU A CA 10
ATOM 9251 C C . GLU A 1 37 ? 1.424 24.365 -18.260 1.00 0.00 19 GLU A C 10
ATOM 9252 O O . GLU A 1 37 ? 1.378 25.521 -18.676 1.00 0.00 19 GLU A O 10
ATOM 9264 N N . GLY A 1 38 ? 2.525 23.591 -18.303 1.00 0.00 20 GLY A N 10
ATOM 9265 C CA . GLY A 1 38 ? 3.844 24.091 -18.691 1.00 0.00 20 GLY A CA 10
ATOM 9266 C C . GLY A 1 38 ? 4.674 24.498 -17.485 1.00 0.00 20 GLY A C 10
ATOM 9267 O O . GLY A 1 38 ? 4.725 23.771 -16.484 1.00 0.00 20 GLY A O 10
ATOM 9271 N N . CYS A 1 39 ? 5.334 25.665 -17.593 1.00 0.00 21 CYS A N 10
ATOM 9272 C CA . CYS A 1 39 ? 6.128 26.253 -16.490 1.00 0.00 21 CYS A CA 10
ATOM 9273 C C . CYS A 1 39 ? 6.148 27.791 -16.517 1.00 0.00 21 CYS A C 10
ATOM 9274 O O . CYS A 1 39 ? 6.722 28.412 -15.621 1.00 0.00 21 CYS A O 10
ATOM 9281 N N . GLY A 1 40 ? 5.512 28.406 -17.525 1.00 0.00 22 GLY A N 10
ATOM 9282 C CA . GLY A 1 40 ? 5.525 29.868 -17.699 1.00 0.00 22 GLY A CA 10
ATOM 9283 C C . GLY A 1 40 ? 6.755 30.388 -18.451 1.00 0.00 22 GLY A C 10
ATOM 9284 O O . GLY A 1 40 ? 6.649 31.364 -19.201 1.00 0.00 22 GLY A O 10
ATOM 9288 N N . ASN A 1 41 ? 7.923 29.736 -18.226 1.00 0.00 23 ASN A N 10
ATOM 9289 C CA . ASN A 1 41 ? 9.232 30.120 -18.799 1.00 0.00 23 ASN A CA 10
ATOM 9290 C C . ASN A 1 41 ? 9.194 30.171 -20.348 1.00 0.00 23 ASN A C 10
ATOM 9291 O O . ASN A 1 41 ? 8.858 29.176 -21.006 1.00 0.00 23 ASN A O 10
ATOM 9302 N N . GLU A 1 42 ? 9.540 31.354 -20.893 1.00 0.00 24 GLU A N 10
ATOM 9303 C CA . GLU A 1 42 ? 9.556 31.631 -22.346 1.00 0.00 24 GLU A CA 10
ATOM 9304 C C . GLU A 1 42 ? 10.708 30.885 -23.060 1.00 0.00 24 GLU A C 10
ATOM 9305 O O . GLU A 1 42 ? 10.501 30.267 -24.110 1.00 0.00 24 GLU A O 10
ATOM 9317 N N . ALA A 1 43 ? 11.915 30.931 -22.461 1.00 0.00 25 ALA A N 10
ATOM 9318 C CA . ALA A 1 43 ? 13.132 30.296 -23.018 1.00 0.00 25 ALA A CA 10
ATOM 9319 C C . ALA A 1 43 ? 13.298 28.873 -22.438 1.00 0.00 25 ALA A C 10
ATOM 9320 O O . ALA A 1 43 ? 14.393 28.459 -22.027 1.00 0.00 25 ALA A O 10
ATOM 9327 N N . CYS A 1 44 ? 12.180 28.126 -22.449 1.00 0.00 26 CYS A N 10
ATOM 9328 C CA . CYS A 1 44 ? 12.106 26.764 -21.915 1.00 0.00 26 CYS A CA 10
ATOM 9329 C C . CYS A 1 44 ? 12.773 25.759 -22.874 1.00 0.00 26 CYS A C 10
ATOM 9330 O O . CYS A 1 44 ? 12.285 25.527 -23.990 1.00 0.00 26 CYS A O 10
ATOM 9337 N N . THR A 1 45 ? 13.893 25.164 -22.423 1.00 0.00 27 THR A N 10
ATOM 9338 C CA . THR A 1 45 ? 14.694 24.201 -23.208 1.00 0.00 27 THR A CA 10
ATOM 9339 C C . THR A 1 45 ? 14.160 22.749 -23.064 1.00 0.00 27 THR A C 10
ATOM 9340 O O . THR A 1 45 ? 14.942 21.791 -22.968 1.00 0.00 27 THR A O 10
ATOM 9351 N N . ASN A 1 46 ? 12.825 22.587 -23.100 1.00 0.00 28 ASN A N 10
ATOM 9352 C CA . ASN A 1 46 ? 12.154 21.286 -22.965 1.00 0.00 28 ASN A CA 10
ATOM 9353 C C . ASN A 1 46 ? 10.958 21.254 -23.932 1.00 0.00 28 ASN A C 10
ATOM 9354 O O . ASN A 1 46 ? 9.956 21.931 -23.699 1.00 0.00 28 ASN A O 10
ATOM 9365 N N . GLU A 1 47 ? 11.097 20.488 -25.023 1.00 0.00 29 GLU A N 10
ATOM 9366 C CA . GLU A 1 47 ? 10.060 20.343 -26.071 1.00 0.00 29 GLU A CA 10
ATOM 9367 C C . GLU A 1 47 ? 8.818 19.577 -25.572 1.00 0.00 29 GLU A C 10
ATOM 9368 O O . GLU A 1 47 ? 7.720 19.752 -26.120 1.00 0.00 29 GLU A O 10
ATOM 9380 N N . PHE A 1 48 ? 8.993 18.753 -24.521 1.00 0.00 30 PHE A N 10
ATOM 9381 C CA . PHE A 1 48 ? 7.891 17.983 -23.879 1.00 0.00 30 PHE A CA 10
ATOM 9382 C C . PHE A 1 48 ? 7.216 18.821 -22.769 1.00 0.00 30 PHE A C 10
ATOM 9383 O O . PHE A 1 48 ? 6.808 18.288 -21.732 1.00 0.00 30 PHE A O 10
ATOM 9400 N N . CYS A 1 49 ? 7.048 20.124 -23.022 1.00 0.00 31 CYS A N 10
ATOM 9401 C CA . CYS A 1 49 ? 6.586 21.086 -22.015 1.00 0.00 31 CYS A CA 10
ATOM 9402 C C . CYS A 1 49 ? 5.755 22.175 -22.695 1.00 0.00 31 CYS A C 10
ATOM 9403 O O . CYS A 1 49 ? 6.174 22.696 -23.730 1.00 0.00 31 CYS A O 10
ATOM 9410 N N . ALA A 1 50 ? 4.581 22.510 -22.121 1.00 0.00 32 ALA A N 10
ATOM 9411 C CA . ALA A 1 50 ? 3.687 23.553 -22.657 1.00 0.00 32 ALA A CA 10
ATOM 9412 C C . ALA A 1 50 ? 4.327 24.945 -22.513 1.00 0.00 32 ALA A C 10
ATOM 9413 O O . ALA A 1 50 ? 5.218 25.142 -21.669 1.00 0.00 32 ALA A O 10
ATOM 9420 N N . SER A 1 51 ? 3.870 25.874 -23.383 1.00 0.00 33 SER A N 10
ATOM 9421 C CA . SER A 1 51 ? 4.441 27.234 -23.565 1.00 0.00 33 SER A CA 10
ATOM 9422 C C . SER A 1 51 ? 5.792 27.205 -24.313 1.00 0.00 33 SER A C 10
ATOM 9423 O O . SER A 1 51 ? 6.423 28.254 -24.496 1.00 0.00 33 SER A O 10
ATOM 9431 N N . CYS A 1 52 ? 6.223 26.007 -24.767 1.00 0.00 34 CYS A N 10
ATOM 9432 C CA . CYS A 1 52 ? 7.324 25.865 -25.727 1.00 0.00 34 CYS A CA 10
ATOM 9433 C C . CYS A 1 52 ? 6.725 25.820 -27.145 1.00 0.00 34 CYS A C 10
ATOM 9434 O O . CYS A 1 52 ? 5.740 25.103 -27.351 1.00 0.00 34 CYS A O 10
ATOM 9442 N N . PRO A 1 53 ? 7.296 26.578 -28.147 1.00 0.00 35 PRO A N 10
ATOM 9443 C CA . PRO A 1 53 ? 6.754 26.624 -29.545 1.00 0.00 35 PRO A CA 10
ATOM 9444 C C . PRO A 1 53 ? 6.919 25.275 -30.290 1.00 0.00 35 PRO A C 10
ATOM 9445 O O . PRO A 1 53 ? 6.309 25.043 -31.336 1.00 0.00 35 PRO A O 10
ATOM 9456 N N . THR A 1 54 ? 7.765 24.407 -29.716 1.00 0.00 36 THR A N 10
ATOM 9457 C CA . THR A 1 54 ? 8.019 23.045 -30.201 1.00 0.00 36 THR A CA 10
ATOM 9458 C C . THR A 1 54 ? 6.904 22.069 -29.759 1.00 0.00 36 THR A C 10
ATOM 9459 O O . THR A 1 54 ? 6.710 21.020 -30.382 1.00 0.00 36 THR A O 10
ATOM 9470 N N . PHE A 1 55 ? 6.192 22.417 -28.672 1.00 0.00 37 PHE A N 10
ATOM 9471 C CA . PHE A 1 55 ? 5.117 21.582 -28.106 1.00 0.00 37 PHE A CA 10
ATOM 9472 C C . PHE A 1 55 ? 3.766 21.941 -28.762 1.00 0.00 37 PHE A C 10
ATOM 9473 O O . PHE A 1 55 ? 3.312 23.088 -28.656 1.00 0.00 37 PHE A O 10
ATOM 9490 N N . LEU A 1 56 ? 3.137 20.959 -29.442 1.00 0.00 38 LEU A N 10
ATOM 9491 C CA . LEU A 1 56 ? 1.750 21.081 -29.925 1.00 0.00 38 LEU A CA 10
ATOM 9492 C C . LEU A 1 56 ? 0.813 20.576 -28.815 1.00 0.00 38 LEU A C 10
ATOM 9493 O O . LEU A 1 56 ? 1.114 19.564 -28.166 1.00 0.00 38 LEU A O 10
ATOM 9509 N N . ARG A 1 57 ? -0.302 21.294 -28.594 1.00 0.00 39 ARG A N 10
ATOM 9510 C CA . ARG A 1 57 ? -1.249 20.985 -27.504 1.00 0.00 39 ARG A CA 10
ATOM 9511 C C . ARG A 1 57 ? -2.036 19.695 -27.788 1.00 0.00 39 ARG A C 10
ATOM 9512 O O . ARG A 1 57 ? -2.149 19.255 -28.936 1.00 0.00 39 ARG A O 10
ATOM 9533 N N . MET A 1 58 ? -2.603 19.129 -26.713 1.00 0.00 40 MET A N 10
ATOM 9534 C CA . MET A 1 58 ? -3.196 17.775 -26.705 1.00 0.00 40 MET A CA 10
ATOM 9535 C C . MET A 1 58 ? -4.399 17.705 -25.746 1.00 0.00 40 MET A C 10
ATOM 9536 O O . MET A 1 58 ? -4.843 18.731 -25.202 1.00 0.00 40 MET A O 10
ATOM 9550 N N . ASP A 1 59 ? -4.927 16.484 -25.556 1.00 0.00 41 ASP A N 10
ATOM 9551 C CA . ASP A 1 59 ? -6.040 16.207 -24.622 1.00 0.00 41 ASP A CA 10
ATOM 9552 C C . ASP A 1 59 ? -5.502 15.762 -23.255 1.00 0.00 41 ASP A C 10
ATOM 9553 O O . ASP A 1 59 ? -4.335 15.385 -23.135 1.00 0.00 41 ASP A O 10
ATOM 9562 N N . ASN A 1 60 ? -6.388 15.800 -22.238 1.00 0.00 42 ASN A N 10
ATOM 9563 C CA . ASN A 1 60 ? -6.071 15.411 -20.841 1.00 0.00 42 ASN A CA 10
ATOM 9564 C C . ASN A 1 60 ? -5.598 13.944 -20.742 1.00 0.00 42 ASN A C 10
ATOM 9565 O O . ASN A 1 60 ? -4.749 13.616 -19.907 1.00 0.00 42 ASN A O 10
ATOM 9576 N N . ASN A 1 61 ? -6.162 13.083 -21.613 1.00 0.00 43 ASN A N 10
ATOM 9577 C CA . ASN A 1 61 ? -5.798 11.661 -21.692 1.00 0.00 43 ASN A CA 10
ATOM 9578 C C . ASN A 1 61 ? -4.388 11.505 -22.266 1.00 0.00 43 ASN A C 10
ATOM 9579 O O . ASN A 1 61 ? -3.580 10.782 -21.705 1.00 0.00 43 ASN A O 10
ATOM 9590 N N . ALA A 1 62 ? -4.111 12.222 -23.381 1.00 0.00 44 ALA A N 10
ATOM 9591 C CA . ALA A 1 62 ? -2.783 12.235 -24.046 1.00 0.00 44 ALA A CA 10
ATOM 9592 C C . ALA A 1 62 ? -1.680 12.718 -23.088 1.00 0.00 44 ALA A C 10
ATOM 9593 O O . ALA A 1 62 ? -0.550 12.224 -23.117 1.00 0.00 44 ALA A O 10
ATOM 9600 N N . ALA A 1 63 ? -2.052 13.680 -22.231 1.00 0.00 45 ALA A N 10
ATOM 9601 C CA . ALA A 1 63 ? -1.183 14.230 -21.186 1.00 0.00 45 ALA A CA 10
ATOM 9602 C C . ALA A 1 63 ? -0.872 13.171 -20.120 1.00 0.00 45 ALA A C 10
ATOM 9603 O O . ALA A 1 63 ? 0.263 13.065 -19.681 1.00 0.00 45 ALA A O 10
ATOM 9610 N N . ALA A 1 64 ? -1.904 12.392 -19.724 1.00 0.00 46 ALA A N 10
ATOM 9611 C CA . ALA A 1 64 ? -1.778 11.329 -18.700 1.00 0.00 46 ALA A CA 10
ATOM 9612 C C . ALA A 1 64 ? -0.884 10.177 -19.188 1.00 0.00 46 ALA A C 10
ATOM 9613 O O . ALA A 1 64 ? -0.036 9.668 -18.439 1.00 0.00 46 ALA A O 10
ATOM 9620 N N . ILE A 1 65 ? -1.075 9.796 -20.464 1.00 0.00 47 ILE A N 10
ATOM 9621 C CA . ILE A 1 65 ? -0.317 8.718 -21.107 1.00 0.00 47 ILE A CA 10
ATOM 9622 C C . ILE A 1 65 ? 1.164 9.114 -21.177 1.00 0.00 47 ILE A C 10
ATOM 9623 O O . ILE A 1 65 ? 2.020 8.426 -20.618 1.00 0.00 47 ILE A O 10
ATOM 9639 N N . LYS A 1 66 ? 1.428 10.281 -21.797 1.00 0.00 48 LYS A N 10
ATOM 9640 C CA . LYS A 1 66 ? 2.792 10.788 -22.023 1.00 0.00 48 LYS A CA 10
ATOM 9641 C C . LYS A 1 66 ? 3.491 11.176 -20.698 1.00 0.00 48 LYS A C 10
ATOM 9642 O O . LYS A 1 66 ? 4.714 11.166 -20.633 1.00 0.00 48 LYS A O 10
ATOM 9661 N N . ALA A 1 67 ? 2.703 11.506 -19.648 1.00 0.00 49 ALA A N 10
ATOM 9662 C CA . ALA A 1 67 ? 3.242 11.802 -18.293 1.00 0.00 49 ALA A CA 10
ATOM 9663 C C . ALA A 1 67 ? 3.941 10.570 -17.726 1.00 0.00 49 ALA A C 10
ATOM 9664 O O . ALA A 1 67 ? 5.082 10.650 -17.247 1.00 0.00 49 ALA A O 10
ATOM 9671 N N . LEU A 1 68 ? 3.236 9.430 -17.818 1.00 0.00 50 LEU A N 10
ATOM 9672 C CA . LEU A 1 68 ? 3.757 8.131 -17.376 1.00 0.00 50 LEU A CA 10
ATOM 9673 C C . LEU A 1 68 ? 4.899 7.649 -18.284 1.00 0.00 50 LEU A C 10
ATOM 9674 O O . LEU A 1 68 ? 5.817 6.994 -17.793 1.00 0.00 50 LEU A O 10
ATOM 9690 N N . GLU A 1 69 ? 4.833 7.972 -19.595 1.00 0.00 51 GLU A N 10
ATOM 9691 C CA . GLU A 1 69 ? 5.896 7.615 -20.561 1.00 0.00 51 GLU A CA 10
ATOM 9692 C C . GLU A 1 69 ? 7.210 8.323 -20.214 1.00 0.00 51 GLU A C 10
ATOM 9693 O O . GLU A 1 69 ? 8.248 7.680 -20.114 1.00 0.00 51 GLU A O 10
ATOM 9705 N N . LEU A 1 70 ? 7.126 9.643 -19.980 1.00 0.00 52 LEU A N 10
ATOM 9706 C CA . LEU A 1 70 ? 8.287 10.484 -19.610 1.00 0.00 52 LEU A CA 10
ATOM 9707 C C . LEU A 1 70 ? 8.830 10.107 -18.217 1.00 0.00 52 LEU A C 10
ATOM 9708 O O . LEU A 1 70 ? 10.023 10.255 -17.948 1.00 0.00 52 LEU A O 10
ATOM 9724 N N . TYR A 1 71 ? 7.931 9.620 -17.349 1.00 0.00 53 TYR A N 10
ATOM 9725 C CA . TYR A 1 71 ? 8.287 9.148 -16.001 1.00 0.00 53 TYR A CA 10
ATOM 9726 C C . TYR A 1 71 ? 9.121 7.846 -16.075 1.00 0.00 53 TYR A C 10
ATOM 9727 O O . TYR A 1 71 ? 10.210 7.767 -15.493 1.00 0.00 53 TYR A O 10
ATOM 9745 N N . LYS A 1 72 ? 8.604 6.845 -16.816 1.00 0.00 54 LYS A N 10
ATOM 9746 C CA . LYS A 1 72 ? 9.179 5.480 -16.856 1.00 0.00 54 LYS A CA 10
ATOM 9747 C C . LYS A 1 72 ? 10.525 5.443 -17.609 1.00 0.00 54 LYS A C 10
ATOM 9748 O O . LYS A 1 72 ? 11.379 4.617 -17.290 1.00 0.00 54 LYS A O 10
ATOM 9767 N N . ILE A 1 73 ? 10.704 6.344 -18.597 1.00 0.00 55 ILE A N 10
ATOM 9768 C CA . ILE A 1 73 ? 11.963 6.449 -19.377 1.00 0.00 55 ILE A CA 10
ATOM 9769 C C . ILE A 1 73 ? 12.958 7.413 -18.703 1.00 0.00 55 ILE A C 10
ATOM 9770 O O . ILE A 1 73 ? 14.109 7.495 -19.139 1.00 0.00 55 ILE A O 10
ATOM 9786 N N . ASN A 1 74 ? 12.483 8.140 -17.656 1.00 0.00 56 ASN A N 10
ATOM 9787 C CA . ASN A 1 74 ? 13.292 9.090 -16.856 1.00 0.00 56 ASN A CA 10
ATOM 9788 C C . ASN A 1 74 ? 13.783 10.245 -17.749 1.00 0.00 56 ASN A C 10
ATOM 9789 O O . ASN A 1 74 ? 14.967 10.612 -17.740 1.00 0.00 56 ASN A O 10
ATOM 9800 N N . ALA A 1 75 ? 12.836 10.798 -18.524 1.00 0.00 57 ALA A N 10
ATOM 9801 C CA . ALA A 1 75 ? 13.087 11.877 -19.492 1.00 0.00 57 ALA A CA 10
ATOM 9802 C C . ALA A 1 75 ? 13.468 13.198 -18.808 1.00 0.00 57 ALA A C 10
ATOM 9803 O O . ALA A 1 75 ? 13.348 13.344 -17.589 1.00 0.00 57 ALA A O 10
ATOM 9810 N N . LYS A 1 76 ? 13.933 14.146 -19.631 1.00 0.00 58 LYS A N 10
ATOM 9811 C CA . LYS A 1 76 ? 14.279 15.508 -19.201 1.00 0.00 58 LYS A CA 10
ATOM 9812 C C . LYS A 1 76 ? 13.050 16.206 -18.560 1.00 0.00 58 LYS A C 10
ATOM 9813 O O . LYS A 1 76 ? 12.071 16.556 -19.232 1.00 0.00 58 LYS A O 10
ATOM 9832 N N . LEU A 1 77 ? 13.092 16.314 -17.236 1.00 0.00 59 LEU A N 10
ATOM 9833 C CA . LEU A 1 77 ? 12.079 17.015 -16.453 1.00 0.00 59 LEU A CA 10
ATOM 9834 C C . LEU A 1 77 ? 12.390 18.517 -16.425 1.00 0.00 59 LEU A C 10
ATOM 9835 O O . LEU A 1 77 ? 13.556 18.926 -16.314 1.00 0.00 59 LEU A O 10
ATOM 9851 N N . CYS A 1 78 ? 11.338 19.336 -16.524 1.00 0.00 60 CYS A N 10
ATOM 9852 C CA . CYS A 1 78 ? 11.455 20.784 -16.542 1.00 0.00 60 CYS A CA 10
ATOM 9853 C C . CYS A 1 78 ? 11.296 21.338 -15.117 1.00 0.00 60 CYS A C 10
ATOM 9854 O O . CYS A 1 78 ? 10.183 21.388 -14.576 1.00 0.00 60 CYS A O 10
ATOM 9861 N N . ASP A 1 79 ? 12.427 21.705 -14.500 1.00 0.00 61 ASP A N 10
ATOM 9862 C CA . ASP A 1 79 ? 12.465 22.320 -13.160 1.00 0.00 61 ASP A CA 10
ATOM 9863 C C . ASP A 1 79 ? 12.962 23.780 -13.294 1.00 0.00 61 ASP A C 10
ATOM 9864 O O . ASP A 1 79 ? 13.957 24.006 -13.998 1.00 0.00 61 ASP A O 10
ATOM 9873 N N . PRO A 1 80 ? 12.262 24.788 -12.653 1.00 0.00 62 PRO A N 10
ATOM 9874 C CA . PRO A 1 80 ? 12.642 26.225 -12.737 1.00 0.00 62 PRO A CA 10
ATOM 9875 C C . PRO A 1 80 ? 14.071 26.483 -12.204 1.00 0.00 62 PRO A C 10
ATOM 9876 O O . PRO A 1 80 ? 14.330 26.360 -10.995 1.00 0.00 62 PRO A O 10
ATOM 9887 N N . HIS A 1 81 ? 14.991 26.801 -13.133 1.00 0.00 63 HIS A N 10
ATOM 9888 C CA . HIS A 1 81 ? 16.418 27.025 -12.837 1.00 0.00 63 HIS A CA 10
ATOM 9889 C C . HIS A 1 81 ? 16.631 28.372 -12.110 1.00 0.00 63 HIS A C 10
ATOM 9890 O O . HIS A 1 81 ? 15.975 29.358 -12.465 1.00 0.00 63 HIS A O 10
ATOM 9905 N N . PRO A 1 82 ? 17.533 28.426 -11.067 1.00 0.00 64 PRO A N 10
ATOM 9906 C CA . PRO A 1 82 ? 17.778 29.658 -10.282 1.00 0.00 64 PRO A CA 10
ATOM 9907 C C . PRO A 1 82 ? 18.617 30.708 -11.073 1.00 0.00 64 PRO A C 10
ATOM 9908 O O . PRO A 1 82 ? 19.868 30.614 -11.111 1.00 0.00 64 PRO A O 10
ATOM 9921 N N . MET A 1 19 ? 2.999 -1.093 -6.201 1.00 0.00 1 MET A N 11
ATOM 9922 C CA . MET A 1 19 ? 4.332 -0.441 -6.220 1.00 0.00 1 MET A CA 11
ATOM 9923 C C . MET A 1 19 ? 4.209 1.091 -6.395 1.00 0.00 1 MET A C 11
ATOM 9924 O O . MET A 1 19 ? 5.197 1.762 -6.737 1.00 0.00 1 MET A O 11
ATOM 9938 N N . LYS A 1 20 ? 2.997 1.635 -6.131 1.00 0.00 2 LYS A N 11
ATOM 9939 C CA . LYS A 1 20 ? 2.731 3.083 -6.191 1.00 0.00 2 LYS A CA 11
ATOM 9940 C C . LYS A 1 20 ? 3.439 3.793 -5.024 1.00 0.00 2 LYS A C 11
ATOM 9941 O O . LYS A 1 20 ? 2.952 3.787 -3.887 1.00 0.00 2 LYS A O 11
ATOM 9960 N N . ARG A 1 21 ? 4.628 4.333 -5.312 1.00 0.00 3 ARG A N 11
ATOM 9961 C CA . ARG A 1 21 ? 5.435 5.086 -4.338 1.00 0.00 3 ARG A CA 11
ATOM 9962 C C . ARG A 1 21 ? 4.876 6.514 -4.193 1.00 0.00 3 ARG A C 11
ATOM 9963 O O . ARG A 1 21 ? 4.235 7.028 -5.119 1.00 0.00 3 ARG A O 11
ATOM 9984 N N . ALA A 1 22 ? 5.128 7.147 -3.036 1.00 0.00 4 ALA A N 11
ATOM 9985 C CA . ALA A 1 22 ? 4.704 8.537 -2.776 1.00 0.00 4 ALA A CA 11
ATOM 9986 C C . ALA A 1 22 ? 5.454 9.502 -3.704 1.00 0.00 4 ALA A C 11
ATOM 9987 O O . ALA A 1 22 ? 4.850 10.380 -4.329 1.00 0.00 4 ALA A O 11
ATOM 9994 N N . ALA A 1 23 ? 6.773 9.277 -3.817 1.00 0.00 5 ALA A N 11
ATOM 9995 C CA . ALA A 1 23 ? 7.654 10.045 -4.707 1.00 0.00 5 ALA A CA 11
ATOM 9996 C C . ALA A 1 23 ? 7.283 9.817 -6.178 1.00 0.00 5 ALA A C 11
ATOM 9997 O O . ALA A 1 23 ? 7.341 10.748 -6.974 1.00 0.00 5 ALA A O 11
ATOM 10004 N N . ALA A 1 24 ? 6.873 8.573 -6.516 1.00 0.00 6 ALA A N 11
ATOM 10005 C CA . ALA A 1 24 ? 6.443 8.199 -7.882 1.00 0.00 6 ALA A CA 11
ATOM 10006 C C . ALA A 1 24 ? 5.188 8.975 -8.299 1.00 0.00 6 ALA A C 11
ATOM 10007 O O . ALA A 1 24 ? 5.154 9.543 -9.384 1.00 0.00 6 ALA A O 11
ATOM 10014 N N . LYS A 1 25 ? 4.180 9.004 -7.405 1.00 0.00 7 LYS A N 11
ATOM 10015 C CA . LYS A 1 25 ? 2.913 9.737 -7.622 1.00 0.00 7 LYS A CA 11
ATOM 10016 C C . LYS A 1 25 ? 3.183 11.233 -7.871 1.00 0.00 7 LYS A C 11
ATOM 10017 O O . LYS A 1 25 ? 2.634 11.834 -8.800 1.00 0.00 7 LYS A O 11
ATOM 10036 N N . HIS A 1 26 ? 4.049 11.806 -7.019 1.00 0.00 8 HIS A N 11
ATOM 10037 C CA . HIS A 1 26 ? 4.431 13.227 -7.085 1.00 0.00 8 HIS A CA 11
ATOM 10038 C C . HIS A 1 26 ? 5.265 13.529 -8.339 1.00 0.00 8 HIS A C 11
ATOM 10039 O O . HIS A 1 26 ? 5.123 14.592 -8.912 1.00 0.00 8 HIS A O 11
ATOM 10054 N N . LEU A 1 27 ? 6.095 12.568 -8.772 1.00 0.00 9 LEU A N 11
ATOM 10055 C CA . LEU A 1 27 ? 6.943 12.702 -9.985 1.00 0.00 9 LEU A CA 11
ATOM 10056 C C . LEU A 1 27 ? 6.066 12.728 -11.249 1.00 0.00 9 LEU A C 11
ATOM 10057 O O . LEU A 1 27 ? 6.251 13.577 -12.122 1.00 0.00 9 LEU A O 11
ATOM 10073 N N . ILE A 1 28 ? 5.097 11.805 -11.300 1.00 0.00 10 ILE A N 11
ATOM 10074 C CA . ILE A 1 28 ? 4.072 11.740 -12.358 1.00 0.00 10 ILE A CA 11
ATOM 10075 C C . ILE A 1 28 ? 3.246 13.046 -12.378 1.00 0.00 10 ILE A C 11
ATOM 10076 O O . ILE A 1 28 ? 2.851 13.514 -13.442 1.00 0.00 10 ILE A O 11
ATOM 10092 N N . GLU A 1 29 ? 3.031 13.625 -11.180 1.00 0.00 11 GLU A N 11
ATOM 10093 C CA . GLU A 1 29 ? 2.282 14.881 -10.992 1.00 0.00 11 GLU A CA 11
ATOM 10094 C C . GLU A 1 29 ? 3.053 16.084 -11.576 1.00 0.00 11 GLU A C 11
ATOM 10095 O O . GLU A 1 29 ? 2.450 16.985 -12.174 1.00 0.00 11 GLU A O 11
ATOM 10107 N N . ARG A 1 30 ? 4.390 16.079 -11.404 1.00 0.00 12 ARG A N 11
ATOM 10108 C CA . ARG A 1 30 ? 5.279 17.143 -11.923 1.00 0.00 12 ARG A CA 11
ATOM 10109 C C . ARG A 1 30 ? 5.348 17.073 -13.457 1.00 0.00 12 ARG A C 11
ATOM 10110 O O . ARG A 1 30 ? 5.256 18.099 -14.147 1.00 0.00 12 ARG A O 11
ATOM 10131 N N . TYR A 1 31 ? 5.514 15.835 -13.972 1.00 0.00 13 TYR A N 11
ATOM 10132 C CA . TYR A 1 31 ? 5.494 15.542 -15.419 1.00 0.00 13 TYR A CA 11
ATOM 10133 C C . TYR A 1 31 ? 4.127 15.916 -16.028 1.00 0.00 13 TYR A C 11
ATOM 10134 O O . TYR A 1 31 ? 4.069 16.479 -17.107 1.00 0.00 13 TYR A O 11
ATOM 10152 N N . TYR A 1 32 ? 3.040 15.636 -15.293 1.00 0.00 14 TYR A N 11
ATOM 10153 C CA . TYR A 1 32 ? 1.663 15.931 -15.738 1.00 0.00 14 TYR A CA 11
ATOM 10154 C C . TYR A 1 32 ? 1.479 17.443 -15.936 1.00 0.00 14 TYR A C 11
ATOM 10155 O O . TYR A 1 32 ? 1.001 17.889 -16.982 1.00 0.00 14 TYR A O 11
ATOM 10173 N N . HIS A 1 33 ? 1.906 18.208 -14.913 1.00 0.00 15 HIS A N 11
ATOM 10174 C CA . HIS A 1 33 ? 1.858 19.682 -14.914 1.00 0.00 15 HIS A CA 11
ATOM 10175 C C . HIS A 1 33 ? 2.785 20.268 -15.991 1.00 0.00 15 HIS A C 11
ATOM 10176 O O . HIS A 1 33 ? 2.601 21.405 -16.415 1.00 0.00 15 HIS A O 11
ATOM 10191 N N . GLN A 1 34 ? 3.792 19.487 -16.409 1.00 0.00 16 GLN A N 11
ATOM 10192 C CA . GLN A 1 34 ? 4.704 19.873 -17.496 1.00 0.00 16 GLN A CA 11
ATOM 10193 C C . GLN A 1 34 ? 4.014 19.786 -18.875 1.00 0.00 16 GLN A C 11
ATOM 10194 O O . GLN A 1 34 ? 4.186 20.684 -19.699 1.00 0.00 16 GLN A O 11
ATOM 10208 N N . LEU A 1 35 ? 3.233 18.722 -19.130 1.00 0.00 17 LEU A N 11
ATOM 10209 C CA . LEU A 1 35 ? 2.543 18.551 -20.435 1.00 0.00 17 LEU A CA 11
ATOM 10210 C C . LEU A 1 35 ? 1.274 19.417 -20.537 1.00 0.00 17 LEU A C 11
ATOM 10211 O O . LEU A 1 35 ? 0.883 19.814 -21.639 1.00 0.00 17 LEU A O 11
ATOM 10227 N N . THR A 1 36 ? 0.618 19.685 -19.396 1.00 0.00 18 THR A N 11
ATOM 10228 C CA . THR A 1 36 ? -0.606 20.504 -19.361 1.00 0.00 18 THR A CA 11
ATOM 10229 C C . THR A 1 36 ? -0.259 22.008 -19.313 1.00 0.00 18 THR A C 11
ATOM 10230 O O . THR A 1 36 ? -0.608 22.773 -20.228 1.00 0.00 18 THR A O 11
ATOM 10241 N N . GLU A 1 37 ? 0.453 22.414 -18.245 1.00 0.00 19 GLU A N 11
ATOM 10242 C CA . GLU A 1 37 ? 0.736 23.835 -17.940 1.00 0.00 19 GLU A CA 11
ATOM 10243 C C . GLU A 1 37 ? 2.104 24.266 -18.508 1.00 0.00 19 GLU A C 11
ATOM 10244 O O . GLU A 1 37 ? 2.247 25.367 -19.047 1.00 0.00 19 GLU A O 11
ATOM 10256 N N . GLY A 1 38 ? 3.096 23.375 -18.391 1.00 0.00 20 GLY A N 11
ATOM 10257 C CA . GLY A 1 38 ? 4.477 23.672 -18.768 1.00 0.00 20 GLY A CA 11
ATOM 10258 C C . GLY A 1 38 ? 5.323 24.060 -17.570 1.00 0.00 20 GLY A C 11
ATOM 10259 O O . GLY A 1 38 ? 5.471 23.271 -16.635 1.00 0.00 20 GLY A O 11
ATOM 10263 N N . CYS A 1 39 ? 5.890 25.273 -17.609 1.00 0.00 21 CYS A N 11
ATOM 10264 C CA . CYS A 1 39 ? 6.686 25.832 -16.495 1.00 0.00 21 CYS A CA 11
ATOM 10265 C C . CYS A 1 39 ? 6.748 27.367 -16.582 1.00 0.00 21 CYS A C 11
ATOM 10266 O O . CYS A 1 39 ? 7.562 27.999 -15.901 1.00 0.00 21 CYS A O 11
ATOM 10273 N N . GLY A 1 40 ? 5.867 27.960 -17.409 1.00 0.00 22 GLY A N 11
ATOM 10274 C CA . GLY A 1 40 ? 5.884 29.402 -17.677 1.00 0.00 22 GLY A CA 11
ATOM 10275 C C . GLY A 1 40 ? 6.860 29.761 -18.791 1.00 0.00 22 GLY A C 11
ATOM 10276 O O . GLY A 1 40 ? 6.472 30.349 -19.808 1.00 0.00 22 GLY A O 11
ATOM 10280 N N . ASN A 1 41 ? 8.127 29.389 -18.568 1.00 0.00 23 ASN A N 11
ATOM 10281 C CA . ASN A 1 41 ? 9.233 29.570 -19.522 1.00 0.00 23 ASN A CA 11
ATOM 10282 C C . ASN A 1 41 ? 8.905 28.946 -20.897 1.00 0.00 23 ASN A C 11
ATOM 10283 O O . ASN A 1 41 ? 8.816 27.715 -21.034 1.00 0.00 23 ASN A O 11
ATOM 10294 N N . GLU A 1 42 ? 8.670 29.821 -21.890 1.00 0.00 24 GLU A N 11
ATOM 10295 C CA . GLU A 1 42 ? 8.428 29.418 -23.289 1.00 0.00 24 GLU A CA 11
ATOM 10296 C C . GLU A 1 42 ? 9.749 29.068 -23.985 1.00 0.00 24 GLU A C 11
ATOM 10297 O O . GLU A 1 42 ? 9.804 28.145 -24.804 1.00 0.00 24 GLU A O 11
ATOM 10309 N N . ALA A 1 43 ? 10.815 29.814 -23.631 1.00 0.00 25 ALA A N 11
ATOM 10310 C CA . ALA A 1 43 ? 12.189 29.570 -24.115 1.00 0.00 25 ALA A CA 11
ATOM 10311 C C . ALA A 1 43 ? 12.838 28.453 -23.271 1.00 0.00 25 ALA A C 11
ATOM 10312 O O . ALA A 1 43 ? 13.900 28.626 -22.651 1.00 0.00 25 ALA A O 11
ATOM 10319 N N . CYS A 1 44 ? 12.144 27.311 -23.253 1.00 0.00 26 CYS A N 11
ATOM 10320 C CA . CYS A 1 44 ? 12.469 26.155 -22.420 1.00 0.00 26 CYS A CA 11
ATOM 10321 C C . CYS A 1 44 ? 13.193 25.105 -23.260 1.00 0.00 26 CYS A C 11
ATOM 10322 O O . CYS A 1 44 ? 12.792 24.841 -24.402 1.00 0.00 26 CYS A O 11
ATOM 10329 N N . THR A 1 45 ? 14.251 24.505 -22.692 1.00 0.00 27 THR A N 11
ATOM 10330 C CA . THR A 1 45 ? 15.053 23.476 -23.364 1.00 0.00 27 THR A CA 11
ATOM 10331 C C . THR A 1 45 ? 14.410 22.075 -23.201 1.00 0.00 27 THR A C 11
ATOM 10332 O O . THR A 1 45 ? 15.064 21.101 -22.793 1.00 0.00 27 THR A O 11
ATOM 10343 N N . ASN A 1 46 ? 13.110 21.999 -23.558 1.00 0.00 28 ASN A N 11
ATOM 10344 C CA . ASN A 1 46 ? 12.330 20.774 -23.531 1.00 0.00 28 ASN A CA 11
ATOM 10345 C C . ASN A 1 46 ? 11.115 20.957 -24.447 1.00 0.00 28 ASN A C 11
ATOM 10346 O O . ASN A 1 46 ? 10.249 21.799 -24.172 1.00 0.00 28 ASN A O 11
ATOM 10357 N N . GLU A 1 47 ? 11.077 20.190 -25.547 1.00 0.00 29 GLU A N 11
ATOM 10358 C CA . GLU A 1 47 ? 9.958 20.198 -26.508 1.00 0.00 29 GLU A CA 11
ATOM 10359 C C . GLU A 1 47 ? 8.720 19.504 -25.916 1.00 0.00 29 GLU A C 11
ATOM 10360 O O . GLU A 1 47 ? 7.588 19.812 -26.296 1.00 0.00 29 GLU A O 11
ATOM 10372 N N . PHE A 1 48 ? 8.954 18.598 -24.951 1.00 0.00 30 PHE A N 11
ATOM 10373 C CA . PHE A 1 48 ? 7.896 17.861 -24.234 1.00 0.00 30 PHE A CA 11
ATOM 10374 C C . PHE A 1 48 ? 7.448 18.683 -22.999 1.00 0.00 30 PHE A C 11
ATOM 10375 O O . PHE A 1 48 ? 7.377 18.177 -21.870 1.00 0.00 30 PHE A O 11
ATOM 10392 N N . CYS A 1 49 ? 7.153 19.968 -23.245 1.00 0.00 31 CYS A N 11
ATOM 10393 C CA . CYS A 1 49 ? 6.797 20.942 -22.214 1.00 0.00 31 CYS A CA 11
ATOM 10394 C C . CYS A 1 49 ? 5.814 21.945 -22.806 1.00 0.00 31 CYS A C 11
ATOM 10395 O O . CYS A 1 49 ? 6.085 22.508 -23.867 1.00 0.00 31 CYS A O 11
ATOM 10402 N N . ALA A 1 50 ? 4.695 22.181 -22.118 1.00 0.00 32 ALA A N 11
ATOM 10403 C CA . ALA A 1 50 ? 3.650 23.096 -22.588 1.00 0.00 32 ALA A CA 11
ATOM 10404 C C . ALA A 1 50 ? 4.097 24.554 -22.447 1.00 0.00 32 ALA A C 11
ATOM 10405 O O . ALA A 1 50 ? 5.070 24.850 -21.730 1.00 0.00 32 ALA A O 11
ATOM 10412 N N . SER A 1 51 ? 3.413 25.438 -23.200 1.00 0.00 33 SER A N 11
ATOM 10413 C CA . SER A 1 51 ? 3.754 26.872 -23.333 1.00 0.00 33 SER A CA 11
ATOM 10414 C C . SER A 1 51 ? 5.075 27.075 -24.130 1.00 0.00 33 SER A C 11
ATOM 10415 O O . SER A 1 51 ? 5.503 28.208 -24.321 1.00 0.00 33 SER A O 11
ATOM 10423 N N . CYS A 1 52 ? 5.693 25.976 -24.630 1.00 0.00 34 CYS A N 11
ATOM 10424 C CA . CYS A 1 52 ? 6.896 26.045 -25.483 1.00 0.00 34 CYS A CA 11
ATOM 10425 C C . CYS A 1 52 ? 6.478 25.995 -26.974 1.00 0.00 34 CYS A C 11
ATOM 10426 O O . CYS A 1 52 ? 5.511 25.300 -27.312 1.00 0.00 34 CYS A O 11
ATOM 10434 N N . PRO A 1 53 ? 7.186 26.733 -27.893 1.00 0.00 35 PRO A N 11
ATOM 10435 C CA . PRO A 1 53 ? 6.830 26.780 -29.342 1.00 0.00 35 PRO A CA 11
ATOM 10436 C C . PRO A 1 53 ? 7.090 25.434 -30.055 1.00 0.00 35 PRO A C 11
ATOM 10437 O O . PRO A 1 53 ? 6.488 25.142 -31.087 1.00 0.00 35 PRO A O 11
ATOM 10448 N N . THR A 1 54 ? 7.987 24.628 -29.468 1.00 0.00 36 THR A N 11
ATOM 10449 C CA . THR A 1 54 ? 8.396 23.314 -29.997 1.00 0.00 36 THR A CA 11
ATOM 10450 C C . THR A 1 54 ? 7.417 22.186 -29.578 1.00 0.00 36 THR A C 11
ATOM 10451 O O . THR A 1 54 ? 7.529 21.046 -30.049 1.00 0.00 36 THR A O 11
ATOM 10462 N N . PHE A 1 55 ? 6.456 22.536 -28.703 1.00 0.00 37 PHE A N 11
ATOM 10463 C CA . PHE A 1 55 ? 5.414 21.615 -28.200 1.00 0.00 37 PHE A CA 11
ATOM 10464 C C . PHE A 1 55 ? 4.211 21.587 -29.162 1.00 0.00 37 PHE A C 11
ATOM 10465 O O . PHE A 1 55 ? 4.001 22.530 -29.938 1.00 0.00 37 PHE A O 11
ATOM 10482 N N . LEU A 1 56 ? 3.439 20.487 -29.111 1.00 0.00 38 LEU A N 11
ATOM 10483 C CA . LEU A 1 56 ? 2.135 20.378 -29.791 1.00 0.00 38 LEU A CA 11
ATOM 10484 C C . LEU A 1 56 ? 1.084 20.033 -28.719 1.00 0.00 38 LEU A C 11
ATOM 10485 O O . LEU A 1 56 ? 1.243 19.040 -27.994 1.00 0.00 38 LEU A O 11
ATOM 10501 N N . ARG A 1 57 ? 0.039 20.885 -28.618 1.00 0.00 39 ARG A N 11
ATOM 10502 C CA . ARG A 1 57 ? -1.041 20.757 -27.612 1.00 0.00 39 ARG A CA 11
ATOM 10503 C C . ARG A 1 57 ? -1.790 19.413 -27.728 1.00 0.00 39 ARG A C 11
ATOM 10504 O O . ARG A 1 57 ? -1.843 18.805 -28.800 1.00 0.00 39 ARG A O 11
ATOM 10525 N N . MET A 1 58 ? -2.376 18.981 -26.607 1.00 0.00 40 MET A N 11
ATOM 10526 C CA . MET A 1 58 ? -3.067 17.684 -26.488 1.00 0.00 40 MET A CA 11
ATOM 10527 C C . MET A 1 58 ? -4.107 17.756 -25.361 1.00 0.00 40 MET A C 11
ATOM 10528 O O . MET A 1 58 ? -4.162 18.755 -24.629 1.00 0.00 40 MET A O 11
ATOM 10542 N N . ASP A 1 59 ? -4.927 16.698 -25.237 1.00 0.00 41 ASP A N 11
ATOM 10543 C CA . ASP A 1 59 ? -5.884 16.544 -24.117 1.00 0.00 41 ASP A CA 11
ATOM 10544 C C . ASP A 1 59 ? -5.120 16.291 -22.814 1.00 0.00 41 ASP A C 11
ATOM 10545 O O . ASP A 1 59 ? -3.975 15.853 -22.850 1.00 0.00 41 ASP A O 11
ATOM 10554 N N . ASN A 1 60 ? -5.768 16.549 -21.666 1.00 0.00 42 ASN A N 11
ATOM 10555 C CA . ASN A 1 60 ? -5.151 16.345 -20.334 1.00 0.00 42 ASN A CA 11
ATOM 10556 C C . ASN A 1 60 ? -4.950 14.834 -20.055 1.00 0.00 42 ASN A C 11
ATOM 10557 O O . ASN A 1 60 ? -4.066 14.451 -19.295 1.00 0.00 42 ASN A O 11
ATOM 10568 N N . ASN A 1 61 ? -5.764 13.996 -20.720 1.00 0.00 43 ASN A N 11
ATOM 10569 C CA . ASN A 1 61 ? -5.647 12.530 -20.659 1.00 0.00 43 ASN A CA 11
ATOM 10570 C C . ASN A 1 61 ? -4.430 12.055 -21.474 1.00 0.00 43 ASN A C 11
ATOM 10571 O O . ASN A 1 61 ? -3.709 11.145 -21.055 1.00 0.00 43 ASN A O 11
ATOM 10582 N N . ALA A 1 62 ? -4.221 12.691 -22.645 1.00 0.00 44 ALA A N 11
ATOM 10583 C CA . ALA A 1 62 ? -3.047 12.445 -23.500 1.00 0.00 44 ALA A CA 11
ATOM 10584 C C . ALA A 1 62 ? -1.770 12.980 -22.832 1.00 0.00 44 ALA A C 11
ATOM 10585 O O . ALA A 1 62 ? -0.692 12.412 -22.998 1.00 0.00 44 ALA A O 11
ATOM 10592 N N . ALA A 1 63 ? -1.934 14.056 -22.051 1.00 0.00 45 ALA A N 11
ATOM 10593 C CA . ALA A 1 63 ? -0.861 14.680 -21.267 1.00 0.00 45 ALA A CA 11
ATOM 10594 C C . ALA A 1 63 ? -0.487 13.801 -20.066 1.00 0.00 45 ALA A C 11
ATOM 10595 O O . ALA A 1 63 ? 0.652 13.832 -19.608 1.00 0.00 45 ALA A O 11
ATOM 10602 N N . ALA A 1 64 ? -1.470 13.027 -19.570 1.00 0.00 46 ALA A N 11
ATOM 10603 C CA . ALA A 1 64 ? -1.258 12.035 -18.504 1.00 0.00 46 ALA A CA 11
ATOM 10604 C C . ALA A 1 64 ? -0.458 10.829 -19.029 1.00 0.00 46 ALA A C 11
ATOM 10605 O O . ALA A 1 64 ? 0.473 10.361 -18.371 1.00 0.00 46 ALA A O 11
ATOM 10612 N N . ILE A 1 65 ? -0.826 10.353 -20.235 1.00 0.00 47 ILE A N 11
ATOM 10613 C CA . ILE A 1 65 ? -0.099 9.272 -20.936 1.00 0.00 47 ILE A CA 11
ATOM 10614 C C . ILE A 1 65 ? 1.347 9.708 -21.228 1.00 0.00 47 ILE A C 11
ATOM 10615 O O . ILE A 1 65 ? 2.297 8.966 -20.959 1.00 0.00 47 ILE A O 11
ATOM 10631 N N . LYS A 1 66 ? 1.493 10.939 -21.731 1.00 0.00 48 LYS A N 11
ATOM 10632 C CA . LYS A 1 66 ? 2.796 11.495 -22.113 1.00 0.00 48 LYS A CA 11
ATOM 10633 C C . LYS A 1 66 ? 3.651 11.796 -20.858 1.00 0.00 48 LYS A C 11
ATOM 10634 O O . LYS A 1 66 ? 4.878 11.735 -20.917 1.00 0.00 48 LYS A O 11
ATOM 10653 N N . ALA A 1 67 ? 2.976 12.081 -19.725 1.00 0.00 49 ALA A N 11
ATOM 10654 C CA . ALA A 1 67 ? 3.622 12.218 -18.406 1.00 0.00 49 ALA A CA 11
ATOM 10655 C C . ALA A 1 67 ? 4.292 10.902 -17.995 1.00 0.00 49 ALA A C 11
ATOM 10656 O O . ALA A 1 67 ? 5.439 10.903 -17.551 1.00 0.00 49 ALA A O 11
ATOM 10663 N N . LEU A 1 68 ? 3.562 9.788 -18.180 1.00 0.00 50 LEU A N 11
ATOM 10664 C CA . LEU A 1 68 ? 4.069 8.432 -17.881 1.00 0.00 50 LEU A CA 11
ATOM 10665 C C . LEU A 1 68 ? 5.188 8.006 -18.859 1.00 0.00 50 LEU A C 11
ATOM 10666 O O . LEU A 1 68 ? 6.065 7.226 -18.475 1.00 0.00 50 LEU A O 11
ATOM 10682 N N . GLU A 1 69 ? 5.140 8.498 -20.115 1.00 0.00 51 GLU A N 11
ATOM 10683 C CA . GLU A 1 69 ? 6.207 8.247 -21.111 1.00 0.00 51 GLU A CA 11
ATOM 10684 C C . GLU A 1 69 ? 7.515 8.913 -20.670 1.00 0.00 51 GLU A C 11
ATOM 10685 O O . GLU A 1 69 ? 8.573 8.284 -20.659 1.00 0.00 51 GLU A O 11
ATOM 10697 N N . LEU A 1 70 ? 7.415 10.194 -20.291 1.00 0.00 52 LEU A N 11
ATOM 10698 C CA . LEU A 1 70 ? 8.563 10.976 -19.817 1.00 0.00 52 LEU A CA 11
ATOM 10699 C C . LEU A 1 70 ? 9.042 10.472 -18.447 1.00 0.00 52 LEU A C 11
ATOM 10700 O O . LEU A 1 70 ? 10.212 10.606 -18.110 1.00 0.00 52 LEU A O 11
ATOM 10716 N N . TYR A 1 71 ? 8.117 9.896 -17.670 1.00 0.00 53 TYR A N 11
ATOM 10717 C CA . TYR A 1 71 ? 8.416 9.332 -16.349 1.00 0.00 53 TYR A CA 11
ATOM 10718 C C . TYR A 1 71 ? 9.282 8.062 -16.475 1.00 0.00 53 TYR A C 11
ATOM 10719 O O . TYR A 1 71 ? 10.309 7.944 -15.792 1.00 0.00 53 TYR A O 11
ATOM 10737 N N . LYS A 1 72 ? 8.878 7.135 -17.370 1.00 0.00 54 LYS A N 11
ATOM 10738 C CA . LYS A 1 72 ? 9.541 5.820 -17.517 1.00 0.00 54 LYS A CA 11
ATOM 10739 C C . LYS A 1 72 ? 10.946 5.962 -18.127 1.00 0.00 54 LYS A C 11
ATOM 10740 O O . LYS A 1 72 ? 11.866 5.222 -17.762 1.00 0.00 54 LYS A O 11
ATOM 10759 N N . ILE A 1 73 ? 11.108 6.927 -19.051 1.00 0.00 55 ILE A N 11
ATOM 10760 C CA . ILE A 1 73 ? 12.413 7.219 -19.686 1.00 0.00 55 ILE A CA 11
ATOM 10761 C C . ILE A 1 73 ? 13.258 8.170 -18.805 1.00 0.00 55 ILE A C 11
ATOM 10762 O O . ILE A 1 73 ? 14.475 8.282 -19.004 1.00 0.00 55 ILE A O 11
ATOM 10778 N N . ASN A 1 74 ? 12.580 8.835 -17.832 1.00 0.00 56 ASN A N 11
ATOM 10779 C CA . ASN A 1 74 ? 13.171 9.858 -16.942 1.00 0.00 56 ASN A CA 11
ATOM 10780 C C . ASN A 1 74 ? 13.764 11.005 -17.788 1.00 0.00 56 ASN A C 11
ATOM 10781 O O . ASN A 1 74 ? 14.987 11.172 -17.900 1.00 0.00 56 ASN A O 11
ATOM 10792 N N . ALA A 1 75 ? 12.857 11.746 -18.431 1.00 0.00 57 ALA A N 11
ATOM 10793 C CA . ALA A 1 75 ? 13.185 12.829 -19.371 1.00 0.00 57 ALA A CA 11
ATOM 10794 C C . ALA A 1 75 ? 13.410 14.164 -18.649 1.00 0.00 57 ALA A C 11
ATOM 10795 O O . ALA A 1 75 ? 13.482 14.218 -17.411 1.00 0.00 57 ALA A O 11
ATOM 10802 N N . LYS A 1 76 ? 13.523 15.243 -19.454 1.00 0.00 58 LYS A N 11
ATOM 10803 C CA . LYS A 1 76 ? 13.602 16.622 -18.964 1.00 0.00 58 LYS A CA 11
ATOM 10804 C C . LYS A 1 76 ? 12.344 16.970 -18.159 1.00 0.00 58 LYS A C 11
ATOM 10805 O O . LYS A 1 76 ? 11.267 17.175 -18.729 1.00 0.00 58 LYS A O 11
ATOM 10824 N N . LEU A 1 77 ? 12.481 16.960 -16.835 1.00 0.00 59 LEU A N 11
ATOM 10825 C CA . LEU A 1 77 ? 11.448 17.458 -15.929 1.00 0.00 59 LEU A CA 11
ATOM 10826 C C . LEU A 1 77 ? 11.826 18.877 -15.486 1.00 0.00 59 LEU A C 11
ATOM 10827 O O . LEU A 1 77 ? 12.953 19.107 -15.023 1.00 0.00 59 LEU A O 11
ATOM 10843 N N . CYS A 1 78 ? 10.882 19.819 -15.644 1.00 0.00 60 CYS A N 11
ATOM 10844 C CA . CYS A 1 78 ? 11.060 21.214 -15.228 1.00 0.00 60 CYS A CA 11
ATOM 10845 C C . CYS A 1 78 ? 10.813 21.332 -13.714 1.00 0.00 60 CYS A C 11
ATOM 10846 O O . CYS A 1 78 ? 9.745 21.750 -13.256 1.00 0.00 60 CYS A O 11
ATOM 10853 N N . ASP A 1 79 ? 11.824 20.886 -12.963 1.00 0.00 61 ASP A N 11
ATOM 10854 C CA . ASP A 1 79 ? 11.788 20.750 -11.499 1.00 0.00 61 ASP A CA 11
ATOM 10855 C C . ASP A 1 79 ? 12.887 21.645 -10.893 1.00 0.00 61 ASP A C 11
ATOM 10856 O O . ASP A 1 79 ? 14.001 21.679 -11.439 1.00 0.00 61 ASP A O 11
ATOM 10865 N N . PRO A 1 80 ? 12.610 22.388 -9.767 1.00 0.00 62 PRO A N 11
ATOM 10866 C CA . PRO A 1 80 ? 13.613 23.275 -9.147 1.00 0.00 62 PRO A CA 11
ATOM 10867 C C . PRO A 1 80 ? 14.716 22.444 -8.460 1.00 0.00 62 PRO A C 11
ATOM 10868 O O . PRO A 1 80 ? 14.474 21.789 -7.437 1.00 0.00 62 PRO A O 11
ATOM 10879 N N . HIS A 1 81 ? 15.909 22.451 -9.064 1.00 0.00 63 HIS A N 11
ATOM 10880 C CA . HIS A 1 81 ? 17.070 21.687 -8.582 1.00 0.00 63 HIS A CA 11
ATOM 10881 C C . HIS A 1 81 ? 18.141 22.654 -8.034 1.00 0.00 63 HIS A C 11
ATOM 10882 O O . HIS A 1 81 ? 18.844 23.299 -8.822 1.00 0.00 63 HIS A O 11
ATOM 10897 N N . PRO A 1 82 ? 18.239 22.824 -6.675 1.00 0.00 64 PRO A N 11
ATOM 10898 C CA . PRO A 1 82 ? 19.329 23.605 -6.040 1.00 0.00 64 PRO A CA 11
ATOM 10899 C C . PRO A 1 82 ? 20.732 23.042 -6.414 1.00 0.00 64 PRO A C 11
ATOM 10900 O O . PRO A 1 82 ? 21.563 23.794 -6.960 1.00 0.00 64 PRO A O 11
ATOM 10913 N N . MET A 1 19 ? 4.074 0.095 -4.370 1.00 0.00 1 MET A N 12
ATOM 10914 C CA . MET A 1 19 ? 5.318 0.493 -5.076 1.00 0.00 1 MET A CA 12
ATOM 10915 C C . MET A 1 19 ? 5.212 1.944 -5.583 1.00 0.00 1 MET A C 12
ATOM 10916 O O . MET A 1 19 ? 6.224 2.660 -5.651 1.00 0.00 1 MET A O 12
ATOM 10930 N N . LYS A 1 20 ? 3.980 2.382 -5.956 1.00 0.00 2 LYS A N 12
ATOM 10931 C CA . LYS A 1 20 ? 3.718 3.773 -6.351 1.00 0.00 2 LYS A CA 12
ATOM 10932 C C . LYS A 1 20 ? 3.633 4.620 -5.073 1.00 0.00 2 LYS A C 12
ATOM 10933 O O . LYS A 1 20 ? 2.573 4.732 -4.437 1.00 0.00 2 LYS A O 12
ATOM 10952 N N . ARG A 1 21 ? 4.805 5.112 -4.656 1.00 0.00 3 ARG A N 12
ATOM 10953 C CA . ARG A 1 21 ? 4.965 5.959 -3.465 1.00 0.00 3 ARG A CA 12
ATOM 10954 C C . ARG A 1 21 ? 4.448 7.375 -3.750 1.00 0.00 3 ARG A C 12
ATOM 10955 O O . ARG A 1 21 ? 4.186 7.713 -4.912 1.00 0.00 3 ARG A O 12
ATOM 10976 N N . ALA A 1 22 ? 4.307 8.189 -2.688 1.00 0.00 4 ALA A N 12
ATOM 10977 C CA . ALA A 1 22 ? 3.797 9.573 -2.785 1.00 0.00 4 ALA A CA 12
ATOM 10978 C C . ALA A 1 22 ? 4.629 10.394 -3.784 1.00 0.00 4 ALA A C 12
ATOM 10979 O O . ALA A 1 22 ? 4.075 10.966 -4.713 1.00 0.00 4 ALA A O 12
ATOM 10986 N N . ALA A 1 23 ? 5.965 10.353 -3.615 1.00 0.00 5 ALA A N 12
ATOM 10987 C CA . ALA A 1 23 ? 6.930 11.087 -4.464 1.00 0.00 5 ALA A CA 12
ATOM 10988 C C . ALA A 1 23 ? 6.988 10.526 -5.896 1.00 0.00 5 ALA A C 12
ATOM 10989 O O . ALA A 1 23 ? 7.230 11.279 -6.843 1.00 0.00 5 ALA A O 12
ATOM 10996 N N . ALA A 1 24 ? 6.764 9.200 -6.033 1.00 0.00 6 ALA A N 12
ATOM 10997 C CA . ALA A 1 24 ? 6.703 8.518 -7.345 1.00 0.00 6 ALA A CA 12
ATOM 10998 C C . ALA A 1 24 ? 5.540 9.072 -8.183 1.00 0.00 6 ALA A C 12
ATOM 10999 O O . ALA A 1 24 ? 5.709 9.398 -9.363 1.00 0.00 6 ALA A O 12
ATOM 11006 N N . LYS A 1 25 ? 4.373 9.208 -7.524 1.00 0.00 7 LYS A N 12
ATOM 11007 C CA . LYS A 1 25 ? 3.147 9.738 -8.147 1.00 0.00 7 LYS A CA 12
ATOM 11008 C C . LYS A 1 25 ? 3.227 11.271 -8.303 1.00 0.00 7 LYS A C 12
ATOM 11009 O O . LYS A 1 25 ? 2.597 11.831 -9.196 1.00 0.00 7 LYS A O 12
ATOM 11028 N N . HIS A 1 26 ? 4.006 11.936 -7.415 1.00 0.00 8 HIS A N 12
ATOM 11029 C CA . HIS A 1 26 ? 4.282 13.391 -7.514 1.00 0.00 8 HIS A CA 12
ATOM 11030 C C . HIS A 1 26 ? 5.106 13.692 -8.768 1.00 0.00 8 HIS A C 12
ATOM 11031 O O . HIS A 1 26 ? 4.920 14.726 -9.383 1.00 0.00 8 HIS A O 12
ATOM 11046 N N . LEU A 1 27 ? 6.012 12.766 -9.114 1.00 0.00 9 LEU A N 12
ATOM 11047 C CA . LEU A 1 27 ? 6.908 12.884 -10.283 1.00 0.00 9 LEU A CA 12
ATOM 11048 C C . LEU A 1 27 ? 6.120 12.651 -11.589 1.00 0.00 9 LEU A C 12
ATOM 11049 O O . LEU A 1 27 ? 6.359 13.330 -12.592 1.00 0.00 9 LEU A O 12
ATOM 11065 N N . ILE A 1 28 ? 5.184 11.683 -11.543 1.00 0.00 10 ILE A N 12
ATOM 11066 C CA . ILE A 1 28 ? 4.177 11.475 -12.606 1.00 0.00 10 ILE A CA 12
ATOM 11067 C C . ILE A 1 28 ? 3.362 12.773 -12.806 1.00 0.00 10 ILE A C 12
ATOM 11068 O O . ILE A 1 28 ? 3.116 13.204 -13.933 1.00 0.00 10 ILE A O 12
ATOM 11084 N N . GLU A 1 29 ? 2.995 13.386 -11.665 1.00 0.00 11 GLU A N 12
ATOM 11085 C CA . GLU A 1 29 ? 2.205 14.620 -11.599 1.00 0.00 11 GLU A CA 12
ATOM 11086 C C . GLU A 1 29 ? 3.030 15.836 -12.074 1.00 0.00 11 GLU A C 12
ATOM 11087 O O . GLU A 1 29 ? 2.463 16.785 -12.588 1.00 0.00 11 GLU A O 12
ATOM 11099 N N . ARG A 1 30 ? 4.372 15.785 -11.894 1.00 0.00 12 ARG A N 12
ATOM 11100 C CA . ARG A 1 30 ? 5.300 16.844 -12.366 1.00 0.00 12 ARG A CA 12
ATOM 11101 C C . ARG A 1 30 ? 5.316 16.888 -13.895 1.00 0.00 12 ARG A C 12
ATOM 11102 O O . ARG A 1 30 ? 5.281 17.968 -14.490 1.00 0.00 12 ARG A O 12
ATOM 11123 N N . TYR A 1 31 ? 5.367 15.693 -14.512 1.00 0.00 13 TYR A N 12
ATOM 11124 C CA . TYR A 1 31 ? 5.320 15.551 -15.976 1.00 0.00 13 TYR A CA 12
ATOM 11125 C C . TYR A 1 31 ? 3.928 15.897 -16.521 1.00 0.00 13 TYR A C 12
ATOM 11126 O O . TYR A 1 31 ? 3.831 16.589 -17.517 1.00 0.00 13 TYR A O 12
ATOM 11144 N N . TYR A 1 32 ? 2.867 15.448 -15.833 1.00 0.00 14 TYR A N 12
ATOM 11145 C CA . TYR A 1 32 ? 1.461 15.743 -16.216 1.00 0.00 14 TYR A CA 12
ATOM 11146 C C . TYR A 1 32 ? 1.214 17.264 -16.225 1.00 0.00 14 TYR A C 12
ATOM 11147 O O . TYR A 1 32 ? 0.640 17.814 -17.168 1.00 0.00 14 TYR A O 12
ATOM 11165 N N . HIS A 1 33 ? 1.706 17.908 -15.162 1.00 0.00 15 HIS A N 12
ATOM 11166 C CA . HIS A 1 33 ? 1.644 19.366 -14.958 1.00 0.00 15 HIS A CA 12
ATOM 11167 C C . HIS A 1 33 ? 2.532 20.084 -15.981 1.00 0.00 15 HIS A C 12
ATOM 11168 O O . HIS A 1 33 ? 2.299 21.240 -16.307 1.00 0.00 15 HIS A O 12
ATOM 11183 N N . GLN A 1 34 ? 3.576 19.389 -16.455 1.00 0.00 16 GLN A N 12
ATOM 11184 C CA . GLN A 1 34 ? 4.475 19.908 -17.489 1.00 0.00 16 GLN A CA 12
ATOM 11185 C C . GLN A 1 34 ? 3.799 19.867 -18.880 1.00 0.00 16 GLN A C 12
ATOM 11186 O O . GLN A 1 34 ? 3.962 20.800 -19.655 1.00 0.00 16 GLN A O 12
ATOM 11200 N N . LEU A 1 35 ? 3.017 18.805 -19.181 1.00 0.00 17 LEU A N 12
ATOM 11201 C CA . LEU A 1 35 ? 2.297 18.693 -20.478 1.00 0.00 17 LEU A CA 12
ATOM 11202 C C . LEU A 1 35 ? 1.061 19.626 -20.531 1.00 0.00 17 LEU A C 12
ATOM 11203 O O . LEU A 1 35 ? 0.618 19.995 -21.623 1.00 0.00 17 LEU A O 12
ATOM 11219 N N . THR A 1 36 ? 0.498 19.980 -19.360 1.00 0.00 18 THR A N 12
ATOM 11220 C CA . THR A 1 36 ? -0.701 20.841 -19.283 1.00 0.00 18 THR A CA 12
ATOM 11221 C C . THR A 1 36 ? -0.310 22.326 -19.120 1.00 0.00 18 THR A C 12
ATOM 11222 O O . THR A 1 36 ? -0.684 23.168 -19.942 1.00 0.00 18 THR A O 12
ATOM 11233 N N . GLU A 1 37 ? 0.457 22.632 -18.057 1.00 0.00 19 GLU A N 12
ATOM 11234 C CA . GLU A 1 37 ? 0.857 24.011 -17.707 1.00 0.00 19 GLU A CA 12
ATOM 11235 C C . GLU A 1 37 ? 2.194 24.360 -18.373 1.00 0.00 19 GLU A C 12
ATOM 11236 O O . GLU A 1 37 ? 2.266 25.264 -19.211 1.00 0.00 19 GLU A O 12
ATOM 11248 N N . GLY A 1 38 ? 3.246 23.605 -17.999 1.00 0.00 20 GLY A N 12
ATOM 11249 C CA . GLY A 1 38 ? 4.609 23.815 -18.498 1.00 0.00 20 GLY A CA 12
ATOM 11250 C C . GLY A 1 38 ? 5.590 24.068 -17.360 1.00 0.00 20 GLY A C 12
ATOM 11251 O O . GLY A 1 38 ? 5.817 23.180 -16.528 1.00 0.00 20 GLY A O 12
ATOM 11255 N N . CYS A 1 39 ? 6.177 25.286 -17.321 1.00 0.00 21 CYS A N 12
ATOM 11256 C CA . CYS A 1 39 ? 7.135 25.693 -16.257 1.00 0.00 21 CYS A CA 12
ATOM 11257 C C . CYS A 1 39 ? 7.237 27.221 -16.071 1.00 0.00 21 CYS A C 12
ATOM 11258 O O . CYS A 1 39 ? 7.988 27.679 -15.200 1.00 0.00 21 CYS A O 12
ATOM 11265 N N . GLY A 1 40 ? 6.493 28.008 -16.872 1.00 0.00 22 GLY A N 12
ATOM 11266 C CA . GLY A 1 40 ? 6.485 29.476 -16.766 1.00 0.00 22 GLY A CA 12
ATOM 11267 C C . GLY A 1 40 ? 7.625 30.161 -17.510 1.00 0.00 22 GLY A C 12
ATOM 11268 O O . GLY A 1 40 ? 7.450 31.284 -18.000 1.00 0.00 22 GLY A O 12
ATOM 11272 N N . ASN A 1 41 ? 8.809 29.506 -17.550 1.00 0.00 23 ASN A N 12
ATOM 11273 C CA . ASN A 1 41 ? 10.000 30.005 -18.266 1.00 0.00 23 ASN A CA 12
ATOM 11274 C C . ASN A 1 41 ? 9.693 30.202 -19.769 1.00 0.00 23 ASN A C 12
ATOM 11275 O O . ASN A 1 41 ? 9.168 29.280 -20.425 1.00 0.00 23 ASN A O 12
ATOM 11286 N N . GLU A 1 42 ? 10.018 31.413 -20.279 1.00 0.00 24 GLU A N 12
ATOM 11287 C CA . GLU A 1 42 ? 9.747 31.825 -21.665 1.00 0.00 24 GLU A CA 12
ATOM 11288 C C . GLU A 1 42 ? 10.466 30.904 -22.670 1.00 0.00 24 GLU A C 12
ATOM 11289 O O . GLU A 1 42 ? 9.816 30.088 -23.343 1.00 0.00 24 GLU A O 12
ATOM 11301 N N . ALA A 1 43 ? 11.807 31.029 -22.751 1.00 0.00 25 ALA A N 12
ATOM 11302 C CA . ALA A 1 43 ? 12.620 30.236 -23.680 1.00 0.00 25 ALA A CA 12
ATOM 11303 C C . ALA A 1 43 ? 12.892 28.858 -23.078 1.00 0.00 25 ALA A C 12
ATOM 11304 O O . ALA A 1 43 ? 13.907 28.636 -22.417 1.00 0.00 25 ALA A O 12
ATOM 11311 N N . CYS A 1 44 ? 11.923 27.959 -23.244 1.00 0.00 26 CYS A N 12
ATOM 11312 C CA . CYS A 1 44 ? 12.039 26.567 -22.819 1.00 0.00 26 CYS A CA 12
ATOM 11313 C C . CYS A 1 44 ? 12.132 25.662 -24.057 1.00 0.00 26 CYS A C 12
ATOM 11314 O O . CYS A 1 44 ? 11.149 25.493 -24.777 1.00 0.00 26 CYS A O 12
ATOM 11321 N N . THR A 1 45 ? 13.327 25.104 -24.310 1.00 0.00 27 THR A N 12
ATOM 11322 C CA . THR A 1 45 ? 13.585 24.245 -25.478 1.00 0.00 27 THR A CA 12
ATOM 11323 C C . THR A 1 45 ? 13.300 22.760 -25.129 1.00 0.00 27 THR A C 12
ATOM 11324 O O . THR A 1 45 ? 14.183 21.889 -25.172 1.00 0.00 27 THR A O 12
ATOM 11335 N N . ASN A 1 46 ? 12.033 22.477 -24.776 1.00 0.00 28 ASN A N 12
ATOM 11336 C CA . ASN A 1 46 ? 11.578 21.116 -24.463 1.00 0.00 28 ASN A CA 12
ATOM 11337 C C . ASN A 1 46 ? 10.183 20.882 -25.076 1.00 0.00 28 ASN A C 12
ATOM 11338 O O . ASN A 1 46 ? 9.186 21.446 -24.618 1.00 0.00 28 ASN A O 12
ATOM 11349 N N . GLU A 1 47 ? 10.154 20.053 -26.127 1.00 0.00 29 GLU A N 12
ATOM 11350 C CA . GLU A 1 47 ? 8.919 19.597 -26.814 1.00 0.00 29 GLU A CA 12
ATOM 11351 C C . GLU A 1 47 ? 8.003 18.777 -25.881 1.00 0.00 29 GLU A C 12
ATOM 11352 O O . GLU A 1 47 ? 6.798 18.668 -26.127 1.00 0.00 29 GLU A O 12
ATOM 11364 N N . PHE A 1 48 ? 8.588 18.223 -24.804 1.00 0.00 30 PHE A N 12
ATOM 11365 C CA . PHE A 1 48 ? 7.862 17.452 -23.769 1.00 0.00 30 PHE A CA 12
ATOM 11366 C C . PHE A 1 48 ? 7.318 18.380 -22.654 1.00 0.00 30 PHE A C 12
ATOM 11367 O O . PHE A 1 48 ? 7.059 17.926 -21.530 1.00 0.00 30 PHE A O 12
ATOM 11384 N N . CYS A 1 49 ? 7.098 19.666 -22.986 1.00 0.00 31 CYS A N 12
ATOM 11385 C CA . CYS A 1 49 ? 6.757 20.706 -22.002 1.00 0.00 31 CYS A CA 12
ATOM 11386 C C . CYS A 1 49 ? 5.844 21.748 -22.638 1.00 0.00 31 CYS A C 12
ATOM 11387 O O . CYS A 1 49 ? 6.113 22.174 -23.752 1.00 0.00 31 CYS A O 12
ATOM 11394 N N . ALA A 1 50 ? 4.817 22.201 -21.903 1.00 0.00 32 ALA A N 12
ATOM 11395 C CA . ALA A 1 50 ? 3.805 23.143 -22.414 1.00 0.00 32 ALA A CA 12
ATOM 11396 C C . ALA A 1 50 ? 4.321 24.584 -22.338 1.00 0.00 32 ALA A C 12
ATOM 11397 O O . ALA A 1 50 ? 5.265 24.875 -21.584 1.00 0.00 32 ALA A O 12
ATOM 11404 N N . SER A 1 51 ? 3.726 25.451 -23.191 1.00 0.00 33 SER A N 12
ATOM 11405 C CA . SER A 1 51 ? 4.131 26.865 -23.383 1.00 0.00 33 SER A CA 12
ATOM 11406 C C . SER A 1 51 ? 5.514 26.975 -24.091 1.00 0.00 33 SER A C 12
ATOM 11407 O O . SER A 1 51 ? 6.037 28.080 -24.269 1.00 0.00 33 SER A O 12
ATOM 11415 N N . CYS A 1 52 ? 6.090 25.825 -24.511 1.00 0.00 34 CYS A N 12
ATOM 11416 C CA . CYS A 1 52 ? 7.358 25.774 -25.254 1.00 0.00 34 CYS A CA 12
ATOM 11417 C C . CYS A 1 52 ? 7.089 25.883 -26.775 1.00 0.00 34 CYS A C 12
ATOM 11418 O O . CYS A 1 52 ? 6.025 25.441 -27.239 1.00 0.00 34 CYS A O 12
ATOM 11426 N N . PRO A 1 53 ? 8.047 26.460 -27.579 1.00 0.00 35 PRO A N 12
ATOM 11427 C CA . PRO A 1 53 ? 7.850 26.682 -29.036 1.00 0.00 35 PRO A CA 12
ATOM 11428 C C . PRO A 1 53 ? 7.713 25.362 -29.822 1.00 0.00 35 PRO A C 12
ATOM 11429 O O . PRO A 1 53 ? 6.968 25.283 -30.795 1.00 0.00 35 PRO A O 12
ATOM 11440 N N . THR A 1 54 ? 8.413 24.325 -29.348 1.00 0.00 36 THR A N 12
ATOM 11441 C CA . THR A 1 54 ? 8.460 22.997 -29.982 1.00 0.00 36 THR A CA 12
ATOM 11442 C C . THR A 1 54 ? 7.328 22.063 -29.491 1.00 0.00 36 THR A C 12
ATOM 11443 O O . THR A 1 54 ? 7.265 20.892 -29.885 1.00 0.00 36 THR A O 12
ATOM 11454 N N . PHE A 1 55 ? 6.423 22.595 -28.650 1.00 0.00 37 PHE A N 12
ATOM 11455 C CA . PHE A 1 55 ? 5.303 21.828 -28.073 1.00 0.00 37 PHE A CA 12
ATOM 11456 C C . PHE A 1 55 ? 4.027 22.006 -28.908 1.00 0.00 37 PHE A C 12
ATOM 11457 O O . PHE A 1 55 ? 3.605 23.143 -29.160 1.00 0.00 37 PHE A O 12
ATOM 11474 N N . LEU A 1 56 ? 3.418 20.881 -29.316 1.00 0.00 38 LEU A N 12
ATOM 11475 C CA . LEU A 1 56 ? 2.046 20.857 -29.851 1.00 0.00 38 LEU A CA 12
ATOM 11476 C C . LEU A 1 56 ? 1.092 20.480 -28.701 1.00 0.00 38 LEU A C 12
ATOM 11477 O O . LEU A 1 56 ? 1.431 19.616 -27.881 1.00 0.00 38 LEU A O 12
ATOM 11493 N N . ARG A 1 57 ? -0.086 21.130 -28.640 1.00 0.00 39 ARG A N 12
ATOM 11494 C CA . ARG A 1 57 ? -1.052 20.924 -27.539 1.00 0.00 39 ARG A CA 12
ATOM 11495 C C . ARG A 1 57 ? -1.717 19.539 -27.627 1.00 0.00 39 ARG A C 12
ATOM 11496 O O . ARG A 1 57 ? -1.871 18.957 -28.710 1.00 0.00 39 ARG A O 12
ATOM 11517 N N . MET A 1 58 ? -2.125 19.055 -26.453 1.00 0.00 40 MET A N 12
ATOM 11518 C CA . MET A 1 58 ? -2.575 17.676 -26.228 1.00 0.00 40 MET A CA 12
ATOM 11519 C C . MET A 1 58 ? -3.518 17.659 -25.018 1.00 0.00 40 MET A C 12
ATOM 11520 O O . MET A 1 58 ? -3.346 18.458 -24.087 1.00 0.00 40 MET A O 12
ATOM 11534 N N . ASP A 1 59 ? -4.513 16.753 -25.043 1.00 0.00 41 ASP A N 12
ATOM 11535 C CA . ASP A 1 59 ? -5.576 16.694 -24.016 1.00 0.00 41 ASP A CA 12
ATOM 11536 C C . ASP A 1 59 ? -5.067 16.027 -22.724 1.00 0.00 41 ASP A C 12
ATOM 11537 O O . ASP A 1 59 ? -3.924 15.580 -22.665 1.00 0.00 41 ASP A O 12
ATOM 11546 N N . ASN A 1 60 ? -5.942 15.954 -21.707 1.00 0.00 42 ASN A N 12
ATOM 11547 C CA . ASN A 1 60 ? -5.599 15.427 -20.371 1.00 0.00 42 ASN A CA 12
ATOM 11548 C C . ASN A 1 60 ? -5.259 13.921 -20.392 1.00 0.00 42 ASN A C 12
ATOM 11549 O O . ASN A 1 60 ? -4.417 13.480 -19.613 1.00 0.00 42 ASN A O 12
ATOM 11560 N N . ASN A 1 61 ? -5.909 13.149 -21.288 1.00 0.00 43 ASN A N 12
ATOM 11561 C CA . ASN A 1 61 ? -5.663 11.693 -21.423 1.00 0.00 43 ASN A CA 12
ATOM 11562 C C . ASN A 1 61 ? -4.292 11.443 -22.064 1.00 0.00 43 ASN A C 12
ATOM 11563 O O . ASN A 1 61 ? -3.527 10.608 -21.580 1.00 0.00 43 ASN A O 12
ATOM 11574 N N . ALA A 1 62 ? -3.990 12.190 -23.149 1.00 0.00 44 ALA A N 12
ATOM 11575 C CA . ALA A 1 62 ? -2.679 12.124 -23.827 1.00 0.00 44 ALA A CA 12
ATOM 11576 C C . ALA A 1 62 ? -1.556 12.591 -22.886 1.00 0.00 44 ALA A C 12
ATOM 11577 O O . ALA A 1 62 ? -0.474 12.015 -22.884 1.00 0.00 44 ALA A O 12
ATOM 11584 N N . ALA A 1 63 ? -1.857 13.626 -22.074 1.00 0.00 45 ALA A N 12
ATOM 11585 C CA . ALA A 1 63 ? -0.923 14.195 -21.081 1.00 0.00 45 ALA A CA 12
ATOM 11586 C C . ALA A 1 63 ? -0.655 13.203 -19.941 1.00 0.00 45 ALA A C 12
ATOM 11587 O O . ALA A 1 63 ? 0.439 13.183 -19.389 1.00 0.00 45 ALA A O 12
ATOM 11594 N N . ALA A 1 64 ? -1.677 12.387 -19.605 1.00 0.00 46 ALA A N 12
ATOM 11595 C CA . ALA A 1 64 ? -1.588 11.362 -18.545 1.00 0.00 46 ALA A CA 12
ATOM 11596 C C . ALA A 1 64 ? -0.678 10.202 -18.970 1.00 0.00 46 ALA A C 12
ATOM 11597 O O . ALA A 1 64 ? 0.236 9.818 -18.235 1.00 0.00 46 ALA A O 12
ATOM 11604 N N . ILE A 1 65 ? -0.933 9.668 -20.180 1.00 0.00 47 ILE A N 12
ATOM 11605 C CA . ILE A 1 65 ? -0.132 8.575 -20.767 1.00 0.00 47 ILE A CA 12
ATOM 11606 C C . ILE A 1 65 ? 1.323 9.037 -20.946 1.00 0.00 47 ILE A C 12
ATOM 11607 O O . ILE A 1 65 ? 2.252 8.340 -20.536 1.00 0.00 47 ILE A O 12
ATOM 11623 N N . LYS A 1 66 ? 1.486 10.255 -21.499 1.00 0.00 48 LYS A N 12
ATOM 11624 C CA . LYS A 1 66 ? 2.808 10.854 -21.766 1.00 0.00 48 LYS A CA 12
ATOM 11625 C C . LYS A 1 66 ? 3.561 11.124 -20.449 1.00 0.00 48 LYS A C 12
ATOM 11626 O O . LYS A 1 66 ? 4.771 11.028 -20.414 1.00 0.00 48 LYS A O 12
ATOM 11645 N N . ALA A 1 67 ? 2.816 11.436 -19.367 1.00 0.00 49 ALA A N 12
ATOM 11646 C CA . ALA A 1 67 ? 3.392 11.649 -18.018 1.00 0.00 49 ALA A CA 12
ATOM 11647 C C . ALA A 1 67 ? 4.098 10.379 -17.513 1.00 0.00 49 ALA A C 12
ATOM 11648 O O . ALA A 1 67 ? 5.216 10.451 -16.997 1.00 0.00 49 ALA A O 12
ATOM 11655 N N . LEU A 1 68 ? 3.427 9.227 -17.704 1.00 0.00 50 LEU A N 12
ATOM 11656 C CA . LEU A 1 68 ? 3.966 7.899 -17.338 1.00 0.00 50 LEU A CA 12
ATOM 11657 C C . LEU A 1 68 ? 5.168 7.510 -18.230 1.00 0.00 50 LEU A C 12
ATOM 11658 O O . LEU A 1 68 ? 6.161 6.973 -17.726 1.00 0.00 50 LEU A O 12
ATOM 11674 N N . GLU A 1 69 ? 5.060 7.783 -19.550 1.00 0.00 51 GLU A N 12
ATOM 11675 C CA . GLU A 1 69 ? 6.127 7.474 -20.528 1.00 0.00 51 GLU A CA 12
ATOM 11676 C C . GLU A 1 69 ? 7.405 8.260 -20.209 1.00 0.00 51 GLU A C 12
ATOM 11677 O O . GLU A 1 69 ? 8.494 7.688 -20.130 1.00 0.00 51 GLU A O 12
ATOM 11689 N N . LEU A 1 70 ? 7.234 9.568 -19.979 1.00 0.00 52 LEU A N 12
ATOM 11690 C CA . LEU A 1 70 ? 8.346 10.493 -19.704 1.00 0.00 52 LEU A CA 12
ATOM 11691 C C . LEU A 1 70 ? 8.938 10.258 -18.311 1.00 0.00 52 LEU A C 12
ATOM 11692 O O . LEU A 1 70 ? 10.110 10.549 -18.085 1.00 0.00 52 LEU A O 12
ATOM 11708 N N . TYR A 1 71 ? 8.115 9.732 -17.389 1.00 0.00 53 TYR A N 12
ATOM 11709 C CA . TYR A 1 71 ? 8.574 9.366 -16.044 1.00 0.00 53 TYR A CA 12
ATOM 11710 C C . TYR A 1 71 ? 9.536 8.171 -16.123 1.00 0.00 53 TYR A C 12
ATOM 11711 O O . TYR A 1 71 ? 10.658 8.241 -15.612 1.00 0.00 53 TYR A O 12
ATOM 11729 N N . LYS A 1 72 ? 9.104 7.100 -16.813 1.00 0.00 54 LYS A N 12
ATOM 11730 C CA . LYS A 1 72 ? 9.832 5.817 -16.830 1.00 0.00 54 LYS A CA 12
ATOM 11731 C C . LYS A 1 72 ? 11.130 5.909 -17.666 1.00 0.00 54 LYS A C 12
ATOM 11732 O O . LYS A 1 72 ? 12.105 5.214 -17.369 1.00 0.00 54 LYS A O 12
ATOM 11751 N N . ILE A 1 73 ? 11.139 6.773 -18.706 1.00 0.00 55 ILE A N 12
ATOM 11752 C CA . ILE A 1 73 ? 12.348 7.020 -19.533 1.00 0.00 55 ILE A CA 12
ATOM 11753 C C . ILE A 1 73 ? 13.219 8.136 -18.914 1.00 0.00 55 ILE A C 12
ATOM 11754 O O . ILE A 1 73 ? 14.371 8.316 -19.319 1.00 0.00 55 ILE A O 12
ATOM 11770 N N . ASN A 1 74 ? 12.627 8.877 -17.943 1.00 0.00 56 ASN A N 12
ATOM 11771 C CA . ASN A 1 74 ? 13.275 9.996 -17.230 1.00 0.00 56 ASN A CA 12
ATOM 11772 C C . ASN A 1 74 ? 13.696 11.104 -18.230 1.00 0.00 56 ASN A C 12
ATOM 11773 O O . ASN A 1 74 ? 14.889 11.356 -18.462 1.00 0.00 56 ASN A O 12
ATOM 11784 N N . ALA A 1 75 ? 12.685 11.710 -18.864 1.00 0.00 57 ALA A N 12
ATOM 11785 C CA . ALA A 1 75 ? 12.870 12.764 -19.882 1.00 0.00 57 ALA A CA 12
ATOM 11786 C C . ALA A 1 75 ? 13.175 14.139 -19.249 1.00 0.00 57 ALA A C 12
ATOM 11787 O O . ALA A 1 75 ? 13.347 14.260 -18.027 1.00 0.00 57 ALA A O 12
ATOM 11794 N N . LYS A 1 76 ? 13.250 15.172 -20.111 1.00 0.00 58 LYS A N 12
ATOM 11795 C CA . LYS A 1 76 ? 13.522 16.555 -19.703 1.00 0.00 58 LYS A CA 12
ATOM 11796 C C . LYS A 1 76 ? 12.369 17.103 -18.847 1.00 0.00 58 LYS A C 12
ATOM 11797 O O . LYS A 1 76 ? 11.270 17.348 -19.351 1.00 0.00 58 LYS A O 12
ATOM 11816 N N . LEU A 1 77 ? 12.623 17.223 -17.543 1.00 0.00 59 LEU A N 12
ATOM 11817 C CA . LEU A 1 77 ? 11.690 17.823 -16.579 1.00 0.00 59 LEU A CA 12
ATOM 11818 C C . LEU A 1 77 ? 12.256 19.172 -16.115 1.00 0.00 59 LEU A C 12
ATOM 11819 O O . LEU A 1 77 ? 13.446 19.279 -15.785 1.00 0.00 59 LEU A O 12
ATOM 11835 N N . CYS A 1 78 ? 11.396 20.195 -16.112 1.00 0.00 60 CYS A N 12
ATOM 11836 C CA . CYS A 1 78 ? 11.755 21.557 -15.688 1.00 0.00 60 CYS A CA 12
ATOM 11837 C C . CYS A 1 78 ? 11.299 21.804 -14.250 1.00 0.00 60 CYS A C 12
ATOM 11838 O O . CYS A 1 78 ? 11.974 22.517 -13.506 1.00 0.00 60 CYS A O 12
ATOM 11845 N N . ASP A 1 79 ? 10.120 21.217 -13.910 1.00 0.00 61 ASP A N 12
ATOM 11846 C CA . ASP A 1 79 ? 9.325 21.530 -12.694 1.00 0.00 61 ASP A CA 12
ATOM 11847 C C . ASP A 1 79 ? 8.656 22.928 -12.804 1.00 0.00 61 ASP A C 12
ATOM 11848 O O . ASP A 1 79 ? 9.206 23.837 -13.453 1.00 0.00 61 ASP A O 12
ATOM 11857 N N . PRO A 1 80 ? 7.430 23.124 -12.197 1.00 0.00 62 PRO A N 12
ATOM 11858 C CA . PRO A 1 80 ? 6.755 24.451 -12.157 1.00 0.00 62 PRO A CA 12
ATOM 11859 C C . PRO A 1 80 ? 7.571 25.493 -11.353 1.00 0.00 62 PRO A C 12
ATOM 11860 O O . PRO A 1 80 ? 8.126 25.160 -10.302 1.00 0.00 62 PRO A O 12
ATOM 11871 N N . HIS A 1 81 ? 7.646 26.743 -11.858 1.00 0.00 63 HIS A N 12
ATOM 11872 C CA . HIS A 1 81 ? 8.401 27.821 -11.185 1.00 0.00 63 HIS A CA 12
ATOM 11873 C C . HIS A 1 81 ? 7.655 28.276 -9.904 1.00 0.00 63 HIS A C 12
ATOM 11874 O O . HIS A 1 81 ? 6.422 28.293 -9.894 1.00 0.00 63 HIS A O 12
ATOM 11889 N N . PRO A 1 82 ? 8.392 28.604 -8.796 1.00 0.00 64 PRO A N 12
ATOM 11890 C CA . PRO A 1 82 ? 7.804 29.234 -7.582 1.00 0.00 64 PRO A CA 12
ATOM 11891 C C . PRO A 1 82 ? 7.018 30.538 -7.903 1.00 0.00 64 PRO A C 12
ATOM 11892 O O . PRO A 1 82 ? 5.845 30.643 -7.511 1.00 0.00 64 PRO A O 12
ATOM 11905 N N . MET A 1 19 ? 6.592 -0.263 -6.908 1.00 0.00 1 MET A N 13
ATOM 11906 C CA . MET A 1 19 ? 5.254 0.313 -6.641 1.00 0.00 1 MET A CA 13
ATOM 11907 C C . MET A 1 19 ? 5.330 1.844 -6.711 1.00 0.00 1 MET A C 13
ATOM 11908 O O . MET A 1 19 ? 6.205 2.457 -6.089 1.00 0.00 1 MET A O 13
ATOM 11922 N N . LYS A 1 20 ? 4.432 2.458 -7.506 1.00 0.00 2 LYS A N 13
ATOM 11923 C CA . LYS A 1 20 ? 4.362 3.921 -7.648 1.00 0.00 2 LYS A CA 13
ATOM 11924 C C . LYS A 1 20 ? 3.834 4.547 -6.339 1.00 0.00 2 LYS A C 13
ATOM 11925 O O . LYS A 1 20 ? 2.623 4.588 -6.105 1.00 0.00 2 LYS A O 13
ATOM 11944 N N . ARG A 1 21 ? 4.776 4.964 -5.473 1.00 0.00 3 ARG A N 13
ATOM 11945 C CA . ARG A 1 21 ? 4.472 5.630 -4.188 1.00 0.00 3 ARG A CA 13
ATOM 11946 C C . ARG A 1 21 ? 4.187 7.131 -4.407 1.00 0.00 3 ARG A C 13
ATOM 11947 O O . ARG A 1 21 ? 3.972 7.560 -5.543 1.00 0.00 3 ARG A O 13
ATOM 11968 N N . ALA A 1 22 ? 4.182 7.916 -3.307 1.00 0.00 4 ALA A N 13
ATOM 11969 C CA . ALA A 1 22 ? 3.921 9.363 -3.344 1.00 0.00 4 ALA A CA 13
ATOM 11970 C C . ALA A 1 22 ? 4.954 10.098 -4.213 1.00 0.00 4 ALA A C 13
ATOM 11971 O O . ALA A 1 22 ? 4.576 10.904 -5.049 1.00 0.00 4 ALA A O 13
ATOM 11978 N N . ALA A 1 23 ? 6.245 9.758 -4.032 1.00 0.00 5 ALA A N 13
ATOM 11979 C CA . ALA A 1 23 ? 7.365 10.358 -4.798 1.00 0.00 5 ALA A CA 13
ATOM 11980 C C . ALA A 1 23 ? 7.249 10.059 -6.305 1.00 0.00 5 ALA A C 13
ATOM 11981 O O . ALA A 1 23 ? 7.534 10.919 -7.140 1.00 0.00 5 ALA A O 13
ATOM 11988 N N . ALA A 1 24 ? 6.811 8.830 -6.614 1.00 0.00 6 ALA A N 13
ATOM 11989 C CA . ALA A 1 24 ? 6.661 8.334 -7.992 1.00 0.00 6 ALA A CA 13
ATOM 11990 C C . ALA A 1 24 ? 5.466 8.982 -8.701 1.00 0.00 6 ALA A C 13
ATOM 11991 O O . ALA A 1 24 ? 5.559 9.358 -9.869 1.00 0.00 6 ALA A O 13
ATOM 11998 N N . LYS A 1 25 ? 4.349 9.102 -7.970 1.00 0.00 7 LYS A N 13
ATOM 11999 C CA . LYS A 1 25 ? 3.101 9.692 -8.484 1.00 0.00 7 LYS A CA 13
ATOM 12000 C C . LYS A 1 25 ? 3.242 11.219 -8.600 1.00 0.00 7 LYS A C 13
ATOM 12001 O O . LYS A 1 25 ? 2.622 11.845 -9.466 1.00 0.00 7 LYS A O 13
ATOM 12020 N N . HIS A 1 26 ? 4.078 11.801 -7.714 1.00 0.00 8 HIS A N 13
ATOM 12021 C CA . HIS A 1 26 ? 4.460 13.221 -7.780 1.00 0.00 8 HIS A CA 13
ATOM 12022 C C . HIS A 1 26 ? 5.416 13.462 -8.950 1.00 0.00 8 HIS A C 13
ATOM 12023 O O . HIS A 1 26 ? 5.368 14.525 -9.533 1.00 0.00 8 HIS A O 13
ATOM 12038 N N . LEU A 1 27 ? 6.265 12.461 -9.278 1.00 0.00 9 LEU A N 13
ATOM 12039 C CA . LEU A 1 27 ? 7.175 12.516 -10.452 1.00 0.00 9 LEU A CA 13
ATOM 12040 C C . LEU A 1 27 ? 6.330 12.586 -11.741 1.00 0.00 9 LEU A C 13
ATOM 12041 O O . LEU A 1 27 ? 6.580 13.415 -12.615 1.00 0.00 9 LEU A O 13
ATOM 12057 N N . ILE A 1 28 ? 5.309 11.711 -11.800 1.00 0.00 10 ILE A N 13
ATOM 12058 C CA . ILE A 1 28 ? 4.295 11.694 -12.873 1.00 0.00 10 ILE A CA 13
ATOM 12059 C C . ILE A 1 28 ? 3.541 13.041 -12.914 1.00 0.00 10 ILE A C 13
ATOM 12060 O O . ILE A 1 28 ? 3.236 13.548 -13.989 1.00 0.00 10 ILE A O 13
ATOM 12076 N N . GLU A 1 29 ? 3.262 13.591 -11.714 1.00 0.00 11 GLU A N 13
ATOM 12077 C CA . GLU A 1 29 ? 2.577 14.885 -11.533 1.00 0.00 11 GLU A CA 13
ATOM 12078 C C . GLU A 1 29 ? 3.431 16.045 -12.076 1.00 0.00 11 GLU A C 13
ATOM 12079 O O . GLU A 1 29 ? 2.885 17.035 -12.558 1.00 0.00 11 GLU A O 13
ATOM 12091 N N . ARG A 1 30 ? 4.773 15.910 -11.992 1.00 0.00 12 ARG A N 13
ATOM 12092 C CA . ARG A 1 30 ? 5.702 16.925 -12.524 1.00 0.00 12 ARG A CA 13
ATOM 12093 C C . ARG A 1 30 ? 5.626 16.927 -14.054 1.00 0.00 12 ARG A C 13
ATOM 12094 O O . ARG A 1 30 ? 5.536 17.983 -14.664 1.00 0.00 12 ARG A O 13
ATOM 12115 N N . TYR A 1 31 ? 5.660 15.713 -14.651 1.00 0.00 13 TYR A N 13
ATOM 12116 C CA . TYR A 1 31 ? 5.541 15.523 -16.113 1.00 0.00 13 TYR A CA 13
ATOM 12117 C C . TYR A 1 31 ? 4.160 15.972 -16.625 1.00 0.00 13 TYR A C 13
ATOM 12118 O O . TYR A 1 31 ? 4.056 16.551 -17.701 1.00 0.00 13 TYR A O 13
ATOM 12136 N N . TYR A 1 32 ? 3.117 15.703 -15.823 1.00 0.00 14 TYR A N 13
ATOM 12137 C CA . TYR A 1 32 ? 1.725 16.044 -16.156 1.00 0.00 14 TYR A CA 13
ATOM 12138 C C . TYR A 1 32 ? 1.555 17.569 -16.180 1.00 0.00 14 TYR A C 13
ATOM 12139 O O . TYR A 1 32 ? 1.019 18.129 -17.136 1.00 0.00 14 TYR A O 13
ATOM 12157 N N . HIS A 1 33 ? 2.047 18.212 -15.103 1.00 0.00 15 HIS A N 13
ATOM 12158 C CA . HIS A 1 33 ? 2.108 19.680 -14.974 1.00 0.00 15 HIS A CA 13
ATOM 12159 C C . HIS A 1 33 ? 2.956 20.279 -16.105 1.00 0.00 15 HIS A C 13
ATOM 12160 O O . HIS A 1 33 ? 2.641 21.343 -16.612 1.00 0.00 15 HIS A O 13
ATOM 12175 N N . GLN A 1 34 ? 4.039 19.569 -16.472 1.00 0.00 16 GLN A N 13
ATOM 12176 C CA . GLN A 1 34 ? 5.006 20.021 -17.487 1.00 0.00 16 GLN A CA 13
ATOM 12177 C C . GLN A 1 34 ? 4.330 20.095 -18.872 1.00 0.00 16 GLN A C 13
ATOM 12178 O O . GLN A 1 34 ? 4.533 21.052 -19.611 1.00 0.00 16 GLN A O 13
ATOM 12192 N N . LEU A 1 35 ? 3.508 19.081 -19.184 1.00 0.00 17 LEU A N 13
ATOM 12193 C CA . LEU A 1 35 ? 2.803 18.971 -20.478 1.00 0.00 17 LEU A CA 13
ATOM 12194 C C . LEU A 1 35 ? 1.606 19.944 -20.555 1.00 0.00 17 LEU A C 13
ATOM 12195 O O . LEU A 1 35 ? 1.465 20.692 -21.528 1.00 0.00 17 LEU A O 13
ATOM 12211 N N . THR A 1 36 ? 0.748 19.923 -19.518 1.00 0.00 18 THR A N 13
ATOM 12212 C CA . THR A 1 36 ? -0.495 20.717 -19.495 1.00 0.00 18 THR A CA 13
ATOM 12213 C C . THR A 1 36 ? -0.200 22.213 -19.242 1.00 0.00 18 THR A C 13
ATOM 12214 O O . THR A 1 36 ? -0.485 23.061 -20.098 1.00 0.00 18 THR A O 13
ATOM 12225 N N . GLU A 1 37 ? 0.409 22.514 -18.075 1.00 0.00 19 GLU A N 13
ATOM 12226 C CA . GLU A 1 37 ? 0.632 23.899 -17.603 1.00 0.00 19 GLU A CA 13
ATOM 12227 C C . GLU A 1 37 ? 1.905 24.490 -18.221 1.00 0.00 19 GLU A C 13
ATOM 12228 O O . GLU A 1 37 ? 1.881 25.589 -18.779 1.00 0.00 19 GLU A O 13
ATOM 12240 N N . GLY A 1 38 ? 3.004 23.717 -18.139 1.00 0.00 20 GLY A N 13
ATOM 12241 C CA . GLY A 1 38 ? 4.333 24.163 -18.550 1.00 0.00 20 GLY A CA 13
ATOM 12242 C C . GLY A 1 38 ? 5.222 24.511 -17.370 1.00 0.00 20 GLY A C 13
ATOM 12243 O O . GLY A 1 38 ? 5.479 23.656 -16.513 1.00 0.00 20 GLY A O 13
ATOM 12247 N N . CYS A 1 39 ? 5.705 25.768 -17.342 1.00 0.00 21 CYS A N 13
ATOM 12248 C CA . CYS A 1 39 ? 6.578 26.275 -16.262 1.00 0.00 21 CYS A CA 13
ATOM 12249 C C . CYS A 1 39 ? 6.531 27.809 -16.122 1.00 0.00 21 CYS A C 13
ATOM 12250 O O . CYS A 1 39 ? 7.205 28.366 -15.251 1.00 0.00 21 CYS A O 13
ATOM 12257 N N . GLY A 1 40 ? 5.734 28.489 -16.959 1.00 0.00 22 GLY A N 13
ATOM 12258 C CA . GLY A 1 40 ? 5.731 29.960 -17.010 1.00 0.00 22 GLY A CA 13
ATOM 12259 C C . GLY A 1 40 ? 6.811 30.541 -17.933 1.00 0.00 22 GLY A C 13
ATOM 12260 O O . GLY A 1 40 ? 6.596 31.591 -18.548 1.00 0.00 22 GLY A O 13
ATOM 12264 N N . ASN A 1 41 ? 7.983 29.861 -17.990 1.00 0.00 23 ASN A N 13
ATOM 12265 C CA . ASN A 1 41 ? 9.138 30.264 -18.815 1.00 0.00 23 ASN A CA 13
ATOM 12266 C C . ASN A 1 41 ? 8.759 30.409 -20.307 1.00 0.00 23 ASN A C 13
ATOM 12267 O O . ASN A 1 41 ? 8.391 29.428 -20.967 1.00 0.00 23 ASN A O 13
ATOM 12278 N N . GLU A 1 42 ? 8.858 31.658 -20.807 1.00 0.00 24 GLU A N 13
ATOM 12279 C CA . GLU A 1 42 ? 8.501 32.034 -22.185 1.00 0.00 24 GLU A CA 13
ATOM 12280 C C . GLU A 1 42 ? 9.454 31.385 -23.214 1.00 0.00 24 GLU A C 13
ATOM 12281 O O . GLU A 1 42 ? 9.015 30.806 -24.213 1.00 0.00 24 GLU A O 13
ATOM 12293 N N . ALA A 1 43 ? 10.765 31.444 -22.919 1.00 0.00 25 ALA A N 13
ATOM 12294 C CA . ALA A 1 43 ? 11.831 30.967 -23.821 1.00 0.00 25 ALA A CA 13
ATOM 12295 C C . ALA A 1 43 ? 12.237 29.536 -23.437 1.00 0.00 25 ALA A C 13
ATOM 12296 O O . ALA A 1 43 ? 13.427 29.190 -23.396 1.00 0.00 25 ALA A O 13
ATOM 12303 N N . CYS A 1 44 ? 11.223 28.691 -23.197 1.00 0.00 26 CYS A N 13
ATOM 12304 C CA . CYS A 1 44 ? 11.429 27.321 -22.727 1.00 0.00 26 CYS A CA 13
ATOM 12305 C C . CYS A 1 44 ? 11.877 26.399 -23.880 1.00 0.00 26 CYS A C 13
ATOM 12306 O O . CYS A 1 44 ? 11.275 26.397 -24.959 1.00 0.00 26 CYS A O 13
ATOM 12313 N N . THR A 1 45 ? 12.948 25.627 -23.622 1.00 0.00 27 THR A N 13
ATOM 12314 C CA . THR A 1 45 ? 13.617 24.777 -24.621 1.00 0.00 27 THR A CA 13
ATOM 12315 C C . THR A 1 45 ? 12.984 23.367 -24.726 1.00 0.00 27 THR A C 13
ATOM 12316 O O . THR A 1 45 ? 12.904 22.797 -25.822 1.00 0.00 27 THR A O 13
ATOM 12327 N N . ASN A 1 46 ? 12.534 22.840 -23.573 1.00 0.00 28 ASN A N 13
ATOM 12328 C CA . ASN A 1 46 ? 12.089 21.432 -23.413 1.00 0.00 28 ASN A CA 13
ATOM 12329 C C . ASN A 1 46 ? 10.813 21.138 -24.252 1.00 0.00 28 ASN A C 13
ATOM 12330 O O . ASN A 1 46 ? 9.746 21.670 -23.961 1.00 0.00 28 ASN A O 13
ATOM 12341 N N . GLU A 1 47 ? 10.940 20.254 -25.260 1.00 0.00 29 GLU A N 13
ATOM 12342 C CA . GLU A 1 47 ? 9.828 19.891 -26.179 1.00 0.00 29 GLU A CA 13
ATOM 12343 C C . GLU A 1 47 ? 8.683 19.141 -25.456 1.00 0.00 29 GLU A C 13
ATOM 12344 O O . GLU A 1 47 ? 7.553 19.131 -25.942 1.00 0.00 29 GLU A O 13
ATOM 12356 N N . PHE A 1 48 ? 8.993 18.520 -24.300 1.00 0.00 30 PHE A N 13
ATOM 12357 C CA . PHE A 1 48 ? 8.000 17.817 -23.445 1.00 0.00 30 PHE A CA 13
ATOM 12358 C C . PHE A 1 48 ? 7.360 18.782 -22.420 1.00 0.00 30 PHE A C 13
ATOM 12359 O O . PHE A 1 48 ? 6.885 18.354 -21.362 1.00 0.00 30 PHE A O 13
ATOM 12376 N N . CYS A 1 49 ? 7.312 20.079 -22.758 1.00 0.00 31 CYS A N 13
ATOM 12377 C CA . CYS A 1 49 ? 6.880 21.130 -21.824 1.00 0.00 31 CYS A CA 13
ATOM 12378 C C . CYS A 1 49 ? 6.059 22.183 -22.566 1.00 0.00 31 CYS A C 13
ATOM 12379 O O . CYS A 1 49 ? 6.419 22.567 -23.679 1.00 0.00 31 CYS A O 13
ATOM 12386 N N . ALA A 1 50 ? 4.987 22.663 -21.931 1.00 0.00 32 ALA A N 13
ATOM 12387 C CA . ALA A 1 50 ? 4.146 23.739 -22.469 1.00 0.00 32 ALA A CA 13
ATOM 12388 C C . ALA A 1 50 ? 4.876 25.088 -22.352 1.00 0.00 32 ALA A C 13
ATOM 12389 O O . ALA A 1 50 ? 5.831 25.215 -21.560 1.00 0.00 32 ALA A O 13
ATOM 12396 N N . SER A 1 51 ? 4.428 26.061 -23.173 1.00 0.00 33 SER A N 13
ATOM 12397 C CA . SER A 1 51 ? 5.094 27.368 -23.388 1.00 0.00 33 SER A CA 13
ATOM 12398 C C . SER A 1 51 ? 6.408 27.198 -24.204 1.00 0.00 33 SER A C 13
ATOM 12399 O O . SER A 1 51 ? 7.217 28.131 -24.298 1.00 0.00 33 SER A O 13
ATOM 12407 N N . CYS A 1 52 ? 6.618 25.988 -24.777 1.00 0.00 34 CYS A N 13
ATOM 12408 C CA . CYS A 1 52 ? 7.657 25.732 -25.794 1.00 0.00 34 CYS A CA 13
ATOM 12409 C C . CYS A 1 52 ? 6.993 25.683 -27.183 1.00 0.00 34 CYS A C 13
ATOM 12410 O O . CYS A 1 52 ? 5.923 25.072 -27.315 1.00 0.00 34 CYS A O 13
ATOM 12418 N N . PRO A 1 53 ? 7.610 26.310 -28.241 1.00 0.00 35 PRO A N 13
ATOM 12419 C CA . PRO A 1 53 ? 7.002 26.388 -29.601 1.00 0.00 35 PRO A CA 13
ATOM 12420 C C . PRO A 1 53 ? 6.967 25.012 -30.306 1.00 0.00 35 PRO A C 13
ATOM 12421 O O . PRO A 1 53 ? 6.107 24.755 -31.159 1.00 0.00 35 PRO A O 13
ATOM 12432 N N . THR A 1 54 ? 7.910 24.142 -29.917 1.00 0.00 36 THR A N 13
ATOM 12433 C CA . THR A 1 54 ? 8.076 22.800 -30.485 1.00 0.00 36 THR A CA 13
ATOM 12434 C C . THR A 1 54 ? 7.133 21.771 -29.820 1.00 0.00 36 THR A C 13
ATOM 12435 O O . THR A 1 54 ? 6.957 20.662 -30.341 1.00 0.00 36 THR A O 13
ATOM 12446 N N . PHE A 1 55 ? 6.521 22.151 -28.675 1.00 0.00 37 PHE A N 13
ATOM 12447 C CA . PHE A 1 55 ? 5.533 21.298 -27.983 1.00 0.00 37 PHE A CA 13
ATOM 12448 C C . PHE A 1 55 ? 4.205 21.284 -28.758 1.00 0.00 37 PHE A C 13
ATOM 12449 O O . PHE A 1 55 ? 3.730 22.328 -29.220 1.00 0.00 37 PHE A O 13
ATOM 12466 N N . LEU A 1 56 ? 3.620 20.091 -28.896 1.00 0.00 38 LEU A N 13
ATOM 12467 C CA . LEU A 1 56 ? 2.301 19.905 -29.508 1.00 0.00 38 LEU A CA 13
ATOM 12468 C C . LEU A 1 56 ? 1.257 19.722 -28.406 1.00 0.00 38 LEU A C 13
ATOM 12469 O O . LEU A 1 56 ? 1.396 18.842 -27.546 1.00 0.00 38 LEU A O 13
ATOM 12485 N N . ARG A 1 57 ? 0.231 20.579 -28.440 1.00 0.00 39 ARG A N 13
ATOM 12486 C CA . ARG A 1 57 ? -0.795 20.678 -27.391 1.00 0.00 39 ARG A CA 13
ATOM 12487 C C . ARG A 1 57 ? -1.717 19.445 -27.378 1.00 0.00 39 ARG A C 13
ATOM 12488 O O . ARG A 1 57 ? -2.723 19.390 -28.094 1.00 0.00 39 ARG A O 13
ATOM 12509 N N . MET A 1 58 ? -1.321 18.445 -26.586 1.00 0.00 40 MET A N 13
ATOM 12510 C CA . MET A 1 58 ? -2.149 17.271 -26.275 1.00 0.00 40 MET A CA 13
ATOM 12511 C C . MET A 1 58 ? -3.189 17.628 -25.201 1.00 0.00 40 MET A C 13
ATOM 12512 O O . MET A 1 58 ? -3.014 18.605 -24.455 1.00 0.00 40 MET A O 13
ATOM 12526 N N . ASP A 1 59 ? -4.267 16.835 -25.132 1.00 0.00 41 ASP A N 13
ATOM 12527 C CA . ASP A 1 59 ? -5.297 16.975 -24.082 1.00 0.00 41 ASP A CA 13
ATOM 12528 C C . ASP A 1 59 ? -4.788 16.387 -22.752 1.00 0.00 41 ASP A C 13
ATOM 12529 O O . ASP A 1 59 ? -3.747 15.727 -22.725 1.00 0.00 41 ASP A O 13
ATOM 12538 N N . ASN A 1 60 ? -5.551 16.609 -21.664 1.00 0.00 42 ASN A N 13
ATOM 12539 C CA . ASN A 1 60 ? -5.159 16.196 -20.299 1.00 0.00 42 ASN A CA 13
ATOM 12540 C C . ASN A 1 60 ? -4.993 14.660 -20.178 1.00 0.00 42 ASN A C 13
ATOM 12541 O O . ASN A 1 60 ? -4.100 14.191 -19.475 1.00 0.00 42 ASN A O 13
ATOM 12552 N N . ASN A 1 61 ? -5.837 13.892 -20.900 1.00 0.00 43 ASN A N 13
ATOM 12553 C CA . ASN A 1 61 ? -5.827 12.414 -20.837 1.00 0.00 43 ASN A CA 13
ATOM 12554 C C . ASN A 1 61 ? -4.597 11.857 -21.579 1.00 0.00 43 ASN A C 13
ATOM 12555 O O . ASN A 1 61 ? -3.981 10.884 -21.130 1.00 0.00 43 ASN A O 13
ATOM 12566 N N . ALA A 1 62 ? -4.251 12.497 -22.713 1.00 0.00 44 ALA A N 13
ATOM 12567 C CA . ALA A 1 62 ? -3.053 12.153 -23.501 1.00 0.00 44 ALA A CA 13
ATOM 12568 C C . ALA A 1 62 ? -1.779 12.547 -22.738 1.00 0.00 44 ALA A C 13
ATOM 12569 O O . ALA A 1 62 ? -0.760 11.863 -22.825 1.00 0.00 44 ALA A O 13
ATOM 12576 N N . ALA A 1 63 ? -1.880 13.646 -21.966 1.00 0.00 45 ALA A N 13
ATOM 12577 C CA . ALA A 1 63 ? -0.793 14.151 -21.114 1.00 0.00 45 ALA A CA 13
ATOM 12578 C C . ALA A 1 63 ? -0.603 13.265 -19.876 1.00 0.00 45 ALA A C 13
ATOM 12579 O O . ALA A 1 63 ? 0.483 13.224 -19.313 1.00 0.00 45 ALA A O 13
ATOM 12586 N N . ALA A 1 64 ? -1.679 12.579 -19.455 1.00 0.00 46 ALA A N 13
ATOM 12587 C CA . ALA A 1 64 ? -1.635 11.605 -18.350 1.00 0.00 46 ALA A CA 13
ATOM 12588 C C . ALA A 1 64 ? -0.890 10.331 -18.780 1.00 0.00 46 ALA A C 13
ATOM 12589 O O . ALA A 1 64 ? -0.030 9.822 -18.050 1.00 0.00 46 ALA A O 13
ATOM 12596 N N . ILE A 1 65 ? -1.231 9.844 -19.987 1.00 0.00 47 ILE A N 13
ATOM 12597 C CA . ILE A 1 65 ? -0.571 8.682 -20.612 1.00 0.00 47 ILE A CA 13
ATOM 12598 C C . ILE A 1 65 ? 0.919 8.992 -20.854 1.00 0.00 47 ILE A C 13
ATOM 12599 O O . ILE A 1 65 ? 1.797 8.174 -20.543 1.00 0.00 47 ILE A O 13
ATOM 12615 N N . LYS A 1 66 ? 1.186 10.202 -21.376 1.00 0.00 48 LYS A N 13
ATOM 12616 C CA . LYS A 1 66 ? 2.549 10.642 -21.690 1.00 0.00 48 LYS A CA 13
ATOM 12617 C C . LYS A 1 66 ? 3.331 10.969 -20.401 1.00 0.00 48 LYS A C 13
ATOM 12618 O O . LYS A 1 66 ? 4.550 10.898 -20.400 1.00 0.00 48 LYS A O 13
ATOM 12637 N N . ALA A 1 67 ? 2.617 11.297 -19.302 1.00 0.00 49 ALA A N 13
ATOM 12638 C CA . ALA A 1 67 ? 3.239 11.498 -17.977 1.00 0.00 49 ALA A CA 13
ATOM 12639 C C . ALA A 1 67 ? 3.841 10.181 -17.459 1.00 0.00 49 ALA A C 13
ATOM 12640 O O . ALA A 1 67 ? 4.933 10.178 -16.882 1.00 0.00 49 ALA A O 13
ATOM 12647 N N . LEU A 1 68 ? 3.120 9.067 -17.702 1.00 0.00 50 LEU A N 13
ATOM 12648 C CA . LEU A 1 68 ? 3.606 7.699 -17.399 1.00 0.00 50 LEU A CA 13
ATOM 12649 C C . LEU A 1 68 ? 4.796 7.312 -18.310 1.00 0.00 50 LEU A C 13
ATOM 12650 O O . LEU A 1 68 ? 5.735 6.652 -17.854 1.00 0.00 50 LEU A O 13
ATOM 12666 N N . GLU A 1 69 ? 4.721 7.691 -19.600 1.00 0.00 51 GLU A N 13
ATOM 12667 C CA . GLU A 1 69 ? 5.784 7.408 -20.591 1.00 0.00 51 GLU A CA 13
ATOM 12668 C C . GLU A 1 69 ? 7.087 8.140 -20.236 1.00 0.00 51 GLU A C 13
ATOM 12669 O O . GLU A 1 69 ? 8.171 7.549 -20.248 1.00 0.00 51 GLU A O 13
ATOM 12681 N N . LEU A 1 70 ? 6.949 9.427 -19.899 1.00 0.00 52 LEU A N 13
ATOM 12682 C CA . LEU A 1 70 ? 8.080 10.278 -19.513 1.00 0.00 52 LEU A CA 13
ATOM 12683 C C . LEU A 1 70 ? 8.659 9.830 -18.158 1.00 0.00 52 LEU A C 13
ATOM 12684 O O . LEU A 1 70 ? 9.862 9.966 -17.917 1.00 0.00 52 LEU A O 13
ATOM 12700 N N . TYR A 1 71 ? 7.786 9.281 -17.296 1.00 0.00 53 TYR A N 13
ATOM 12701 C CA . TYR A 1 71 ? 8.184 8.720 -15.997 1.00 0.00 53 TYR A CA 13
ATOM 12702 C C . TYR A 1 71 ? 9.114 7.503 -16.192 1.00 0.00 53 TYR A C 13
ATOM 12703 O O . TYR A 1 71 ? 10.234 7.492 -15.674 1.00 0.00 53 TYR A O 13
ATOM 12721 N N . LYS A 1 72 ? 8.657 6.515 -16.993 1.00 0.00 54 LYS A N 13
ATOM 12722 C CA . LYS A 1 72 ? 9.362 5.220 -17.149 1.00 0.00 54 LYS A CA 13
ATOM 12723 C C . LYS A 1 72 ? 10.709 5.361 -17.894 1.00 0.00 54 LYS A C 13
ATOM 12724 O O . LYS A 1 72 ? 11.632 4.572 -17.658 1.00 0.00 54 LYS A O 13
ATOM 12743 N N . ILE A 1 73 ? 10.819 6.357 -18.795 1.00 0.00 55 ILE A N 13
ATOM 12744 C CA . ILE A 1 73 ? 12.066 6.603 -19.563 1.00 0.00 55 ILE A CA 13
ATOM 12745 C C . ILE A 1 73 ? 13.037 7.532 -18.802 1.00 0.00 55 ILE A C 13
ATOM 12746 O O . ILE A 1 73 ? 14.172 7.728 -19.252 1.00 0.00 55 ILE A O 13
ATOM 12762 N N . ASN A 1 74 ? 12.574 8.083 -17.647 1.00 0.00 56 ASN A N 13
ATOM 12763 C CA . ASN A 1 74 ? 13.310 9.096 -16.852 1.00 0.00 56 ASN A CA 13
ATOM 12764 C C . ASN A 1 74 ? 13.662 10.306 -17.729 1.00 0.00 56 ASN A C 13
ATOM 12765 O O . ASN A 1 74 ? 14.839 10.622 -17.945 1.00 0.00 56 ASN A O 13
ATOM 12776 N N . ALA A 1 75 ? 12.611 10.950 -18.258 1.00 0.00 57 ALA A N 13
ATOM 12777 C CA . ALA A 1 75 ? 12.747 12.071 -19.189 1.00 0.00 57 ALA A CA 13
ATOM 12778 C C . ALA A 1 75 ? 13.235 13.343 -18.493 1.00 0.00 57 ALA A C 13
ATOM 12779 O O . ALA A 1 75 ? 13.231 13.451 -17.260 1.00 0.00 57 ALA A O 13
ATOM 12786 N N . LYS A 1 76 ? 13.665 14.286 -19.321 1.00 0.00 58 LYS A N 13
ATOM 12787 C CA . LYS A 1 76 ? 14.074 15.619 -18.900 1.00 0.00 58 LYS A CA 13
ATOM 12788 C C . LYS A 1 76 ? 12.883 16.379 -18.263 1.00 0.00 58 LYS A C 13
ATOM 12789 O O . LYS A 1 76 ? 11.864 16.647 -18.916 1.00 0.00 58 LYS A O 13
ATOM 12808 N N . LEU A 1 77 ? 12.989 16.627 -16.956 1.00 0.00 59 LEU A N 13
ATOM 12809 C CA . LEU A 1 77 ? 12.090 17.540 -16.245 1.00 0.00 59 LEU A CA 13
ATOM 12810 C C . LEU A 1 77 ? 12.587 18.973 -16.400 1.00 0.00 59 LEU A C 13
ATOM 12811 O O . LEU A 1 77 ? 13.796 19.225 -16.531 1.00 0.00 59 LEU A O 13
ATOM 12827 N N . CYS A 1 78 ? 11.638 19.901 -16.361 1.00 0.00 60 CYS A N 13
ATOM 12828 C CA . CYS A 1 78 ? 11.886 21.334 -16.546 1.00 0.00 60 CYS A CA 13
ATOM 12829 C C . CYS A 1 78 ? 11.770 22.049 -15.188 1.00 0.00 60 CYS A C 13
ATOM 12830 O O . CYS A 1 78 ? 11.485 23.251 -15.110 1.00 0.00 60 CYS A O 13
ATOM 12837 N N . ASP A 1 79 ? 12.071 21.281 -14.128 1.00 0.00 61 ASP A N 13
ATOM 12838 C CA . ASP A 1 79 ? 11.802 21.643 -12.732 1.00 0.00 61 ASP A CA 13
ATOM 12839 C C . ASP A 1 79 ? 12.618 20.724 -11.787 1.00 0.00 61 ASP A C 13
ATOM 12840 O O . ASP A 1 79 ? 12.976 19.600 -12.178 1.00 0.00 61 ASP A O 13
ATOM 12849 N N . PRO A 1 80 ? 12.967 21.204 -10.543 1.00 0.00 62 PRO A N 13
ATOM 12850 C CA . PRO A 1 80 ? 13.550 20.341 -9.484 1.00 0.00 62 PRO A CA 13
ATOM 12851 C C . PRO A 1 80 ? 12.581 19.213 -9.048 1.00 0.00 62 PRO A C 13
ATOM 12852 O O . PRO A 1 80 ? 11.367 19.432 -8.956 1.00 0.00 62 PRO A O 13
ATOM 12863 N N . HIS A 1 81 ? 13.138 18.015 -8.785 1.00 0.00 63 HIS A N 13
ATOM 12864 C CA . HIS A 1 81 ? 12.365 16.816 -8.394 1.00 0.00 63 HIS A CA 13
ATOM 12865 C C . HIS A 1 81 ? 11.729 16.992 -6.989 1.00 0.00 63 HIS A C 13
ATOM 12866 O O . HIS A 1 81 ? 12.364 17.576 -6.105 1.00 0.00 63 HIS A O 13
ATOM 12881 N N . PRO A 1 82 ? 10.465 16.499 -6.763 1.00 0.00 64 PRO A N 13
ATOM 12882 C CA . PRO A 1 82 ? 9.752 16.652 -5.471 1.00 0.00 64 PRO A CA 13
ATOM 12883 C C . PRO A 1 82 ? 10.366 15.746 -4.353 1.00 0.00 64 PRO A C 13
ATOM 12884 O O . PRO A 1 82 ? 10.159 14.507 -4.361 1.00 0.00 64 PRO A O 13
ATOM 12897 N N . MET A 1 19 ? 5.059 2.475 -10.067 1.00 0.00 1 MET A N 14
ATOM 12898 C CA . MET A 1 19 ? 4.673 3.902 -9.881 1.00 0.00 1 MET A CA 14
ATOM 12899 C C . MET A 1 19 ? 4.183 4.170 -8.433 1.00 0.00 1 MET A C 14
ATOM 12900 O O . MET A 1 19 ? 3.940 5.326 -8.065 1.00 0.00 1 MET A O 14
ATOM 12914 N N . LYS A 1 20 ? 4.038 3.089 -7.623 1.00 0.00 2 LYS A N 14
ATOM 12915 C CA . LYS A 1 20 ? 3.564 3.180 -6.226 1.00 0.00 2 LYS A CA 14
ATOM 12916 C C . LYS A 1 20 ? 4.730 3.480 -5.264 1.00 0.00 2 LYS A C 14
ATOM 12917 O O . LYS A 1 20 ? 5.245 2.598 -4.567 1.00 0.00 2 LYS A O 14
ATOM 12936 N N . ARG A 1 21 ? 5.164 4.735 -5.295 1.00 0.00 3 ARG A N 14
ATOM 12937 C CA . ARG A 1 21 ? 6.106 5.330 -4.327 1.00 0.00 3 ARG A CA 14
ATOM 12938 C C . ARG A 1 21 ? 5.695 6.790 -4.118 1.00 0.00 3 ARG A C 14
ATOM 12939 O O . ARG A 1 21 ? 4.944 7.341 -4.934 1.00 0.00 3 ARG A O 14
ATOM 12960 N N . ALA A 1 22 ? 6.190 7.407 -3.032 1.00 0.00 4 ALA A N 14
ATOM 12961 C CA . ALA A 1 22 ? 5.882 8.808 -2.695 1.00 0.00 4 ALA A CA 14
ATOM 12962 C C . ALA A 1 22 ? 6.403 9.747 -3.797 1.00 0.00 4 ALA A C 14
ATOM 12963 O O . ALA A 1 22 ? 5.615 10.420 -4.470 1.00 0.00 4 ALA A O 14
ATOM 12970 N N . ALA A 1 23 ? 7.734 9.718 -4.019 1.00 0.00 5 ALA A N 14
ATOM 12971 C CA . ALA A 1 23 ? 8.407 10.533 -5.054 1.00 0.00 5 ALA A CA 14
ATOM 12972 C C . ALA A 1 23 ? 7.871 10.204 -6.461 1.00 0.00 5 ALA A C 14
ATOM 12973 O O . ALA A 1 23 ? 7.659 11.109 -7.265 1.00 0.00 5 ALA A O 14
ATOM 12980 N N . ALA A 1 24 ? 7.615 8.899 -6.702 1.00 0.00 6 ALA A N 14
ATOM 12981 C CA . ALA A 1 24 ? 7.102 8.375 -7.986 1.00 0.00 6 ALA A CA 14
ATOM 12982 C C . ALA A 1 24 ? 5.765 9.017 -8.367 1.00 0.00 6 ALA A C 14
ATOM 12983 O O . ALA A 1 24 ? 5.572 9.437 -9.516 1.00 0.00 6 ALA A O 14
ATOM 12990 N N . LYS A 1 25 ? 4.860 9.089 -7.376 1.00 0.00 7 LYS A N 14
ATOM 12991 C CA . LYS A 1 25 ? 3.512 9.650 -7.544 1.00 0.00 7 LYS A CA 14
ATOM 12992 C C . LYS A 1 25 ? 3.600 11.126 -7.946 1.00 0.00 7 LYS A C 14
ATOM 12993 O O . LYS A 1 25 ? 3.016 11.540 -8.953 1.00 0.00 7 LYS A O 14
ATOM 13012 N N . HIS A 1 26 ? 4.396 11.887 -7.167 1.00 0.00 8 HIS A N 14
ATOM 13013 C CA . HIS A 1 26 ? 4.638 13.326 -7.406 1.00 0.00 8 HIS A CA 14
ATOM 13014 C C . HIS A 1 26 ? 5.206 13.567 -8.809 1.00 0.00 8 HIS A C 14
ATOM 13015 O O . HIS A 1 26 ? 4.803 14.522 -9.470 1.00 0.00 8 HIS A O 14
ATOM 13030 N N . LEU A 1 27 ? 6.110 12.660 -9.248 1.00 0.00 9 LEU A N 14
ATOM 13031 C CA . LEU A 1 27 ? 6.781 12.724 -10.565 1.00 0.00 9 LEU A CA 14
ATOM 13032 C C . LEU A 1 27 ? 5.780 12.572 -11.724 1.00 0.00 9 LEU A C 14
ATOM 13033 O O . LEU A 1 27 ? 5.969 13.179 -12.781 1.00 0.00 9 LEU A O 14
ATOM 13049 N N . ILE A 1 28 ? 4.718 11.768 -11.522 1.00 0.00 10 ILE A N 14
ATOM 13050 C CA . ILE A 1 28 ? 3.634 11.634 -12.518 1.00 0.00 10 ILE A CA 14
ATOM 13051 C C . ILE A 1 28 ? 2.898 12.982 -12.672 1.00 0.00 10 ILE A C 14
ATOM 13052 O O . ILE A 1 28 ? 2.636 13.427 -13.795 1.00 0.00 10 ILE A O 14
ATOM 13068 N N . GLU A 1 29 ? 2.585 13.621 -11.519 1.00 0.00 11 GLU A N 14
ATOM 13069 C CA . GLU A 1 29 ? 1.971 14.971 -11.483 1.00 0.00 11 GLU A CA 14
ATOM 13070 C C . GLU A 1 29 ? 2.924 16.047 -12.040 1.00 0.00 11 GLU A C 14
ATOM 13071 O O . GLU A 1 29 ? 2.458 17.066 -12.538 1.00 0.00 11 GLU A O 14
ATOM 13083 N N . ARG A 1 30 ? 4.248 15.814 -11.937 1.00 0.00 12 ARG A N 14
ATOM 13084 C CA . ARG A 1 30 ? 5.268 16.749 -12.440 1.00 0.00 12 ARG A CA 14
ATOM 13085 C C . ARG A 1 30 ? 5.236 16.810 -13.973 1.00 0.00 12 ARG A C 14
ATOM 13086 O O . ARG A 1 30 ? 5.097 17.891 -14.546 1.00 0.00 12 ARG A O 14
ATOM 13107 N N . TYR A 1 31 ? 5.369 15.635 -14.614 1.00 0.00 13 TYR A N 14
ATOM 13108 C CA . TYR A 1 31 ? 5.372 15.523 -16.080 1.00 0.00 13 TYR A CA 14
ATOM 13109 C C . TYR A 1 31 ? 4.000 15.887 -16.677 1.00 0.00 13 TYR A C 14
ATOM 13110 O O . TYR A 1 31 ? 3.944 16.474 -17.755 1.00 0.00 13 TYR A O 14
ATOM 13128 N N . TYR A 1 32 ? 2.916 15.552 -15.957 1.00 0.00 14 TYR A N 14
ATOM 13129 C CA . TYR A 1 32 ? 1.535 15.914 -16.349 1.00 0.00 14 TYR A CA 14
ATOM 13130 C C . TYR A 1 32 ? 1.364 17.443 -16.385 1.00 0.00 14 TYR A C 14
ATOM 13131 O O . TYR A 1 32 ? 0.921 18.001 -17.391 1.00 0.00 14 TYR A O 14
ATOM 13149 N N . HIS A 1 33 ? 1.737 18.101 -15.264 1.00 0.00 15 HIS A N 14
ATOM 13150 C CA . HIS A 1 33 ? 1.614 19.566 -15.092 1.00 0.00 15 HIS A CA 14
ATOM 13151 C C . HIS A 1 33 ? 2.567 20.301 -16.058 1.00 0.00 15 HIS A C 14
ATOM 13152 O O . HIS A 1 33 ? 2.338 21.459 -16.406 1.00 0.00 15 HIS A O 14
ATOM 13167 N N . GLN A 1 34 ? 3.640 19.597 -16.471 1.00 0.00 16 GLN A N 14
ATOM 13168 C CA . GLN A 1 34 ? 4.605 20.077 -17.471 1.00 0.00 16 GLN A CA 14
ATOM 13169 C C . GLN A 1 34 ? 3.973 20.118 -18.877 1.00 0.00 16 GLN A C 14
ATOM 13170 O O . GLN A 1 34 ? 4.205 21.057 -19.632 1.00 0.00 16 GLN A O 14
ATOM 13184 N N . LEU A 1 35 ? 3.178 19.094 -19.207 1.00 0.00 17 LEU A N 14
ATOM 13185 C CA . LEU A 1 35 ? 2.555 18.942 -20.545 1.00 0.00 17 LEU A CA 14
ATOM 13186 C C . LEU A 1 35 ? 1.304 19.825 -20.701 1.00 0.00 17 LEU A C 14
ATOM 13187 O O . LEU A 1 35 ? 1.061 20.382 -21.775 1.00 0.00 17 LEU A O 14
ATOM 13203 N N . THR A 1 36 ? 0.505 19.924 -19.628 1.00 0.00 18 THR A N 14
ATOM 13204 C CA . THR A 1 36 ? -0.766 20.659 -19.640 1.00 0.00 18 THR A CA 14
ATOM 13205 C C . THR A 1 36 ? -0.532 22.171 -19.443 1.00 0.00 18 THR A C 14
ATOM 13206 O O . THR A 1 36 ? -0.876 22.988 -20.310 1.00 0.00 18 THR A O 14
ATOM 13217 N N . GLU A 1 37 ? 0.082 22.527 -18.303 1.00 0.00 19 GLU A N 14
ATOM 13218 C CA . GLU A 1 37 ? 0.232 23.932 -17.865 1.00 0.00 19 GLU A CA 14
ATOM 13219 C C . GLU A 1 37 ? 1.567 24.504 -18.361 1.00 0.00 19 GLU A C 14
ATOM 13220 O O . GLU A 1 37 ? 1.637 25.646 -18.830 1.00 0.00 19 GLU A O 14
ATOM 13232 N N . GLY A 1 38 ? 2.619 23.681 -18.243 1.00 0.00 20 GLY A N 14
ATOM 13233 C CA . GLY A 1 38 ? 3.982 24.082 -18.574 1.00 0.00 20 GLY A CA 14
ATOM 13234 C C . GLY A 1 38 ? 4.767 24.570 -17.374 1.00 0.00 20 GLY A C 14
ATOM 13235 O O . GLY A 1 38 ? 4.494 24.172 -16.233 1.00 0.00 20 GLY A O 14
ATOM 13239 N N . CYS A 1 39 ? 5.761 25.422 -17.646 1.00 0.00 21 CYS A N 14
ATOM 13240 C CA . CYS A 1 39 ? 6.608 26.039 -16.605 1.00 0.00 21 CYS A CA 14
ATOM 13241 C C . CYS A 1 39 ? 6.583 27.577 -16.686 1.00 0.00 21 CYS A C 14
ATOM 13242 O O . CYS A 1 39 ? 7.278 28.237 -15.913 1.00 0.00 21 CYS A O 14
ATOM 13249 N N . GLY A 1 40 ? 5.770 28.147 -17.607 1.00 0.00 22 GLY A N 14
ATOM 13250 C CA . GLY A 1 40 ? 5.674 29.609 -17.798 1.00 0.00 22 GLY A CA 14
ATOM 13251 C C . GLY A 1 40 ? 6.774 30.170 -18.706 1.00 0.00 22 GLY A C 14
ATOM 13252 O O . GLY A 1 40 ? 6.495 30.920 -19.654 1.00 0.00 22 GLY A O 14
ATOM 13256 N N . ASN A 1 41 ? 8.028 29.793 -18.389 1.00 0.00 23 ASN A N 14
ATOM 13257 C CA . ASN A 1 41 ? 9.243 30.125 -19.162 1.00 0.00 23 ASN A CA 14
ATOM 13258 C C . ASN A 1 41 ? 9.098 29.741 -20.659 1.00 0.00 23 ASN A C 14
ATOM 13259 O O . ASN A 1 41 ? 9.012 28.551 -20.998 1.00 0.00 23 ASN A O 14
ATOM 13270 N N . GLU A 1 42 ? 9.034 30.778 -21.532 1.00 0.00 24 GLU A N 14
ATOM 13271 C CA . GLU A 1 42 ? 8.850 30.609 -22.992 1.00 0.00 24 GLU A CA 14
ATOM 13272 C C . GLU A 1 42 ? 10.131 30.089 -23.662 1.00 0.00 24 GLU A C 14
ATOM 13273 O O . GLU A 1 42 ? 10.064 29.368 -24.660 1.00 0.00 24 GLU A O 14
ATOM 13285 N N . ALA A 1 43 ? 11.291 30.461 -23.083 1.00 0.00 25 ALA A N 14
ATOM 13286 C CA . ALA A 1 43 ? 12.625 30.055 -23.574 1.00 0.00 25 ALA A CA 14
ATOM 13287 C C . ALA A 1 43 ? 13.039 28.704 -22.956 1.00 0.00 25 ALA A C 14
ATOM 13288 O O . ALA A 1 43 ? 14.195 28.505 -22.543 1.00 0.00 25 ALA A O 14
ATOM 13295 N N . CYS A 1 44 ? 12.076 27.766 -22.949 1.00 0.00 26 CYS A N 14
ATOM 13296 C CA . CYS A 1 44 ? 12.220 26.447 -22.328 1.00 0.00 26 CYS A CA 14
ATOM 13297 C C . CYS A 1 44 ? 12.884 25.461 -23.306 1.00 0.00 26 CYS A C 14
ATOM 13298 O O . CYS A 1 44 ? 12.422 25.300 -24.441 1.00 0.00 26 CYS A O 14
ATOM 13305 N N . THR A 1 45 ? 13.945 24.778 -22.849 1.00 0.00 27 THR A N 14
ATOM 13306 C CA . THR A 1 45 ? 14.765 23.894 -23.700 1.00 0.00 27 THR A CA 14
ATOM 13307 C C . THR A 1 45 ? 14.205 22.437 -23.744 1.00 0.00 27 THR A C 14
ATOM 13308 O O . THR A 1 45 ? 14.931 21.488 -24.078 1.00 0.00 27 THR A O 14
ATOM 13319 N N . ASN A 1 46 ? 12.887 22.281 -23.487 1.00 0.00 28 ASN A N 14
ATOM 13320 C CA . ASN A 1 46 ? 12.227 20.964 -23.372 1.00 0.00 28 ASN A CA 14
ATOM 13321 C C . ASN A 1 46 ? 11.004 20.917 -24.321 1.00 0.00 28 ASN A C 14
ATOM 13322 O O . ASN A 1 46 ? 10.027 21.624 -24.095 1.00 0.00 28 ASN A O 14
ATOM 13333 N N . GLU A 1 47 ? 11.072 20.080 -25.373 1.00 0.00 29 GLU A N 14
ATOM 13334 C CA . GLU A 1 47 ? 9.980 19.928 -26.371 1.00 0.00 29 GLU A CA 14
ATOM 13335 C C . GLU A 1 47 ? 8.741 19.216 -25.775 1.00 0.00 29 GLU A C 14
ATOM 13336 O O . GLU A 1 47 ? 7.616 19.405 -26.250 1.00 0.00 29 GLU A O 14
ATOM 13348 N N . PHE A 1 48 ? 8.976 18.403 -24.725 1.00 0.00 30 PHE A N 14
ATOM 13349 C CA . PHE A 1 48 ? 7.928 17.647 -23.999 1.00 0.00 30 PHE A CA 14
ATOM 13350 C C . PHE A 1 48 ? 7.368 18.498 -22.840 1.00 0.00 30 PHE A C 14
ATOM 13351 O O . PHE A 1 48 ? 7.189 18.011 -21.712 1.00 0.00 30 PHE A O 14
ATOM 13368 N N . CYS A 1 49 ? 7.073 19.771 -23.137 1.00 0.00 31 CYS A N 14
ATOM 13369 C CA . CYS A 1 49 ? 6.683 20.753 -22.127 1.00 0.00 31 CYS A CA 14
ATOM 13370 C C . CYS A 1 49 ? 5.855 21.857 -22.767 1.00 0.00 31 CYS A C 14
ATOM 13371 O O . CYS A 1 49 ? 6.264 22.403 -23.786 1.00 0.00 31 CYS A O 14
ATOM 13378 N N . ALA A 1 50 ? 4.708 22.200 -22.163 1.00 0.00 32 ALA A N 14
ATOM 13379 C CA . ALA A 1 50 ? 3.969 23.422 -22.506 1.00 0.00 32 ALA A CA 14
ATOM 13380 C C . ALA A 1 50 ? 4.798 24.650 -22.074 1.00 0.00 32 ALA A C 14
ATOM 13381 O O . ALA A 1 50 ? 5.752 24.505 -21.288 1.00 0.00 32 ALA A O 14
ATOM 13388 N N . SER A 1 51 ? 4.437 25.826 -22.614 1.00 0.00 33 SER A N 14
ATOM 13389 C CA . SER A 1 51 ? 5.254 27.065 -22.585 1.00 0.00 33 SER A CA 14
ATOM 13390 C C . SER A 1 51 ? 6.416 26.985 -23.607 1.00 0.00 33 SER A C 14
ATOM 13391 O O . SER A 1 51 ? 7.221 27.910 -23.703 1.00 0.00 33 SER A O 14
ATOM 13399 N N . CYS A 1 52 ? 6.483 25.882 -24.384 1.00 0.00 34 CYS A N 14
ATOM 13400 C CA . CYS A 1 52 ? 7.451 25.719 -25.466 1.00 0.00 34 CYS A CA 14
ATOM 13401 C C . CYS A 1 52 ? 6.727 25.839 -26.822 1.00 0.00 34 CYS A C 14
ATOM 13402 O O . CYS A 1 52 ? 5.690 25.196 -27.010 1.00 0.00 34 CYS A O 14
ATOM 13410 N N . PRO A 1 53 ? 7.250 26.685 -27.777 1.00 0.00 35 PRO A N 14
ATOM 13411 C CA . PRO A 1 53 ? 6.718 26.776 -29.165 1.00 0.00 35 PRO A CA 14
ATOM 13412 C C . PRO A 1 53 ? 6.790 25.419 -29.916 1.00 0.00 35 PRO A C 14
ATOM 13413 O O . PRO A 1 53 ? 5.941 25.121 -30.758 1.00 0.00 35 PRO A O 14
ATOM 13424 N N . THR A 1 54 ? 7.804 24.598 -29.574 1.00 0.00 36 THR A N 14
ATOM 13425 C CA . THR A 1 54 ? 8.025 23.270 -30.194 1.00 0.00 36 THR A CA 14
ATOM 13426 C C . THR A 1 54 ? 7.075 22.183 -29.637 1.00 0.00 36 THR A C 14
ATOM 13427 O O . THR A 1 54 ? 7.104 21.036 -30.105 1.00 0.00 36 THR A O 14
ATOM 13438 N N . PHE A 1 55 ? 6.241 22.539 -28.643 1.00 0.00 37 PHE A N 14
ATOM 13439 C CA . PHE A 1 55 ? 5.254 21.613 -28.058 1.00 0.00 37 PHE A CA 14
ATOM 13440 C C . PHE A 1 55 ? 3.930 21.664 -28.843 1.00 0.00 37 PHE A C 14
ATOM 13441 O O . PHE A 1 55 ? 3.335 22.741 -29.007 1.00 0.00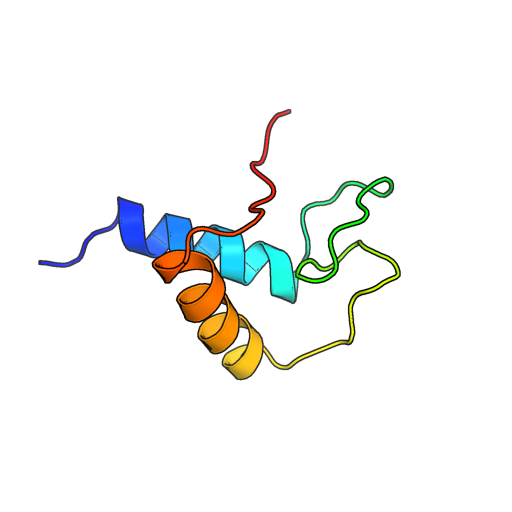 37 PHE A O 14
ATOM 13458 N N . LEU A 1 56 ? 3.486 20.498 -29.340 1.00 0.00 38 LEU A N 14
ATOM 13459 C CA . LEU A 1 56 ? 2.155 20.337 -29.935 1.00 0.00 38 LEU A CA 14
ATOM 13460 C C . LEU A 1 56 ? 1.151 20.078 -28.797 1.00 0.00 38 LEU A C 14
ATOM 13461 O O . LEU A 1 56 ? 1.334 19.129 -28.023 1.00 0.00 38 LEU A O 14
ATOM 13477 N N . ARG A 1 57 ? 0.135 20.946 -28.673 1.00 0.00 39 ARG A N 14
ATOM 13478 C CA . ARG A 1 57 ? -0.829 20.888 -27.566 1.00 0.00 39 ARG A CA 14
ATOM 13479 C C . ARG A 1 57 ? -1.645 19.571 -27.612 1.00 0.00 39 ARG A C 14
ATOM 13480 O O . ARG A 1 57 ? -2.310 19.270 -28.613 1.00 0.00 39 ARG A O 14
ATOM 13501 N N . MET A 1 58 ? -1.577 18.813 -26.514 1.00 0.00 40 MET A N 14
ATOM 13502 C CA . MET A 1 58 ? -2.310 17.545 -26.331 1.00 0.00 40 MET A CA 14
ATOM 13503 C C . MET A 1 58 ? -3.412 17.726 -25.272 1.00 0.00 40 MET A C 14
ATOM 13504 O O . MET A 1 58 ? -3.375 18.688 -24.483 1.00 0.00 40 MET A O 14
ATOM 13518 N N . ASP A 1 59 ? -4.390 16.803 -25.270 1.00 0.00 41 ASP A N 14
ATOM 13519 C CA . ASP A 1 59 ? -5.440 16.728 -24.226 1.00 0.00 41 ASP A CA 14
ATOM 13520 C C . ASP A 1 59 ? -4.830 16.287 -22.892 1.00 0.00 41 ASP A C 14
ATOM 13521 O O . ASP A 1 59 ? -3.711 15.780 -22.869 1.00 0.00 41 ASP A O 14
ATOM 13530 N N . ASN A 1 60 ? -5.589 16.459 -21.794 1.00 0.00 42 ASN A N 14
ATOM 13531 C CA . ASN A 1 60 ? -5.156 16.052 -20.439 1.00 0.00 42 ASN A CA 14
ATOM 13532 C C . ASN A 1 60 ? -5.068 14.518 -20.338 1.00 0.00 42 ASN A C 14
ATOM 13533 O O . ASN A 1 60 ? -4.239 13.993 -19.595 1.00 0.00 42 ASN A O 14
ATOM 13544 N N . ASN A 1 61 ? -5.945 13.815 -21.089 1.00 0.00 43 ASN A N 14
ATOM 13545 C CA . ASN A 1 61 ? -5.895 12.342 -21.232 1.00 0.00 43 ASN A CA 14
ATOM 13546 C C . ASN A 1 61 ? -4.568 11.909 -21.885 1.00 0.00 43 ASN A C 14
ATOM 13547 O O . ASN A 1 61 ? -3.886 11.001 -21.399 1.00 0.00 43 ASN A O 14
ATOM 13558 N N . ALA A 1 62 ? -4.220 12.592 -22.992 1.00 0.00 44 ALA A N 14
ATOM 13559 C CA . ALA A 1 62 ? -2.993 12.324 -23.762 1.00 0.00 44 ALA A CA 14
ATOM 13560 C C . ALA A 1 62 ? -1.748 12.717 -22.951 1.00 0.00 44 ALA A C 14
ATOM 13561 O O . ALA A 1 62 ? -0.704 12.073 -23.059 1.00 0.00 44 ALA A O 14
ATOM 13568 N N . ALA A 1 63 ? -1.906 13.758 -22.107 1.00 0.00 45 ALA A N 14
ATOM 13569 C CA . ALA A 1 63 ? -0.844 14.281 -21.238 1.00 0.00 45 ALA A CA 14
ATOM 13570 C C . ALA A 1 63 ? -0.656 13.396 -20.003 1.00 0.00 45 ALA A C 14
ATOM 13571 O O . ALA A 1 63 ? 0.408 13.414 -19.398 1.00 0.00 45 ALA A O 14
ATOM 13578 N N . ALA A 1 64 ? -1.711 12.648 -19.627 1.00 0.00 46 ALA A N 14
ATOM 13579 C CA . ALA A 1 64 ? -1.659 11.680 -18.520 1.00 0.00 46 ALA A CA 14
ATOM 13580 C C . ALA A 1 64 ? -0.862 10.439 -18.947 1.00 0.00 46 ALA A C 14
ATOM 13581 O O . ALA A 1 64 ? 0.009 9.975 -18.211 1.00 0.00 46 ALA A O 14
ATOM 13588 N N . ILE A 1 65 ? -1.155 9.935 -20.165 1.00 0.00 47 ILE A N 14
ATOM 13589 C CA . ILE A 1 65 ? -0.407 8.818 -20.774 1.00 0.00 47 ILE A CA 14
ATOM 13590 C C . ILE A 1 65 ? 1.065 9.221 -20.949 1.00 0.00 47 ILE A C 14
ATOM 13591 O O . ILE A 1 65 ? 1.972 8.505 -20.508 1.00 0.00 47 ILE A O 14
ATOM 13607 N N . LYS A 1 66 ? 1.269 10.410 -21.555 1.00 0.00 48 LYS A N 14
ATOM 13608 C CA . LYS A 1 66 ? 2.602 10.940 -21.865 1.00 0.00 48 LYS A CA 14
ATOM 13609 C C . LYS A 1 66 ? 3.365 11.297 -20.571 1.00 0.00 48 LYS A C 14
ATOM 13610 O O . LYS A 1 66 ? 4.591 11.311 -20.569 1.00 0.00 48 LYS A O 14
ATOM 13629 N N . ALA A 1 67 ? 2.622 11.570 -19.469 1.00 0.00 49 ALA A N 14
ATOM 13630 C CA . ALA A 1 67 ? 3.215 11.774 -18.129 1.00 0.00 49 ALA A CA 14
ATOM 13631 C C . ALA A 1 67 ? 3.922 10.504 -17.666 1.00 0.00 49 ALA A C 14
ATOM 13632 O O . ALA A 1 67 ? 5.059 10.566 -17.202 1.00 0.00 49 ALA A O 14
ATOM 13639 N N . LEU A 1 68 ? 3.237 9.355 -17.838 1.00 0.00 50 LEU A N 14
ATOM 13640 C CA . LEU A 1 68 ? 3.792 8.032 -17.503 1.00 0.00 50 LEU A CA 14
ATOM 13641 C C . LEU A 1 68 ? 4.930 7.633 -18.466 1.00 0.00 50 LEU A C 14
ATOM 13642 O O . LEU A 1 68 ? 5.852 6.934 -18.047 1.00 0.00 50 LEU A O 14
ATOM 13658 N N . GLU A 1 69 ? 4.855 8.064 -19.748 1.00 0.00 51 GLU A N 14
ATOM 13659 C CA . GLU A 1 69 ? 5.916 7.795 -20.751 1.00 0.00 51 GLU A CA 14
ATOM 13660 C C . GLU A 1 69 ? 7.212 8.525 -20.367 1.00 0.00 51 GLU A C 14
ATOM 13661 O O . GLU A 1 69 ? 8.286 7.924 -20.307 1.00 0.00 51 GLU A O 14
ATOM 13673 N N . LEU A 1 70 ? 7.072 9.829 -20.076 1.00 0.00 52 LEU A N 14
ATOM 13674 C CA . LEU A 1 70 ? 8.193 10.696 -19.667 1.00 0.00 52 LEU A CA 14
ATOM 13675 C C . LEU A 1 70 ? 8.74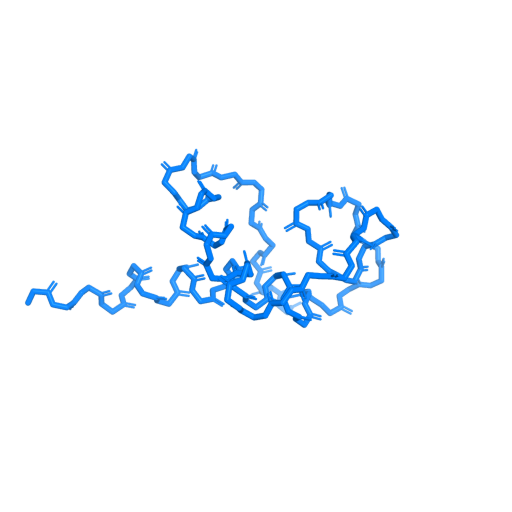0 10.298 -18.288 1.00 0.00 52 LEU A C 14
ATOM 13676 O O . LEU A 1 70 ? 9.929 10.478 -18.005 1.00 0.00 52 LEU A O 14
ATOM 13692 N N . TYR A 1 71 ? 7.853 9.761 -17.444 1.00 0.00 53 TYR A N 14
ATOM 13693 C CA . TYR A 1 71 ? 8.207 9.268 -16.112 1.00 0.00 53 TYR A CA 14
ATOM 13694 C C . TYR A 1 71 ? 9.077 7.992 -16.206 1.00 0.00 53 TYR A C 14
ATOM 13695 O O . TYR A 1 71 ? 10.139 7.926 -15.584 1.00 0.00 53 TYR A O 14
ATOM 13713 N N . LYS A 1 72 ? 8.624 6.993 -16.995 1.00 0.00 54 LYS A N 14
ATOM 13714 C CA . LYS A 1 72 ? 9.268 5.657 -17.054 1.00 0.00 54 LYS A CA 14
ATOM 13715 C C . LYS A 1 72 ? 10.656 5.732 -17.729 1.00 0.00 54 LYS A C 14
ATOM 13716 O O . LYS A 1 72 ? 11.565 4.954 -17.396 1.00 0.00 54 LYS A O 14
ATOM 13735 N N . ILE A 1 73 ? 10.813 6.680 -18.674 1.00 0.00 55 ILE A N 14
ATOM 13736 C CA . ILE A 1 73 ? 12.091 6.899 -19.382 1.00 0.00 55 ILE A CA 14
ATOM 13737 C C . ILE A 1 73 ? 13.018 7.836 -18.579 1.00 0.00 55 ILE A C 14
ATOM 13738 O O . ILE A 1 73 ? 14.224 7.896 -18.860 1.00 0.00 55 ILE A O 14
ATOM 13754 N N . ASN A 1 74 ? 12.427 8.552 -17.583 1.00 0.00 56 ASN A N 14
ATOM 13755 C CA . ASN A 1 74 ? 13.110 9.581 -16.767 1.00 0.00 56 ASN A CA 14
ATOM 13756 C C . ASN A 1 74 ? 13.644 10.709 -17.677 1.00 0.00 56 ASN A C 14
ATOM 13757 O O . ASN A 1 74 ? 14.857 10.867 -17.870 1.00 0.00 56 ASN A O 14
ATOM 13768 N N . ALA A 1 75 ? 12.698 11.435 -18.291 1.00 0.00 57 ALA A N 14
ATOM 13769 C CA . ALA A 1 75 ? 12.978 12.512 -19.259 1.00 0.00 57 ALA A CA 14
ATOM 13770 C C . ALA A 1 75 ? 13.382 13.824 -18.563 1.00 0.00 57 ALA A C 14
ATOM 13771 O O . ALA A 1 75 ? 13.536 13.876 -17.332 1.00 0.00 57 ALA A O 14
ATOM 13778 N N . LYS A 1 76 ? 13.562 14.875 -19.381 1.00 0.00 58 LYS A N 14
ATOM 13779 C CA . LYS A 1 76 ? 13.805 16.236 -18.897 1.00 0.00 58 LYS A CA 14
ATOM 13780 C C . LYS A 1 76 ? 12.548 16.760 -18.185 1.00 0.00 58 LYS A C 14
ATOM 13781 O O . LYS A 1 76 ? 11.433 16.663 -18.722 1.00 0.00 58 LYS A O 14
ATOM 13800 N N . LEU A 1 77 ? 12.730 17.273 -16.966 1.00 0.00 59 LEU A N 14
ATOM 13801 C CA . LEU A 1 77 ? 11.641 17.802 -16.150 1.00 0.00 59 LEU A CA 14
ATOM 13802 C C . LEU A 1 77 ? 11.909 19.275 -15.816 1.00 0.00 59 LEU A C 14
ATOM 13803 O O . LEU A 1 77 ? 13.065 19.679 -15.660 1.00 0.00 59 LEU A O 14
ATOM 13819 N N . CYS A 1 78 ? 10.835 20.072 -15.744 1.00 0.00 60 CYS A N 14
ATOM 13820 C CA . CYS A 1 78 ? 10.885 21.458 -15.267 1.00 0.00 60 CYS A CA 14
ATOM 13821 C C . CYS A 1 78 ? 10.224 21.526 -13.881 1.00 0.00 60 CYS A C 14
ATOM 13822 O O . CYS A 1 78 ? 9.007 21.307 -13.751 1.00 0.00 60 CYS A O 14
ATOM 13829 N N . ASP A 1 79 ? 11.037 21.791 -12.858 1.00 0.00 61 ASP A N 14
ATOM 13830 C CA . ASP A 1 79 ? 10.578 21.976 -11.468 1.00 0.00 61 ASP A CA 14
ATOM 13831 C C . ASP A 1 79 ? 11.226 23.260 -10.905 1.00 0.00 61 ASP A C 14
ATOM 13832 O O . ASP A 1 79 ? 12.277 23.678 -11.411 1.00 0.00 61 ASP A O 14
ATOM 13841 N N . PRO A 1 80 ? 10.614 23.932 -9.870 1.00 0.00 62 PRO A N 14
ATOM 13842 C CA . PRO A 1 80 ? 11.232 25.111 -9.218 1.00 0.00 62 PRO A CA 14
ATOM 13843 C C . PRO A 1 80 ? 12.519 24.701 -8.480 1.00 0.00 62 PRO A C 14
ATOM 13844 O O . PRO A 1 80 ? 12.475 23.826 -7.605 1.00 0.00 62 PRO A O 14
ATOM 13855 N N . HIS A 1 81 ? 13.656 25.315 -8.860 1.00 0.00 63 HIS A N 14
ATOM 13856 C CA . HIS A 1 81 ? 14.972 25.068 -8.233 1.00 0.00 63 HIS A CA 14
ATOM 13857 C C . HIS A 1 81 ? 15.388 26.324 -7.418 1.00 0.00 63 HIS A C 14
ATOM 13858 O O . HIS A 1 81 ? 15.986 27.248 -7.987 1.00 0.00 63 HIS A O 14
ATOM 13873 N N . PRO A 1 82 ? 15.003 26.421 -6.099 1.00 0.00 64 PRO A N 14
ATOM 13874 C CA . PRO A 1 82 ? 15.404 27.555 -5.233 1.00 0.00 64 PRO A CA 14
ATOM 13875 C C . PRO A 1 82 ? 16.906 27.457 -4.813 1.00 0.00 64 PRO A C 14
ATOM 13876 O O . PRO A 1 82 ? 17.295 26.485 -4.120 1.00 0.00 64 PRO A O 14
ATOM 13889 N N . MET A 1 19 ? 8.532 4.526 0.693 1.00 0.00 1 MET A N 15
ATOM 13890 C CA . MET A 1 19 ? 8.319 5.997 0.685 1.00 0.00 1 MET A CA 15
ATOM 13891 C C . MET A 1 19 ? 8.354 6.552 -0.757 1.00 0.00 1 MET A C 15
ATOM 13892 O O . MET A 1 19 ? 7.947 7.697 -1.004 1.00 0.00 1 MET A O 15
ATOM 13906 N N . LYS A 1 20 ? 8.825 5.717 -1.707 1.00 0.00 2 LYS A N 15
ATOM 13907 C CA . LYS A 1 20 ? 8.942 6.079 -3.131 1.00 0.00 2 LYS A CA 15
ATOM 13908 C C . LYS A 1 20 ? 7.565 6.024 -3.842 1.00 0.00 2 LYS A C 15
ATOM 13909 O O . LYS A 1 20 ? 7.466 6.406 -4.998 1.00 0.00 2 LYS A O 15
ATOM 13928 N N . ARG A 1 21 ? 6.506 5.544 -3.152 1.00 0.00 3 ARG A N 15
ATOM 13929 C CA . ARG A 1 21 ? 5.117 5.616 -3.671 1.00 0.00 3 ARG A CA 15
ATOM 13930 C C . ARG A 1 21 ? 4.719 7.096 -3.823 1.00 0.00 3 ARG A C 15
ATOM 13931 O O . ARG A 1 21 ? 4.167 7.501 -4.852 1.00 0.00 3 ARG A O 15
ATOM 13952 N N . ALA A 1 22 ? 5.013 7.886 -2.772 1.00 0.00 4 ALA A N 15
ATOM 13953 C CA . ALA A 1 22 ? 4.741 9.326 -2.741 1.00 0.00 4 ALA A CA 15
ATOM 13954 C C . ALA A 1 22 ? 5.610 10.049 -3.776 1.00 0.00 4 ALA A C 15
ATOM 13955 O O . ALA A 1 22 ? 5.115 10.894 -4.508 1.00 0.00 4 ALA A O 15
ATOM 13962 N N . ALA A 1 23 ? 6.903 9.661 -3.840 1.00 0.00 5 ALA A N 15
ATOM 13963 C CA . ALA A 1 23 ? 7.891 10.245 -4.777 1.00 0.00 5 ALA A CA 15
ATOM 13964 C C . ALA A 1 23 ? 7.535 9.943 -6.246 1.00 0.00 5 ALA A C 15
ATOM 13965 O O . ALA A 1 23 ? 7.740 10.781 -7.117 1.00 0.00 5 ALA A O 15
ATOM 13972 N N . ALA A 1 24 ? 6.987 8.740 -6.482 1.00 0.00 6 ALA A N 15
ATOM 13973 C CA . ALA A 1 24 ? 6.536 8.283 -7.811 1.00 0.00 6 ALA A CA 15
ATOM 13974 C C . ALA A 1 24 ? 5.308 9.077 -8.239 1.00 0.00 6 ALA A C 15
ATOM 13975 O O . ALA A 1 24 ? 5.242 9.544 -9.365 1.00 0.00 6 ALA A O 15
ATOM 13982 N N . LYS A 1 25 ? 4.364 9.228 -7.294 1.00 0.00 7 LYS A N 15
ATOM 13983 C CA . LYS A 1 25 ? 3.136 10.023 -7.475 1.00 0.00 7 LYS A CA 15
ATOM 13984 C C . LYS A 1 25 ? 3.475 11.493 -7.770 1.00 0.00 7 LYS A C 15
ATOM 13985 O O . LYS A 1 25 ? 2.810 12.152 -8.576 1.00 0.00 7 LYS A O 15
ATOM 14004 N N . HIS A 1 26 ? 4.531 11.978 -7.100 1.00 0.00 8 HIS A N 15
ATOM 14005 C CA . HIS A 1 26 ? 5.039 13.345 -7.267 1.00 0.00 8 HIS A CA 15
ATOM 14006 C C . HIS A 1 26 ? 5.699 13.519 -8.638 1.00 0.00 8 HIS A C 15
ATOM 14007 O O . HIS A 1 26 ? 5.533 14.557 -9.251 1.00 0.00 8 HIS A O 15
ATOM 14022 N N . LEU A 1 27 ? 6.438 12.491 -9.100 1.00 0.00 9 LEU A N 15
ATOM 14023 C CA . LEU A 1 27 ? 7.135 12.511 -10.411 1.00 0.00 9 LEU A CA 15
ATOM 14024 C C . LEU A 1 27 ? 6.121 12.464 -11.572 1.00 0.00 9 LEU A C 15
ATOM 14025 O O . LEU A 1 27 ? 6.285 13.165 -12.570 1.00 0.00 9 LEU A O 15
ATOM 14041 N N . ILE A 1 28 ? 5.079 11.636 -11.411 1.00 0.00 10 ILE A N 15
ATOM 14042 C CA . ILE A 1 28 ? 3.944 11.560 -12.349 1.00 0.00 10 ILE A CA 15
ATOM 14043 C C . ILE A 1 28 ? 3.241 12.929 -12.411 1.00 0.00 10 ILE A C 15
ATOM 14044 O O . ILE A 1 28 ? 2.860 13.392 -13.491 1.00 0.00 10 ILE A O 15
ATOM 14060 N N . GLU A 1 29 ? 3.103 13.563 -11.226 1.00 0.00 11 GLU A N 15
ATOM 14061 C CA . GLU A 1 29 ? 2.540 14.914 -11.075 1.00 0.00 11 GLU A CA 15
ATOM 14062 C C . GLU A 1 29 ? 3.449 15.941 -11.774 1.00 0.00 11 GLU A C 15
ATOM 14063 O O . GLU A 1 29 ? 2.945 16.828 -12.427 1.00 0.00 11 GLU A O 15
ATOM 14075 N N . ARG A 1 30 ? 4.787 15.784 -11.647 1.00 0.00 12 ARG A N 15
ATOM 14076 C CA . ARG A 1 30 ? 5.778 16.737 -12.206 1.00 0.00 12 ARG A CA 15
ATOM 14077 C C . ARG A 1 30 ? 5.729 16.766 -13.739 1.00 0.00 12 ARG A C 15
ATOM 14078 O O . ARG A 1 30 ? 5.738 17.840 -14.343 1.00 0.00 12 ARG A O 15
ATOM 14099 N N . TYR A 1 31 ? 5.694 15.569 -14.348 1.00 0.00 13 TYR A N 15
ATOM 14100 C CA . TYR A 1 31 ? 5.629 15.422 -15.811 1.00 0.00 13 TYR A CA 15
ATOM 14101 C C . TYR A 1 31 ? 4.241 15.829 -16.343 1.00 0.00 13 TYR A C 15
ATOM 14102 O O . TYR A 1 31 ? 4.150 16.442 -17.393 1.00 0.00 13 TYR A O 15
ATOM 14120 N N . TYR A 1 32 ? 3.170 15.508 -15.595 1.00 0.00 14 TYR A N 15
ATOM 14121 C CA . TYR A 1 32 ? 1.785 15.898 -15.977 1.00 0.00 14 TYR A CA 15
ATOM 14122 C C . TYR A 1 32 ? 1.615 17.430 -15.913 1.00 0.00 14 TYR A C 15
ATOM 14123 O O . TYR A 1 32 ? 0.995 18.035 -16.794 1.00 0.00 14 TYR A O 15
ATOM 14141 N N . HIS A 1 33 ? 2.216 18.025 -14.877 1.00 0.00 15 HIS A N 15
ATOM 14142 C CA . HIS A 1 33 ? 2.236 19.483 -14.634 1.00 0.00 15 HIS A CA 15
ATOM 14143 C C . HIS A 1 33 ? 3.015 20.172 -15.763 1.00 0.00 15 HIS A C 15
ATOM 14144 O O . HIS A 1 33 ? 2.682 21.276 -16.188 1.00 0.00 15 HIS A O 15
ATOM 14159 N N . GLN A 1 34 ? 4.073 19.478 -16.219 1.00 0.00 16 GLN A N 15
ATOM 14160 C CA . GLN A 1 34 ? 4.934 19.917 -17.316 1.00 0.00 16 GLN A CA 15
ATOM 14161 C C . GLN A 1 34 ? 4.152 19.940 -18.651 1.00 0.00 16 GLN A C 15
ATOM 14162 O O . GLN A 1 34 ? 4.252 20.911 -19.398 1.00 0.00 16 GLN A O 15
ATOM 14176 N N . LEU A 1 35 ? 3.356 18.880 -18.919 1.00 0.00 17 LEU A N 15
ATOM 14177 C CA . LEU A 1 35 ? 2.552 18.765 -20.166 1.00 0.00 17 LEU A CA 15
ATOM 14178 C C . LEU A 1 35 ? 1.402 19.794 -20.210 1.00 0.00 17 LEU A C 15
ATOM 14179 O O . LEU A 1 35 ? 1.089 20.317 -21.277 1.00 0.00 17 LEU A O 15
ATOM 14195 N N . THR A 1 36 ? 0.753 20.033 -19.060 1.00 0.00 18 THR A N 15
ATOM 14196 C CA . THR A 1 36 ? -0.460 20.868 -18.992 1.00 0.00 18 THR A CA 15
ATOM 14197 C C . THR A 1 36 ? -0.114 22.364 -18.867 1.00 0.00 18 THR A C 15
ATOM 14198 O O . THR A 1 36 ? -0.511 23.185 -19.704 1.00 0.00 18 THR A O 15
ATOM 14209 N N . GLU A 1 37 ? 0.635 22.696 -17.813 1.00 0.00 19 GLU A N 15
ATOM 14210 C CA . GLU A 1 37 ? 0.987 24.079 -17.469 1.00 0.00 19 GLU A CA 15
ATOM 14211 C C . GLU A 1 37 ? 2.317 24.473 -18.121 1.00 0.00 19 GLU A C 15
ATOM 14212 O O . GLU A 1 37 ? 2.357 25.370 -18.962 1.00 0.00 19 GLU A O 15
ATOM 14224 N N . GLY A 1 38 ? 3.395 23.762 -17.755 1.00 0.00 20 GLY A N 15
ATOM 14225 C CA . GLY A 1 38 ? 4.745 24.054 -18.245 1.00 0.00 20 GLY A CA 15
ATOM 14226 C C . GLY A 1 38 ? 5.623 24.638 -17.139 1.00 0.00 20 GLY A C 15
ATOM 14227 O O . GLY A 1 38 ? 5.914 23.943 -16.160 1.00 0.00 20 GLY A O 15
ATOM 14231 N N . CYS A 1 39 ? 6.043 25.911 -17.301 1.00 0.00 21 CYS A N 15
ATOM 14232 C CA . CYS A 1 39 ? 6.862 26.634 -16.292 1.00 0.00 21 CYS A CA 15
ATOM 14233 C C . CYS A 1 39 ? 6.778 28.171 -16.443 1.00 0.00 21 CYS A C 15
ATOM 14234 O O . CYS A 1 39 ? 7.434 28.902 -15.692 1.00 0.00 21 CYS A O 15
ATOM 14241 N N . GLY A 1 40 ? 5.987 28.654 -17.417 1.00 0.00 22 GLY A N 15
ATOM 14242 C CA . GLY A 1 40 ? 5.831 30.090 -17.676 1.00 0.00 22 GLY A CA 15
ATOM 14243 C C . GLY A 1 40 ? 6.881 30.657 -18.629 1.00 0.00 22 GLY A C 15
ATOM 14244 O O . GLY A 1 40 ? 6.541 31.300 -19.626 1.00 0.00 22 GLY A O 15
ATOM 14248 N N . ASN A 1 41 ? 8.164 30.395 -18.310 1.00 0.00 23 ASN A N 15
ATOM 14249 C CA . ASN A 1 41 ? 9.331 30.958 -19.027 1.00 0.00 23 ASN A CA 15
ATOM 14250 C C . ASN A 1 41 ? 9.339 30.556 -20.514 1.00 0.00 23 ASN A C 15
ATOM 14251 O O . ASN A 1 41 ? 9.560 29.384 -20.847 1.00 0.00 23 ASN A O 15
ATOM 14262 N N . GLU A 1 42 ? 9.090 31.554 -21.380 1.00 0.00 24 GLU A N 15
ATOM 14263 C CA . GLU A 1 42 ? 9.076 31.416 -22.855 1.00 0.00 24 GLU A CA 15
ATOM 14264 C C . GLU A 1 42 ? 10.368 30.756 -23.410 1.00 0.00 24 GLU A C 15
ATOM 14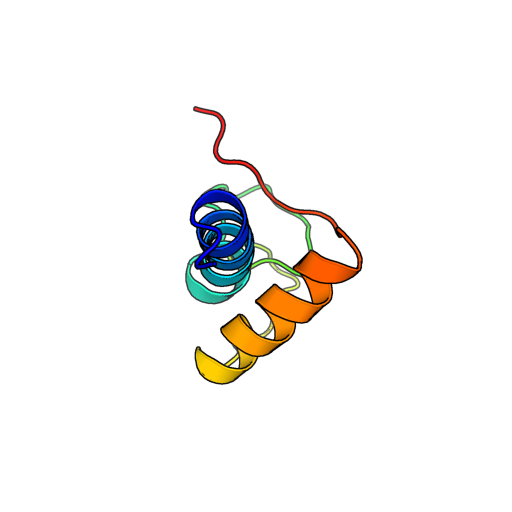265 O O . GLU A 1 42 ? 10.294 29.944 -24.339 1.00 0.00 24 GLU A O 15
ATOM 14277 N N . ALA A 1 43 ? 11.539 31.103 -22.829 1.00 0.00 25 ALA A N 15
ATOM 14278 C CA . ALA A 1 43 ? 12.846 30.554 -23.250 1.00 0.00 25 ALA A CA 15
ATOM 14279 C C . ALA A 1 43 ? 13.081 29.183 -22.579 1.00 0.00 25 ALA A C 15
ATOM 14280 O O . ALA A 1 43 ? 13.900 29.038 -21.654 1.00 0.00 25 ALA A O 15
ATOM 14287 N N . CYS A 1 44 ? 12.276 28.209 -23.011 1.00 0.00 26 CYS A N 15
ATOM 14288 C CA . CYS A 1 44 ? 12.315 26.831 -22.518 1.00 0.00 26 CYS A CA 15
ATOM 14289 C C . CYS A 1 44 ? 12.285 25.872 -23.721 1.00 0.00 26 CYS A C 15
ATOM 14290 O O . CYS A 1 44 ? 11.255 25.738 -24.393 1.00 0.00 26 CYS A O 15
ATOM 14297 N N . THR A 1 45 ? 13.437 25.236 -24.003 1.00 0.00 27 THR A N 15
ATOM 14298 C CA . THR A 1 45 ? 13.602 24.297 -25.120 1.00 0.00 27 THR A CA 15
ATOM 14299 C C . THR A 1 45 ? 13.335 22.864 -24.626 1.00 0.00 27 THR A C 15
ATOM 14300 O O . THR A 1 45 ? 14.245 22.039 -24.468 1.00 0.00 27 THR A O 15
ATOM 14311 N N . ASN A 1 46 ? 12.056 22.613 -24.338 1.00 0.00 28 ASN A N 15
ATOM 14312 C CA . ASN A 1 46 ? 11.562 21.312 -23.879 1.00 0.00 28 ASN A CA 15
ATOM 14313 C C . ASN A 1 46 ? 10.191 21.051 -24.547 1.00 0.00 28 ASN A C 15
ATOM 14314 O O . ASN A 1 46 ? 9.192 21.682 -24.194 1.00 0.00 28 ASN A O 15
ATOM 14325 N N . GLU A 1 47 ? 10.185 20.126 -25.530 1.00 0.00 29 GLU A N 15
ATOM 14326 C CA . GLU A 1 47 ? 8.980 19.724 -26.303 1.00 0.00 29 GLU A CA 15
ATOM 14327 C C . GLU A 1 47 ? 7.904 19.072 -25.418 1.00 0.00 29 GLU A C 15
ATOM 14328 O O . GLU A 1 47 ? 6.720 19.060 -25.777 1.00 0.00 29 GLU A O 15
ATOM 14340 N N . PHE A 1 48 ? 8.333 18.533 -24.268 1.00 0.00 30 PHE A N 15
ATOM 14341 C CA . PHE A 1 48 ? 7.449 17.877 -23.291 1.00 0.00 30 PHE A CA 15
ATOM 14342 C C . PHE A 1 48 ? 6.829 18.897 -22.295 1.00 0.00 30 PHE A C 15
ATOM 14343 O O . PHE A 1 48 ? 6.016 18.521 -21.440 1.00 0.00 30 PHE A O 15
ATOM 14360 N N . CYS A 1 49 ? 7.223 20.177 -22.422 1.00 0.00 31 CYS A N 15
ATOM 14361 C CA . CYS A 1 49 ? 6.815 21.271 -21.513 1.00 0.00 31 CYS A CA 15
ATOM 14362 C C . CYS A 1 49 ? 5.883 22.231 -22.263 1.00 0.00 31 CYS A C 15
ATOM 14363 O O . CYS A 1 49 ? 6.215 22.657 -23.368 1.00 0.00 31 CYS A O 15
ATOM 14370 N N . ALA A 1 50 ? 4.730 22.566 -21.662 1.00 0.00 32 ALA A N 15
ATOM 14371 C CA . ALA A 1 50 ? 3.696 23.400 -22.299 1.00 0.00 32 ALA A CA 15
ATOM 14372 C C . ALA A 1 50 ? 4.119 24.871 -22.352 1.00 0.00 32 ALA A C 15
ATOM 14373 O O . ALA A 1 50 ? 4.930 25.310 -21.536 1.00 0.00 32 ALA A O 15
ATOM 14380 N N . SER A 1 51 ? 3.569 25.594 -23.355 1.00 0.00 33 SER A N 15
ATOM 14381 C CA . SER A 1 51 ? 3.920 26.998 -23.696 1.00 0.00 33 SER A CA 15
ATOM 14382 C C . SER A 1 51 ? 5.326 27.114 -24.349 1.00 0.00 33 SER A C 15
ATOM 14383 O O . SER A 1 51 ? 5.789 28.227 -24.625 1.00 0.00 33 SER A O 15
ATOM 14391 N N . CYS A 1 52 ? 6.002 25.969 -24.587 1.00 0.00 34 CYS A N 15
ATOM 14392 C CA . CYS A 1 52 ? 7.261 25.929 -25.358 1.00 0.00 34 CYS A CA 15
ATOM 14393 C C . CYS A 1 52 ? 6.935 25.847 -26.870 1.00 0.00 34 CYS A C 15
ATOM 14394 O O . CYS A 1 52 ? 5.898 25.281 -27.234 1.00 0.00 34 CYS A O 15
ATOM 14402 N N . PRO A 1 53 ? 7.793 26.435 -27.772 1.00 0.00 35 PRO A N 15
ATOM 14403 C CA . PRO A 1 53 ? 7.570 26.389 -29.245 1.00 0.00 35 PRO A CA 15
ATOM 14404 C C . PRO A 1 53 ? 7.559 24.940 -29.783 1.00 0.00 35 PRO A C 15
ATOM 14405 O O . PRO A 1 53 ? 6.785 24.606 -30.675 1.00 0.00 35 PRO A O 15
ATOM 14416 N N . THR A 1 54 ? 8.406 24.093 -29.186 1.00 0.00 36 THR A N 15
ATOM 14417 C CA . THR A 1 54 ? 8.559 22.678 -29.562 1.00 0.00 36 THR A CA 15
ATOM 14418 C C . THR A 1 54 ? 7.387 21.790 -29.051 1.00 0.00 36 THR A C 15
ATOM 14419 O O . THR A 1 54 ? 7.250 20.631 -29.467 1.00 0.00 36 THR A O 15
ATOM 14430 N N . PHE A 1 55 ? 6.543 22.351 -28.161 1.00 0.00 37 PHE A N 15
ATOM 14431 C CA . PHE A 1 55 ? 5.342 21.667 -27.635 1.00 0.00 37 PHE A CA 15
ATOM 14432 C C . PHE A 1 55 ? 4.151 21.874 -28.588 1.00 0.00 37 PHE A C 15
ATOM 14433 O O . PHE A 1 55 ? 3.930 22.984 -29.089 1.00 0.00 37 PHE A O 15
ATOM 14450 N N . LEU A 1 56 ? 3.391 20.794 -28.815 1.00 0.00 38 LEU A N 15
ATOM 14451 C CA . LEU A 1 56 ? 2.115 20.820 -29.556 1.00 0.00 38 LEU A CA 15
ATOM 14452 C C . LEU A 1 56 ? 0.982 20.444 -28.584 1.00 0.00 38 LEU A C 15
ATOM 14453 O O . LEU A 1 56 ? 1.203 19.657 -27.653 1.00 0.00 38 LEU A O 15
ATOM 14469 N N . ARG A 1 57 ? -0.216 21.000 -28.821 1.00 0.00 39 ARG A N 15
ATOM 14470 C CA . ARG A 1 57 ? -1.384 20.847 -27.934 1.00 0.00 39 ARG A CA 15
ATOM 14471 C C . ARG A 1 57 ? -1.906 19.399 -27.959 1.00 0.00 39 ARG A C 15
ATOM 14472 O O . ARG A 1 57 ? -2.165 18.837 -29.028 1.00 0.00 39 ARG A O 15
ATOM 14493 N N . MET A 1 58 ? -2.024 18.817 -26.764 1.00 0.00 40 MET A N 15
ATOM 14494 C CA . MET A 1 58 ? -2.470 17.422 -26.544 1.00 0.00 40 MET A CA 15
ATOM 14495 C C . MET A 1 58 ? -3.903 17.387 -25.977 1.00 0.00 40 MET A C 15
ATOM 14496 O O . MET A 1 58 ? -4.475 18.434 -25.646 1.00 0.00 40 MET A O 15
ATOM 14510 N N . ASP A 1 59 ? -4.473 16.177 -25.890 1.00 0.00 41 ASP A N 15
ATOM 14511 C CA . ASP A 1 59 ? -5.732 15.921 -25.159 1.00 0.00 41 ASP A CA 15
ATOM 14512 C C . ASP A 1 59 ? -5.393 15.575 -23.693 1.00 0.00 41 ASP A C 15
ATOM 14513 O O . ASP A 1 59 ? -4.231 15.299 -23.387 1.00 0.00 41 ASP A O 15
ATOM 14522 N N . ASN A 1 60 ? -6.402 15.597 -22.799 1.00 0.00 42 ASN A N 15
ATOM 14523 C CA . ASN A 1 60 ? -6.218 15.286 -21.361 1.00 0.00 42 ASN A CA 15
ATOM 14524 C C . ASN A 1 60 ? -5.783 13.816 -21.154 1.00 0.00 42 ASN A C 15
ATOM 14525 O O . ASN A 1 60 ? -4.958 13.524 -20.272 1.00 0.00 42 ASN A O 15
ATOM 14536 N N . ASN A 1 61 ? -6.344 12.905 -21.984 1.00 0.00 43 ASN A N 15
ATOM 14537 C CA . ASN A 1 61 ? -5.916 11.488 -22.033 1.00 0.00 43 ASN A CA 15
ATOM 14538 C C . ASN A 1 61 ? -4.440 11.409 -22.462 1.00 0.00 43 ASN A C 15
ATOM 14539 O O . ASN A 1 61 ? -3.627 10.760 -21.797 1.00 0.00 43 ASN A O 15
ATOM 14550 N N . ALA A 1 62 ? -4.111 12.130 -23.554 1.00 0.00 44 ALA A N 15
ATOM 14551 C CA . ALA A 1 62 ? -2.753 12.161 -24.136 1.00 0.00 44 ALA A CA 15
ATOM 14552 C C . ALA A 1 62 ? -1.722 12.759 -23.157 1.00 0.00 44 ALA A C 15
ATOM 14553 O O . ALA A 1 62 ? -0.561 12.368 -23.174 1.00 0.00 44 ALA A O 15
ATOM 14560 N N . ALA A 1 63 ? -2.182 13.693 -22.302 1.00 0.00 45 ALA A N 15
ATOM 14561 C CA . ALA A 1 63 ? -1.346 14.367 -21.289 1.00 0.00 45 ALA A CA 15
ATOM 14562 C C . ALA A 1 63 ? -0.938 13.390 -20.178 1.00 0.00 45 ALA A C 15
ATOM 14563 O O . ALA A 1 63 ? 0.210 13.398 -19.733 1.00 0.00 45 ALA A O 15
ATOM 14570 N N . ALA A 1 64 ? -1.906 12.556 -19.745 1.00 0.00 46 ALA A N 15
ATOM 14571 C CA . ALA A 1 64 ? -1.690 11.536 -18.697 1.00 0.00 46 ALA A CA 15
ATOM 14572 C C . ALA A 1 64 ? -0.764 10.417 -19.186 1.00 0.00 46 ALA A C 15
ATOM 14573 O O . ALA A 1 64 ? 0.165 10.023 -18.478 1.00 0.00 46 ALA A O 15
ATOM 14580 N N . ILE A 1 65 ? -1.034 9.921 -20.411 1.00 0.00 47 ILE A N 15
ATOM 14581 C CA . ILE A 1 65 ? -0.231 8.858 -21.045 1.00 0.00 47 ILE A CA 15
ATOM 14582 C C . ILE A 1 65 ? 1.218 9.341 -21.217 1.00 0.00 47 ILE A C 15
ATOM 14583 O O . ILE A 1 65 ? 2.146 8.656 -20.796 1.00 0.00 47 ILE A O 15
ATOM 14599 N N . LYS A 1 66 ? 1.378 10.558 -21.783 1.00 0.00 48 LYS A N 15
ATOM 14600 C CA . LYS A 1 66 ? 2.699 11.166 -22.045 1.00 0.00 48 LYS A CA 15
ATOM 14601 C C . LYS A 1 66 ? 3.468 11.397 -20.733 1.00 0.00 48 LYS A C 15
ATOM 14602 O O . LYS A 1 66 ? 4.669 11.178 -20.681 1.00 0.00 48 LYS A O 15
ATOM 14621 N N . ALA A 1 67 ? 2.742 11.800 -19.673 1.00 0.00 49 ALA A N 15
ATOM 14622 C CA . ALA A 1 67 ? 3.311 12.004 -18.322 1.00 0.00 49 ALA A CA 15
ATOM 14623 C C . ALA A 1 67 ? 3.960 10.713 -17.795 1.00 0.00 49 ALA A C 15
ATOM 14624 O O . ALA A 1 67 ? 5.059 10.746 -17.238 1.00 0.00 49 ALA A O 15
ATOM 14631 N N . LEU A 1 68 ? 3.268 9.583 -18.023 1.00 0.00 50 LEU A N 15
ATOM 14632 C CA . LEU A 1 68 ? 3.727 8.244 -17.598 1.00 0.00 50 LEU A CA 15
ATOM 14633 C C . LEU A 1 68 ? 4.863 7.711 -18.500 1.00 0.00 50 LEU A C 15
ATOM 14634 O O . LEU A 1 68 ? 5.707 6.947 -18.024 1.00 0.00 50 LEU A O 15
ATOM 14650 N N . GLU A 1 69 ? 4.862 8.108 -19.791 1.00 0.00 51 GLU A N 15
ATOM 14651 C CA . GLU A 1 69 ? 5.947 7.778 -20.740 1.00 0.00 51 GLU A CA 15
ATOM 14652 C C . GLU A 1 69 ? 7.267 8.391 -20.254 1.00 0.00 51 GLU A C 15
ATOM 14653 O O . GLU A 1 69 ? 8.285 7.717 -20.166 1.00 0.00 51 GLU A O 15
ATOM 14665 N N . LEU A 1 70 ? 7.197 9.676 -19.904 1.00 0.00 52 LEU A N 15
ATOM 14666 C CA . LEU A 1 70 ? 8.359 10.464 -19.468 1.00 0.00 52 LEU A CA 15
ATOM 14667 C C . LEU A 1 70 ? 8.796 10.072 -18.051 1.00 0.00 52 LEU A C 15
ATOM 14668 O O . LEU A 1 70 ? 9.982 10.144 -17.719 1.00 0.00 52 LEU A O 15
ATOM 14684 N N . TYR A 1 71 ? 7.815 9.663 -17.236 1.00 0.00 53 TYR A N 15
ATOM 14685 C CA . TYR A 1 71 ? 8.045 9.163 -15.873 1.00 0.00 53 TYR A CA 15
ATOM 14686 C C . TYR A 1 71 ? 8.884 7.873 -15.892 1.00 0.00 53 TYR A C 15
ATOM 14687 O O . TYR A 1 71 ? 9.856 7.756 -15.144 1.00 0.00 53 TYR A O 15
ATOM 14705 N N . LYS A 1 72 ? 8.506 6.919 -16.761 1.00 0.00 54 LYS A N 15
ATOM 14706 C CA . LYS A 1 72 ? 9.131 5.583 -16.780 1.00 0.00 54 LYS A CA 15
ATOM 14707 C C . LYS A 1 72 ? 10.536 5.629 -17.417 1.00 0.00 54 LYS A C 15
ATOM 14708 O O . LYS A 1 72 ? 11.428 4.883 -16.999 1.00 0.00 54 LYS A O 15
ATOM 14727 N N . ILE A 1 73 ? 10.731 6.514 -18.419 1.00 0.00 55 ILE A N 15
ATOM 14728 C CA . ILE A 1 73 ? 12.028 6.654 -19.123 1.00 0.00 55 ILE A CA 15
ATOM 14729 C C . ILE A 1 73 ? 12.956 7.659 -18.406 1.00 0.00 55 ILE A C 15
ATOM 14730 O O . ILE A 1 73 ? 14.158 7.698 -18.692 1.00 0.00 55 ILE A O 15
ATOM 14746 N N . ASN A 1 74 ? 12.371 8.459 -17.480 1.00 0.00 56 ASN A N 15
ATOM 14747 C CA . ASN A 1 74 ? 13.063 9.557 -16.758 1.00 0.00 56 ASN A CA 15
ATOM 14748 C C . ASN A 1 74 ? 13.616 10.587 -17.761 1.00 0.00 56 ASN A C 15
ATOM 14749 O O . ASN A 1 74 ? 14.835 10.747 -17.915 1.00 0.00 56 ASN A O 15
ATOM 14760 N N . ALA A 1 75 ? 12.691 11.244 -18.475 1.00 0.00 57 ALA A N 15
ATOM 14761 C CA . ALA A 1 75 ? 13.027 12.232 -19.515 1.00 0.00 57 ALA A CA 15
ATOM 14762 C C . ALA A 1 75 ? 13.432 13.576 -18.899 1.00 0.00 57 ALA A C 15
ATOM 14763 O O . ALA A 1 75 ? 13.438 13.733 -17.669 1.00 0.00 57 ALA A O 15
ATOM 14770 N N . LYS A 1 76 ? 13.795 14.526 -19.781 1.00 0.00 58 LYS A N 15
ATOM 14771 C CA . LYS A 1 76 ? 14.136 15.908 -19.405 1.00 0.00 58 LYS A CA 15
ATOM 14772 C C . LYS A 1 76 ? 12.953 16.572 -18.657 1.00 0.00 58 LYS A C 15
ATOM 14773 O O . LYS A 1 76 ? 11.975 17.045 -19.255 1.00 0.00 58 LYS A O 15
ATOM 14792 N N . LEU A 1 77 ? 13.036 16.515 -17.319 1.00 0.00 59 LEU A N 15
ATOM 14793 C CA . LEU A 1 77 ? 12.053 17.116 -16.421 1.00 0.00 59 LEU A CA 15
ATOM 14794 C C . LEU A 1 77 ? 12.451 18.566 -16.169 1.00 0.00 59 LEU A C 15
ATOM 14795 O O . LEU A 1 77 ? 13.577 18.837 -15.734 1.00 0.00 59 LEU A O 15
ATOM 14811 N N . CYS A 1 78 ? 11.522 19.476 -16.442 1.00 0.00 60 CYS A N 15
ATOM 14812 C CA . CYS A 1 78 ? 11.759 20.906 -16.392 1.00 0.00 60 CYS A CA 15
ATOM 14813 C C . CYS A 1 78 ? 11.729 21.387 -14.929 1.00 0.00 60 CYS A C 15
ATOM 14814 O O . CYS A 1 78 ? 10.648 21.497 -14.330 1.00 0.00 60 CYS A O 15
ATOM 14821 N N . ASP A 1 79 ? 12.931 21.617 -14.356 1.00 0.00 61 ASP A N 15
ATOM 14822 C CA . ASP A 1 79 ? 13.096 22.016 -12.943 1.00 0.00 61 ASP A CA 15
ATOM 14823 C C . ASP A 1 79 ? 12.534 23.443 -12.699 1.00 0.00 61 ASP A C 15
ATOM 14824 O O . ASP A 1 79 ? 12.600 24.300 -13.605 1.00 0.00 61 ASP A O 15
ATOM 14833 N N . PRO A 1 80 ? 11.950 23.729 -11.488 1.00 0.00 62 PRO A N 15
ATOM 14834 C CA . PRO A 1 80 ? 11.312 25.025 -11.202 1.00 0.00 62 PRO A CA 15
ATOM 14835 C C . PRO A 1 80 ? 12.355 26.132 -10.927 1.00 0.00 62 PRO A C 15
ATOM 14836 O O . PRO A 1 80 ? 13.160 26.033 -9.993 1.00 0.00 62 PRO A O 15
ATOM 14847 N N . HIS A 1 81 ? 12.349 27.162 -11.779 1.00 0.00 63 HIS A N 15
ATOM 14848 C CA . HIS A 1 81 ? 13.208 28.350 -11.635 1.00 0.00 63 HIS A CA 15
ATOM 14849 C C . HIS A 1 81 ? 12.420 29.437 -10.865 1.00 0.00 63 HIS A C 15
ATOM 14850 O O . HIS A 1 81 ? 11.445 29.966 -11.407 1.00 0.00 63 HIS A O 15
ATOM 14865 N N . PRO A 1 82 ? 12.766 29.732 -9.566 1.00 0.00 64 PRO A N 15
ATOM 14866 C CA . PRO A 1 82 ? 12.115 30.819 -8.785 1.00 0.00 64 PRO A CA 15
ATOM 14867 C C . PRO A 1 82 ? 12.290 32.207 -9.465 1.00 0.00 64 PRO A C 15
ATOM 14868 O O . PRO A 1 82 ? 11.314 32.723 -10.042 1.00 0.00 64 PRO A O 15
ATOM 14881 N N . MET A 1 19 ? 6.307 0.469 -7.352 1.00 0.00 1 MET A N 16
ATOM 14882 C CA . MET A 1 19 ? 5.407 0.972 -6.302 1.00 0.00 1 MET A CA 16
ATOM 14883 C C . MET A 1 19 ? 5.416 2.508 -6.328 1.00 0.00 1 MET A C 16
ATOM 14884 O O . MET A 1 19 ? 6.452 3.128 -6.077 1.00 0.00 1 MET A O 16
ATOM 14898 N N . LYS A 1 20 ? 4.265 3.122 -6.663 1.00 0.00 2 LYS A N 16
ATOM 14899 C CA . LYS A 1 20 ? 4.138 4.583 -6.769 1.00 0.00 2 LYS A CA 16
ATOM 14900 C C . LYS A 1 20 ? 3.777 5.194 -5.400 1.00 0.00 2 LYS A C 16
ATOM 14901 O O . LYS A 1 20 ? 2.604 5.303 -5.039 1.00 0.00 2 LYS A O 16
ATOM 14920 N N . ARG A 1 21 ? 4.824 5.521 -4.626 1.00 0.00 3 ARG A N 16
ATOM 14921 C CA . ARG A 1 21 ? 4.712 6.222 -3.323 1.00 0.00 3 ARG A CA 16
ATOM 14922 C C . ARG A 1 21 ? 4.891 7.733 -3.525 1.00 0.00 3 ARG A C 16
ATOM 14923 O O . ARG A 1 21 ? 4.974 8.173 -4.671 1.00 0.00 3 ARG A O 16
ATOM 14944 N N . ALA A 1 22 ? 4.984 8.500 -2.405 1.00 0.00 4 ALA A N 16
ATOM 14945 C CA . ALA A 1 22 ? 4.941 9.987 -2.393 1.00 0.00 4 ALA A CA 16
ATOM 14946 C C . ALA A 1 22 ? 5.800 10.646 -3.499 1.00 0.00 4 ALA A C 16
ATOM 14947 O O . ALA A 1 22 ? 5.264 11.339 -4.364 1.00 0.00 4 ALA A O 16
ATOM 14954 N N . ALA A 1 23 ? 7.120 10.366 -3.486 1.00 0.00 5 ALA A N 16
ATOM 14955 C CA . ALA A 1 23 ? 8.099 10.971 -4.421 1.00 0.00 5 ALA A CA 16
ATOM 14956 C C . ALA A 1 23 ? 7.804 10.608 -5.894 1.00 0.00 5 ALA A C 16
ATOM 14957 O O . ALA A 1 23 ? 7.962 11.439 -6.792 1.00 0.00 5 ALA A O 16
ATOM 14964 N N . ALA A 1 24 ? 7.345 9.363 -6.105 1.00 0.00 6 ALA A N 16
ATOM 14965 C CA . ALA A 1 24 ? 7.011 8.827 -7.432 1.00 0.00 6 ALA A CA 16
ATOM 14966 C C . ALA A 1 24 ? 5.741 9.483 -7.994 1.00 0.00 6 ALA A C 16
ATOM 14967 O O . ALA A 1 24 ? 5.653 9.755 -9.192 1.00 0.00 6 ALA A O 16
ATOM 14974 N N . LYS A 1 25 ? 4.782 9.751 -7.091 1.00 0.00 7 LYS A N 16
ATOM 14975 C CA . LYS A 1 25 ? 3.499 10.390 -7.418 1.00 0.00 7 LYS A CA 16
ATOM 14976 C C . LYS A 1 25 ? 3.720 11.863 -7.763 1.00 0.00 7 LYS A C 16
ATOM 14977 O O . LYS A 1 25 ? 3.110 12.374 -8.694 1.00 0.00 7 LYS A O 16
ATOM 14996 N N . HIS A 1 26 ? 4.621 12.525 -6.999 1.00 0.00 8 HIS A N 16
ATOM 14997 C CA . HIS A 1 26 ? 5.040 13.920 -7.264 1.00 0.00 8 HIS A CA 16
ATOM 14998 C C . HIS A 1 26 ? 5.716 14.028 -8.631 1.00 0.00 8 HIS A C 16
ATOM 14999 O O . HIS A 1 26 ? 5.570 15.042 -9.305 1.00 0.00 8 HIS A O 16
ATOM 15014 N N . LEU A 1 27 ? 6.461 12.967 -9.011 1.00 0.00 9 LEU A N 16
ATOM 15015 C CA . LEU A 1 27 ? 7.150 12.879 -10.312 1.00 0.00 9 LEU A CA 16
ATOM 15016 C C . LEU A 1 27 ? 6.143 12.679 -11.459 1.00 0.00 9 LEU A C 16
ATOM 15017 O O . LEU A 1 27 ? 6.327 13.239 -12.540 1.00 0.00 9 LEU A O 16
ATOM 15033 N N . ILE A 1 28 ? 5.077 11.886 -11.213 1.00 0.00 10 ILE A N 16
ATOM 15034 C CA . ILE A 1 28 ? 3.978 11.716 -12.190 1.00 0.00 10 ILE A CA 16
ATOM 15035 C C . ILE A 1 28 ? 3.258 13.067 -12.396 1.00 0.00 10 ILE A C 16
ATOM 15036 O O . ILE A 1 28 ? 2.892 13.413 -13.519 1.00 0.00 10 ILE A O 16
ATOM 15052 N N . GLU A 1 29 ? 3.074 13.809 -11.277 1.00 0.00 11 GLU A N 16
ATOM 15053 C CA . GLU A 1 29 ? 2.513 15.177 -11.273 1.00 0.00 11 GLU A CA 16
ATOM 15054 C C . GLU A 1 29 ? 3.456 16.161 -11.994 1.00 0.00 11 GLU A C 16
ATOM 15055 O O . GLU A 1 29 ? 2.983 17.064 -12.681 1.00 0.00 11 GLU A O 16
ATOM 15067 N N . ARG A 1 30 ? 4.787 15.974 -11.828 1.00 0.00 12 ARG A N 16
ATOM 15068 C CA . ARG A 1 30 ? 5.814 16.812 -12.486 1.00 0.00 12 ARG A CA 16
ATOM 15069 C C . ARG A 1 30 ? 5.680 16.712 -14.003 1.00 0.00 12 ARG A C 16
ATOM 15070 O O . ARG A 1 30 ? 5.622 17.735 -14.680 1.00 0.00 12 ARG A O 16
ATOM 15091 N N . TYR A 1 31 ? 5.625 15.464 -14.511 1.00 0.00 13 TYR A N 16
ATOM 15092 C CA . TYR A 1 31 ? 5.494 15.191 -15.948 1.00 0.00 13 TYR A CA 16
ATOM 15093 C C . TYR A 1 31 ? 4.092 15.583 -16.462 1.00 0.00 13 TYR A C 16
ATOM 15094 O O . TYR A 1 31 ? 3.988 16.189 -17.512 1.00 0.00 13 TYR A O 16
ATOM 15112 N N . TYR A 1 32 ? 3.028 15.284 -15.688 1.00 0.00 14 TYR A N 16
ATOM 15113 C CA . TYR A 1 32 ? 1.626 15.569 -16.096 1.00 0.00 14 TYR A CA 16
ATOM 15114 C C . TYR A 1 32 ? 1.420 17.072 -16.318 1.00 0.00 14 TYR A C 16
ATOM 15115 O O . TYR A 1 32 ? 0.959 17.505 -17.377 1.00 0.00 14 TYR A O 16
ATOM 15133 N N . HIS A 1 33 ? 1.802 17.842 -15.295 1.00 0.00 15 HIS A N 16
ATOM 15134 C CA . HIS A 1 33 ? 1.699 19.308 -15.296 1.00 0.00 15 HIS A CA 16
ATOM 15135 C C . HIS A 1 33 ? 2.747 19.933 -16.221 1.00 0.00 15 HIS A C 16
ATOM 15136 O O . HIS A 1 33 ? 2.616 21.090 -16.595 1.00 0.00 15 HIS A O 16
ATOM 15151 N N . GLN A 1 34 ? 3.809 19.172 -16.555 1.00 0.00 16 GLN A N 16
ATOM 15152 C CA . GLN A 1 34 ? 4.747 19.549 -17.632 1.00 0.00 16 GLN A CA 16
ATOM 15153 C C . GLN A 1 34 ? 4.043 19.510 -19.013 1.00 0.00 16 GLN A C 16
ATOM 15154 O O . GLN A 1 34 ? 4.236 20.414 -19.822 1.00 0.00 16 GLN A O 16
ATOM 15168 N N . LEU A 1 35 ? 3.223 18.465 -19.272 1.00 0.00 17 LEU A N 16
ATOM 15169 C CA . LEU A 1 35 ? 2.504 18.326 -20.566 1.00 0.00 17 LEU A CA 16
ATOM 15170 C C . LEU A 1 35 ? 1.244 19.225 -20.636 1.00 0.00 17 LEU A C 16
ATOM 15171 O O . LEU A 1 35 ? 0.815 19.571 -21.741 1.00 0.00 17 LEU A O 16
ATOM 15187 N N . THR A 1 36 ? 0.640 19.573 -19.476 1.00 0.00 18 THR A N 16
ATOM 15188 C CA . THR A 1 36 ? -0.594 20.394 -19.434 1.00 0.00 18 THR A CA 16
ATOM 15189 C C . THR A 1 36 ? -0.267 21.898 -19.282 1.00 0.00 18 THR A C 16
ATOM 15190 O O . THR A 1 36 ? -0.662 22.722 -20.121 1.00 0.00 18 THR A O 16
ATOM 15201 N N . GLU A 1 37 ? 0.463 22.241 -18.204 1.00 0.00 19 GLU A N 16
ATOM 15202 C CA . GLU A 1 37 ? 0.779 23.645 -17.847 1.00 0.00 19 GLU A CA 16
ATOM 15203 C C . GLU A 1 37 ? 2.087 24.079 -18.520 1.00 0.00 19 GLU A C 16
ATOM 15204 O O . GLU A 1 37 ? 2.190 25.182 -19.079 1.00 0.00 19 GLU A O 16
ATOM 15216 N N . GLY A 1 38 ? 3.086 23.182 -18.451 1.00 0.00 20 GLY A N 16
ATOM 15217 C CA . GLY A 1 38 ? 4.439 23.473 -18.881 1.00 0.00 20 GLY A CA 16
ATOM 15218 C C . GLY A 1 38 ? 5.284 23.960 -17.731 1.00 0.00 20 GLY A C 16
ATOM 15219 O O . GLY A 1 38 ? 5.662 23.174 -16.857 1.00 0.00 20 GLY A O 16
ATOM 15223 N N . CYS A 1 39 ? 5.607 25.255 -17.766 1.00 0.00 21 CYS A N 16
ATOM 15224 C CA . CYS A 1 39 ? 6.289 25.964 -16.663 1.00 0.00 21 CYS A CA 16
ATOM 15225 C C . CYS A 1 39 ? 5.977 27.472 -16.680 1.00 0.00 21 CYS A C 16
ATOM 15226 O O . CYS A 1 39 ? 6.491 28.214 -15.838 1.00 0.00 21 CYS A O 16
ATOM 15233 N N . GLY A 1 40 ? 5.136 27.932 -17.639 1.00 0.00 22 GLY A N 16
ATOM 15234 C CA . GLY A 1 40 ? 4.862 29.369 -17.822 1.00 0.00 22 GLY A CA 16
ATOM 15235 C C . GLY A 1 40 ? 5.954 30.110 -18.605 1.00 0.00 22 GLY A C 16
ATOM 15236 O O . GLY A 1 40 ? 5.643 30.973 -19.433 1.00 0.00 22 GLY A O 16
ATOM 15240 N N . ASN A 1 41 ? 7.236 29.768 -18.316 1.00 0.00 23 ASN A N 16
ATOM 15241 C CA . ASN A 1 41 ? 8.435 30.340 -18.963 1.00 0.00 23 ASN A CA 16
ATOM 15242 C C . ASN A 1 41 ? 8.349 30.249 -20.505 1.00 0.00 23 ASN A C 16
ATOM 15243 O O . ASN A 1 41 ? 8.339 29.147 -21.072 1.00 0.00 23 ASN A O 16
ATOM 15254 N N . GLU A 1 42 ? 8.266 31.432 -21.151 1.00 0.00 24 GLU A N 16
ATOM 15255 C CA . GLU A 1 42 ? 8.177 31.559 -22.623 1.00 0.00 24 GLU A CA 16
ATOM 15256 C C . GLU A 1 42 ? 9.511 31.174 -23.302 1.00 0.00 24 GLU A C 16
ATOM 15257 O O . GLU A 1 42 ? 9.521 30.568 -24.380 1.00 0.00 24 GLU A O 16
ATOM 15269 N N . ALA A 1 43 ? 10.639 31.531 -22.647 1.00 0.00 25 ALA A N 16
ATOM 15270 C CA . ALA A 1 43 ? 12.009 31.227 -23.134 1.00 0.00 25 ALA A CA 16
ATOM 15271 C C . ALA A 1 43 ? 12.499 29.894 -22.542 1.00 0.00 25 ALA A C 16
ATOM 15272 O O . ALA A 1 43 ? 13.632 29.773 -22.057 1.00 0.00 25 ALA A O 16
ATOM 15279 N N . CYS A 1 44 ? 11.611 28.892 -22.612 1.00 0.00 26 CYS A N 16
ATOM 15280 C CA . CYS A 1 44 ? 11.853 27.541 -22.085 1.00 0.00 26 CYS A CA 16
ATOM 15281 C C . CYS A 1 44 ? 12.800 26.744 -22.994 1.00 0.00 26 CYS A C 16
ATOM 15282 O O . CYS A 1 44 ? 13.013 27.107 -24.159 1.00 0.00 26 CYS A O 16
ATOM 15289 N N . THR A 1 45 ? 13.376 25.653 -22.449 1.00 0.00 27 THR A N 16
ATOM 15290 C CA . THR A 1 45 ? 14.288 24.768 -23.190 1.00 0.00 27 THR A CA 16
ATOM 15291 C C . THR A 1 45 ? 13.984 23.273 -22.876 1.00 0.00 27 THR A C 16
ATOM 15292 O O . THR A 1 45 ? 14.707 22.596 -22.129 1.00 0.00 27 THR A O 16
ATOM 15303 N N . ASN A 1 46 ? 12.843 22.789 -23.420 1.00 0.00 28 ASN A N 16
ATOM 15304 C CA . ASN A 1 46 ? 12.424 21.376 -23.338 1.00 0.00 28 ASN A CA 16
ATOM 15305 C C . ASN A 1 46 ? 11.317 21.126 -24.389 1.00 0.00 28 ASN A C 16
ATOM 15306 O O . ASN A 1 46 ? 10.290 21.820 -24.382 1.00 0.00 28 ASN A O 16
ATOM 15317 N N . GLU A 1 47 ? 11.534 20.132 -25.275 1.00 0.00 29 GLU A N 16
ATOM 15318 C CA . GLU A 1 47 ? 10.561 19.748 -26.322 1.00 0.00 29 GLU A CA 16
ATOM 15319 C C . GLU A 1 47 ? 9.306 19.124 -25.706 1.00 0.00 29 GLU A C 16
ATOM 15320 O O . GLU A 1 47 ? 8.198 19.313 -26.211 1.00 0.00 29 GLU A O 16
ATOM 15332 N N . PHE A 1 48 ? 9.501 18.377 -24.614 1.00 0.00 30 PHE A N 16
ATOM 15333 C CA . PHE A 1 48 ? 8.403 17.843 -23.795 1.00 0.00 30 PHE A CA 16
ATOM 15334 C C . PHE A 1 48 ? 8.073 18.868 -22.703 1.00 0.00 30 PHE A C 16
ATOM 15335 O O . PHE A 1 48 ? 8.558 18.753 -21.580 1.00 0.00 30 PHE A O 16
ATOM 15352 N N . CYS A 1 49 ? 7.348 19.938 -23.078 1.00 0.00 31 CYS A N 16
ATOM 15353 C CA . CYS A 1 49 ? 6.893 20.967 -22.119 1.00 0.00 31 CYS A CA 16
ATOM 15354 C C . CYS A 1 49 ? 5.865 21.883 -22.780 1.00 0.00 31 CYS A C 16
ATOM 15355 O O . CYS A 1 49 ? 6.156 22.493 -23.804 1.00 0.00 31 CYS A O 16
ATOM 15362 N N . ALA A 1 50 ? 4.682 22.016 -22.163 1.00 0.00 32 ALA A N 16
ATOM 15363 C CA . ALA A 1 50 ? 3.608 22.893 -22.655 1.00 0.00 32 ALA A CA 16
ATOM 15364 C C . ALA A 1 50 ? 3.998 24.364 -22.461 1.00 0.00 32 ALA A C 16
ATOM 15365 O O . ALA A 1 50 ? 4.935 24.666 -21.703 1.00 0.00 32 ALA A O 16
ATOM 15372 N N . SER A 1 51 ? 3.319 25.261 -23.199 1.00 0.00 33 SER A N 16
ATOM 15373 C CA . SER A 1 51 ? 3.638 26.703 -23.230 1.00 0.00 33 SER A CA 16
ATOM 15374 C C . SER A 1 51 ? 5.049 26.960 -23.842 1.00 0.00 33 SER A C 16
ATOM 15375 O O . SER A 1 51 ? 5.590 28.064 -23.708 1.00 0.00 33 SER A O 16
ATOM 15383 N N . CYS A 1 52 ? 5.643 25.932 -24.511 1.00 0.00 34 CYS A N 16
ATOM 15384 C CA . CYS A 1 52 ? 6.927 26.050 -25.213 1.00 0.00 34 CYS A CA 16
ATOM 15385 C C . CYS A 1 52 ? 6.703 25.830 -26.723 1.00 0.00 34 CYS A C 16
ATOM 15386 O O . CYS A 1 52 ? 5.896 24.966 -27.096 1.00 0.00 34 CYS A O 16
ATOM 15394 N N . PRO A 1 53 ? 7.406 26.604 -27.623 1.00 0.00 35 PRO A N 16
ATOM 15395 C CA . PRO A 1 53 ? 7.225 26.499 -29.103 1.00 0.00 35 PRO A CA 16
ATOM 15396 C C . PRO A 1 53 ? 7.734 25.154 -29.673 1.00 0.00 35 PRO A C 16
ATOM 15397 O O . PRO A 1 53 ? 7.352 24.748 -30.773 1.00 0.00 35 PRO A O 16
ATOM 15408 N N . THR A 1 54 ? 8.590 24.477 -28.891 1.00 0.00 36 THR A N 16
ATOM 15409 C CA . THR A 1 54 ? 9.129 23.147 -29.220 1.00 0.00 36 THR A CA 16
ATOM 15410 C C . THR A 1 54 ? 8.087 22.025 -28.990 1.00 0.00 36 THR A C 16
ATOM 15411 O O . THR A 1 54 ? 8.333 20.865 -29.344 1.00 0.00 36 THR A O 16
ATOM 15422 N N . PHE A 1 55 ? 6.931 22.377 -28.392 1.00 0.00 37 PHE A N 16
ATOM 15423 C CA . PHE A 1 55 ? 5.863 21.422 -28.067 1.00 0.00 37 PHE A CA 16
ATOM 15424 C C . PHE A 1 55 ? 4.538 21.851 -28.712 1.00 0.00 37 PHE A C 16
ATOM 15425 O O . PHE A 1 55 ? 4.114 23.003 -28.565 1.00 0.00 37 PHE A O 16
ATOM 15442 N N . LEU A 1 56 ? 3.899 20.903 -29.421 1.00 0.00 38 LEU A N 16
ATOM 15443 C CA . LEU A 1 56 ? 2.530 21.055 -29.932 1.00 0.00 38 LEU A CA 16
ATOM 15444 C C . LEU A 1 56 ? 1.564 20.507 -28.871 1.00 0.00 38 LEU A C 16
ATOM 15445 O O . LEU A 1 56 ? 1.794 19.410 -28.341 1.00 0.00 38 LEU A O 16
ATOM 15461 N N . ARG A 1 57 ? 0.507 21.281 -28.575 1.00 0.00 39 ARG A N 16
ATOM 15462 C CA . ARG A 1 57 ? -0.447 20.999 -27.478 1.00 0.00 39 ARG A CA 16
ATOM 15463 C C . ARG A 1 57 ? -1.116 19.610 -27.593 1.00 0.00 39 ARG A C 16
ATOM 15464 O O . ARG A 1 57 ? -1.379 19.123 -28.697 1.00 0.00 39 ARG A O 16
ATOM 15485 N N . MET A 1 58 ? -1.382 19.004 -26.421 1.00 0.00 40 MET A N 16
ATOM 15486 C CA . MET A 1 58 ? -2.170 17.758 -26.285 1.00 0.00 40 MET A CA 16
ATOM 15487 C C . MET A 1 58 ? -3.211 17.945 -25.168 1.00 0.00 40 MET A C 16
ATOM 15488 O O . MET A 1 58 ? -3.017 18.773 -24.264 1.00 0.00 40 MET A O 16
ATOM 15502 N N . ASP A 1 59 ? -4.314 17.181 -25.245 1.00 0.00 41 ASP A N 16
ATOM 15503 C CA . ASP A 1 59 ? -5.377 17.201 -24.219 1.00 0.00 41 ASP A CA 16
ATOM 15504 C C . ASP A 1 59 ? -4.893 16.511 -22.927 1.00 0.00 41 ASP A C 16
ATOM 15505 O O . ASP A 1 59 ? -3.882 15.810 -22.941 1.00 0.00 41 ASP A O 16
ATOM 15514 N N . ASN A 1 60 ? -5.652 16.685 -21.832 1.00 0.00 42 ASN A N 16
ATOM 15515 C CA . ASN A 1 60 ? -5.239 16.251 -20.476 1.00 0.00 42 ASN A CA 16
ATOM 15516 C C . ASN A 1 60 ? -5.192 14.712 -20.336 1.00 0.00 42 ASN A C 16
ATOM 15517 O O . ASN A 1 60 ? -4.443 14.187 -19.505 1.00 0.00 42 ASN A O 16
ATOM 15528 N N . ASN A 1 61 ? -5.992 13.998 -21.154 1.00 0.00 43 ASN A N 16
ATOM 15529 C CA . ASN A 1 61 ? -6.013 12.516 -21.178 1.00 0.00 43 ASN A CA 16
ATOM 15530 C C . ASN A 1 61 ? -4.725 11.991 -21.833 1.00 0.00 43 ASN A C 16
ATOM 15531 O O . ASN A 1 61 ? -4.060 11.085 -21.312 1.00 0.00 43 ASN A O 16
ATOM 15542 N N . ALA A 1 62 ? -4.385 12.615 -22.971 1.00 0.00 44 ALA A N 16
ATOM 15543 C CA . ALA A 1 62 ? -3.158 12.339 -23.734 1.00 0.00 44 ALA A CA 16
ATOM 15544 C C . ALA A 1 62 ? -1.906 12.740 -22.929 1.00 0.00 44 ALA A C 16
ATOM 15545 O O . ALA A 1 62 ? -0.861 12.095 -23.036 1.00 0.00 44 ALA A O 16
ATOM 15552 N N . ALA A 1 63 ? -2.058 13.799 -22.112 1.00 0.00 45 ALA A N 16
ATOM 15553 C CA . ALA A 1 63 ? -0.995 14.348 -21.256 1.00 0.00 45 ALA A CA 16
ATOM 15554 C C . ALA A 1 63 ? -0.739 13.454 -20.038 1.00 0.00 45 ALA A C 16
ATOM 15555 O O . ALA A 1 63 ? 0.380 13.411 -19.526 1.00 0.00 45 ALA A O 16
ATOM 15562 N N . ALA A 1 64 ? -1.800 12.763 -19.571 1.00 0.00 46 ALA A N 16
ATOM 15563 C CA . ALA A 1 64 ? -1.716 11.809 -18.451 1.00 0.00 46 ALA A CA 16
ATOM 15564 C C . ALA A 1 64 ? -0.955 10.547 -18.871 1.00 0.00 46 ALA A C 16
ATOM 15565 O O . ALA A 1 64 ? -0.094 10.047 -18.131 1.00 0.00 46 ALA A O 16
ATOM 15572 N N . ILE A 1 65 ? -1.274 10.052 -20.086 1.00 0.00 47 ILE A N 16
ATOM 15573 C CA . ILE A 1 65 ? -0.559 8.923 -20.701 1.00 0.00 47 ILE A CA 16
ATOM 15574 C C . ILE A 1 65 ? 0.920 9.297 -20.879 1.00 0.00 47 ILE A C 16
ATOM 15575 O O . ILE A 1 65 ? 1.802 8.598 -20.380 1.00 0.00 47 ILE A O 16
ATOM 15591 N N . LYS A 1 66 ? 1.152 10.460 -21.535 1.00 0.00 48 LYS A N 16
ATOM 15592 C CA . LYS A 1 66 ? 2.501 10.957 -21.869 1.00 0.00 48 LYS A CA 16
ATOM 15593 C C . LYS A 1 66 ? 3.320 11.248 -20.594 1.00 0.00 48 LYS A C 16
ATOM 15594 O O . LYS A 1 66 ? 4.546 11.176 -20.618 1.00 0.00 48 LYS A O 16
ATOM 15613 N N . ALA A 1 67 ? 2.615 11.561 -19.483 1.00 0.00 49 ALA A N 16
ATOM 15614 C CA . ALA A 1 67 ? 3.228 11.733 -18.152 1.00 0.00 49 ALA A CA 16
ATOM 15615 C C . ALA A 1 67 ? 3.930 10.445 -17.715 1.00 0.00 49 ALA A C 16
ATOM 15616 O O . ALA A 1 67 ? 5.118 10.463 -17.386 1.00 0.00 49 ALA A O 16
ATOM 15623 N N . LEU A 1 68 ? 3.180 9.324 -17.765 1.00 0.00 50 LEU A N 16
ATOM 15624 C CA . LEU A 1 68 ? 3.699 7.993 -17.381 1.00 0.00 50 LEU A CA 16
ATOM 15625 C C . LEU A 1 68 ? 4.701 7.442 -18.416 1.00 0.00 50 LEU A C 16
ATOM 15626 O O . LEU A 1 68 ? 5.590 6.664 -18.057 1.00 0.00 50 LEU A O 16
ATOM 15642 N N . GLU A 1 69 ? 4.556 7.840 -19.697 1.00 0.00 51 GLU A N 16
ATOM 15643 C CA . GLU A 1 69 ? 5.500 7.443 -20.759 1.00 0.00 51 GLU A CA 16
ATOM 15644 C C . GLU A 1 69 ? 6.883 8.040 -20.479 1.00 0.00 51 GLU A C 16
ATOM 15645 O O . GLU A 1 69 ? 7.880 7.315 -20.413 1.00 0.00 51 GLU A O 16
ATOM 15657 N N . LEU A 1 70 ? 6.899 9.365 -20.259 1.00 0.00 52 LEU A N 16
ATOM 15658 C CA . LEU A 1 70 ? 8.128 10.129 -19.980 1.00 0.00 52 LEU A CA 16
ATOM 15659 C C . LEU A 1 70 ? 8.698 9.804 -18.596 1.00 0.00 52 LEU A C 16
ATOM 15660 O O . LEU A 1 70 ? 9.902 9.954 -18.370 1.00 0.00 52 LEU A O 16
ATOM 15676 N N . TYR A 1 71 ? 7.821 9.373 -17.673 1.00 0.00 53 TYR A N 16
ATOM 15677 C CA . TYR A 1 71 ? 8.229 8.979 -16.319 1.00 0.00 53 TYR A CA 16
ATOM 15678 C C . TYR A 1 71 ? 9.048 7.675 -16.349 1.00 0.00 53 TYR A C 16
ATOM 15679 O O . TYR A 1 71 ? 10.146 7.625 -15.780 1.00 0.00 53 TYR A O 16
ATOM 15697 N N . LYS A 1 72 ? 8.531 6.637 -17.039 1.00 0.00 54 LYS A N 16
ATOM 15698 C CA . LYS A 1 72 ? 9.141 5.290 -17.001 1.00 0.00 54 LYS A CA 16
ATOM 15699 C C . LYS A 1 72 ? 10.432 5.233 -17.833 1.00 0.00 54 LYS A C 16
ATOM 15700 O O . LYS A 1 72 ? 11.359 4.501 -17.489 1.00 0.00 54 LYS A O 16
ATOM 15719 N N . ILE A 1 73 ? 10.492 6.018 -18.927 1.00 0.00 55 ILE A N 16
ATOM 15720 C CA . ILE A 1 73 ? 11.712 6.120 -19.762 1.00 0.00 55 ILE A CA 16
ATOM 15721 C C . ILE A 1 73 ? 12.721 7.098 -19.132 1.00 0.00 55 ILE A C 16
ATOM 15722 O O . ILE A 1 73 ? 13.888 7.129 -19.543 1.00 0.00 55 ILE A O 16
ATOM 15738 N N . ASN A 1 74 ? 12.230 7.897 -18.147 1.00 0.00 56 ASN A N 16
ATOM 15739 C CA . ASN A 1 74 ? 13.001 8.936 -17.448 1.00 0.00 56 ASN A CA 16
ATOM 15740 C C . ASN A 1 74 ? 13.576 9.945 -18.464 1.00 0.00 56 ASN A C 16
ATOM 15741 O O . ASN A 1 74 ? 14.798 10.043 -18.677 1.00 0.00 56 ASN A O 16
ATOM 15752 N N . ALA A 1 75 ? 12.646 10.631 -19.151 1.00 0.00 57 ALA A N 16
ATOM 15753 C CA . ALA A 1 75 ? 12.964 11.698 -20.106 1.00 0.00 57 ALA A CA 16
ATOM 15754 C C . ALA A 1 75 ? 13.307 12.996 -19.362 1.00 0.00 57 ALA A C 16
ATOM 15755 O O . ALA A 1 75 ? 13.105 13.093 -18.147 1.00 0.00 57 ALA A O 16
ATOM 15762 N N . LYS A 1 76 ? 13.834 13.979 -20.106 1.00 0.00 58 LYS A N 16
ATOM 15763 C CA . LYS A 1 76 ? 14.189 15.295 -19.555 1.00 0.00 58 LYS A CA 16
ATOM 15764 C C . LYS A 1 76 ? 12.937 16.010 -18.982 1.00 0.00 58 LYS A C 16
ATOM 15765 O O . LYS A 1 76 ? 11.922 16.194 -19.669 1.00 0.00 58 LYS A O 16
ATOM 15784 N N . LEU A 1 77 ? 13.020 16.358 -17.699 1.00 0.00 59 LEU A N 16
ATOM 15785 C CA . LEU A 1 77 ? 11.937 17.012 -16.955 1.00 0.00 59 LEU A CA 16
ATOM 15786 C C . LEU A 1 77 ? 12.252 18.513 -16.827 1.00 0.00 59 LEU A C 16
ATOM 15787 O O . LEU A 1 77 ? 13.419 18.908 -16.775 1.00 0.00 59 LEU A O 16
ATOM 15803 N N . CYS A 1 78 ? 11.204 19.345 -16.783 1.00 0.00 60 CYS A N 16
ATOM 15804 C CA . CYS A 1 78 ? 11.340 20.811 -16.736 1.00 0.00 60 CYS A CA 16
ATOM 15805 C C . CYS A 1 78 ? 11.008 21.330 -15.320 1.00 0.00 60 CYS A C 16
ATOM 15806 O O . CYS A 1 78 ? 10.356 22.372 -15.145 1.00 0.00 60 CYS A O 16
ATOM 15813 N N . ASP A 1 79 ? 11.503 20.587 -14.318 1.00 0.00 61 ASP A N 16
ATOM 15814 C CA . ASP A 1 79 ? 11.316 20.883 -12.881 1.00 0.00 61 ASP A CA 16
ATOM 15815 C C . ASP A 1 79 ? 12.283 22.014 -12.419 1.00 0.00 61 ASP A C 16
ATOM 15816 O O . ASP A 1 79 ? 13.264 22.307 -13.130 1.00 0.00 61 ASP A O 16
ATOM 15825 N N . PRO A 1 80 ? 12.013 22.690 -11.240 1.00 0.00 62 PRO A N 16
ATOM 15826 C CA . PRO A 1 80 ? 12.892 23.768 -10.698 1.00 0.00 62 PRO A CA 16
ATOM 15827 C C . PRO A 1 80 ? 14.354 23.298 -10.483 1.00 0.00 62 PRO A C 16
ATOM 15828 O O . PRO A 1 80 ? 14.594 22.307 -9.784 1.00 0.00 62 PRO A O 16
ATOM 15839 N N . HIS A 1 81 ? 15.312 24.012 -11.110 1.00 0.00 63 HIS A N 16
ATOM 15840 C CA . HIS A 1 81 ? 16.756 23.693 -11.028 1.00 0.00 63 HIS A CA 16
ATOM 15841 C C . HIS A 1 81 ? 17.335 24.159 -9.670 1.00 0.00 63 HIS A C 16
ATOM 15842 O O . HIS A 1 81 ? 17.246 25.348 -9.358 1.00 0.00 63 HIS A O 16
ATOM 15857 N N . PRO A 1 82 ? 17.881 23.227 -8.819 1.00 0.00 64 PRO A N 16
ATOM 15858 C CA . PRO A 1 82 ? 18.499 23.585 -7.511 1.00 0.00 64 PRO A CA 16
ATOM 15859 C C . PRO A 1 82 ? 19.809 24.397 -7.697 1.00 0.00 64 PRO A C 16
ATOM 15860 O O . PRO A 1 82 ? 19.769 25.642 -7.590 1.00 0.00 64 PRO A O 16
ATOM 15873 N N . MET A 1 19 ? 10.452 4.835 1.179 1.00 0.00 1 MET A N 17
ATOM 15874 C CA . MET A 1 19 ? 9.395 4.497 0.200 1.00 0.00 1 MET A CA 17
ATOM 15875 C C . MET A 1 19 ? 9.433 5.503 -0.963 1.00 0.00 1 MET A C 17
ATOM 15876 O O . MET A 1 19 ? 9.560 6.709 -0.736 1.00 0.00 1 MET A O 17
ATOM 15890 N N . LYS A 1 20 ? 9.343 4.993 -2.204 1.00 0.00 2 LYS A N 17
ATOM 15891 C CA . LYS A 1 20 ? 9.406 5.812 -3.435 1.00 0.00 2 LYS A CA 17
ATOM 15892 C C . LYS A 1 20 ? 8.013 6.187 -3.975 1.00 0.00 2 LYS A C 17
ATOM 15893 O O . LYS A 1 20 ? 7.935 6.910 -4.961 1.00 0.00 2 LYS A O 17
ATOM 15912 N N . ARG A 1 21 ? 6.927 5.711 -3.325 1.00 0.00 3 ARG A N 17
ATOM 15913 C CA . ARG A 1 21 ? 5.554 5.806 -3.884 1.00 0.00 3 ARG A CA 17
ATOM 15914 C C . ARG A 1 21 ? 5.060 7.270 -4.007 1.00 0.00 3 ARG A C 17
ATOM 15915 O O . ARG A 1 21 ? 4.397 7.628 -4.996 1.00 0.00 3 ARG A O 17
ATOM 15936 N N . ALA A 1 22 ? 5.400 8.105 -3.010 1.00 0.00 4 ALA A N 17
ATOM 15937 C CA . ALA A 1 22 ? 5.044 9.536 -3.015 1.00 0.00 4 ALA A CA 17
ATOM 15938 C C . ALA A 1 22 ? 5.855 10.273 -4.086 1.00 0.00 4 ALA A C 17
ATOM 15939 O O . ALA A 1 22 ? 5.298 11.039 -4.862 1.00 0.00 4 ALA A O 17
ATOM 15946 N N . ALA A 1 23 ? 7.168 9.976 -4.135 1.00 0.00 5 ALA A N 17
ATOM 15947 C CA . ALA A 1 23 ? 8.112 10.539 -5.123 1.00 0.00 5 ALA A CA 17
ATOM 15948 C C . ALA A 1 23 ? 7.702 10.176 -6.556 1.00 0.00 5 ALA A C 17
ATOM 15949 O O . ALA A 1 23 ? 7.880 10.965 -7.476 1.00 0.00 5 ALA A O 17
ATOM 15956 N N . ALA A 1 24 ? 7.143 8.966 -6.703 1.00 0.00 6 ALA A N 17
ATOM 15957 C CA . ALA A 1 24 ? 6.661 8.429 -7.978 1.00 0.00 6 ALA A CA 17
ATOM 15958 C C . ALA A 1 24 ? 5.474 9.250 -8.479 1.00 0.00 6 ALA A C 17
ATOM 15959 O O . ALA A 1 24 ? 5.481 9.729 -9.610 1.00 0.00 6 ALA A O 17
ATOM 15966 N N . LYS A 1 25 ? 4.485 9.435 -7.585 1.00 0.00 7 LYS A N 17
ATOM 15967 C CA . LYS A 1 25 ? 3.269 10.218 -7.863 1.00 0.00 7 LYS A CA 17
ATOM 15968 C C . LYS A 1 25 ? 3.607 11.684 -8.187 1.00 0.00 7 LYS A C 17
ATOM 15969 O O . LYS A 1 25 ? 3.027 12.270 -9.102 1.00 0.00 7 LYS A O 17
ATOM 15988 N N . HIS A 1 26 ? 4.558 12.250 -7.419 1.00 0.00 8 HIS A N 17
ATOM 15989 C CA . HIS A 1 26 ? 4.992 13.651 -7.568 1.00 0.00 8 HIS A CA 17
ATOM 15990 C C . HIS A 1 26 ? 5.684 13.850 -8.918 1.00 0.00 8 HIS A C 17
ATOM 15991 O O . HIS A 1 26 ? 5.420 14.822 -9.598 1.00 0.00 8 HIS A O 17
ATOM 16006 N N . LEU A 1 27 ? 6.537 12.885 -9.299 1.00 0.00 9 LEU A N 17
ATOM 16007 C CA . LEU A 1 27 ? 7.283 12.902 -10.576 1.00 0.00 9 LEU A CA 17
ATOM 16008 C C . LEU A 1 27 ? 6.318 12.844 -11.772 1.00 0.00 9 LEU A C 17
ATOM 16009 O O . LEU A 1 27 ? 6.459 13.613 -12.718 1.00 0.00 9 LEU A O 17
ATOM 16025 N N . ILE A 1 28 ? 5.330 11.938 -11.690 1.00 0.00 10 ILE A N 17
ATOM 16026 C CA . ILE A 1 28 ? 4.237 11.824 -12.679 1.00 0.00 10 ILE A CA 17
ATOM 16027 C C . ILE A 1 28 ? 3.475 13.157 -12.777 1.00 0.00 10 ILE A C 17
ATOM 16028 O O . ILE A 1 28 ? 3.134 13.602 -13.870 1.00 0.00 10 ILE A O 17
ATOM 16044 N N . GLU A 1 29 ? 3.247 13.777 -11.609 1.00 0.00 11 GLU A N 17
ATOM 16045 C CA . GLU A 1 29 ? 2.514 15.046 -11.482 1.00 0.00 11 GLU A CA 17
ATOM 16046 C C . GLU A 1 29 ? 3.328 16.212 -12.081 1.00 0.00 11 GLU A C 17
ATOM 16047 O O . GLU A 1 29 ? 2.754 17.160 -12.614 1.00 0.00 11 GLU A O 17
ATOM 16059 N N . ARG A 1 30 ? 4.674 16.122 -11.985 1.00 0.00 12 ARG A N 17
ATOM 16060 C CA . ARG A 1 30 ? 5.596 17.128 -12.553 1.00 0.00 12 ARG A CA 17
ATOM 16061 C C . ARG A 1 30 ? 5.609 17.015 -14.078 1.00 0.00 12 ARG A C 17
ATOM 16062 O O . ARG A 1 30 ? 5.542 18.026 -14.757 1.00 0.00 12 ARG A O 17
ATOM 16083 N N . TYR A 1 31 ? 5.675 15.766 -14.591 1.00 0.00 13 TYR A N 17
ATOM 16084 C CA . TYR A 1 31 ? 5.620 15.467 -16.041 1.00 0.00 13 TYR A CA 17
ATOM 16085 C C . TYR A 1 31 ? 4.233 15.833 -16.627 1.00 0.00 13 TYR A C 17
ATOM 16086 O O . TYR A 1 31 ? 4.139 16.286 -17.767 1.00 0.00 13 TYR A O 17
ATOM 16104 N N . TYR A 1 32 ? 3.173 15.655 -15.820 1.00 0.00 14 TYR A N 17
ATOM 16105 C CA . TYR A 1 32 ? 1.783 15.942 -16.223 1.00 0.00 14 TYR A CA 17
ATOM 16106 C C . TYR A 1 32 ? 1.573 17.459 -16.361 1.00 0.00 14 TYR A C 17
ATOM 16107 O O . TYR A 1 32 ? 1.178 17.935 -17.421 1.00 0.00 14 TYR A O 17
ATOM 16125 N N . HIS A 1 33 ? 1.884 18.194 -15.269 1.00 0.00 15 HIS A N 17
ATOM 16126 C CA . HIS A 1 33 ? 1.787 19.677 -15.215 1.00 0.00 15 HIS A CA 17
ATOM 16127 C C . HIS A 1 33 ? 2.750 20.330 -16.211 1.00 0.00 15 HIS A C 17
ATOM 16128 O O . HIS A 1 33 ? 2.536 21.456 -16.631 1.00 0.00 15 HIS A O 17
ATOM 16143 N N . GLN A 1 34 ? 3.816 19.605 -16.552 1.00 0.00 16 GLN A N 17
ATOM 16144 C CA . GLN A 1 34 ? 4.795 20.009 -17.567 1.00 0.00 16 GLN A CA 17
ATOM 16145 C C . GLN A 1 34 ? 4.144 20.074 -18.960 1.00 0.00 16 GLN A C 17
ATOM 16146 O O . GLN A 1 34 ? 4.297 21.062 -19.666 1.00 0.00 16 GLN A O 17
ATOM 16160 N N . LEU A 1 35 ? 3.409 19.013 -19.326 1.00 0.00 17 LEU A N 17
ATOM 16161 C CA . LEU A 1 35 ? 2.770 18.896 -20.656 1.00 0.00 17 LEU A CA 17
ATOM 16162 C C . LEU A 1 35 ? 1.527 19.797 -20.768 1.00 0.00 17 LEU A C 17
ATOM 16163 O O . LEU A 1 35 ? 1.326 20.478 -21.777 1.00 0.00 17 LEU A O 17
ATOM 16179 N N . THR A 1 36 ? 0.704 19.781 -19.712 1.00 0.00 18 THR A N 17
ATOM 16180 C CA . THR A 1 36 ? -0.588 20.478 -19.685 1.00 0.00 18 THR A CA 17
ATOM 16181 C C . THR A 1 36 ? -0.411 21.996 -19.456 1.00 0.00 18 THR A C 17
ATOM 16182 O O . THR A 1 36 ? -0.839 22.813 -20.282 1.00 0.00 18 THR A O 17
ATOM 16193 N N . GLU A 1 37 ? 0.209 22.357 -18.322 1.00 0.00 19 GLU A N 17
ATOM 16194 C CA . GLU A 1 37 ? 0.293 23.760 -17.859 1.00 0.00 19 GLU A CA 17
ATOM 16195 C C . GLU A 1 37 ? 1.608 24.414 -18.320 1.00 0.00 19 GLU A C 17
ATOM 16196 O O . GLU A 1 37 ? 1.632 25.595 -18.693 1.00 0.00 19 GLU A O 17
ATOM 16208 N N . GLY A 1 38 ? 2.690 23.618 -18.301 1.00 0.00 20 GLY A N 17
ATOM 16209 C CA . GLY A 1 38 ? 4.048 24.098 -18.532 1.00 0.00 20 GLY A CA 17
ATOM 16210 C C . GLY A 1 38 ? 4.789 24.401 -17.239 1.00 0.00 20 GLY A C 17
ATOM 16211 O O . GLY A 1 38 ? 4.818 23.572 -16.325 1.00 0.00 20 GLY A O 17
ATOM 16215 N N . CYS A 1 39 ? 5.394 25.593 -17.184 1.00 0.00 21 CYS A N 17
ATOM 16216 C CA . CYS A 1 39 ? 6.210 26.050 -16.035 1.00 0.00 21 CYS A CA 17
ATOM 16217 C C . CYS A 1 39 ? 6.132 27.576 -15.834 1.00 0.00 21 CYS A C 17
ATOM 16218 O O . CYS A 1 39 ? 6.793 28.120 -14.937 1.00 0.00 21 CYS A O 17
ATOM 16225 N N . GLY A 1 40 ? 5.333 28.263 -16.671 1.00 0.00 22 GLY A N 17
ATOM 16226 C CA . GLY A 1 40 ? 5.293 29.730 -16.686 1.00 0.00 22 GLY A CA 17
ATOM 16227 C C . GLY A 1 40 ? 6.345 30.352 -17.613 1.00 0.00 22 GLY A C 17
ATOM 16228 O O . GLY A 1 40 ? 6.110 31.425 -18.184 1.00 0.00 22 GLY A O 17
ATOM 16232 N N . ASN A 1 41 ? 7.521 29.691 -17.723 1.00 0.00 23 ASN A N 17
ATOM 16233 C CA . ASN A 1 41 ? 8.670 30.166 -18.526 1.00 0.00 23 ASN A CA 17
ATOM 16234 C C . ASN A 1 41 ? 8.293 30.373 -20.012 1.00 0.00 23 ASN A C 17
ATOM 16235 O O . ASN A 1 41 ? 7.975 29.410 -20.720 1.00 0.00 23 ASN A O 17
ATOM 16246 N N . GLU A 1 42 ? 8.335 31.650 -20.442 1.00 0.00 24 GLU A N 17
ATOM 16247 C CA . GLU A 1 42 ? 7.912 32.098 -21.782 1.00 0.00 24 GLU A CA 17
ATOM 16248 C C . GLU A 1 42 ? 8.749 31.469 -22.923 1.00 0.00 24 GLU A C 17
ATOM 16249 O O . GLU A 1 42 ? 8.190 30.898 -23.865 1.00 0.00 24 GLU A O 17
ATOM 16261 N N . ALA A 1 43 ? 10.086 31.550 -22.820 1.00 0.00 25 ALA A N 17
ATOM 16262 C CA . ALA A 1 43 ? 11.017 31.035 -23.852 1.00 0.00 25 ALA A CA 17
ATOM 16263 C C . ALA A 1 43 ? 11.655 29.727 -23.361 1.00 0.00 25 ALA A C 17
ATOM 16264 O O . ALA A 1 43 ? 12.888 29.583 -23.318 1.00 0.00 25 ALA A O 17
ATOM 16271 N N . CYS A 1 44 ? 10.789 28.769 -22.984 1.00 0.00 26 CYS A N 17
ATOM 16272 C CA . CYS A 1 44 ? 11.215 27.472 -22.445 1.00 0.00 26 CYS A CA 17
ATOM 16273 C C . CYS A 1 44 ? 11.731 26.554 -23.573 1.00 0.00 26 CYS A C 17
ATOM 16274 O O . CYS A 1 44 ? 11.144 26.509 -24.659 1.00 0.00 26 CYS A O 17
ATOM 16281 N N . THR A 1 45 ? 12.832 25.825 -23.303 1.00 0.00 27 THR A N 17
ATOM 16282 C CA . THR A 1 45 ? 13.487 24.941 -24.284 1.00 0.00 27 THR A CA 17
ATOM 16283 C C . THR A 1 45 ? 13.453 23.474 -23.792 1.00 0.00 27 THR A C 17
ATOM 16284 O O . THR A 1 45 ? 14.444 22.919 -23.288 1.00 0.00 27 THR A O 17
ATOM 16295 N N . ASN A 1 46 ? 12.259 22.869 -23.908 1.00 0.00 28 ASN A N 17
ATOM 16296 C CA . ASN A 1 46 ? 12.032 21.450 -23.587 1.00 0.00 28 ASN A CA 17
ATOM 16297 C C . ASN A 1 46 ? 10.941 20.908 -24.527 1.00 0.00 28 ASN A C 17
ATOM 16298 O O . ASN A 1 46 ? 9.791 21.364 -24.481 1.00 0.00 28 ASN A O 17
ATOM 16309 N N . GLU A 1 47 ? 11.328 19.936 -25.371 1.00 0.00 29 GLU A N 17
ATOM 16310 C CA . GLU A 1 47 ? 10.433 19.246 -26.330 1.00 0.00 29 GLU A CA 17
ATOM 16311 C C . GLU A 1 47 ? 9.184 18.660 -25.637 1.00 0.00 29 GLU A C 17
ATOM 16312 O O . GLU A 1 47 ? 8.101 18.605 -26.229 1.00 0.00 29 GLU A O 17
ATOM 16324 N N . PHE A 1 48 ? 9.359 18.243 -24.380 1.00 0.00 30 PHE A N 17
ATOM 16325 C CA . PHE A 1 48 ? 8.269 17.820 -23.495 1.00 0.00 30 PHE A CA 17
ATOM 16326 C C . PHE A 1 48 ? 8.010 18.936 -22.467 1.00 0.00 30 PHE A C 17
ATOM 16327 O O . PHE A 1 48 ? 8.505 18.841 -21.352 1.00 0.00 30 PHE A O 17
ATOM 16344 N N . CYS A 1 49 ? 7.369 20.051 -22.876 1.00 0.00 31 CYS A N 17
ATOM 16345 C CA . CYS A 1 49 ? 6.909 21.104 -21.923 1.00 0.00 31 CYS A CA 17
ATOM 16346 C C . CYS A 1 49 ? 6.057 22.149 -22.633 1.00 0.00 31 CYS A C 17
ATOM 16347 O O . CYS A 1 49 ? 6.418 22.590 -23.714 1.00 0.00 31 CYS A O 17
ATOM 16354 N N . ALA A 1 50 ? 4.968 22.595 -22.000 1.00 0.00 32 ALA A N 17
ATOM 16355 C CA . ALA A 1 50 ? 4.127 23.673 -22.530 1.00 0.00 32 ALA A CA 17
ATOM 16356 C C . ALA A 1 50 ? 4.865 25.021 -22.401 1.00 0.00 32 ALA A C 17
ATOM 16357 O O . ALA A 1 50 ? 5.740 25.170 -21.525 1.00 0.00 32 ALA A O 17
ATOM 16364 N N . SER A 1 51 ? 4.530 25.960 -23.307 1.00 0.00 33 SER A N 17
ATOM 16365 C CA . SER A 1 51 ? 5.260 27.231 -23.521 1.00 0.00 33 SER A CA 17
ATOM 16366 C C . SER A 1 51 ? 6.646 26.990 -24.164 1.00 0.00 33 SER A C 17
ATOM 16367 O O . SER A 1 51 ? 7.520 27.868 -24.113 1.00 0.00 33 SER A O 17
ATOM 16375 N N . CYS A 1 52 ? 6.840 25.802 -24.778 1.00 0.00 34 CYS A N 17
ATOM 16376 C CA . CYS A 1 52 ? 8.005 25.518 -25.628 1.00 0.00 34 CYS A CA 17
ATOM 16377 C C . CYS A 1 52 ? 7.536 25.353 -27.083 1.00 0.00 34 CYS A C 17
ATOM 16378 O O . CYS A 1 52 ? 6.596 24.590 -27.321 1.00 0.00 34 CYS A O 17
ATOM 16386 N N . PRO A 1 53 ? 8.177 26.035 -28.081 1.00 0.00 35 PRO A N 17
ATOM 16387 C CA . PRO A 1 53 ? 7.762 25.939 -29.511 1.00 0.00 35 PRO A CA 17
ATOM 16388 C C . PRO A 1 53 ? 7.964 24.511 -30.073 1.00 0.00 35 PRO A C 17
ATOM 16389 O O . PRO A 1 53 ? 7.311 24.107 -31.039 1.00 0.00 35 PRO A O 17
ATOM 16400 N N . THR A 1 54 ? 8.867 23.763 -29.416 1.00 0.00 36 THR A N 17
ATOM 16401 C CA . THR A 1 54 ? 9.175 22.360 -29.715 1.00 0.00 36 THR A CA 17
ATOM 16402 C C . THR A 1 54 ? 8.026 21.403 -29.308 1.00 0.00 36 THR A C 17
ATOM 16403 O O . THR A 1 54 ? 7.913 20.294 -29.845 1.00 0.00 36 THR A O 17
ATOM 16414 N N . PHE A 1 55 ? 7.192 21.841 -28.349 1.00 0.00 37 PHE A N 17
ATOM 16415 C CA . PHE A 1 55 ? 6.042 21.061 -27.860 1.00 0.00 37 PHE A CA 17
ATOM 16416 C C . PHE A 1 55 ? 4.746 21.532 -28.537 1.00 0.00 37 PHE A C 17
ATOM 16417 O O . PHE A 1 55 ? 4.542 22.735 -28.739 1.00 0.00 37 PHE A O 17
ATOM 16434 N N . LEU A 1 56 ? 3.877 20.563 -28.871 1.00 0.00 38 LEU A N 17
ATOM 16435 C CA . LEU A 1 56 ? 2.542 20.816 -29.443 1.00 0.00 38 LEU A CA 17
ATOM 16436 C C . LEU A 1 56 ? 1.466 20.397 -28.430 1.00 0.00 38 LEU A C 17
ATOM 16437 O O . LEU A 1 56 ? 1.659 19.431 -27.680 1.00 0.00 38 LEU A O 17
ATOM 16453 N N . ARG A 1 57 ? 0.335 21.119 -28.436 1.00 0.00 39 ARG A N 17
ATOM 16454 C CA . ARG A 1 57 ? -0.748 20.969 -27.439 1.00 0.00 39 ARG A CA 17
ATOM 16455 C C . ARG A 1 57 ? -1.445 19.603 -27.525 1.00 0.00 39 ARG A C 17
ATOM 16456 O O . ARG A 1 57 ? -1.742 19.109 -28.612 1.00 0.00 39 ARG A O 17
ATOM 16477 N N . MET A 1 58 ? -1.722 19.028 -26.350 1.00 0.00 40 MET A N 17
ATOM 16478 C CA . MET A 1 58 ? -2.423 17.744 -26.207 1.00 0.00 40 MET A CA 17
ATOM 16479 C C . MET A 1 58 ? -3.469 17.853 -25.087 1.00 0.00 40 MET A C 17
ATOM 16480 O O . MET A 1 58 ? -3.381 18.743 -24.225 1.00 0.00 40 MET A O 17
ATOM 16494 N N . ASP A 1 59 ? -4.454 16.946 -25.118 1.00 0.00 41 ASP A N 17
ATOM 16495 C CA . ASP A 1 59 ? -5.504 16.850 -24.085 1.00 0.00 41 ASP A CA 17
ATOM 16496 C C . ASP A 1 59 ? -4.926 16.292 -22.783 1.00 0.00 41 ASP A C 17
ATOM 16497 O O . ASP A 1 59 ? -3.876 15.652 -22.799 1.00 0.00 41 ASP A O 17
ATOM 16506 N N . ASN A 1 60 ? -5.644 16.512 -21.666 1.00 0.00 42 ASN A N 17
ATOM 16507 C CA . ASN A 1 60 ? -5.241 16.010 -20.328 1.00 0.00 42 ASN A CA 17
ATOM 16508 C C . ASN A 1 60 ? -5.195 14.473 -20.293 1.00 0.00 42 ASN A C 17
ATOM 16509 O O . ASN A 1 60 ? -4.470 13.892 -19.491 1.00 0.00 42 ASN A O 17
ATOM 16520 N N . ASN A 1 61 ? -5.992 13.842 -21.176 1.00 0.00 43 ASN A N 17
ATOM 16521 C CA . ASN A 1 61 ? -5.998 12.383 -21.372 1.00 0.00 43 ASN A CA 17
ATOM 16522 C C . ASN A 1 61 ? -4.633 11.935 -21.934 1.00 0.00 43 ASN A C 17
ATOM 16523 O O . ASN A 1 61 ? -3.944 11.100 -21.345 1.00 0.00 43 ASN A O 17
ATOM 16534 N N . ALA A 1 62 ? -4.246 12.569 -23.058 1.00 0.00 44 ALA A N 17
ATOM 16535 C CA . ALA A 1 62 ? -2.995 12.267 -23.780 1.00 0.00 44 ALA A CA 17
ATOM 16536 C C . ALA A 1 62 ? -1.758 12.620 -22.933 1.00 0.00 44 ALA A C 17
ATOM 16537 O O . ALA A 1 62 ? -0.746 11.921 -22.985 1.00 0.00 44 ALA A O 17
ATOM 16544 N N . ALA A 1 63 ? -1.887 13.688 -22.131 1.00 0.00 45 ALA A N 17
ATOM 16545 C CA . ALA A 1 63 ? -0.811 14.215 -21.282 1.00 0.00 45 ALA A CA 17
ATOM 16546 C C . ALA A 1 63 ? -0.627 13.369 -20.016 1.00 0.00 45 ALA A C 17
ATOM 16547 O O . ALA A 1 63 ? 0.472 13.306 -19.480 1.00 0.00 45 ALA A O 17
ATOM 16554 N N . ALA A 1 64 ? -1.720 12.742 -19.537 1.00 0.00 46 ALA A N 17
ATOM 16555 C CA . ALA A 1 64 ? -1.674 11.824 -18.382 1.00 0.00 46 ALA A CA 17
ATOM 16556 C C . ALA A 1 64 ? -0.944 10.530 -18.753 1.00 0.00 46 ALA A C 17
ATOM 16557 O O . ALA A 1 64 ? -0.088 10.055 -18.000 1.00 0.00 46 ALA A O 17
ATOM 16564 N N . ILE A 1 65 ? -1.288 9.983 -19.938 1.00 0.00 47 ILE A N 17
ATOM 16565 C CA . ILE A 1 65 ? -0.626 8.789 -20.494 1.00 0.00 47 ILE A CA 17
ATOM 16566 C C . ILE A 1 65 ? 0.862 9.088 -20.716 1.00 0.00 47 ILE A C 17
ATOM 16567 O O . ILE A 1 65 ? 1.727 8.351 -20.233 1.00 0.00 47 ILE A O 17
ATOM 16583 N N . LYS A 1 66 ? 1.139 10.223 -21.391 1.00 0.00 48 LYS A N 17
ATOM 16584 C CA . LYS A 1 66 ? 2.503 10.628 -21.745 1.00 0.00 48 LYS A CA 17
ATOM 16585 C C . LYS A 1 66 ? 3.316 10.987 -20.481 1.00 0.00 48 LYS A C 17
ATOM 16586 O O . LYS A 1 66 ? 4.519 10.837 -20.485 1.00 0.00 48 LYS A O 17
ATOM 16605 N N . ALA A 1 67 ? 2.634 11.415 -19.395 1.00 0.00 49 ALA A N 17
ATOM 16606 C CA . ALA A 1 67 ? 3.279 11.673 -18.083 1.00 0.00 49 ALA A CA 17
ATOM 16607 C C . ALA A 1 67 ? 3.868 10.375 -17.502 1.00 0.00 49 ALA A C 17
ATOM 16608 O O . ALA A 1 67 ? 5.000 10.362 -17.002 1.00 0.00 49 ALA A O 17
ATOM 16615 N N . LEU A 1 68 ? 3.079 9.290 -17.603 1.00 0.00 50 LEU A N 17
ATOM 16616 C CA . LEU A 1 68 ? 3.503 7.936 -17.188 1.00 0.00 50 LEU A CA 17
ATOM 16617 C C . LEU A 1 68 ? 4.655 7.427 -18.077 1.00 0.00 50 LEU A C 17
ATOM 16618 O O . LEU A 1 68 ? 5.581 6.786 -17.575 1.00 0.00 50 LEU A O 17
ATOM 16634 N N . GLU A 1 69 ? 4.584 7.722 -19.391 1.00 0.00 51 GLU A N 17
ATOM 16635 C CA . GLU A 1 69 ? 5.612 7.296 -20.360 1.00 0.00 51 GLU A CA 17
ATOM 16636 C C . GLU A 1 69 ? 6.937 8.021 -20.094 1.00 0.00 51 GLU A C 17
ATOM 16637 O O . GLU A 1 69 ? 7.996 7.402 -20.090 1.00 0.00 51 GLU A O 17
ATOM 16649 N N . LEU A 1 70 ? 6.844 9.333 -19.835 1.00 0.00 52 LEU A N 17
ATOM 16650 C CA . LEU A 1 70 ? 8.010 10.186 -19.562 1.00 0.00 52 LEU A CA 17
ATOM 16651 C C . LEU A 1 70 ? 8.628 9.856 -18.199 1.00 0.00 52 LEU A C 17
ATOM 16652 O O . LEU A 1 70 ? 9.813 10.090 -17.990 1.00 0.00 52 LEU A O 17
ATOM 16668 N N . TYR A 1 71 ? 7.811 9.323 -17.278 1.00 0.00 53 TYR A N 17
ATOM 16669 C CA . TYR A 1 71 ? 8.300 8.885 -15.967 1.00 0.00 53 TYR A CA 17
ATOM 16670 C C . TYR A 1 71 ? 9.052 7.537 -16.084 1.00 0.00 53 TYR A C 17
ATOM 16671 O O . TYR A 1 71 ? 10.151 7.395 -15.537 1.00 0.00 53 TYR A O 17
ATOM 16689 N N . LYS A 1 72 ? 8.470 6.568 -16.825 1.00 0.00 54 LYS A N 17
ATOM 16690 C CA . LYS A 1 72 ? 9.033 5.198 -16.923 1.00 0.00 54 LYS A CA 17
ATOM 16691 C C . LYS A 1 72 ? 10.328 5.163 -17.757 1.00 0.00 54 LYS A C 17
ATOM 16692 O O . LYS A 1 72 ? 11.177 4.289 -17.560 1.00 0.00 54 LYS A O 17
ATOM 16711 N N . ILE A 1 73 ? 10.459 6.108 -18.703 1.00 0.00 55 ILE A N 17
ATOM 16712 C CA . ILE A 1 73 ? 11.694 6.275 -19.497 1.00 0.00 55 ILE A CA 17
ATOM 16713 C C . ILE A 1 73 ? 12.657 7.240 -18.782 1.00 0.00 55 ILE A C 17
ATOM 16714 O O . ILE A 1 73 ? 13.861 7.225 -19.053 1.00 0.00 55 ILE A O 17
ATOM 16730 N N . ASN A 1 74 ? 12.089 8.061 -17.868 1.00 0.00 56 ASN A N 17
ATOM 16731 C CA . ASN A 1 74 ? 12.791 9.157 -17.180 1.00 0.00 56 ASN A CA 17
ATOM 16732 C C . ASN A 1 74 ? 13.380 10.141 -18.212 1.00 0.00 56 ASN A C 17
ATOM 16733 O O . ASN A 1 74 ? 14.577 10.118 -18.525 1.00 0.00 56 ASN A O 17
ATOM 16744 N N . ALA A 1 75 ? 12.480 10.942 -18.796 1.00 0.00 57 ALA A N 17
ATOM 16745 C CA . ALA A 1 75 ? 12.810 11.947 -19.807 1.00 0.00 57 ALA A CA 17
ATOM 16746 C C . ALA A 1 75 ? 13.363 13.229 -19.163 1.00 0.00 57 ALA A C 17
ATOM 16747 O O . ALA A 1 75 ? 13.488 13.326 -17.933 1.00 0.00 57 ALA A O 17
ATOM 16754 N N . LYS A 1 76 ? 13.703 14.202 -20.021 1.00 0.00 58 LYS A N 17
ATOM 16755 C CA . LYS A 1 76 ? 14.133 15.538 -19.593 1.00 0.00 58 LYS A CA 17
ATOM 16756 C C . LYS A 1 76 ? 12.948 16.287 -18.946 1.00 0.00 58 LYS A C 17
ATOM 16757 O O . LYS A 1 76 ? 12.012 16.733 -19.618 1.00 0.00 58 LYS A O 17
ATOM 16776 N N . LEU A 1 77 ? 12.977 16.327 -17.615 1.00 0.00 59 LEU A N 17
ATOM 16777 C CA . LEU A 1 77 ? 11.973 17.014 -16.800 1.00 0.00 59 LEU A CA 17
ATOM 16778 C C . LEU A 1 77 ? 12.329 18.509 -16.677 1.00 0.00 59 LEU A C 17
ATOM 16779 O O . LEU A 1 77 ? 13.511 18.881 -16.645 1.00 0.00 59 LEU A O 17
ATOM 16795 N N . CYS A 1 78 ? 11.297 19.362 -16.616 1.00 0.00 60 CYS A N 17
ATOM 16796 C CA . CYS A 1 78 ? 11.442 20.827 -16.524 1.00 0.00 60 CYS A CA 17
ATOM 16797 C C . CYS A 1 78 ? 11.210 21.287 -15.072 1.00 0.00 60 CYS A C 17
ATOM 16798 O O . CYS A 1 78 ? 10.701 22.383 -14.808 1.00 0.00 60 CYS A O 17
ATOM 16805 N N . ASP A 1 79 ? 11.641 20.430 -14.137 1.00 0.00 61 ASP A N 17
ATOM 16806 C CA . ASP A 1 79 ? 11.510 20.623 -12.689 1.00 0.00 61 ASP A CA 17
ATOM 16807 C C . ASP A 1 79 ? 12.846 20.184 -12.055 1.00 0.00 61 ASP A C 17
ATOM 16808 O O . ASP A 1 79 ? 13.338 19.092 -12.390 1.00 0.00 61 ASP A O 17
ATOM 16817 N N . PRO A 1 80 ? 13.464 21.006 -11.144 1.00 0.00 62 PRO A N 17
ATOM 16818 C CA . PRO A 1 80 ? 14.894 20.866 -10.787 1.00 0.00 62 PRO A CA 17
ATOM 16819 C C . PRO A 1 80 ? 15.163 19.697 -9.804 1.00 0.00 62 PRO A C 17
ATOM 16820 O O . PRO A 1 80 ? 14.741 19.739 -8.644 1.00 0.00 62 PRO A O 17
ATOM 16831 N N . HIS A 1 81 ? 15.861 18.662 -10.293 1.00 0.00 63 HIS A N 17
ATOM 16832 C CA . HIS A 1 81 ? 16.337 17.525 -9.477 1.00 0.00 63 HIS A CA 17
ATOM 16833 C C . HIS A 1 81 ? 17.866 17.391 -9.673 1.00 0.00 63 HIS A C 17
ATOM 16834 O O . HIS A 1 81 ? 18.297 16.846 -10.690 1.00 0.00 63 HIS A O 17
ATOM 16849 N N . PRO A 1 82 ? 18.714 17.962 -8.748 1.00 0.00 64 PRO A N 17
ATOM 16850 C CA . PRO A 1 82 ? 20.199 17.856 -8.832 1.00 0.00 64 PRO A CA 17
ATOM 16851 C C . PRO A 1 82 ? 20.683 16.379 -8.719 1.00 0.00 64 PRO A C 17
ATOM 16852 O O . PRO A 1 82 ? 21.140 15.816 -9.735 1.00 0.00 64 PRO A O 17
ATOM 16865 N N . MET A 1 19 ? 9.188 2.399 -7.623 1.00 0.00 1 MET A N 18
ATOM 16866 C CA . MET A 1 19 ? 8.928 2.215 -6.174 1.00 0.00 1 MET A CA 18
ATOM 16867 C C . MET A 1 19 ? 8.459 3.538 -5.548 1.00 0.00 1 MET A C 18
ATOM 16868 O O . MET A 1 19 ? 8.533 4.589 -6.202 1.00 0.00 1 MET A O 18
ATOM 16882 N N . LYS A 1 20 ? 7.979 3.463 -4.280 1.00 0.00 2 LYS A N 18
ATOM 16883 C CA . LYS A 1 20 ? 7.476 4.621 -3.504 1.00 0.00 2 LYS A CA 18
ATOM 16884 C C . LYS A 1 20 ? 6.318 5.314 -4.270 1.00 0.00 2 LYS A C 18
ATOM 16885 O O . LYS A 1 20 ? 6.470 6.429 -4.773 1.00 0.00 2 LYS A O 18
ATOM 16904 N N . ARG A 1 21 ? 5.165 4.622 -4.339 1.00 0.00 3 ARG A N 18
ATOM 16905 C CA . ARG A 1 21 ? 4.071 4.937 -5.296 1.00 0.00 3 ARG A CA 18
ATOM 16906 C C . ARG A 1 21 ? 3.476 6.356 -5.111 1.00 0.00 3 ARG A C 18
ATOM 16907 O O . ARG A 1 21 ? 3.061 6.973 -6.090 1.00 0.00 3 ARG A O 18
ATOM 16928 N N . ALA A 1 22 ? 3.454 6.861 -3.862 1.00 0.00 4 ALA A N 18
ATOM 16929 C CA . ALA A 1 22 ? 2.890 8.193 -3.538 1.00 0.00 4 ALA A CA 18
ATOM 16930 C C . ALA A 1 22 ? 3.759 9.327 -4.124 1.00 0.00 4 ALA A C 18
ATOM 16931 O O . ALA A 1 22 ? 3.262 10.167 -4.890 1.00 0.00 4 ALA A O 18
ATOM 16938 N N . ALA A 1 23 ? 5.062 9.323 -3.770 1.00 0.00 5 ALA A N 18
ATOM 16939 C CA . ALA A 1 23 ? 6.039 10.318 -4.273 1.00 0.00 5 ALA A CA 18
ATOM 16940 C C . ALA A 1 23 ? 6.310 10.124 -5.779 1.00 0.00 5 ALA A C 18
ATOM 16941 O O . ALA A 1 23 ? 6.639 11.085 -6.477 1.00 0.00 5 ALA A O 18
ATOM 16948 N N . ALA A 1 24 ? 6.168 8.871 -6.248 1.00 0.00 6 ALA A N 18
ATOM 16949 C CA . ALA A 1 24 ? 6.324 8.499 -7.665 1.00 0.00 6 ALA A CA 18
ATOM 16950 C C . ALA A 1 24 ? 5.175 9.070 -8.502 1.00 0.00 6 ALA A C 18
ATOM 16951 O O . ALA A 1 24 ? 5.398 9.536 -9.611 1.00 0.00 6 ALA A O 18
ATOM 16958 N N . LYS A 1 25 ? 3.952 9.031 -7.937 1.00 0.00 7 LYS A N 18
ATOM 16959 C CA . LYS A 1 25 ? 2.743 9.594 -8.570 1.00 0.00 7 LYS A CA 18
ATOM 16960 C C . LYS A 1 25 ? 2.819 11.131 -8.584 1.00 0.00 7 LYS A C 18
ATOM 16961 O O . LYS A 1 25 ? 2.332 11.776 -9.517 1.00 0.00 7 LYS A O 18
ATOM 16980 N N . HIS A 1 26 ? 3.434 11.701 -7.533 1.00 0.00 8 HIS A N 18
ATOM 16981 C CA . HIS A 1 26 ? 3.672 13.151 -7.453 1.00 0.00 8 HIS A CA 18
ATOM 16982 C C . HIS A 1 26 ? 4.810 13.567 -8.411 1.00 0.00 8 HIS A C 18
ATOM 16983 O O . HIS A 1 26 ? 4.866 14.721 -8.834 1.00 0.00 8 HIS A O 18
ATOM 16998 N N . LEU A 1 27 ? 5.707 12.616 -8.737 1.00 0.00 9 LEU A N 18
ATOM 16999 C CA . LEU A 1 27 ? 6.789 12.825 -9.724 1.00 0.00 9 LEU A CA 18
ATOM 17000 C C . LEU A 1 27 ? 6.198 12.739 -11.153 1.00 0.00 9 LEU A C 18
ATOM 17001 O O . LEU A 1 27 ? 6.652 13.429 -12.074 1.00 0.00 9 LEU A O 18
ATOM 17017 N N . ILE A 1 28 ? 5.177 11.872 -11.316 1.00 0.00 10 ILE A N 18
ATOM 17018 C CA . ILE A 1 28 ? 4.348 11.820 -12.533 1.00 0.00 10 ILE A CA 18
ATOM 17019 C C . ILE A 1 28 ? 3.602 13.159 -12.692 1.00 0.00 10 ILE A C 18
ATOM 17020 O O . ILE A 1 28 ? 3.438 13.646 -13.804 1.00 0.00 10 ILE A O 18
ATOM 17036 N N . GLU A 1 29 ? 3.165 13.725 -11.545 1.00 0.00 11 GLU A N 18
ATOM 17037 C CA . GLU A 1 29 ? 2.498 15.040 -11.464 1.00 0.00 11 GLU A CA 18
ATOM 17038 C C . GLU A 1 29 ? 3.479 16.182 -11.828 1.00 0.00 11 GLU A C 18
ATOM 17039 O O . GLU A 1 29 ? 3.056 17.210 -12.332 1.00 0.00 11 GLU A O 18
ATOM 17051 N N . ARG A 1 30 ? 4.791 15.985 -11.565 1.00 0.00 12 ARG A N 18
ATOM 17052 C CA . ARG A 1 30 ? 5.850 16.939 -11.990 1.00 0.00 12 ARG A CA 18
ATOM 17053 C C . ARG A 1 30 ? 5.914 16.992 -13.534 1.00 0.00 12 ARG A C 18
ATOM 17054 O O . ARG A 1 30 ? 5.980 18.072 -14.127 1.00 0.00 12 ARG A O 18
ATOM 17075 N N . TYR A 1 31 ? 5.865 15.795 -14.159 1.00 0.00 13 TYR A N 18
ATOM 17076 C CA . TYR A 1 31 ? 5.857 15.637 -15.632 1.00 0.00 13 TYR A CA 18
ATOM 17077 C C . TYR A 1 31 ? 4.495 16.022 -16.250 1.00 0.00 13 TYR A C 18
ATOM 17078 O O . TYR A 1 31 ? 4.438 16.507 -17.383 1.00 0.00 13 TYR A O 18
ATOM 17096 N N . TYR A 1 32 ? 3.411 15.803 -15.489 1.00 0.00 14 TYR A N 18
ATOM 17097 C CA . TYR A 1 32 ? 2.035 16.080 -15.939 1.00 0.00 14 TYR A CA 18
ATOM 17098 C C . TYR A 1 32 ? 1.817 17.593 -15.978 1.00 0.00 14 TYR A C 18
ATOM 17099 O O . TYR A 1 32 ? 1.253 18.120 -16.929 1.00 0.00 14 TYR A O 18
ATOM 17117 N N . HIS A 1 33 ? 2.295 18.259 -14.914 1.00 0.00 15 HIS A N 18
ATOM 17118 C CA . HIS A 1 33 ? 2.297 19.726 -14.785 1.00 0.00 15 HIS A CA 18
ATOM 17119 C C . HIS A 1 33 ? 3.196 20.342 -15.868 1.00 0.00 15 HIS A C 18
ATOM 17120 O O . HIS A 1 33 ? 2.908 21.413 -16.378 1.00 0.00 15 HIS A O 18
ATOM 17135 N N . GLN A 1 34 ? 4.301 19.642 -16.180 1.00 0.00 16 GLN A N 18
ATOM 17136 C CA . GLN A 1 34 ? 5.264 20.036 -17.228 1.00 0.00 16 GLN A CA 18
ATOM 17137 C C . GLN A 1 34 ? 4.612 20.019 -18.630 1.00 0.00 16 GLN A C 18
ATOM 17138 O O . GLN A 1 34 ? 4.999 20.797 -19.503 1.00 0.00 16 GLN A O 18
ATOM 17152 N N . LEU A 1 35 ? 3.629 19.129 -18.830 1.00 0.00 17 LEU A N 18
ATOM 17153 C CA . LEU A 1 35 ? 2.891 19.024 -20.107 1.00 0.00 17 LEU A CA 18
ATOM 17154 C C . LEU A 1 35 ? 1.707 20.012 -20.169 1.00 0.00 17 LEU A C 18
ATOM 17155 O O . LEU A 1 35 ? 1.572 20.764 -21.137 1.00 0.00 17 LEU A O 18
ATOM 17171 N N . THR A 1 36 ? 0.854 19.992 -19.134 1.00 0.00 18 THR A N 18
ATOM 17172 C CA . THR A 1 36 ? -0.426 20.732 -19.126 1.00 0.00 18 THR A CA 18
ATOM 17173 C C . THR A 1 36 ? -0.221 22.232 -18.863 1.00 0.00 18 THR A C 18
ATOM 17174 O O . THR A 1 36 ? -0.906 23.073 -19.452 1.00 0.00 18 THR A O 18
ATOM 17185 N N . GLU A 1 37 ? 0.701 22.556 -17.952 1.00 0.00 19 GLU A N 18
ATOM 17186 C CA . GLU A 1 37 ? 0.999 23.946 -17.556 1.00 0.00 19 GLU A CA 18
ATOM 17187 C C . GLU A 1 37 ? 2.307 24.418 -18.206 1.00 0.00 19 GLU A C 18
ATOM 17188 O O . GLU A 1 37 ? 2.400 25.545 -18.710 1.00 0.00 19 GLU A O 18
ATOM 17200 N N . GLY A 1 38 ? 3.300 23.522 -18.210 1.00 0.00 20 GLY A N 18
ATOM 17201 C CA . GLY A 1 38 ? 4.647 23.838 -18.649 1.00 0.00 20 GLY A CA 18
ATOM 17202 C C . GLY A 1 38 ? 5.551 24.198 -17.494 1.00 0.00 20 GLY A C 18
ATOM 17203 O O . GLY A 1 38 ? 5.643 23.444 -16.514 1.00 0.00 20 GLY A O 18
ATOM 17207 N N . CYS A 1 39 ? 6.217 25.343 -17.611 1.00 0.00 21 CYS A N 18
ATOM 17208 C CA . CYS A 1 39 ? 7.142 25.842 -16.571 1.00 0.00 21 CYS A CA 18
ATOM 17209 C C . CYS A 1 39 ? 7.272 27.380 -16.606 1.00 0.00 21 CYS A C 18
ATOM 17210 O O . CYS A 1 39 ? 8.219 27.936 -16.038 1.00 0.00 21 CYS A O 18
ATOM 17217 N N . GLY A 1 40 ? 6.331 28.068 -17.294 1.00 0.00 22 GLY A N 18
ATOM 17218 C CA . GLY A 1 40 ? 6.293 29.541 -17.301 1.00 0.00 22 GLY A CA 18
ATOM 17219 C C . GLY A 1 40 ? 7.259 30.193 -18.301 1.00 0.00 22 GLY A C 18
ATOM 17220 O O . GLY A 1 40 ? 6.964 31.271 -18.827 1.00 0.00 22 GLY A O 18
ATOM 17224 N N . ASN A 1 41 ? 8.426 29.546 -18.529 1.00 0.00 23 ASN A N 18
ATOM 17225 C CA . ASN A 1 41 ? 9.495 30.048 -19.419 1.00 0.00 23 ASN A CA 18
ATOM 17226 C C . ASN A 1 41 ? 8.965 30.300 -20.839 1.00 0.00 23 ASN A C 18
ATOM 17227 O O . ASN A 1 41 ? 8.602 29.353 -21.528 1.00 0.00 23 ASN A O 18
ATOM 17238 N N . GLU A 1 42 ? 8.939 31.578 -21.260 1.00 0.00 24 GLU A N 18
ATOM 17239 C CA . GLU A 1 42 ? 8.420 32.005 -22.587 1.00 0.00 24 GLU A CA 18
ATOM 17240 C C . GLU A 1 42 ? 9.143 31.300 -23.768 1.00 0.00 24 GLU A C 18
ATOM 17241 O O . GLU A 1 42 ? 8.569 31.155 -24.853 1.00 0.00 24 GLU A O 18
ATOM 17253 N N . ALA A 1 43 ? 10.387 30.863 -23.532 1.00 0.00 25 ALA A N 18
ATOM 17254 C CA . ALA A 1 43 ? 11.190 30.120 -24.515 1.00 0.00 25 ALA A CA 18
ATOM 17255 C C . ALA A 1 43 ? 11.872 28.916 -23.835 1.00 0.00 25 ALA A C 18
ATOM 17256 O O . ALA A 1 43 ? 13.086 28.927 -23.568 1.00 0.00 25 ALA A O 18
ATOM 17263 N N . CYS A 1 44 ? 11.061 27.899 -23.490 1.00 0.00 26 CYS A N 18
ATOM 17264 C CA . CYS A 1 44 ? 11.570 26.624 -22.950 1.00 0.00 26 CYS A CA 18
ATOM 17265 C C . CYS A 1 44 ? 12.058 25.730 -24.102 1.00 0.00 26 CYS A C 18
ATOM 17266 O O . CYS A 1 44 ? 11.451 25.706 -25.177 1.00 0.00 26 CYS A O 18
ATOM 17273 N N . THR A 1 45 ? 13.160 25.001 -23.864 1.00 0.00 27 THR A N 18
ATOM 17274 C CA . THR A 1 45 ? 13.817 24.171 -24.890 1.00 0.00 27 THR A CA 18
ATOM 17275 C C . THR A 1 45 ? 13.636 22.662 -24.578 1.00 0.00 27 THR A C 18
ATOM 17276 O O . THR A 1 45 ? 14.610 21.926 -24.347 1.00 0.00 27 THR A O 18
ATOM 17287 N N . ASN A 1 46 ? 12.362 22.210 -24.573 1.00 0.00 28 ASN A N 18
ATOM 17288 C CA . ASN A 1 46 ? 12.011 20.800 -24.334 1.00 0.00 28 ASN A CA 18
ATOM 17289 C C . ASN A 1 46 ? 10.682 20.456 -25.042 1.00 0.00 28 ASN A C 18
ATOM 17290 O O . ASN A 1 46 ? 9.635 20.960 -24.657 1.00 0.00 28 ASN A O 18
ATOM 17301 N N . GLU A 1 47 ? 10.743 19.561 -26.052 1.00 0.00 29 GLU A N 18
ATOM 17302 C CA . GLU A 1 47 ? 9.546 19.087 -26.808 1.00 0.00 29 GLU A CA 18
ATOM 17303 C C . GLU A 1 47 ? 8.528 18.368 -25.889 1.00 0.00 29 GLU A C 18
ATOM 17304 O O . GLU A 1 47 ? 7.339 18.282 -26.211 1.00 0.00 29 GLU A O 18
ATOM 17316 N N . PHE A 1 48 ? 9.018 17.878 -24.735 1.00 0.00 30 PHE A N 18
ATOM 17317 C CA . PHE A 1 48 ? 8.210 17.166 -23.727 1.00 0.00 30 PHE A CA 18
ATOM 17318 C C . PHE A 1 48 ? 7.616 18.148 -22.686 1.00 0.00 30 PHE A C 18
ATOM 17319 O O . PHE A 1 48 ? 7.368 17.760 -21.537 1.00 0.00 30 PHE A O 18
ATOM 17336 N N . CYS A 1 49 ? 7.348 19.400 -23.090 1.00 0.00 31 CYS A N 18
ATOM 17337 C CA . CYS A 1 49 ? 6.959 20.467 -22.145 1.00 0.00 31 CYS A CA 18
ATOM 17338 C C . CYS A 1 49 ? 6.142 21.560 -22.828 1.00 0.00 31 CYS A C 18
ATOM 17339 O O . CYS A 1 49 ? 6.454 21.936 -23.947 1.00 0.00 31 CYS A O 18
ATOM 17346 N N . ALA A 1 50 ? 5.132 22.095 -22.120 1.00 0.00 32 ALA A N 18
ATOM 17347 C CA . ALA A 1 50 ? 4.454 23.338 -22.503 1.00 0.00 32 ALA A CA 18
ATOM 17348 C C . ALA A 1 50 ? 5.353 24.523 -22.112 1.00 0.00 32 ALA A C 18
ATOM 17349 O O . ALA A 1 50 ? 6.362 24.337 -21.405 1.00 0.00 32 ALA A O 18
ATOM 17356 N N . SER A 1 51 ? 5.011 25.712 -22.629 1.00 0.00 33 SER A N 18
ATOM 17357 C CA . SER A 1 51 ? 5.848 26.935 -22.561 1.00 0.00 33 SER A CA 18
ATOM 17358 C C . SER A 1 51 ? 7.020 26.837 -23.579 1.00 0.00 33 SER A C 18
ATOM 17359 O O . SER A 1 51 ? 7.880 27.727 -23.649 1.00 0.00 33 SER A O 18
ATOM 17367 N N . CYS A 1 52 ? 7.032 25.750 -24.384 1.00 0.00 34 CYS A N 18
ATOM 17368 C CA . CYS A 1 52 ? 7.984 25.544 -25.481 1.00 0.00 34 CYS A CA 18
ATOM 17369 C C . CYS A 1 52 ? 7.299 25.859 -26.823 1.00 0.00 34 CYS A C 18
ATOM 17370 O O . CYS A 1 52 ? 6.127 25.504 -27.003 1.00 0.00 34 CYS A O 18
ATOM 17378 N N . PRO A 1 53 ? 8.021 26.508 -27.797 1.00 0.00 35 PRO A N 18
ATOM 17379 C CA . PRO A 1 53 ? 7.451 26.856 -29.124 1.00 0.00 35 PRO A CA 18
ATOM 17380 C C . PRO A 1 53 ? 7.183 25.601 -29.985 1.00 0.00 35 PRO A C 18
ATOM 17381 O O . PRO A 1 53 ? 6.370 25.629 -30.909 1.00 0.00 35 PRO A O 18
ATOM 17392 N N . THR A 1 54 ? 7.895 24.514 -29.659 1.00 0.00 36 THR A N 18
ATOM 17393 C CA . THR A 1 54 ? 7.854 23.248 -30.401 1.00 0.00 36 THR A CA 18
ATOM 17394 C C . THR A 1 54 ? 6.704 22.327 -29.932 1.00 0.00 36 THR A C 18
ATOM 17395 O O . THR A 1 54 ? 6.411 21.316 -30.588 1.00 0.00 36 THR A O 18
ATOM 17406 N N . PHE A 1 55 ? 6.059 22.688 -28.803 1.00 0.00 37 PHE A N 18
ATOM 17407 C CA . PHE A 1 55 ? 5.003 21.864 -28.190 1.00 0.00 37 PHE A CA 18
ATOM 17408 C C . PHE A 1 55 ? 3.639 22.179 -28.831 1.00 0.00 37 PHE A C 18
ATOM 17409 O O . PHE A 1 55 ? 3.358 23.335 -29.173 1.00 0.00 37 PHE A O 18
ATOM 17426 N N . LEU A 1 56 ? 2.803 21.139 -28.974 1.00 0.00 38 LEU A N 18
ATOM 17427 C CA . LEU A 1 56 ? 1.419 21.256 -29.463 1.00 0.00 38 LEU A CA 18
ATOM 17428 C C . LEU A 1 56 ? 0.474 20.717 -28.374 1.00 0.00 38 LEU A C 18
ATOM 17429 O O . LEU A 1 56 ? 0.785 19.702 -27.734 1.00 0.00 38 LEU A O 18
ATOM 17445 N N . ARG A 1 57 ? -0.665 21.411 -28.165 1.00 0.00 39 ARG A N 18
ATOM 17446 C CA . ARG A 1 57 ? -1.626 21.067 -27.104 1.00 0.00 39 ARG A CA 18
ATOM 17447 C C . ARG A 1 57 ? -2.348 19.742 -27.395 1.00 0.00 39 ARG A C 18
ATOM 17448 O O . ARG A 1 57 ? -2.580 19.358 -28.551 1.00 0.00 39 ARG A O 18
ATOM 17469 N N . MET A 1 58 ? -2.724 19.090 -26.303 1.00 0.00 40 MET A N 18
ATOM 17470 C CA . MET A 1 58 ? -3.228 17.722 -26.281 1.00 0.00 40 MET A CA 18
ATOM 17471 C C . MET A 1 58 ? -4.391 17.620 -25.284 1.00 0.00 40 MET A C 18
ATOM 17472 O O . MET A 1 58 ? -4.752 18.604 -24.619 1.00 0.00 40 MET A O 18
ATOM 17486 N N . ASP A 1 59 ? -4.957 16.415 -25.186 1.00 0.00 41 ASP A N 18
ATOM 17487 C CA . ASP A 1 59 ? -5.991 16.081 -24.193 1.00 0.00 41 ASP A CA 18
ATOM 17488 C C . ASP A 1 59 ? -5.317 15.762 -22.837 1.00 0.00 41 ASP A C 18
ATOM 17489 O O . ASP A 1 59 ? -4.139 15.395 -22.804 1.00 0.00 41 ASP A O 18
ATOM 17498 N N . ASN A 1 60 ? -6.072 15.917 -21.732 1.00 0.00 42 ASN A N 18
ATOM 17499 C CA . ASN A 1 60 ? -5.572 15.667 -20.355 1.00 0.00 42 ASN A CA 18
ATOM 17500 C C . ASN A 1 60 ? -5.115 14.198 -20.158 1.00 0.00 42 ASN A C 18
ATOM 17501 O O . ASN A 1 60 ? -4.143 13.941 -19.442 1.00 0.00 42 ASN A O 18
ATOM 17512 N N . ASN A 1 61 ? -5.828 13.253 -20.804 1.00 0.00 43 ASN A N 18
ATOM 17513 C CA . ASN A 1 61 ? -5.486 11.816 -20.761 1.00 0.00 43 ASN A CA 18
ATOM 17514 C C . ASN A 1 61 ? -4.251 11.529 -21.629 1.00 0.00 43 ASN A C 18
ATOM 17515 O O . ASN A 1 61 ? -3.471 10.636 -21.310 1.00 0.00 43 ASN A O 18
ATOM 17526 N N . ALA A 1 62 ? -4.080 12.305 -22.715 1.00 0.00 44 ALA A N 18
ATOM 17527 C CA . ALA A 1 62 ? -2.877 12.231 -23.570 1.00 0.00 44 ALA A CA 18
ATOM 17528 C C . ALA A 1 62 ? -1.645 12.736 -22.792 1.00 0.00 44 ALA A C 18
ATOM 17529 O O . ALA A 1 62 ? -0.542 12.203 -22.936 1.00 0.00 44 ALA A O 18
ATOM 17536 N N . ALA A 1 63 ? -1.869 13.759 -21.947 1.00 0.00 45 ALA A N 18
ATOM 17537 C CA . ALA A 1 63 ? -0.848 14.302 -21.039 1.00 0.00 45 ALA A CA 18
ATOM 17538 C C . ALA A 1 63 ? -0.538 13.309 -19.907 1.00 0.00 45 ALA A C 18
ATOM 17539 O O . ALA A 1 63 ? 0.580 13.267 -19.421 1.00 0.00 45 ALA A O 18
ATOM 17546 N N . ALA A 1 64 ? -1.551 12.522 -19.495 1.00 0.00 46 ALA A N 18
ATOM 17547 C CA . ALA A 1 64 ? -1.404 11.490 -18.446 1.00 0.00 46 ALA A CA 18
ATOM 17548 C C . ALA A 1 64 ? -0.529 10.324 -18.939 1.00 0.00 46 ALA A C 18
ATOM 17549 O O . ALA A 1 64 ? 0.397 9.901 -18.241 1.00 0.00 46 ALA A O 18
ATOM 17556 N N . ILE A 1 65 ? -0.823 9.840 -20.164 1.00 0.00 47 ILE A N 18
ATOM 17557 C CA . ILE A 1 65 ? -0.074 8.740 -20.801 1.00 0.00 47 ILE A CA 18
ATOM 17558 C C . ILE A 1 65 ? 1.372 9.177 -21.044 1.00 0.00 47 ILE A C 18
ATOM 17559 O O . ILE A 1 65 ? 2.308 8.460 -20.675 1.00 0.00 47 ILE A O 18
ATOM 17575 N N . LYS A 1 66 ? 1.539 10.379 -21.634 1.00 0.00 48 LYS A N 18
ATOM 17576 C CA . LYS A 1 66 ? 2.864 10.913 -21.963 1.00 0.00 48 LYS A CA 18
ATOM 17577 C C . LYS A 1 66 ? 3.666 11.213 -20.681 1.00 0.00 48 LYS A C 18
ATOM 17578 O O . LYS A 1 66 ? 4.867 11.042 -20.687 1.00 0.00 48 LYS A O 18
ATOM 17597 N N . ALA A 1 67 ? 2.984 11.606 -19.581 1.00 0.00 49 ALA A N 18
ATOM 17598 C CA . ALA A 1 67 ? 3.636 11.844 -18.264 1.00 0.00 49 ALA A CA 18
ATOM 17599 C C . ALA A 1 67 ? 4.280 10.553 -17.728 1.00 0.00 49 ALA A C 18
ATOM 17600 O O . ALA A 1 67 ? 5.367 10.597 -17.147 1.00 0.00 49 ALA A O 18
ATOM 17607 N N . LEU A 1 68 ? 3.592 9.417 -17.951 1.00 0.00 50 LEU A N 18
ATOM 17608 C CA . LEU A 1 68 ? 4.115 8.074 -17.614 1.00 0.00 50 LEU A CA 18
ATOM 17609 C C . LEU A 1 68 ? 5.283 7.684 -18.541 1.00 0.00 50 LEU A C 18
ATOM 17610 O O . LEU A 1 68 ? 6.234 7.036 -18.091 1.00 0.00 50 LEU A O 18
ATOM 17626 N N . GLU A 1 69 ? 5.188 8.068 -19.832 1.00 0.00 51 GLU A N 18
ATOM 17627 C CA . GLU A 1 69 ? 6.269 7.847 -20.813 1.00 0.00 51 GLU A CA 18
ATOM 17628 C C . GLU A 1 69 ? 7.524 8.624 -20.395 1.00 0.00 51 GLU A C 18
ATOM 17629 O O . GLU A 1 69 ? 8.629 8.106 -20.473 1.00 0.00 51 GLU A O 18
ATOM 17641 N N . LEU A 1 70 ? 7.314 9.853 -19.897 1.00 0.00 52 LEU A N 18
ATOM 17642 C CA . LEU A 1 70 ? 8.396 10.744 -19.460 1.00 0.00 52 LEU A CA 18
ATOM 17643 C C . LEU A 1 70 ? 8.993 10.266 -18.136 1.00 0.00 52 LEU A C 18
ATOM 17644 O O . LEU A 1 70 ? 10.196 10.385 -17.913 1.00 0.00 52 LEU A O 18
ATOM 17660 N N . TYR A 1 71 ? 8.133 9.717 -17.271 1.00 0.00 53 TYR A N 18
ATOM 17661 C CA . TYR A 1 71 ? 8.539 9.233 -15.950 1.00 0.00 53 TYR A CA 18
ATOM 17662 C C . TYR A 1 71 ? 9.413 7.970 -16.071 1.00 0.00 53 TYR A C 18
ATOM 17663 O O . TYR A 1 71 ? 10.407 7.830 -15.353 1.00 0.00 53 TYR A O 18
ATOM 17681 N N . LYS A 1 72 ? 9.041 7.062 -16.993 1.00 0.00 54 LYS A N 18
ATOM 17682 C CA . LYS A 1 72 ? 9.742 5.776 -17.160 1.00 0.00 54 LYS A CA 18
ATOM 17683 C C . LYS A 1 72 ? 11.116 5.982 -17.845 1.00 0.00 54 LYS A C 18
ATOM 17684 O O . LYS A 1 72 ? 12.087 5.301 -17.500 1.00 0.00 54 LYS A O 18
ATOM 17703 N N . ILE A 1 73 ? 11.188 6.941 -18.803 1.00 0.00 55 ILE A N 18
ATOM 17704 C CA . ILE A 1 73 ? 12.436 7.230 -19.555 1.00 0.00 55 ILE A CA 18
ATOM 17705 C C . ILE A 1 73 ? 13.331 8.229 -18.801 1.00 0.00 55 ILE A C 18
ATOM 17706 O O . ILE A 1 73 ? 14.492 8.414 -19.175 1.00 0.00 55 ILE A O 18
ATOM 17722 N N . ASN A 1 74 ? 12.757 8.870 -17.752 1.00 0.00 56 ASN A N 18
ATOM 17723 C CA . ASN A 1 74 ? 13.410 9.940 -16.973 1.00 0.00 56 ASN A CA 18
ATOM 17724 C C . ASN A 1 74 ? 13.771 11.104 -17.913 1.00 0.00 56 ASN A C 18
ATOM 17725 O O . ASN A 1 74 ? 14.949 11.367 -18.188 1.00 0.00 56 ASN A O 18
ATOM 17736 N N . ALA A 1 75 ? 12.721 11.742 -18.453 1.00 0.00 57 ALA A N 18
ATOM 17737 C CA . ALA A 1 75 ? 12.832 12.806 -19.467 1.00 0.00 57 ALA A CA 18
ATOM 17738 C C . ALA A 1 75 ? 13.361 14.126 -18.886 1.00 0.00 57 ALA A C 18
ATOM 17739 O O . ALA A 1 75 ? 13.628 14.226 -17.678 1.00 0.00 57 ALA A O 18
ATOM 17746 N N . LYS A 1 76 ? 13.518 15.132 -19.783 1.00 0.00 58 LYS A N 18
ATOM 17747 C CA . LYS A 1 76 ? 13.960 16.482 -19.408 1.00 0.00 58 LYS A CA 18
ATOM 17748 C C . LYS A 1 76 ? 12.915 17.119 -18.474 1.00 0.00 58 LYS A C 18
ATOM 17749 O O . LYS A 1 76 ? 11.918 17.683 -18.934 1.00 0.00 58 LYS A O 18
ATOM 17768 N N . LEU A 1 77 ? 13.141 16.988 -17.156 1.00 0.00 59 LEU A N 18
ATOM 17769 C CA . LEU A 1 77 ? 12.170 17.396 -16.139 1.00 0.00 59 LEU A CA 18
ATOM 17770 C C . LEU A 1 77 ? 12.368 18.870 -15.764 1.00 0.00 59 LEU A C 18
ATOM 17771 O O . LEU A 1 77 ? 13.424 19.259 -15.249 1.00 0.00 59 LEU A O 18
ATOM 17787 N N . CYS A 1 78 ? 11.345 19.683 -16.072 1.00 0.00 60 CYS A N 18
ATOM 17788 C CA . CYS A 1 78 ? 11.269 21.079 -15.640 1.00 0.00 60 CYS A CA 18
ATOM 17789 C C . CYS A 1 78 ? 10.692 21.132 -14.217 1.00 0.00 60 CYS A C 18
ATOM 17790 O O . CYS A 1 78 ? 9.502 21.423 -14.009 1.00 0.00 60 CYS A O 18
ATOM 17797 N N . ASP A 1 79 ? 11.538 20.768 -13.255 1.00 0.00 61 ASP A N 18
ATOM 17798 C CA . ASP A 1 79 ? 11.186 20.742 -11.831 1.00 0.00 61 ASP A CA 18
ATOM 17799 C C . ASP A 1 79 ? 11.611 22.073 -11.163 1.00 0.00 61 ASP A C 18
ATOM 17800 O O . ASP A 1 79 ? 12.631 22.654 -11.562 1.00 0.00 61 ASP A O 18
ATOM 17809 N N . PRO A 1 80 ? 10.816 22.586 -10.166 1.00 0.00 62 PRO A N 18
ATOM 17810 C CA . PRO A 1 80 ? 11.173 23.805 -9.403 1.00 0.00 62 PRO A CA 18
ATOM 17811 C C . PRO A 1 80 ? 12.500 23.613 -8.630 1.00 0.00 62 PRO A C 18
ATOM 17812 O O . PRO A 1 80 ? 12.579 22.766 -7.733 1.00 0.00 62 PRO A O 18
ATOM 17823 N N . HIS A 1 81 ? 13.539 24.364 -9.026 1.00 0.00 63 HIS A N 18
ATOM 17824 C CA . HIS A 1 81 ? 14.885 24.278 -8.424 1.00 0.00 63 HIS A CA 18
ATOM 17825 C C . HIS A 1 81 ? 15.017 25.285 -7.254 1.00 0.00 63 HIS A C 18
ATOM 17826 O O . HIS A 1 81 ? 15.091 26.495 -7.501 1.00 0.00 63 HIS A O 18
ATOM 17841 N N . PRO A 1 82 ? 15.009 24.811 -5.960 1.00 0.00 64 PRO A N 18
ATOM 17842 C CA . PRO A 1 82 ? 15.101 25.688 -4.777 1.00 0.00 64 PRO A CA 18
ATOM 17843 C C . PRO A 1 82 ? 16.579 26.023 -4.390 1.00 0.00 64 PRO A C 18
ATOM 17844 O O . PRO A 1 82 ? 17.259 25.210 -3.713 1.00 0.00 64 PRO A O 18
ATOM 17857 N N . MET A 1 19 ? 4.956 0.429 -7.796 1.00 0.00 1 MET A N 19
ATOM 17858 C CA . MET A 1 19 ? 5.703 1.714 -7.729 1.00 0.00 1 MET A CA 19
ATOM 17859 C C . MET A 1 19 ? 4.825 2.850 -7.151 1.00 0.00 1 MET A C 19
ATOM 17860 O O . MET A 1 19 ? 5.173 4.030 -7.283 1.00 0.00 1 MET A O 19
ATOM 17874 N N . LYS A 1 20 ? 3.696 2.478 -6.498 1.00 0.00 2 LYS A N 19
ATOM 17875 C CA . LYS A 1 20 ? 2.772 3.437 -5.852 1.00 0.00 2 LYS A CA 19
ATOM 17876 C C . LYS A 1 20 ? 3.464 4.125 -4.656 1.00 0.00 2 LYS A C 19
ATOM 17877 O O . LYS A 1 20 ? 3.646 3.515 -3.596 1.00 0.00 2 LYS A O 19
ATOM 17896 N N . ARG A 1 21 ? 3.847 5.392 -4.849 1.00 0.00 3 ARG A N 19
ATOM 17897 C CA . ARG A 1 21 ? 4.590 6.187 -3.854 1.00 0.00 3 ARG A CA 19
ATOM 17898 C C . ARG A 1 21 ? 4.257 7.676 -4.060 1.00 0.00 3 ARG A C 19
ATOM 17899 O O . ARG A 1 21 ? 3.807 8.055 -5.145 1.00 0.00 3 ARG A O 19
ATOM 17920 N N . ALA A 1 22 ? 4.458 8.507 -3.015 1.00 0.00 4 ALA A N 19
ATOM 17921 C CA . ALA A 1 22 ? 4.241 9.967 -3.082 1.00 0.00 4 ALA A CA 19
ATOM 17922 C C . ALA A 1 22 ? 5.322 10.638 -3.943 1.00 0.00 4 ALA A C 19
ATOM 17923 O O . ALA A 1 22 ? 5.058 11.642 -4.595 1.00 0.00 4 ALA A O 19
ATOM 17930 N N . ALA A 1 23 ? 6.543 10.060 -3.917 1.00 0.00 5 ALA A N 19
ATOM 17931 C CA . ALA A 1 23 ? 7.661 10.472 -4.791 1.00 0.00 5 ALA A CA 19
ATOM 17932 C C . ALA A 1 23 ? 7.319 10.207 -6.269 1.00 0.00 5 ALA A C 19
ATOM 17933 O O . ALA A 1 23 ? 7.592 11.043 -7.134 1.00 0.00 5 ALA A O 19
ATOM 17940 N N . ALA A 1 24 ? 6.709 9.027 -6.522 1.00 0.00 6 ALA A N 19
ATOM 17941 C CA . ALA A 1 24 ? 6.212 8.637 -7.855 1.00 0.00 6 ALA A CA 19
ATOM 17942 C C . ALA A 1 24 ? 5.096 9.582 -8.311 1.00 0.00 6 ALA A C 19
ATOM 17943 O O . ALA A 1 24 ? 5.117 10.066 -9.437 1.00 0.00 6 ALA A O 19
ATOM 17950 N N . LYS A 1 25 ? 4.144 9.846 -7.391 1.00 0.00 7 LYS A N 19
ATOM 17951 C CA . LYS A 1 25 ? 3.007 10.764 -7.607 1.00 0.00 7 LYS A CA 19
ATOM 17952 C C . LYS A 1 25 ? 3.499 12.185 -7.920 1.00 0.00 7 LYS A C 19
ATOM 17953 O O . LYS A 1 25 ? 2.918 12.869 -8.759 1.00 0.00 7 LYS A O 19
ATOM 17972 N N . HIS A 1 26 ? 4.582 12.602 -7.240 1.00 0.00 8 HIS A N 19
ATOM 17973 C CA . HIS A 1 26 ? 5.150 13.953 -7.389 1.00 0.00 8 HIS A CA 19
ATOM 17974 C C . HIS A 1 26 ? 5.888 14.089 -8.725 1.00 0.00 8 HIS A C 19
ATOM 17975 O O . HIS A 1 26 ? 5.886 15.163 -9.318 1.00 0.00 8 HIS A O 19
ATOM 17990 N N . LEU A 1 27 ? 6.518 12.991 -9.181 1.00 0.00 9 LEU A N 19
ATOM 17991 C CA . LEU A 1 27 ? 7.200 12.929 -10.491 1.00 0.00 9 LEU A CA 19
ATOM 17992 C C . LEU A 1 27 ? 6.169 12.952 -11.630 1.00 0.00 9 LEU A C 19
ATOM 17993 O O . LEU A 1 27 ? 6.368 13.635 -12.634 1.00 0.00 9 LEU A O 19
ATOM 18009 N N . ILE A 1 28 ? 5.068 12.200 -11.450 1.00 0.00 10 ILE A N 19
ATOM 18010 C CA . ILE A 1 28 ? 3.935 12.186 -12.390 1.00 0.00 10 ILE A CA 19
ATOM 18011 C C . ILE A 1 28 ? 3.260 13.571 -12.414 1.00 0.00 10 ILE A C 19
ATOM 18012 O O . ILE A 1 28 ? 2.829 14.028 -13.463 1.00 0.00 10 ILE A O 19
ATOM 18028 N N . GLU A 1 29 ? 3.210 14.228 -11.240 1.00 0.00 11 GLU A N 19
ATOM 18029 C CA . GLU A 1 29 ? 2.704 15.607 -11.082 1.00 0.00 11 GLU A CA 19
ATOM 18030 C C . GLU A 1 29 ? 3.578 16.592 -11.876 1.00 0.00 11 GLU A C 19
ATOM 18031 O O . GLU A 1 29 ? 3.065 17.453 -12.581 1.00 0.00 11 GLU A O 19
ATOM 18043 N N . ARG A 1 30 ? 4.906 16.417 -11.766 1.00 0.00 12 ARG A N 19
ATOM 18044 C CA . ARG A 1 30 ? 5.898 17.266 -12.440 1.00 0.00 12 ARG A CA 19
ATOM 18045 C C . ARG A 1 30 ? 5.801 17.128 -13.974 1.00 0.00 12 ARG A C 19
ATOM 18046 O O . ARG A 1 30 ? 5.778 18.141 -14.673 1.00 0.00 12 ARG A O 19
ATOM 18067 N N . TYR A 1 31 ? 5.725 15.870 -14.470 1.00 0.00 13 TYR A N 19
ATOM 18068 C CA . TYR A 1 31 ? 5.640 15.569 -15.917 1.00 0.00 13 TYR A CA 19
ATOM 18069 C C . TYR A 1 31 ? 4.257 15.952 -16.507 1.00 0.00 13 TYR A C 19
ATOM 18070 O O . TYR A 1 31 ? 4.181 16.438 -17.636 1.00 0.00 13 TYR A O 19
ATOM 18088 N N . TYR A 1 32 ? 3.175 15.740 -15.729 1.00 0.00 14 TYR A N 19
ATOM 18089 C CA . TYR A 1 32 ? 1.786 16.022 -16.177 1.00 0.00 14 TYR A CA 19
ATOM 18090 C C . TYR A 1 32 ? 1.568 17.532 -16.295 1.00 0.00 14 TYR A C 19
ATOM 18091 O O . TYR A 1 32 ? 1.108 18.019 -17.329 1.00 0.00 14 TYR A O 19
ATOM 18109 N N . HIS A 1 33 ? 1.923 18.248 -15.211 1.00 0.00 15 HIS A N 19
ATOM 18110 C CA . HIS A 1 33 ? 1.879 19.722 -15.146 1.00 0.00 15 HIS A CA 19
ATOM 18111 C C . HIS A 1 33 ? 2.791 20.334 -16.219 1.00 0.00 15 HIS A C 19
ATOM 18112 O O . HIS A 1 33 ? 2.521 21.420 -16.708 1.00 0.00 15 HIS A O 19
ATOM 18127 N N . GLN A 1 34 ? 3.883 19.622 -16.548 1.00 0.00 16 GLN A N 19
ATOM 18128 C CA . GLN A 1 34 ? 4.827 20.021 -17.609 1.00 0.00 16 GLN A CA 19
ATOM 18129 C C . GLN A 1 34 ? 4.142 20.036 -18.991 1.00 0.00 16 GLN A C 19
ATOM 18130 O O . GLN A 1 34 ? 4.362 20.950 -19.783 1.00 0.00 16 GLN A O 19
ATOM 18144 N N . LEU A 1 35 ? 3.308 19.026 -19.255 1.00 0.00 17 LEU A N 19
ATOM 18145 C CA . LEU A 1 35 ? 2.632 18.853 -20.567 1.00 0.00 17 LEU A CA 19
ATOM 18146 C C . LEU A 1 35 ? 1.370 19.727 -20.701 1.00 0.00 17 LEU A C 19
ATOM 18147 O O . LEU A 1 35 ? 1.076 20.236 -21.788 1.00 0.00 17 LEU A O 19
ATOM 18163 N N . THR A 1 36 ? 0.633 19.881 -19.593 1.00 0.00 18 THR A N 19
ATOM 18164 C CA . THR A 1 36 ? -0.640 20.613 -19.566 1.00 0.00 18 THR A CA 19
ATOM 18165 C C . THR A 1 36 ? -0.402 22.121 -19.400 1.00 0.00 18 THR A C 19
ATOM 18166 O O . THR A 1 36 ? -0.840 22.927 -20.230 1.00 0.00 18 THR A O 19
ATOM 18177 N N . GLU A 1 37 ? 0.315 22.484 -18.327 1.00 0.00 19 GLU A N 19
ATOM 18178 C CA . GLU A 1 37 ? 0.501 23.885 -17.891 1.00 0.00 19 GLU A CA 19
ATOM 18179 C C . GLU A 1 37 ? 1.872 24.438 -18.320 1.00 0.00 19 GLU A C 19
ATOM 18180 O O . GLU A 1 37 ? 2.007 25.632 -18.575 1.00 0.00 19 GLU A O 19
ATOM 18192 N N . GLY A 1 38 ? 2.883 23.556 -18.403 1.00 0.00 20 GLY A N 19
ATOM 18193 C CA . GLY A 1 38 ? 4.276 23.956 -18.633 1.00 0.00 20 GLY A CA 19
ATOM 18194 C C . GLY A 1 38 ? 5.042 24.106 -17.324 1.00 0.00 20 GLY A C 19
ATOM 18195 O O . GLY A 1 38 ? 4.995 23.211 -16.476 1.00 0.00 20 GLY A O 19
ATOM 18199 N N . CYS A 1 39 ? 5.742 25.233 -17.157 1.00 0.00 21 CYS A N 19
ATOM 18200 C CA . CYS A 1 39 ? 6.511 25.545 -15.931 1.00 0.00 21 CYS A CA 19
ATOM 18201 C C . CYS A 1 39 ? 6.689 27.072 -15.767 1.00 0.00 21 CYS A C 19
ATOM 18202 O O . CYS A 1 39 ? 7.558 27.528 -15.011 1.00 0.00 21 CYS A O 19
ATOM 18209 N N . GLY A 1 40 ? 5.851 27.863 -16.479 1.00 0.00 22 GLY A N 19
ATOM 18210 C CA . GLY A 1 40 ? 5.898 29.332 -16.419 1.00 0.00 22 GLY A CA 19
ATOM 18211 C C . GLY A 1 40 ? 6.725 29.947 -17.546 1.00 0.00 22 GLY A C 19
ATOM 18212 O O . GLY A 1 40 ? 6.231 30.789 -18.306 1.00 0.00 22 GLY A O 19
ATOM 18216 N N . ASN A 1 41 ? 7.997 29.514 -17.649 1.00 0.00 23 ASN A N 19
ATOM 18217 C CA . ASN A 1 41 ? 8.953 30.042 -18.648 1.00 0.00 23 ASN A CA 19
ATOM 18218 C C . ASN A 1 41 ? 8.584 29.584 -20.083 1.00 0.00 23 ASN A C 19
ATOM 18219 O O . ASN A 1 41 ? 8.618 28.384 -20.387 1.00 0.00 23 ASN A O 19
ATOM 18230 N N . GLU A 1 42 ? 8.253 30.562 -20.949 1.00 0.00 24 GLU A N 19
ATOM 18231 C CA . GLU A 1 42 ? 7.941 30.331 -22.373 1.00 0.00 24 GLU A CA 19
ATOM 18232 C C . GLU A 1 42 ? 9.182 29.817 -23.136 1.00 0.00 24 GLU A C 19
ATOM 18233 O O . GLU A 1 42 ? 9.104 28.827 -23.875 1.00 0.00 24 GLU A O 19
ATOM 18245 N N . ALA A 1 43 ? 10.325 30.502 -22.924 1.00 0.00 25 ALA A N 19
ATOM 18246 C CA . ALA A 1 43 ? 11.609 30.174 -23.569 1.00 0.00 25 ALA A CA 19
ATOM 18247 C C . ALA A 1 43 ? 12.300 29.015 -22.825 1.00 0.00 25 ALA A C 19
ATOM 18248 O O . ALA A 1 43 ? 13.373 29.171 -22.223 1.00 0.00 25 ALA A O 19
ATOM 18255 N N . CYS A 1 44 ? 11.653 27.847 -22.876 1.00 0.00 26 CYS A N 19
ATOM 18256 C CA . CYS A 1 44 ? 12.072 26.632 -22.161 1.00 0.00 26 CYS A CA 19
ATOM 18257 C C . CYS A 1 44 ? 12.535 25.587 -23.180 1.00 0.00 26 CYS A C 19
ATOM 18258 O O . CYS A 1 44 ? 11.771 25.208 -24.083 1.00 0.00 26 CYS A O 19
ATOM 18265 N N . THR A 1 45 ? 13.788 25.114 -23.023 1.00 0.00 27 THR A N 19
ATOM 18266 C CA . THR A 1 45 ? 14.426 24.164 -23.954 1.00 0.00 27 THR A CA 19
ATOM 18267 C C . THR A 1 45 ? 14.046 22.716 -23.560 1.00 0.00 27 THR A C 19
ATOM 18268 O O . THR A 1 45 ? 14.854 21.919 -23.044 1.00 0.00 27 THR A O 19
ATOM 18279 N N . ASN A 1 46 ? 12.763 22.409 -23.767 1.00 0.00 28 ASN A N 19
ATOM 18280 C CA . ASN A 1 46 ? 12.189 21.096 -23.491 1.00 0.00 28 ASN A CA 19
ATOM 18281 C C . ASN A 1 46 ? 11.062 20.854 -24.504 1.00 0.00 28 ASN A C 19
ATOM 18282 O O . ASN A 1 46 ? 10.055 21.577 -24.495 1.00 0.00 28 ASN A O 19
ATOM 18293 N N . GLU A 1 47 ? 11.250 19.842 -25.371 1.00 0.00 29 GLU A N 19
ATOM 18294 C CA . GLU A 1 47 ? 10.282 19.462 -26.428 1.00 0.00 29 GLU A CA 19
ATOM 18295 C C . GLU A 1 47 ? 8.945 18.967 -25.844 1.00 0.00 29 GLU A C 19
ATOM 18296 O O . GLU A 1 47 ? 7.958 18.852 -26.568 1.00 0.00 29 GLU A O 19
ATOM 18308 N N . PHE A 1 48 ? 8.954 18.632 -24.547 1.00 0.00 30 PHE A N 19
ATOM 18309 C CA . PHE A 1 48 ? 7.767 18.258 -23.773 1.00 0.00 30 PHE A CA 19
ATOM 18310 C C . PHE A 1 48 ? 7.547 19.303 -22.678 1.00 0.00 30 PHE A C 19
ATOM 18311 O O . PHE A 1 48 ? 8.021 19.123 -21.559 1.00 0.00 30 PHE A O 19
ATOM 18328 N N . CYS A 1 49 ? 6.905 20.430 -23.024 1.00 0.00 31 CYS A N 19
ATOM 18329 C CA . CYS A 1 49 ? 6.591 21.503 -22.054 1.00 0.00 31 CYS A CA 19
ATOM 18330 C C . CYS A 1 49 ? 5.605 22.497 -22.683 1.00 0.00 31 CYS A C 19
ATOM 18331 O O . CYS A 1 49 ? 5.898 23.058 -23.732 1.00 0.00 31 CYS A O 19
ATOM 18338 N N . ALA A 1 50 ? 4.437 22.722 -22.049 1.00 0.00 32 ALA A N 19
ATOM 18339 C CA . ALA A 1 50 ? 3.408 23.639 -22.574 1.00 0.00 32 ALA A CA 19
ATOM 18340 C C . ALA A 1 50 ? 3.899 25.094 -22.509 1.00 0.00 32 ALA A C 19
ATOM 18341 O O . ALA A 1 50 ? 4.737 25.431 -21.661 1.00 0.00 32 ALA A O 19
ATOM 18348 N N . SER A 1 51 ? 3.380 25.914 -23.448 1.00 0.00 33 SER A N 19
ATOM 18349 C CA . SER A 1 51 ? 3.819 27.311 -23.683 1.00 0.00 33 SER A CA 19
ATOM 18350 C C . SER A 1 51 ? 5.244 27.362 -24.299 1.00 0.00 33 SER A C 19
ATOM 18351 O O . SER A 1 51 ? 5.843 28.439 -24.395 1.00 0.00 33 SER A O 19
ATOM 18359 N N . CYS A 1 52 ? 5.781 26.200 -24.750 1.00 0.00 34 CYS A N 19
ATOM 18360 C CA . CYS A 1 52 ? 7.056 26.137 -25.476 1.00 0.00 34 CYS A CA 19
ATOM 18361 C C . CYS A 1 52 ? 6.748 25.787 -26.940 1.00 0.00 34 CYS A C 19
ATOM 18362 O O . CYS A 1 52 ? 5.904 24.911 -27.189 1.00 0.00 34 CYS A O 19
ATOM 18370 N N . PRO A 1 53 ? 7.404 26.470 -27.937 1.00 0.00 35 PRO A N 19
ATOM 18371 C CA . PRO A 1 53 ? 7.144 26.240 -29.385 1.00 0.00 35 PRO A CA 19
ATOM 18372 C C . PRO A 1 53 ? 7.628 24.851 -29.846 1.00 0.00 35 PRO A C 19
ATOM 18373 O O . PRO A 1 53 ? 7.184 24.329 -30.872 1.00 0.00 35 PRO A O 19
ATOM 18384 N N . THR A 1 54 ? 8.536 24.278 -29.043 1.00 0.00 36 THR A N 19
ATOM 18385 C CA . THR A 1 54 ? 9.103 22.940 -29.239 1.00 0.00 36 THR A CA 19
ATOM 18386 C C . THR A 1 54 ? 8.073 21.833 -28.919 1.00 0.00 36 THR A C 19
ATOM 18387 O O . THR A 1 54 ? 8.249 20.681 -29.332 1.00 0.00 36 THR A O 19
ATOM 18398 N N . PHE A 1 55 ? 7.000 22.189 -28.176 1.00 0.00 37 PHE A N 19
ATOM 18399 C CA . PHE A 1 55 ? 5.966 21.227 -27.750 1.00 0.00 37 PHE A CA 19
ATOM 18400 C C . PHE A 1 55 ? 4.646 21.450 -28.501 1.00 0.00 37 PHE A C 19
ATOM 18401 O O . PHE A 1 55 ? 4.122 22.569 -28.528 1.00 0.00 37 PHE A O 19
ATOM 18418 N N . LEU A 1 56 ? 4.120 20.370 -29.100 1.00 0.00 38 LEU A N 19
ATOM 18419 C CA . LEU A 1 56 ? 2.764 20.334 -29.654 1.00 0.00 38 LEU A CA 19
ATOM 18420 C C . LEU A 1 56 ? 1.818 19.829 -28.543 1.00 0.00 38 LEU A C 19
ATOM 18421 O O . LEU A 1 56 ? 1.934 18.672 -28.111 1.00 0.00 38 LEU A O 19
ATOM 18437 N N . ARG A 1 57 ? 0.940 20.724 -28.038 1.00 0.00 39 ARG A N 19
ATOM 18438 C CA . ARG A 1 57 ? 0.042 20.430 -26.896 1.00 0.00 39 ARG A CA 19
ATOM 18439 C C . ARG A 1 57 ? -0.990 19.340 -27.230 1.00 0.00 39 ARG A C 19
ATOM 18440 O O . ARG A 1 57 ? -1.281 19.046 -28.396 1.00 0.00 39 ARG A O 19
ATOM 18461 N N . MET A 1 58 ? -1.568 18.794 -26.158 1.00 0.00 40 MET A N 19
ATOM 18462 C CA . MET A 1 58 ? -2.406 17.584 -26.179 1.00 0.00 40 MET A CA 19
ATOM 18463 C C . MET A 1 58 ? -3.520 17.711 -25.133 1.00 0.00 40 MET A C 19
ATOM 18464 O O . MET A 1 58 ? -3.512 18.653 -24.325 1.00 0.00 40 MET A O 19
ATOM 18478 N N . ASP A 1 59 ? -4.483 16.765 -25.151 1.00 0.00 41 ASP A N 19
ATOM 18479 C CA . ASP A 1 59 ? -5.597 16.738 -24.174 1.00 0.00 41 ASP A CA 19
ATOM 18480 C C . ASP A 1 59 ? -5.117 16.146 -22.826 1.00 0.00 41 ASP A C 19
ATOM 18481 O O . ASP A 1 59 ? -3.990 15.648 -22.735 1.00 0.00 41 ASP A O 19
ATOM 18490 N N . ASN A 1 60 ? -5.985 16.190 -21.795 1.00 0.00 42 ASN A N 19
ATOM 18491 C CA . ASN A 1 60 ? -5.630 15.787 -20.407 1.00 0.00 42 ASN A CA 19
ATOM 18492 C C . ASN A 1 60 ? -5.304 14.280 -20.290 1.00 0.00 42 ASN A C 19
ATOM 18493 O O . ASN A 1 60 ? -4.410 13.891 -19.528 1.00 0.00 42 ASN A O 19
ATOM 18504 N N . ASN A 1 61 ? -6.024 13.449 -21.066 1.00 0.00 43 ASN A N 19
ATOM 18505 C CA . ASN A 1 61 ? -5.855 11.982 -21.053 1.00 0.00 43 ASN A CA 19
ATOM 18506 C C . ASN A 1 61 ? -4.547 11.614 -21.764 1.00 0.00 43 ASN A C 19
ATOM 18507 O O . ASN A 1 61 ? -3.822 10.716 -21.323 1.00 0.00 43 ASN A O 19
ATOM 18518 N N . ALA A 1 62 ? -4.262 12.339 -22.866 1.00 0.00 44 ALA A N 19
ATOM 18519 C CA . ALA A 1 62 ? -3.032 12.168 -23.653 1.00 0.00 44 ALA A CA 19
ATOM 18520 C C . ALA A 1 62 ? -1.801 12.585 -22.841 1.00 0.00 44 ALA A C 19
ATOM 18521 O O . ALA A 1 62 ? -0.774 11.924 -22.909 1.00 0.00 44 ALA A O 19
ATOM 18528 N N . ALA A 1 63 ? -1.949 13.675 -22.061 1.00 0.00 45 ALA A N 19
ATOM 18529 C CA . ALA A 1 63 ? -0.889 14.216 -21.188 1.00 0.00 45 ALA A CA 19
ATOM 18530 C C . ALA A 1 63 ? -0.647 13.298 -19.980 1.00 0.00 45 ALA A C 19
ATOM 18531 O O . ALA A 1 63 ? 0.455 13.269 -19.443 1.00 0.00 45 ALA A O 19
ATOM 18538 N N . ALA A 1 64 ? -1.698 12.569 -19.554 1.00 0.00 46 ALA A N 19
ATOM 18539 C CA . ALA A 1 64 ? -1.614 11.586 -18.453 1.00 0.00 46 ALA A CA 19
ATOM 18540 C C . ALA A 1 64 ? -0.767 10.375 -18.872 1.00 0.00 46 ALA A C 19
ATOM 18541 O O . ALA A 1 64 ? 0.183 9.988 -18.173 1.00 0.00 46 ALA A O 19
ATOM 18548 N N . ILE A 1 65 ? -1.117 9.808 -20.044 1.00 0.00 47 ILE A N 19
ATOM 18549 C CA . ILE A 1 65 ? -0.386 8.684 -20.659 1.00 0.00 47 ILE A CA 19
ATOM 18550 C C . ILE A 1 65 ? 1.064 9.098 -20.950 1.00 0.00 47 ILE A C 19
ATOM 18551 O O . ILE A 1 65 ? 2.007 8.384 -20.593 1.00 0.00 47 ILE A O 19
ATOM 18567 N N . LYS A 1 66 ? 1.213 10.299 -21.551 1.00 0.00 48 LYS A N 19
ATOM 18568 C CA . LYS A 1 66 ? 2.509 10.844 -21.972 1.00 0.00 48 LYS A CA 19
ATOM 18569 C C . LYS A 1 66 ? 3.415 11.074 -20.750 1.00 0.00 48 LYS A C 19
ATOM 18570 O O . LYS A 1 66 ? 4.609 10.837 -20.826 1.00 0.00 48 LYS A O 19
ATOM 18589 N N . ALA A 1 67 ? 2.811 11.523 -19.620 1.00 0.00 49 ALA A N 19
ATOM 18590 C CA . ALA A 1 67 ? 3.532 11.785 -18.350 1.00 0.00 49 ALA A CA 19
ATOM 18591 C C . ALA A 1 67 ? 4.183 10.509 -17.814 1.00 0.00 49 ALA A C 19
ATOM 18592 O O . ALA A 1 67 ? 5.336 10.531 -17.372 1.00 0.00 49 ALA A O 19
ATOM 18599 N N . LEU A 1 68 ? 3.423 9.401 -17.880 1.00 0.00 50 LEU A N 19
ATOM 18600 C CA . LEU A 1 68 ? 3.897 8.068 -17.466 1.00 0.00 50 LEU A CA 19
ATOM 18601 C C . LEU A 1 68 ? 4.956 7.517 -18.442 1.00 0.00 50 LEU A C 19
ATOM 18602 O O . LEU A 1 68 ? 5.841 6.767 -18.022 1.00 0.00 50 LEU A O 19
ATOM 18618 N N . GLU A 1 69 ? 4.860 7.892 -19.735 1.00 0.00 51 GLU A N 19
ATOM 18619 C CA . GLU A 1 69 ? 5.878 7.536 -20.742 1.00 0.00 51 GLU A CA 19
ATOM 18620 C C . GLU A 1 69 ? 7.194 8.267 -20.461 1.00 0.00 51 GLU A C 19
ATOM 18621 O O . GLU A 1 69 ? 8.260 7.668 -20.524 1.00 0.00 51 GLU A O 19
ATOM 18633 N N . LEU A 1 70 ? 7.092 9.559 -20.096 1.00 0.00 52 LEU A N 19
ATOM 18634 C CA . LEU A 1 70 ? 8.261 10.399 -19.749 1.00 0.00 52 LEU A CA 19
ATOM 18635 C C . LEU A 1 70 ? 8.866 9.969 -18.401 1.00 0.00 52 LEU A C 19
ATOM 18636 O O . LEU A 1 70 ? 10.057 10.167 -18.156 1.00 0.00 52 LEU A O 19
ATOM 18652 N N . TYR A 1 71 ? 8.012 9.398 -17.538 1.00 0.00 53 TYR A N 19
ATOM 18653 C CA . TYR A 1 71 ? 8.405 8.874 -16.220 1.00 0.00 53 TYR A CA 19
ATOM 18654 C C . TYR A 1 71 ? 9.292 7.621 -16.383 1.00 0.00 53 TYR A C 19
ATOM 18655 O O . TYR A 1 71 ? 10.374 7.542 -15.790 1.00 0.00 53 TYR A O 19
ATOM 18673 N N . LYS A 1 72 ? 8.821 6.663 -17.209 1.00 0.00 54 LYS A N 19
ATOM 18674 C CA . LYS A 1 72 ? 9.462 5.335 -17.371 1.00 0.00 54 LYS A CA 19
ATOM 18675 C C . LYS A 1 72 ? 10.775 5.413 -18.188 1.00 0.00 54 LYS A C 19
ATOM 18676 O O . LYS A 1 72 ? 11.728 4.681 -17.894 1.00 0.00 54 LYS A O 19
ATOM 18695 N N . ILE A 1 73 ? 10.816 6.297 -19.206 1.00 0.00 55 ILE A N 19
ATOM 18696 C CA . ILE A 1 73 ? 12.026 6.504 -20.045 1.00 0.00 55 ILE A CA 19
ATOM 18697 C C . ILE A 1 73 ? 13.009 7.473 -19.363 1.00 0.00 55 ILE A C 19
ATOM 18698 O O . ILE A 1 73 ? 14.202 7.471 -19.692 1.00 0.00 55 ILE A O 19
ATOM 18714 N N . ASN A 1 74 ? 12.478 8.288 -18.410 1.00 0.00 56 ASN A N 19
ATOM 18715 C CA . ASN A 1 74 ? 13.189 9.411 -17.774 1.00 0.00 56 ASN A CA 19
ATOM 18716 C C . ASN A 1 74 ? 13.597 10.445 -18.850 1.00 0.00 56 ASN A C 19
ATOM 18717 O O . ASN A 1 74 ? 14.754 10.502 -19.285 1.00 0.00 56 ASN A O 19
ATOM 18728 N N . ALA A 1 75 ? 12.593 11.193 -19.332 1.00 0.00 57 ALA A N 19
ATOM 18729 C CA . ALA A 1 75 ? 12.771 12.261 -20.340 1.00 0.00 57 ALA A CA 19
ATOM 18730 C C . ALA A 1 75 ? 13.225 13.581 -19.686 1.00 0.00 57 ALA A C 19
ATOM 18731 O O . ALA A 1 75 ? 13.572 13.610 -18.497 1.00 0.00 57 ALA A O 19
ATOM 18738 N N . LYS A 1 76 ? 13.234 14.666 -20.484 1.00 0.00 58 LYS A N 19
ATOM 18739 C CA . LYS A 1 76 ? 13.554 16.011 -19.994 1.00 0.00 58 LYS A CA 19
ATOM 18740 C C . LYS A 1 76 ? 12.464 16.494 -19.028 1.00 0.00 58 LYS A C 19
ATOM 18741 O O . LYS A 1 76 ? 11.265 16.468 -19.356 1.00 0.00 58 LYS A O 19
ATOM 18760 N N . LEU A 1 77 ? 12.894 16.933 -17.846 1.00 0.00 59 LEU A N 19
ATOM 18761 C CA . LEU A 1 77 ? 11.997 17.331 -16.758 1.00 0.00 59 LEU A CA 19
ATOM 18762 C C . LEU A 1 77 ? 12.227 18.797 -16.359 1.00 0.00 59 LEU A C 19
ATOM 18763 O O . LEU A 1 77 ? 13.368 19.264 -16.291 1.00 0.00 59 LEU A O 19
ATOM 18779 N N . CYS A 1 78 ? 11.117 19.501 -16.079 1.00 0.00 60 CYS A N 19
ATOM 18780 C CA . CYS A 1 78 ? 11.116 20.862 -15.539 1.00 0.00 60 CYS A CA 19
ATOM 18781 C C . CYS A 1 78 ? 10.941 20.774 -14.016 1.00 0.00 60 CYS A C 19
ATOM 18782 O O . CYS A 1 78 ? 9.870 21.072 -13.466 1.00 0.00 60 CYS A O 19
ATOM 18789 N N . ASP A 1 79 ? 11.985 20.269 -13.354 1.00 0.00 61 ASP A N 19
ATOM 18790 C CA . ASP A 1 79 ? 12.055 20.175 -11.882 1.00 0.00 61 ASP A CA 19
ATOM 18791 C C . ASP A 1 79 ? 12.565 21.525 -11.304 1.00 0.00 61 ASP A C 19
ATOM 18792 O O . ASP A 1 79 ? 13.112 22.350 -12.066 1.00 0.00 61 ASP A O 19
ATOM 18801 N N . PRO A 1 80 ? 12.382 21.794 -9.965 1.00 0.00 62 PRO A N 19
ATOM 18802 C CA . PRO A 1 80 ? 13.028 22.960 -9.309 1.00 0.00 62 PRO A CA 19
ATOM 18803 C C . PRO A 1 80 ? 14.568 22.778 -9.305 1.00 0.00 62 PRO A C 19
ATOM 18804 O O . PRO A 1 80 ? 15.109 21.965 -8.540 1.00 0.00 62 PRO A O 19
ATOM 18815 N N . HIS A 1 81 ? 15.256 23.543 -10.170 1.00 0.00 63 HIS A N 19
ATOM 18816 C CA . HIS A 1 81 ? 16.686 23.337 -10.480 1.00 0.00 63 HIS A CA 19
ATOM 18817 C C . HIS A 1 81 ? 17.553 24.335 -9.674 1.00 0.00 63 HIS A C 19
ATOM 18818 O O . HIS A 1 81 ? 17.452 25.550 -9.917 1.00 0.00 63 HIS A O 19
ATOM 18833 N N . PRO A 1 82 ? 18.403 23.846 -8.707 1.00 0.00 64 PRO A N 19
ATOM 18834 C CA . PRO A 1 82 ? 19.355 24.703 -7.952 1.00 0.00 64 PRO A CA 19
ATOM 18835 C C . PRO A 1 82 ? 20.486 25.242 -8.866 1.00 0.00 64 PRO A C 19
ATOM 18836 O O . PRO A 1 82 ? 20.675 26.471 -8.947 1.00 0.00 64 PRO A O 19
ATOM 18849 N N . MET A 1 19 ? 10.012 1.683 -4.667 1.00 0.00 1 MET A N 20
ATOM 18850 C CA . MET A 1 19 ? 10.367 3.120 -4.576 1.00 0.00 1 MET A CA 20
ATOM 18851 C C . MET A 1 19 ? 9.340 3.858 -3.708 1.00 0.00 1 MET A C 20
ATOM 18852 O O . MET A 1 19 ? 8.243 3.334 -3.452 1.00 0.00 1 MET A O 20
ATOM 18866 N N . LYS A 1 20 ? 9.713 5.073 -3.249 1.00 0.00 2 LYS A N 20
ATOM 18867 C CA . LYS A 1 20 ? 8.831 5.943 -2.450 1.00 0.00 2 LYS A CA 20
ATOM 18868 C C . LYS A 1 20 ? 7.621 6.362 -3.298 1.00 0.00 2 LYS A C 20
ATOM 18869 O O . LYS A 1 20 ? 7.794 6.879 -4.403 1.00 0.00 2 LYS A O 20
ATOM 18888 N N . ARG A 1 21 ? 6.404 6.128 -2.774 1.00 0.00 3 ARG A N 20
ATOM 18889 C CA . ARG A 1 21 ? 5.150 6.384 -3.511 1.00 0.00 3 ARG A CA 20
ATOM 18890 C C . ARG A 1 21 ? 4.834 7.884 -3.591 1.00 0.00 3 ARG A C 20
ATOM 18891 O O . ARG A 1 21 ? 4.124 8.313 -4.494 1.00 0.00 3 ARG A O 20
ATOM 18912 N N . ALA A 1 22 ? 5.376 8.665 -2.643 1.00 0.00 4 ALA A N 20
ATOM 18913 C CA . ALA A 1 22 ? 5.311 10.134 -2.685 1.00 0.00 4 ALA A CA 20
ATOM 18914 C C . ALA A 1 22 ? 6.178 10.648 -3.839 1.00 0.00 4 ALA A C 20
ATOM 18915 O O . ALA A 1 22 ? 5.730 11.469 -4.636 1.00 0.00 4 ALA A O 20
ATOM 18922 N N . ALA A 1 23 ? 7.409 10.107 -3.935 1.00 0.00 5 ALA A N 20
ATOM 18923 C CA . ALA A 1 23 ? 8.364 10.452 -5.003 1.00 0.00 5 ALA A CA 20
ATOM 18924 C C . ALA A 1 23 ? 7.808 10.054 -6.379 1.00 0.00 5 ALA A C 20
ATOM 18925 O O . ALA A 1 23 ? 7.874 10.840 -7.311 1.00 0.00 5 ALA A O 20
ATOM 18932 N N . ALA A 1 24 ? 7.225 8.842 -6.455 1.00 0.00 6 ALA A N 20
ATOM 18933 C CA . ALA A 1 24 ? 6.667 8.264 -7.696 1.00 0.00 6 ALA A CA 20
ATOM 18934 C C . ALA A 1 24 ? 5.463 9.085 -8.198 1.00 0.00 6 ALA A C 20
ATOM 18935 O O . ALA A 1 24 ? 5.444 9.514 -9.350 1.00 0.00 6 ALA A O 20
ATOM 18942 N N . LYS A 1 25 ? 4.484 9.302 -7.294 1.00 0.00 7 LYS A N 20
ATOM 18943 C CA . LYS A 1 25 ? 3.249 10.060 -7.582 1.00 0.00 7 LYS A CA 20
ATOM 18944 C C . LYS A 1 25 ? 3.561 11.482 -8.051 1.00 0.00 7 LYS A C 20
ATOM 18945 O O . LYS A 1 25 ? 3.062 11.926 -9.088 1.00 0.00 7 LYS A O 20
ATOM 18964 N N . HIS A 1 26 ? 4.401 12.181 -7.269 1.00 0.00 8 HIS A N 20
ATOM 18965 C CA . HIS A 1 26 ? 4.754 13.581 -7.540 1.00 0.00 8 HIS A CA 20
ATOM 18966 C C . HIS A 1 26 ? 5.643 13.697 -8.786 1.00 0.00 8 HIS A C 20
ATOM 18967 O O . HIS A 1 26 ? 5.572 14.699 -9.459 1.00 0.00 8 HIS A O 20
ATOM 18982 N N . LEU A 1 27 ? 6.436 12.648 -9.109 1.00 0.00 9 LEU A N 20
ATOM 18983 C CA . LEU A 1 27 ? 7.266 12.605 -10.350 1.00 0.00 9 LEU A CA 20
ATOM 18984 C C . LEU A 1 27 ? 6.356 12.635 -11.589 1.00 0.00 9 LEU A C 20
ATOM 18985 O O . LEU A 1 27 ? 6.540 13.462 -12.486 1.00 0.00 9 LEU A O 20
ATOM 19001 N N . ILE A 1 28 ? 5.356 11.737 -11.578 1.00 0.00 10 ILE A N 20
ATOM 19002 C CA . ILE A 1 28 ? 4.303 11.657 -12.607 1.00 0.00 10 ILE A CA 20
ATOM 19003 C C . ILE A 1 28 ? 3.533 12.993 -12.697 1.00 0.00 10 ILE A C 20
ATOM 19004 O O . ILE A 1 28 ? 3.227 13.467 -13.790 1.00 0.00 10 ILE A O 20
ATOM 19020 N N . GLU A 1 29 ? 3.248 13.575 -11.516 1.00 0.00 11 GLU A N 20
ATOM 19021 C CA . GLU A 1 29 ? 2.532 14.857 -11.371 1.00 0.00 11 GLU A CA 20
ATOM 19022 C C . GLU A 1 29 ? 3.333 16.015 -11.982 1.00 0.00 11 GLU A C 20
ATOM 19023 O O . GLU A 1 29 ? 2.749 16.926 -12.557 1.00 0.00 11 GLU A O 20
ATOM 19035 N N . ARG A 1 30 ? 4.672 15.960 -11.845 1.00 0.00 12 ARG A N 20
ATOM 19036 C CA . ARG A 1 30 ? 5.574 16.997 -12.379 1.00 0.00 12 ARG A CA 20
ATOM 19037 C C . ARG A 1 30 ? 5.661 16.902 -13.906 1.00 0.00 12 ARG A C 20
ATOM 19038 O O . ARG A 1 30 ? 5.757 17.925 -14.571 1.00 0.00 12 ARG A O 20
ATOM 19059 N N . TYR A 1 31 ? 5.623 15.661 -14.437 1.00 0.00 13 TYR A N 20
ATOM 19060 C CA . TYR A 1 31 ? 5.585 15.412 -15.897 1.00 0.00 13 TYR A CA 20
ATOM 19061 C C . TYR A 1 31 ? 4.232 15.838 -16.493 1.00 0.00 13 TYR A C 20
ATOM 19062 O O . TYR A 1 31 ? 4.186 16.404 -17.578 1.00 0.00 13 TYR A O 20
ATOM 19080 N N . TYR A 1 32 ? 3.146 15.568 -15.753 1.00 0.00 14 TYR A N 20
ATOM 19081 C CA . TYR A 1 32 ? 1.774 15.917 -16.160 1.00 0.00 14 TYR A CA 20
ATOM 19082 C C . TYR A 1 32 ? 1.609 17.444 -16.178 1.00 0.00 14 TYR A C 20
ATOM 19083 O O . TYR A 1 32 ? 1.061 18.001 -17.126 1.00 0.00 14 TYR A O 20
ATOM 19101 N N . HIS A 1 33 ? 2.122 18.093 -15.116 1.00 0.00 15 HIS A N 20
ATOM 19102 C CA . HIS A 1 33 ? 2.126 19.560 -14.964 1.00 0.00 15 HIS A CA 20
ATOM 19103 C C . HIS A 1 33 ? 3.005 20.210 -16.042 1.00 0.00 15 HIS A C 20
ATOM 19104 O O . HIS A 1 33 ? 2.710 21.305 -16.505 1.00 0.00 15 HIS A O 20
ATOM 19119 N N . GLN A 1 34 ? 4.088 19.505 -16.405 1.00 0.00 16 GLN A N 20
ATOM 19120 C CA . GLN A 1 34 ? 5.024 19.905 -17.471 1.00 0.00 16 GLN A CA 20
ATOM 19121 C C . GLN A 1 34 ? 4.339 19.857 -18.851 1.00 0.00 16 GLN A C 20
ATOM 19122 O O . GLN A 1 34 ? 4.638 20.664 -19.720 1.00 0.00 16 GLN A O 20
ATOM 19136 N N . LEU A 1 35 ? 3.415 18.913 -19.038 1.00 0.00 17 LEU A N 20
ATOM 19137 C CA . LEU A 1 35 ? 2.678 18.760 -20.310 1.00 0.00 17 LEU A CA 20
ATOM 19138 C C . LEU A 1 35 ? 1.489 19.730 -20.404 1.00 0.00 17 LEU A C 20
ATOM 19139 O O . LEU A 1 35 ? 1.192 20.232 -21.487 1.00 0.00 17 LEU A O 20
ATOM 19155 N N . THR A 1 36 ? 0.821 19.990 -19.264 1.00 0.00 18 THR A N 20
ATOM 19156 C CA . THR A 1 36 ? -0.415 20.796 -19.216 1.00 0.00 18 THR A CA 20
ATOM 19157 C C . THR A 1 36 ? -0.110 22.302 -19.120 1.00 0.00 18 THR A C 20
ATOM 19158 O O . THR A 1 36 ? -0.481 23.068 -20.015 1.00 0.00 18 THR A O 20
ATOM 19169 N N . GLU A 1 37 ? 0.579 22.712 -18.043 1.00 0.00 19 GLU A N 20
ATOM 19170 C CA . GLU A 1 37 ? 0.939 24.128 -17.796 1.00 0.00 19 GLU A CA 20
ATOM 19171 C C . GLU A 1 37 ? 2.327 24.449 -18.371 1.00 0.00 19 GLU A C 20
ATOM 19172 O O . GLU A 1 37 ? 2.579 25.557 -18.859 1.00 0.00 19 GLU A O 20
ATOM 19184 N N . GLY A 1 38 ? 3.220 23.454 -18.290 1.00 0.00 20 GLY A N 20
ATOM 19185 C CA . GLY A 1 38 ? 4.597 23.592 -18.718 1.00 0.00 20 GLY A CA 20
ATOM 19186 C C . GLY A 1 38 ? 5.483 24.021 -17.577 1.00 0.00 20 GLY A C 20
ATOM 19187 O O . GLY A 1 38 ? 5.733 23.255 -16.645 1.00 0.00 20 GLY A O 20
ATOM 19191 N N . CYS A 1 39 ? 5.960 25.254 -17.679 1.00 0.00 21 CYS A N 20
ATOM 19192 C CA . CYS A 1 39 ? 6.679 25.944 -16.605 1.00 0.00 21 CYS A CA 20
ATOM 19193 C C . CYS A 1 39 ? 6.470 27.467 -16.731 1.00 0.00 21 CYS A C 20
ATOM 19194 O O . CYS A 1 39 ? 7.153 28.245 -16.063 1.00 0.00 21 CYS A O 20
ATOM 19201 N N . GLY A 1 40 ? 5.504 27.885 -17.590 1.00 0.00 22 GLY A N 20
ATOM 19202 C CA . GLY A 1 40 ? 5.179 29.305 -17.797 1.00 0.00 22 GLY A CA 20
ATOM 19203 C C . GLY A 1 40 ? 6.114 30.025 -18.774 1.00 0.00 22 GLY A C 20
ATOM 19204 O O . GLY A 1 40 ? 5.658 30.790 -19.625 1.00 0.00 22 GLY A O 20
ATOM 19208 N N . ASN A 1 41 ? 7.429 29.786 -18.623 1.00 0.00 23 ASN A N 20
ATOM 19209 C CA . ASN A 1 41 ? 8.483 30.442 -19.415 1.00 0.00 23 ASN A CA 20
ATOM 19210 C C . ASN A 1 41 ? 8.477 29.973 -20.885 1.00 0.00 23 ASN A C 20
ATOM 19211 O O . ASN A 1 41 ? 8.389 28.762 -21.166 1.00 0.00 23 ASN A O 20
ATOM 19222 N N . GLU A 1 42 ? 8.588 30.957 -21.800 1.00 0.00 24 GLU A N 20
ATOM 19223 C CA . GLU A 1 42 ? 8.700 30.726 -23.254 1.00 0.00 24 GLU A CA 20
ATOM 19224 C C . GLU A 1 42 ? 10.126 30.291 -23.645 1.00 0.00 24 GLU A C 20
ATOM 19225 O O . GLU A 1 42 ? 10.302 29.481 -24.565 1.00 0.00 24 G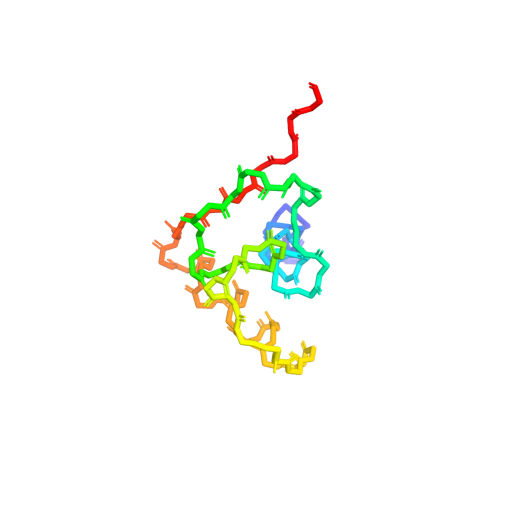LU A O 20
ATOM 19237 N N . ALA A 1 43 ? 11.129 30.843 -22.932 1.00 0.00 25 ALA A N 20
ATOM 19238 C CA . ALA A 1 43 ? 12.564 30.562 -23.158 1.00 0.00 25 ALA A CA 20
ATOM 19239 C C . ALA A 1 43 ? 12.963 29.239 -22.466 1.00 0.00 25 ALA A C 20
ATOM 19240 O O . ALA A 1 43 ? 13.813 29.204 -21.559 1.00 0.00 25 ALA A O 20
ATOM 19247 N N . CYS A 1 44 ? 12.321 28.154 -22.910 1.00 0.00 26 CYS A N 20
ATOM 19248 C CA . CYS A 1 44 ? 12.441 26.820 -22.313 1.00 0.00 26 CYS A CA 20
ATOM 19249 C C . CYS A 1 44 ? 12.972 25.819 -23.350 1.00 0.00 26 CYS A C 20
ATOM 19250 O O . CYS A 1 44 ? 12.398 25.676 -24.435 1.00 0.00 26 CYS A O 20
ATOM 19257 N N . THR A 1 45 ? 14.065 25.119 -22.992 1.00 0.00 27 THR A N 20
ATOM 19258 C CA . THR A 1 45 ? 14.737 24.138 -23.870 1.00 0.00 27 THR A CA 20
ATOM 19259 C C . THR A 1 45 ? 14.168 22.705 -23.644 1.00 0.00 27 THR A C 20
ATOM 19260 O O . THR A 1 45 ? 14.887 21.703 -23.738 1.00 0.00 27 THR A O 20
ATOM 19271 N N . ASN A 1 46 ? 12.844 22.612 -23.413 1.00 0.00 28 ASN A N 20
ATOM 19272 C CA . ASN A 1 46 ? 12.144 21.333 -23.176 1.00 0.00 28 ASN A CA 20
ATOM 19273 C C . ASN A 1 46 ? 10.947 21.229 -24.149 1.00 0.00 28 ASN A C 20
ATOM 19274 O O . ASN A 1 46 ? 9.997 22.009 -24.056 1.00 0.00 28 ASN A O 20
ATOM 19285 N N . GLU A 1 47 ? 11.031 20.266 -25.087 1.00 0.00 29 GLU A N 20
ATOM 19286 C CA . GLU A 1 47 ? 10.014 20.041 -26.143 1.00 0.00 29 GLU A CA 20
ATOM 19287 C C . GLU A 1 47 ? 8.773 19.294 -25.608 1.00 0.00 29 GLU A C 20
ATOM 19288 O O . GLU A 1 47 ? 7.703 19.346 -26.219 1.00 0.00 29 GLU A O 20
ATOM 19300 N N . PHE A 1 48 ? 8.929 18.613 -24.459 1.00 0.00 30 PHE A N 20
ATOM 19301 C CA . PHE A 1 48 ? 7.837 17.883 -23.772 1.00 0.00 30 PHE A CA 20
ATOM 19302 C C . PHE A 1 48 ? 7.178 18.804 -22.725 1.00 0.00 30 PHE A C 20
ATOM 19303 O O . PHE A 1 48 ? 6.769 18.351 -21.653 1.00 0.00 30 PHE A O 20
ATOM 19320 N N . CYS A 1 49 ? 7.037 20.093 -23.057 1.00 0.00 31 CYS A N 20
ATOM 19321 C CA . CYS A 1 49 ? 6.667 21.124 -22.077 1.00 0.00 31 CYS A CA 20
ATOM 19322 C C . CYS A 1 49 ? 5.760 22.178 -22.694 1.00 0.00 31 CYS A C 20
ATOM 19323 O O . CYS A 1 49 ? 6.149 22.818 -23.661 1.00 0.00 31 CYS A O 20
ATOM 19330 N N . ALA A 1 50 ? 4.567 22.366 -22.106 1.00 0.00 32 ALA A N 20
ATOM 19331 C CA . ALA A 1 50 ? 3.614 23.420 -22.510 1.00 0.00 32 ALA A CA 20
ATOM 19332 C C . ALA A 1 50 ? 4.197 24.822 -22.256 1.00 0.00 32 ALA A C 20
ATOM 19333 O O . ALA A 1 50 ? 5.188 24.971 -21.519 1.00 0.00 32 ALA A O 20
ATOM 19340 N N . SER A 1 51 ? 3.593 25.838 -22.915 1.00 0.00 33 SER A N 20
ATOM 19341 C CA . SER A 1 51 ? 4.086 27.236 -22.917 1.00 0.00 33 SER A CA 20
ATOM 19342 C C . SER A 1 51 ? 5.462 27.367 -23.632 1.00 0.00 33 SER A C 20
ATOM 19343 O O . SER A 1 51 ? 6.086 28.431 -23.586 1.00 0.00 33 SER A O 20
ATOM 19351 N N . CYS A 1 52 ? 5.930 26.275 -24.291 1.00 0.00 34 CYS A N 20
ATOM 19352 C CA . CYS A 1 52 ? 7.128 26.283 -25.143 1.00 0.00 34 CYS A CA 20
ATOM 19353 C C . CYS A 1 52 ? 6.685 26.104 -26.617 1.00 0.00 34 CYS A C 20
ATOM 19354 O O . CYS A 1 52 ? 5.758 25.320 -26.884 1.00 0.00 34 CYS A O 20
ATOM 19362 N N . PRO A 1 53 ? 7.327 26.820 -27.600 1.00 0.00 35 PRO A N 20
ATOM 19363 C CA . PRO A 1 53 ? 6.969 26.710 -29.047 1.00 0.00 35 PRO A CA 20
ATOM 19364 C C . PRO A 1 53 ? 7.356 25.343 -29.651 1.00 0.00 35 PRO A C 20
ATOM 19365 O O . PRO A 1 53 ? 6.906 24.981 -30.739 1.00 0.00 35 PRO A O 20
ATOM 19376 N N . THR A 1 54 ? 8.194 24.595 -28.918 1.00 0.00 36 THR A N 20
ATOM 19377 C CA . THR A 1 54 ? 8.681 23.263 -29.307 1.00 0.00 36 THR A CA 20
ATOM 19378 C C . THR A 1 54 ? 7.736 22.141 -28.819 1.00 0.00 36 THR A C 20
ATOM 19379 O O . THR A 1 54 ? 8.076 20.955 -28.913 1.00 0.00 36 THR A O 20
ATOM 19390 N N . PHE A 1 55 ? 6.532 22.524 -28.330 1.00 0.00 37 PHE A N 20
ATOM 19391 C CA . PHE A 1 55 ? 5.521 21.578 -27.816 1.00 0.00 37 PHE A CA 20
ATOM 19392 C C . PHE A 1 55 ? 4.290 21.544 -28.733 1.00 0.00 37 PHE A C 20
ATOM 19393 O O . PHE A 1 55 ? 3.753 22.599 -29.090 1.00 0.00 37 PHE A O 20
ATOM 19410 N N . LEU A 1 56 ? 3.842 20.326 -29.079 1.00 0.00 38 LEU A N 20
ATOM 19411 C CA . LEU A 1 56 ? 2.570 20.099 -29.783 1.00 0.00 38 LEU A CA 20
ATOM 19412 C C . LEU A 1 56 ? 1.491 19.898 -28.700 1.00 0.00 38 LEU A C 20
ATOM 19413 O O . LEU A 1 56 ? 1.661 19.064 -27.803 1.00 0.00 38 LEU A O 20
ATOM 19429 N N . ARG A 1 57 ? 0.410 20.687 -28.784 1.00 0.00 39 ARG A N 20
ATOM 19430 C CA . ARG A 1 57 ? -0.696 20.673 -27.803 1.00 0.00 39 ARG A CA 20
ATOM 19431 C C . ARG A 1 57 ? -1.472 19.343 -27.854 1.00 0.00 39 ARG A C 20
ATOM 19432 O O . ARG A 1 57 ? -1.543 18.680 -28.895 1.00 0.00 39 ARG A O 20
ATOM 19453 N N . MET A 1 58 ? -2.068 18.984 -26.713 1.00 0.00 40 MET A N 20
ATOM 19454 C CA . MET A 1 58 ? -2.620 17.636 -26.464 1.00 0.00 40 MET A CA 20
ATOM 19455 C C . MET A 1 58 ? -3.968 17.708 -25.718 1.00 0.00 40 MET A C 20
ATOM 19456 O O . MET A 1 58 ? -4.421 18.791 -25.334 1.00 0.00 40 MET A O 20
ATOM 19470 N N . ASP A 1 59 ? -4.587 16.533 -25.520 1.00 0.00 41 ASP A N 20
ATOM 19471 C CA . ASP A 1 59 ? -5.754 16.365 -24.632 1.00 0.00 41 ASP A CA 20
ATOM 19472 C C . ASP A 1 59 ? -5.244 15.986 -23.231 1.00 0.00 41 ASP A C 20
ATOM 19473 O O . ASP A 1 59 ? -4.117 15.510 -23.115 1.00 0.00 41 ASP A O 20
ATOM 19482 N N . ASN A 1 60 ? -6.071 16.193 -22.182 1.00 0.00 42 ASN A N 20
ATOM 19483 C CA . ASN A 1 60 ? -5.694 15.874 -20.778 1.00 0.00 42 ASN A CA 20
ATOM 19484 C C . ASN A 1 60 ? -5.394 14.369 -20.597 1.00 0.00 42 ASN A C 20
ATOM 19485 O O . ASN A 1 60 ? -4.488 14.004 -19.839 1.00 0.00 42 ASN A O 20
ATOM 19496 N N . ASN A 1 61 ? -6.158 13.516 -21.306 1.00 0.00 43 ASN A N 20
ATOM 19497 C CA . ASN A 1 61 ? -5.936 12.055 -21.329 1.00 0.00 43 ASN A CA 20
ATOM 19498 C C . ASN A 1 61 ? -4.589 11.727 -21.994 1.00 0.00 43 ASN A C 20
ATOM 19499 O O . ASN A 1 61 ? -3.859 10.859 -21.519 1.00 0.00 43 ASN A O 20
ATOM 19510 N N . ALA A 1 62 ? -4.272 12.455 -23.087 1.00 0.00 44 ALA A N 20
ATOM 19511 C CA . ALA A 1 62 ? -2.988 12.316 -23.813 1.00 0.00 44 ALA A CA 20
ATOM 19512 C C . ALA A 1 62 ? -1.807 12.766 -22.930 1.00 0.00 44 ALA A C 20
ATOM 19513 O O . ALA A 1 62 ? -0.730 12.171 -22.981 1.00 0.00 44 ALA A O 20
ATOM 19520 N N . ALA A 1 63 ? -2.052 13.802 -22.109 1.00 0.00 45 ALA A N 20
ATOM 19521 C CA . ALA A 1 63 ? -1.073 14.345 -21.149 1.00 0.00 45 ALA A CA 20
ATOM 19522 C C . ALA A 1 63 ? -0.844 13.364 -19.991 1.00 0.00 45 ALA A C 20
ATOM 19523 O O . ALA A 1 63 ? 0.255 13.277 -19.471 1.00 0.00 45 ALA A O 20
ATOM 19530 N N . ALA A 1 64 ? -1.908 12.636 -19.598 1.00 0.00 46 ALA A N 20
ATOM 19531 C CA . ALA A 1 64 ? -1.840 11.615 -18.533 1.00 0.00 46 ALA A CA 20
ATOM 19532 C C . ALA A 1 64 ? -0.993 10.417 -18.994 1.00 0.00 46 ALA A C 20
ATOM 19533 O O . ALA A 1 64 ? -0.073 9.986 -18.289 1.00 0.00 46 ALA A O 20
ATOM 19540 N N . ILE A 1 65 ? -1.297 9.924 -20.212 1.00 0.00 47 ILE A N 20
ATOM 19541 C CA . ILE A 1 65 ? -0.579 8.798 -20.845 1.00 0.00 47 ILE A CA 20
ATOM 19542 C C . ILE A 1 65 ? 0.908 9.150 -21.010 1.00 0.00 47 ILE A C 20
ATOM 19543 O O . ILE A 1 65 ? 1.791 8.399 -20.578 1.00 0.00 47 ILE A O 20
ATOM 19559 N N . LYS A 1 66 ? 1.163 10.329 -21.593 1.00 0.00 48 LYS A N 20
ATOM 19560 C CA . LYS A 1 66 ? 2.519 10.779 -21.913 1.00 0.00 48 LYS A CA 20
ATOM 19561 C C . LYS A 1 66 ? 3.304 11.124 -20.630 1.00 0.00 48 LYS A C 20
ATOM 19562 O O . LYS A 1 66 ? 4.516 11.027 -20.630 1.00 0.00 48 LYS A O 20
ATOM 19581 N N . ALA A 1 67 ? 2.598 11.491 -19.538 1.00 0.00 49 ALA A N 20
ATOM 19582 C CA . ALA A 1 67 ? 3.225 11.730 -18.209 1.00 0.00 49 ALA A CA 20
ATOM 19583 C C . ALA A 1 67 ? 3.875 10.443 -17.681 1.00 0.00 49 ALA A C 20
ATOM 19584 O O . ALA A 1 67 ? 5.004 10.466 -17.178 1.00 0.00 49 ALA A O 20
ATOM 19591 N N . LEU A 1 68 ? 3.139 9.328 -17.833 1.00 0.00 50 LEU A N 20
ATOM 19592 C CA . LEU A 1 68 ? 3.613 7.981 -17.453 1.00 0.00 50 LEU A CA 20
ATOM 19593 C C . LEU A 1 68 ? 4.728 7.483 -18.400 1.00 0.00 50 LEU A C 20
ATOM 19594 O O . LEU A 1 68 ? 5.606 6.729 -17.970 1.00 0.00 50 LEU A O 20
ATOM 19610 N N . GLU A 1 69 ? 4.672 7.897 -19.683 1.00 0.00 51 GLU A N 20
ATOM 19611 C CA . GLU A 1 69 ? 5.716 7.565 -20.675 1.00 0.00 51 GLU A CA 20
ATOM 19612 C C . GLU A 1 69 ? 7.029 8.293 -20.353 1.00 0.00 51 GLU A C 20
ATOM 19613 O O . GLU A 1 69 ? 8.099 7.694 -20.390 1.00 0.00 51 GLU A O 20
ATOM 19625 N N . LEU A 1 70 ? 6.915 9.579 -20.004 1.00 0.00 52 LEU A N 20
ATOM 19626 C CA . LEU A 1 70 ? 8.065 10.414 -19.623 1.00 0.00 52 LEU A CA 20
ATOM 19627 C C . LEU A 1 70 ? 8.629 9.973 -18.260 1.00 0.00 52 LEU A C 20
ATOM 19628 O O . LEU A 1 70 ? 9.816 10.148 -17.991 1.00 0.00 52 LEU A O 20
ATOM 19644 N N . TYR A 1 71 ? 7.755 9.392 -17.419 1.00 0.00 53 TYR A N 20
ATOM 19645 C CA . TYR A 1 71 ? 8.133 8.840 -16.109 1.00 0.00 53 TYR A CA 20
ATOM 19646 C C . TYR A 1 71 ? 9.028 7.594 -16.266 1.00 0.00 53 TYR A C 20
ATOM 19647 O O . TYR A 1 71 ? 10.119 7.529 -15.681 1.00 0.00 53 TYR A O 20
ATOM 19665 N N . LYS A 1 72 ? 8.562 6.630 -17.083 1.00 0.00 54 LYS A N 20
ATOM 19666 C CA . LYS A 1 72 ? 9.218 5.316 -17.239 1.00 0.00 54 LYS A CA 20
ATOM 19667 C C . LYS A 1 72 ? 10.563 5.429 -17.997 1.00 0.00 54 LYS A C 20
ATOM 19668 O O . LYS A 1 72 ? 11.473 4.627 -17.761 1.00 0.00 54 LYS A O 20
ATOM 19687 N N . ILE A 1 73 ? 10.677 6.421 -18.911 1.00 0.00 55 ILE A N 20
ATOM 19688 C CA . ILE A 1 73 ? 11.931 6.675 -19.665 1.00 0.00 55 ILE A CA 20
ATOM 19689 C C . ILE A 1 73 ? 12.836 7.689 -18.923 1.00 0.00 55 ILE A C 20
ATOM 19690 O O . ILE A 1 73 ? 14.012 7.832 -19.273 1.00 0.00 55 ILE A O 20
ATOM 19706 N N . ASN A 1 74 ? 12.260 8.375 -17.897 1.00 0.00 56 ASN A N 20
ATOM 19707 C CA . ASN A 1 74 ? 12.942 9.414 -17.086 1.00 0.00 56 ASN A CA 20
ATOM 19708 C C . ASN A 1 74 ? 13.444 10.561 -17.983 1.00 0.00 56 ASN A C 20
ATOM 19709 O O . ASN A 1 74 ? 14.649 10.833 -18.072 1.00 0.00 56 ASN A O 20
ATOM 19720 N N . ALA A 1 75 ? 12.488 11.207 -18.660 1.00 0.00 57 ALA A N 20
ATOM 19721 C CA . ALA A 1 75 ? 12.754 12.295 -19.612 1.00 0.00 57 ALA A CA 20
ATOM 19722 C C . ALA A 1 75 ? 13.161 13.602 -18.900 1.00 0.00 57 ALA A C 20
ATOM 19723 O O . ALA A 1 75 ? 13.142 13.691 -17.670 1.00 0.00 57 ALA A O 20
ATOM 19730 N N . LYS A 1 76 ? 13.554 14.593 -19.710 1.00 0.00 58 LYS A N 20
ATOM 19731 C CA . LYS A 1 76 ? 13.888 15.951 -19.246 1.00 0.00 58 LYS A CA 20
ATOM 19732 C C . LYS A 1 76 ? 12.673 16.595 -18.543 1.00 0.00 58 LYS A C 20
ATOM 19733 O O . LYS A 1 76 ? 11.568 16.631 -19.098 1.00 0.00 58 LYS A O 20
ATOM 19752 N N . LEU A 1 77 ? 12.882 17.075 -17.307 1.00 0.00 59 LEU A N 20
ATOM 19753 C CA . LEU A 1 77 ? 11.791 17.548 -16.435 1.00 0.00 59 LEU A CA 20
ATOM 19754 C C . LEU A 1 77 ? 12.019 19.025 -16.054 1.00 0.00 59 LEU A C 20
ATOM 19755 O O . LEU A 1 77 ? 13.132 19.419 -15.690 1.00 0.00 59 LEU A O 20
ATOM 19771 N N . CYS A 1 78 ? 10.940 19.837 -16.148 1.00 0.00 60 CYS A N 20
ATOM 19772 C CA . CYS A 1 78 ? 10.934 21.233 -15.663 1.00 0.00 60 CYS A CA 20
ATOM 19773 C C . CYS A 1 78 ? 10.452 21.274 -14.203 1.00 0.00 60 CYS A C 20
ATOM 19774 O O . CYS A 1 78 ? 9.244 21.350 -13.927 1.00 0.00 60 CYS A O 20
ATOM 19781 N N . ASP A 1 79 ? 11.405 21.125 -13.274 1.00 0.00 61 ASP A N 20
ATOM 19782 C CA . ASP A 1 79 ? 11.168 21.295 -11.824 1.00 0.00 61 ASP A CA 20
ATOM 19783 C C . ASP A 1 79 ? 11.465 22.772 -11.442 1.00 0.00 61 ASP A C 20
ATOM 19784 O O . ASP A 1 79 ? 12.016 23.512 -12.282 1.00 0.00 61 ASP A O 20
ATOM 19793 N N . PRO A 1 80 ? 11.103 23.253 -10.199 1.00 0.00 62 PRO A N 20
ATOM 19794 C CA . PRO A 1 80 ? 11.478 24.619 -9.760 1.00 0.00 62 PRO A CA 20
ATOM 19795 C C . PRO A 1 80 ? 13.008 24.721 -9.561 1.00 0.00 62 PRO A C 20
ATOM 19796 O O . PRO A 1 80 ? 13.552 24.148 -8.610 1.00 0.00 62 PRO A O 20
ATOM 19807 N N . HIS A 1 81 ? 13.689 25.424 -10.475 1.00 0.00 63 HIS A N 20
ATOM 19808 C CA . HIS A 1 81 ? 15.169 25.532 -10.486 1.00 0.00 63 HIS A CA 20
ATOM 19809 C C . HIS A 1 81 ? 15.615 26.952 -10.064 1.00 0.00 63 HIS A C 20
ATOM 19810 O O . HIS A 1 81 ? 14.827 27.892 -10.201 1.00 0.00 63 HIS A O 20
ATOM 19825 N N . PRO A 1 82 ? 16.874 27.132 -9.527 1.00 0.00 64 PRO A N 20
ATOM 19826 C CA . PRO A 1 82 ? 17.416 28.475 -9.179 1.00 0.00 64 PRO A CA 20
ATOM 19827 C C . PRO A 1 82 ? 17.634 29.360 -10.446 1.00 0.00 64 PRO A C 20
ATOM 19828 O O . PRO A 1 82 ? 16.864 30.316 -10.658 1.00 0.00 64 PRO A O 20
#

Nearest PDB structures (foldseek):
  6u19-assembly1_B  TM=8.799E-01  e=1.169E-09  Homo sapiens
  8enp-assembly1_A  TM=8.089E-01  e=2.539E-09  Homo sapiens
  8ept-assembly1_A  TM=7.694E-01  e=1.122E-08  Homo sapiens
  6u19-assembly1_B  TM=8.483E-01  e=1.617E-09  Homo sapiens
  8ept-assembly1_A  TM=7.619E-01  e=1.786E-08  Homo sapiens

Solvent-accessible surface area: 4980 Å² total; per-residue (Å²): 196,170,153,56,82,28,111,86,52,40,96,112,5,68,77,1,2,47,128,1,41,71,72,170,96,16,127,10,115,58,0,7,52,10,124,86,34,149,216,68,105,87,124,38,1,39,120,62,0,82,71,0,60,128,109,109,31,140,50,31,103,111,159,187

Sequence (64 aa):
MKRAAAKHLIERYYHQLTEGCGNEACTNEFCASCPTFLRMDNNAAAIKALELYKINAKLCDPHPMKRAAAKHLIERYYHQLTEGCGNEACTNEFCASCPTFLRMDNNAAAIKALELYKINAKLCDPHPMKRAAAKHLIERYYHQLTEGCGNEACTNEFCASCPTFLRMDNNAAAIKALELYKINAKLCDPHPMKRAAAKHLIERYYHQLTEGCGNEACTNEFCASCPTFLRMDNNAAAIKALELYKINAKLCDPHPMKRAAAKHLIERYYHQLTEGCGNEACTNEFCASCPTFLRMDNNAAAIKALELYKINAKLCDPHPMKRAAAKHLIERYYHQLTEGCGNEACTNEFCASCPTFLRMDNNAAAIKALELYKINAKLCDPHPMKRAAAKHLIERYYHQLTEGCGNEACTNEFCASCPTFLRMDNNAAAIKALELYKINAKLCDPHPMKRAAAKHLIERYYHQLTEGCGNEACTNEFCASCPTFLRMDNNAAAIKALELYKINAKLCDPHPMKRAAAKHLIERYYHQLTEGCGNEACTNEFCASCPTFLRMDNNAAAIKALELYKINAKLCDPHPMKRAAAKHLIERYYHQLTEGCGNEACTNEFCASCPTFLRMDNNAAAIKALELYKINAKLCDPHPMKRAAAKHLIERYYHQLTEGCGNEACTNEFCASCPTFLRMDNNAAAIKALELYKINAKLCDPHPMKRAAAKHLIERYYHQLTEGCGNEACTNEFCASCPTFLRMDNNAAAIKALELYKINAKLCDPHPMKRAAAKHLIERYYHQLTEGCGNEACTNEFCASCPTFLRMDNNAAAIKALELYKINAKLCDPHPMKRAAAKHLIERYYHQLTEGCGNEACTNEFCASCPTFLRMDNNAAAIKALELYKINAKLCDPHPMKRAAAKHLIERYYHQLTEGCGNEACTNEFCASCPTFLRMDNNAAAIKALELYKINAKLCDPHPMKRAAAKHLIERYYHQLTEGCGNEACTNEFCASCPTFLRMDNNAAAIKALELYKINAKLCDPHPMKRAAAKHLIERYYHQLTEGCGNEACTNEFCASCPTFLRMDNNAAAIKALELYKINAKLCDPHPMKRAAAKHLIERYYHQLTEGCGNEACTNEFCASCPTFLRMDNNAAAIKALELYKINAKLCDPHPMKRAAAKHLIERYYHQLTEGCGNEACTNEFCASCPTFLRMDNNAAAIKALELYKINAKLCDPHPMKRAAAKHLIERYYHQLTEGCGNEACTNEFCASCPTFLRMDNNAAAIKALELYKINAKLCDPHP

Radius of gyration: 11.31 Å; Cα contacts (8 Å, |Δi|>4): 78; chains: 1; bounding box: 20×31×28 Å

Foldseek 3Di:
DDPVCLVVQLVQLLCQQPVNQCDQPDPDLSGPNHPSDDHDDSVVSSVVSVVCSVVVHDTDDDDD

CATH classification: 6.10.130.10

GO terms:
  GO:0031398 positive regulation of protein ubiquitination (P, IDA)
  GO:0061630 ubiquitin protein ligase activity (F, IMP)
  GO:0061630 ubiquitin protein ligase activity (F, IDA)
  GO:0004842 ubiquitin-protein transferase activity (F, IDA)
  GO:0032570 response to progesterone (P, IDA)
  GO:0050847 progesterone receptor signaling pathway (P, IDA)
  GO:0070936 protein K48-linked ubiquitination (P, IDA)
  GO:0061630 ubiquitin protein ligase activity (F, EXP)
  GO:0042752 regulation of circadian rhythm (P, IMP)
  GO:2000058 regulation of ubiquitin-dependent protein catabolic process (P, IMP)
  GO:0005515 protein binding (F, IPI)
  GO:0006508 proteolysis (P, TAS)
  GO:0006511 ubiquitin-dependent protein catabolic process (P, TAS)
  GO:0007420 brain development (P, TAS)
  GO:0051865 protein autoubiquitination (P, IDA)

Organism: Homo sapiens (NCBI:txid9606)